Protein AF-0000000078980776 (afdb_homodimer)

Secondary structure (DSSP, 8-state):
--HHHHHHHHHHHHHHHHH-GGGHHHHHHHHHHHHT-SEEEEEEEE--TTS-EEEEEEE-TTS-HHHHHHHHHHTHHHHHHHHHHHHHHHHTSSS--PBPGGGGSSSHHHHHHSHHHHHHHTTT--EEEEEES-SS-TTS-EEEEEE-GGGTTTHHHHHHHHHTTHHHHHHHHHHHHHHHHHHHHHHHHHHHHTT-SSEEEEE-TT-BEEEE-HHHHHHHHHH--EEE-TTSBEEESSHHHHHHHHHHHH-STT-S----------B-----TT--TT--EEEEEEEEE---SSS---EEEEEEEEEETTS-PPP-HHHHHHHHT--HHHHHHHHHHHTT--HHHHHHHHT--HHHHHHHHHHHHHHHT-SSHHHHHHHHHHHHHTS----/--HHHHHHHHHHHHHHHHH-GGGHHHHHHHHHHHHT-SEEEEEEEE--TTS-EEEEEEE-TTS-HHHHHHHHHHTHHHHHHHHHHHHHHHHTSSS--PBPGGGGSSSHHHHHHSHHHHHHHTTT--EEEEEES-SS-TTS-EEEEEE-GGGTTTHHHHHHHHHTTHHHHHHHHHHHHHHHHHHHHHHHHHHHHTT-SSEEEEE-TT-BEEEE-HHHHHHHHHH--EEE-TTSBEEESSHHHHHHHHHHHH-TTS---------S--------S---TT--EEEEEEEEE---SSS---EEEEEEEEEETTS-PPP-HHHHHHHHT--HHHHHHHHHHHTT--HHHHHHHHT--HHHHHHHHHHHHHHHT-SSHHHHHHHHHHHHHTS----

Structure (mmCIF, N/CA/C/O backbone):
data_AF-0000000078980776-model_v1
#
loop_
_entity.id
_entity.type
_entity.pdbx_description
1 polymer 'Transcriptional regulator, LuxR family'
#
loop_
_atom_site.group_PDB
_atom_site.id
_atom_site.type_symbol
_atom_site.label_atom_id
_atom_site.label_alt_id
_atom_site.label_comp_id
_atom_site.label_asym_id
_atom_site.label_entity_id
_atom_site.label_seq_id
_atom_site.pdbx_PDB_ins_code
_atom_site.Cartn_x
_atom_site.Cartn_y
_atom_site.Cartn_z
_atom_site.occupancy
_atom_site.B_iso_or_equiv
_atom_site.auth_seq_id
_atom_site.auth_comp_id
_atom_site.auth_asym_id
_atom_site.auth_atom_id
_atom_site.pdbx_PDB_model_num
ATOM 1 N N . MET A 1 1 ? -1.688 -40.875 -3.5 1 39.75 1 MET A N 1
ATOM 2 C CA . MET A 1 1 ? -2.125 -39.812 -4.41 1 39.75 1 MET A CA 1
ATOM 3 C C . MET A 1 1 ? -1.326 -39.844 -5.707 1 39.75 1 MET A C 1
ATOM 5 O O . MET A 1 1 ? -0.113 -40.062 -5.691 1 39.75 1 MET A O 1
ATOM 9 N N . ALA A 1 2 ? -1.861 -40 -6.84 1 54.56 2 ALA A N 1
ATOM 10 C CA . ALA A 1 2 ? -1.172 -40.094 -8.125 1 54.56 2 ALA A CA 1
ATOM 11 C C . ALA A 1 2 ? -0.127 -39 -8.273 1 54.56 2 ALA A C 1
ATOM 13 O O . ALA A 1 2 ? -0.286 -37.906 -7.727 1 54.56 2 ALA A O 1
ATOM 14 N N . PRO A 1 3 ? 1.093 -39.438 -8.711 1 52.06 3 PRO A N 1
ATOM 15 C CA . PRO A 1 3 ? 2.227 -38.531 -8.852 1 52.06 3 PRO A CA 1
ATOM 16 C C . PRO A 1 3 ? 1.818 -37.156 -9.391 1 52.06 3 PRO A C 1
ATOM 18 O O . PRO A 1 3 ? 2.365 -36.156 -8.969 1 52.06 3 PRO A O 1
ATOM 21 N N . THR A 1 4 ? 0.896 -37.188 -10.273 1 61.06 4 THR A N 1
ATOM 22 C CA . THR A 1 4 ? 0.398 -35.938 -10.859 1 61.06 4 THR A CA 1
ATOM 23 C C . THR A 1 4 ? -0.323 -35.094 -9.805 1 61.06 4 THR A C 1
ATOM 25 O O . THR A 1 4 ? -0.218 -33.875 -9.805 1 61.06 4 THR A O 1
ATOM 28 N N . ASP A 1 5 ? -0.685 -35.906 -8.805 1 77.44 5 ASP A N 1
ATOM 29 C CA . ASP A 1 5 ? -1.445 -35.219 -7.758 1 77.44 5 ASP A CA 1
ATOM 30 C C . ASP A 1 5 ? -0.518 -34.5 -6.789 1 77.44 5 ASP A C 1
ATOM 32 O O . ASP A 1 5 ? -0.791 -33.344 -6.402 1 77.44 5 ASP A O 1
ATOM 36 N N . GLN A 1 6 ? 0.687 -35.188 -6.613 1 86.12 6 GLN A N 1
ATOM 37 C CA . GLN A 1 6 ? 1.622 -34.531 -5.688 1 86.12 6 GLN A CA 1
ATOM 38 C C . GLN A 1 6 ? 2.219 -33.281 -6.289 1 86.12 6 GLN A C 1
ATOM 40 O O . GLN A 1 6 ? 2.389 -32.281 -5.598 1 86.12 6 GLN A O 1
ATOM 45 N N . HIS A 1 7 ? 2.523 -33.406 -7.586 1 87.81 7 HIS A N 1
ATOM 46 C CA . HIS A 1 7 ? 3.055 -32.25 -8.297 1 87.81 7 HIS A CA 1
ATOM 47 C C . HIS A 1 7 ? 2.088 -31.062 -8.242 1 87.81 7 HIS A C 1
ATOM 49 O O . HIS A 1 7 ? 2.488 -29.938 -7.918 1 87.81 7 HIS A O 1
ATOM 55 N N . ASP A 1 8 ? 0.874 -31.359 -8.477 1 85.31 8 ASP A N 1
ATOM 56 C CA . ASP A 1 8 ? -0.139 -30.312 -8.492 1 85.31 8 ASP A CA 1
ATOM 57 C C . ASP A 1 8 ? -0.3 -29.688 -7.109 1 85.31 8 ASP A C 1
ATOM 59 O O . ASP A 1 8 ? -0.463 -28.469 -6.988 1 85.31 8 ASP A O 1
ATOM 63 N N . GLN A 1 9 ? -0.153 -30.516 -6.121 1 88.19 9 GLN A N 1
ATOM 64 C CA . GLN A 1 9 ? -0.285 -30.031 -4.75 1 88.19 9 GLN A CA 1
ATOM 65 C C . GLN A 1 9 ? 0.893 -29.141 -4.371 1 88.19 9 GLN A C 1
ATOM 67 O O . GLN A 1 9 ? 0.717 -28.125 -3.682 1 88.19 9 GLN A O 1
ATOM 72 N N . LEU A 1 10 ? 2.031 -29.531 -4.82 1 93.25 10 LEU A N 1
ATOM 73 C CA . LEU A 1 10 ? 3.217 -28.734 -4.547 1 93.25 10 LEU A CA 1
ATOM 74 C C . LEU A 1 10 ? 3.131 -27.375 -5.254 1 93.25 10 LEU A C 1
ATOM 76 O O . LEU A 1 10 ? 3.502 -26.359 -4.68 1 93.25 10 LEU A O 1
ATOM 80 N N . VAL A 1 11 ? 2.59 -27.438 -6.445 1 91.75 11 VAL A N 1
ATOM 81 C CA . VAL A 1 11 ? 2.447 -26.203 -7.199 1 91.75 11 VAL A CA 1
ATOM 82 C C . VAL A 1 11 ? 1.506 -25.25 -6.457 1 91.75 11 VAL A C 1
ATOM 84 O O . VAL A 1 11 ? 1.799 -24.062 -6.312 1 91.75 11 VAL A O 1
ATOM 87 N N . LEU A 1 12 ? 0.481 -25.781 -5.93 1 89.5 12 LEU A N 1
ATOM 88 C CA . LEU A 1 12 ? -0.454 -24.969 -5.156 1 89.5 12 LEU A CA 1
ATOM 89 C C . LEU A 1 12 ? 0.223 -24.391 -3.92 1 89.5 12 LEU A C 1
ATOM 91 O O . LEU A 1 12 ? 0.062 -23.219 -3.615 1 89.5 12 LEU A O 1
ATOM 95 N N . SER A 1 13 ? 1.013 -25.172 -3.252 1 92.81 13 SER A N 1
ATOM 96 C CA . SER A 1 13 ? 1.704 -24.75 -2.041 1 92.81 13 SER A CA 1
ATOM 97 C C . SER A 1 13 ? 2.754 -23.688 -2.352 1 92.81 13 SER A C 1
ATOM 99 O O . SER A 1 13 ? 2.992 -22.781 -1.543 1 92.81 13 SER A O 1
ATOM 101 N N . ILE A 1 14 ? 3.332 -23.828 -3.531 1 94.19 14 ILE A N 1
ATOM 102 C CA . ILE A 1 14 ? 4.332 -22.859 -3.967 1 94.19 14 ILE A CA 1
ATOM 103 C C . ILE A 1 14 ? 3.699 -21.469 -4.055 1 94.19 14 ILE A C 1
ATOM 105 O O . ILE A 1 14 ? 4.258 -20.5 -3.555 1 94.19 14 ILE A O 1
ATOM 109 N N . TYR A 1 15 ? 2.576 -21.438 -4.559 1 91.44 15 TYR A N 1
ATOM 110 C CA . TYR A 1 15 ? 1.95 -20.141 -4.75 1 91.44 15 TYR A CA 1
ATOM 111 C C . TYR A 1 15 ? 1.319 -19.641 -3.455 1 91.44 15 TYR A C 1
ATOM 113 O O . TYR A 1 15 ? 1.095 -18.438 -3.289 1 91.44 15 TYR A O 1
ATOM 121 N N . ASP A 1 16 ? 1.121 -20.516 -2.465 1 89 16 ASP A N 1
ATOM 122 C CA . ASP A 1 16 ? 0.777 -20.078 -1.115 1 89 16 ASP A CA 1
ATOM 123 C C . ASP A 1 16 ? 1.934 -19.312 -0.472 1 89 16 ASP A C 1
ATOM 125 O O . ASP A 1 16 ? 1.714 -18.359 0.261 1 89 16 ASP A O 1
ATOM 129 N N . ALA A 1 17 ? 3.053 -19.75 -0.798 1 90.81 17 ALA A N 1
ATOM 130 C CA . ALA A 1 17 ? 4.254 -19.172 -0.204 1 90.81 17 ALA A CA 1
ATOM 131 C C . ALA A 1 17 ? 4.527 -17.781 -0.777 1 90.81 17 ALA A C 1
ATOM 133 O O . ALA A 1 17 ? 5.273 -17 -0.188 1 90.81 17 ALA A O 1
ATOM 134 N N . ALA A 1 18 ? 3.943 -17.5 -1.959 1 87.56 18 ALA A N 1
ATOM 135 C CA . ALA A 1 18 ? 4.082 -16.172 -2.537 1 87.56 18 ALA A CA 1
ATOM 136 C C . ALA A 1 18 ? 3.471 -15.109 -1.626 1 87.56 18 ALA A C 1
ATOM 138 O O . ALA A 1 18 ? 4.004 -14.008 -1.501 1 87.56 18 ALA A O 1
ATOM 139 N N . LEU A 1 19 ? 2.373 -15.484 -0.925 1 83 19 LEU A N 1
ATOM 140 C CA . LEU A 1 19 ? 1.658 -14.547 -0.061 1 83 19 LEU A CA 1
ATOM 141 C C . LEU A 1 19 ? 2.246 -14.555 1.347 1 83 19 LEU A C 1
ATOM 143 O O . LEU A 1 19 ? 2.158 -13.555 2.062 1 83 19 LEU A O 1
ATOM 147 N N . ASP A 1 20 ? 2.803 -15.695 1.688 1 87.81 20 ASP A N 1
ATOM 148 C CA . ASP A 1 20 ? 3.336 -15.875 3.035 1 87.81 20 ASP A CA 1
ATOM 149 C C . ASP A 1 20 ? 4.734 -16.484 2.996 1 87.81 20 ASP A C 1
ATOM 151 O O . ASP A 1 20 ? 4.887 -17.703 3.074 1 87.81 20 ASP A O 1
ATOM 155 N N . PRO A 1 21 ? 5.688 -15.617 3.072 1 87.12 21 PRO A N 1
ATOM 156 C CA . PRO A 1 21 ? 7.066 -16.109 2.971 1 87.12 21 PRO A CA 1
ATOM 157 C C . PRO A 1 21 ? 7.438 -17.062 4.094 1 87.12 21 PRO A C 1
ATOM 159 O O . PRO A 1 21 ? 8.406 -17.812 3.973 1 87.12 21 PRO A O 1
ATOM 162 N N . GLY A 1 22 ? 6.711 -17.031 5.16 1 90.12 22 GLY A N 1
ATOM 163 C CA . GLY A 1 22 ? 6.969 -17.938 6.273 1 90.12 22 GLY A CA 1
ATOM 164 C C . GLY A 1 22 ? 6.73 -19.391 5.93 1 90.12 22 GLY A C 1
ATOM 165 O O . GLY A 1 22 ? 7.168 -20.281 6.656 1 90.12 22 GLY A O 1
ATOM 166 N N . LYS A 1 23 ? 6.156 -19.688 4.809 1 93.94 23 LYS A N 1
ATOM 167 C CA . LYS A 1 23 ? 5.816 -21.047 4.414 1 93.94 23 LYS A CA 1
ATOM 168 C C . LYS A 1 23 ? 6.938 -21.688 3.596 1 93.94 23 LYS A C 1
ATOM 170 O O . LYS A 1 23 ? 6.938 -22.891 3.371 1 93.94 23 LYS A O 1
ATOM 175 N N . TRP A 1 24 ? 7.934 -20.906 3.199 1 94.5 24 TRP A N 1
ATOM 176 C CA . TRP A 1 24 ? 8.961 -21.375 2.277 1 94.5 24 TRP A CA 1
ATOM 177 C C . TRP A 1 24 ? 9.781 -22.5 2.914 1 94.5 24 TRP A C 1
ATOM 179 O O . TRP A 1 24 ? 10.047 -23.516 2.281 1 94.5 24 TRP A O 1
ATOM 189 N N . PRO A 1 25 ? 10.172 -22.375 4.211 1 95.69 25 PRO A N 1
ATOM 190 C CA . PRO A 1 25 ? 11.047 -23.391 4.777 1 95.69 25 PRO A CA 1
ATOM 191 C C . PRO A 1 25 ? 10.414 -24.781 4.754 1 95.69 25 PRO A C 1
ATOM 193 O O . PRO A 1 25 ? 11.039 -25.75 4.289 1 95.69 25 PRO A O 1
ATOM 196 N N . GLU A 1 26 ? 9.211 -24.875 5.156 1 96.69 26 GLU A N 1
ATOM 197 C CA . GLU A 1 26 ? 8.516 -26.156 5.121 1 96.69 26 GLU A CA 1
ATOM 198 C C . GLU A 1 26 ? 8.281 -26.609 3.684 1 96.69 26 GLU A C 1
ATOM 200 O O . GLU A 1 26 ? 8.438 -27.797 3.375 1 96.69 26 GLU A O 1
ATOM 205 N N . LEU A 1 27 ? 7.969 -25.75 2.836 1 97 27 LEU A N 1
ATOM 206 C CA . LEU A 1 27 ? 7.699 -26.047 1.436 1 97 27 LEU A CA 1
ATOM 207 C C . LEU A 1 27 ? 8.961 -26.562 0.74 1 97 27 LEU A C 1
ATOM 209 O O . LEU A 1 27 ? 8.914 -27.531 -0.015 1 97 27 LEU A O 1
ATOM 213 N N . LEU A 1 28 ? 10.086 -25.906 1.002 1 97.12 28 LEU A N 1
ATOM 214 C CA . LEU A 1 28 ? 11.344 -26.328 0.387 1 97.12 28 LEU A CA 1
ATOM 215 C C . LEU A 1 28 ? 11.719 -27.734 0.825 1 97.12 28 LEU A C 1
ATOM 217 O O . LEU A 1 28 ? 12.289 -28.5 0.043 1 97.12 28 LEU A O 1
ATOM 221 N N . THR A 1 29 ? 11.367 -28.047 2.055 1 97.38 29 THR A N 1
ATOM 222 C CA . THR A 1 29 ? 11.578 -29.406 2.537 1 97.38 29 THR A CA 1
ATOM 223 C C . THR A 1 29 ? 10.719 -30.406 1.75 1 97.38 29 THR A C 1
ATOM 225 O O . THR A 1 29 ? 11.211 -31.438 1.31 1 97.38 29 THR A O 1
ATOM 228 N N . ARG A 1 30 ? 9.492 -30.062 1.509 1 96.94 30 ARG A N 1
ATOM 229 C CA . ARG A 1 30 ? 8.578 -30.922 0.767 1 96.94 30 ARG A CA 1
ATOM 230 C C . ARG A 1 30 ? 9.016 -31.062 -0.686 1 96.94 30 ARG A C 1
ATOM 232 O O . ARG A 1 30 ? 8.938 -32.156 -1.256 1 96.94 30 ARG A O 1
ATOM 239 N N . ILE A 1 31 ? 9.469 -30.016 -1.257 1 96.88 31 ILE A N 1
ATOM 240 C CA . ILE A 1 31 ? 9.938 -30.031 -2.641 1 96.88 31 ILE A CA 1
ATOM 241 C C . ILE A 1 31 ? 11.172 -30.906 -2.758 1 96.88 31 ILE A C 1
ATOM 243 O O . ILE A 1 31 ? 11.281 -31.719 -3.686 1 96.88 31 ILE A O 1
ATOM 247 N N . ALA A 1 32 ? 12.102 -30.797 -1.824 1 97 32 ALA A N 1
ATOM 248 C CA . ALA A 1 32 ? 13.297 -31.625 -1.818 1 97 32 ALA A CA 1
ATOM 249 C C . ALA A 1 32 ? 12.938 -33.094 -1.699 1 97 32 ALA A C 1
ATOM 251 O O . ALA A 1 32 ? 13.461 -33.938 -2.443 1 97 32 ALA A O 1
ATOM 252 N N . ARG A 1 33 ? 12 -33.375 -0.856 1 95.81 33 ARG A N 1
ATOM 253 C CA . ARG A 1 33 ? 11.57 -34.75 -0.657 1 95.81 33 ARG A CA 1
ATOM 254 C C . ARG A 1 33 ? 10.914 -35.312 -1.914 1 95.81 33 ARG A C 1
ATOM 256 O O . ARG A 1 33 ? 11.141 -36.469 -2.281 1 95.81 33 ARG A O 1
ATOM 263 N N . TYR A 1 34 ? 10.148 -34.5 -2.527 1 95.69 34 TYR A N 1
ATOM 264 C CA . TYR A 1 34 ? 9.477 -34.875 -3.77 1 95.69 34 TYR A CA 1
ATOM 265 C C . TYR A 1 34 ? 10.492 -35.281 -4.836 1 95.69 34 TYR A C 1
ATOM 267 O O . TYR A 1 34 ? 10.273 -36.25 -5.582 1 95.69 34 TYR A O 1
ATOM 275 N N . ALA A 1 35 ? 11.656 -34.625 -4.887 1 95.88 35 ALA A N 1
ATOM 276 C CA . ALA A 1 35 ? 12.68 -34.875 -5.891 1 95.88 35 ALA A CA 1
ATOM 277 C C . ALA A 1 35 ? 13.703 -35.906 -5.383 1 95.88 35 ALA A C 1
ATOM 279 O O . ALA A 1 35 ? 14.641 -36.25 -6.098 1 95.88 35 ALA A O 1
ATOM 280 N N . GLY A 1 36 ? 13.516 -36.312 -4.16 1 95.69 36 GLY A N 1
ATOM 281 C CA . GLY A 1 36 ? 14.453 -37.25 -3.578 1 95.69 36 GLY A CA 1
ATOM 282 C C . GLY A 1 36 ? 15.719 -36.594 -3.064 1 95.69 36 GLY A C 1
ATOM 283 O O . GLY A 1 36 ? 16.797 -37.219 -3.072 1 95.69 36 GLY A O 1
ATOM 284 N N . GLY A 1 37 ? 15.664 -35.344 -2.717 1 96.44 37 GLY A N 1
ATOM 285 C CA . GLY A 1 37 ? 16.812 -34.625 -2.213 1 96.44 37 GLY A CA 1
ATOM 286 C C . GLY A 1 37 ? 16.812 -34.469 -0.704 1 96.44 37 GLY A C 1
ATOM 287 O O . GLY A 1 37 ? 15.914 -34.969 -0.027 1 96.44 37 GLY A O 1
ATOM 288 N N . ILE A 1 38 ? 17.844 -33.844 -0.188 1 95.69 38 ILE A N 1
ATOM 289 C CA . ILE A 1 38 ? 18.031 -33.594 1.24 1 95.69 38 ILE A CA 1
ATOM 290 C C . ILE A 1 38 ? 17.422 -32.25 1.631 1 95.69 38 ILE A C 1
ATOM 292 O O . ILE A 1 38 ? 16.766 -32.156 2.668 1 95.69 38 ILE A O 1
ATOM 296 N N . GLY A 1 39 ? 17.609 -31.328 0.842 1 96.44 39 GLY A N 1
ATOM 297 C CA . GLY A 1 39 ? 17.141 -29.984 1.111 1 96.44 39 GLY A CA 1
ATOM 298 C C . GLY A 1 39 ? 17.312 -29.047 -0.07 1 96.44 39 GLY A C 1
ATOM 299 O O . GLY A 1 39 ? 17.953 -29.391 -1.066 1 96.44 39 GLY A O 1
ATOM 300 N N . ALA A 1 40 ? 16.688 -27.906 0.064 1 97.12 40 ALA A N 1
ATOM 301 C CA . ALA A 1 40 ? 16.781 -26.875 -0.973 1 97.12 40 ALA A CA 1
ATOM 302 C C . ALA A 1 40 ? 16.922 -25.484 -0.36 1 97.12 40 ALA A C 1
ATOM 304 O O . ALA A 1 40 ? 16.625 -25.281 0.82 1 97.12 40 ALA A O 1
ATOM 305 N N . MET A 1 41 ? 17.469 -24.594 -1.118 1 95.25 41 MET A N 1
ATOM 306 C CA . MET A 1 41 ? 17.703 -23.234 -0.659 1 95.25 41 MET A CA 1
ATOM 307 C C . MET A 1 41 ? 17.469 -22.234 -1.784 1 95.25 41 MET A C 1
ATOM 309 O O . MET A 1 41 ? 17.672 -22.547 -2.957 1 95.25 41 MET A O 1
ATOM 313 N N . ILE A 1 42 ? 16.969 -21.094 -1.451 1 93.75 42 ILE A N 1
ATOM 314 C CA . ILE A 1 42 ? 16.875 -19.938 -2.336 1 93.75 42 ILE A CA 1
ATOM 315 C C . ILE A 1 42 ? 17.844 -18.844 -1.862 1 93.75 42 ILE A C 1
ATOM 317 O O . ILE A 1 42 ? 17.812 -18.453 -0.693 1 93.75 42 ILE A O 1
ATOM 321 N N . PHE A 1 43 ? 18.688 -18.422 -2.805 1 89.31 43 PHE A N 1
ATOM 322 C CA . PHE A 1 43 ? 19.734 -17.453 -2.48 1 89.31 43 PHE A CA 1
ATOM 323 C C . PHE A 1 43 ? 19.438 -16.109 -3.135 1 89.31 43 PHE A C 1
ATOM 325 O O . PHE A 1 43 ? 18.734 -16.031 -4.137 1 89.31 43 PHE A O 1
ATOM 332 N N . GLU A 1 44 ? 19.984 -15.117 -2.512 1 85.25 44 GLU A N 1
ATOM 333 C CA . GLU A 1 44 ? 20.141 -13.789 -3.09 1 85.25 44 GLU A CA 1
ATOM 334 C C . GLU A 1 44 ? 21.578 -13.305 -2.994 1 85.25 44 GLU A C 1
ATOM 336 O O . GLU A 1 44 ? 22.297 -13.648 -2.051 1 85.25 44 GLU A O 1
ATOM 341 N N . VAL A 1 45 ? 21.984 -12.672 -4.043 1 79.88 45 VAL A N 1
ATOM 342 C CA . VAL A 1 45 ? 23.297 -12.055 -3.996 1 79.88 45 VAL A CA 1
ATOM 343 C C . VAL A 1 45 ? 23.172 -10.586 -3.625 1 79.88 45 VAL A C 1
ATOM 345 O O . VAL A 1 45 ? 22.531 -9.812 -4.336 1 79.88 45 VAL A O 1
ATOM 348 N N . GLU A 1 46 ? 23.578 -10.234 -2.473 1 73.94 46 GLU A N 1
ATOM 349 C CA . GLU A 1 46 ? 23.531 -8.844 -2.008 1 73.94 46 GLU A CA 1
ATOM 350 C C . GLU A 1 46 ? 24.875 -8.156 -2.215 1 73.94 46 GLU A C 1
ATOM 352 O O . GLU A 1 46 ? 25.922 -8.773 -2.041 1 73.94 46 GLU A O 1
ATOM 357 N N . THR A 1 47 ? 24.688 -7.066 -2.77 1 63.94 47 THR A N 1
ATOM 358 C CA . THR A 1 47 ? 25.922 -6.297 -2.924 1 63.94 47 THR A CA 1
ATOM 359 C C . THR A 1 47 ? 25.906 -5.062 -2.027 1 63.94 47 THR A C 1
ATOM 361 O O . THR A 1 47 ? 25.812 -3.934 -2.518 1 63.94 47 THR A O 1
ATOM 364 N N . PRO A 1 48 ? 25.781 -5.449 -0.659 1 54.25 48 PRO A N 1
ATOM 365 C CA . PRO A 1 48 ? 25.969 -4.281 0.21 1 54.25 48 PRO A CA 1
ATOM 366 C C . PRO A 1 48 ? 27.391 -3.748 0.199 1 54.25 48 PRO A C 1
ATOM 368 O O . PRO A 1 48 ? 28.344 -4.5 0.452 1 54.25 48 PRO A O 1
ATOM 371 N N . GLY A 1 49 ? 27.609 -2.516 -0.371 1 58.25 49 GLY A N 1
ATOM 372 C CA . GLY A 1 49 ? 28.953 -1.959 -0.437 1 58.25 49 GLY A CA 1
ATOM 373 C C . GLY A 1 49 ? 29.812 -2.602 -1.508 1 58.25 49 GLY A C 1
ATOM 374 O O . GLY A 1 49 ? 29.344 -2.887 -2.607 1 58.25 49 GLY A O 1
ATOM 375 N N . ASP A 1 50 ? 31.234 -2.988 -1.146 1 62.53 50 ASP A N 1
ATOM 376 C CA . ASP A 1 50 ? 32.281 -3.352 -2.1 1 62.53 50 ASP A CA 1
ATOM 377 C C . ASP A 1 50 ? 32.344 -4.867 -2.281 1 62.53 50 ASP A C 1
ATOM 379 O O . ASP A 1 50 ? 33 -5.352 -3.211 1 62.53 50 ASP A O 1
ATOM 383 N N . GLN A 1 51 ? 31.656 -5.723 -1.28 1 71.5 51 GLN A N 1
ATOM 384 C CA . GLN A 1 51 ? 31.844 -7.16 -1.457 1 71.5 51 GLN A CA 1
ATOM 385 C C . GLN A 1 51 ? 30.5 -7.883 -1.559 1 71.5 51 GLN A C 1
ATOM 387 O O . GLN A 1 51 ? 29.641 -7.738 -0.683 1 71.5 51 GLN A O 1
ATOM 392 N N . PRO A 1 52 ? 30.375 -8.695 -2.645 1 77.75 52 PRO A N 1
ATOM 393 C CA . PRO A 1 52 ? 29.125 -9.445 -2.797 1 77.75 52 PRO A CA 1
ATOM 394 C C . PRO A 1 52 ? 28.953 -10.523 -1.726 1 77.75 52 PRO A C 1
ATOM 396 O O . PRO A 1 52 ? 29.922 -11.141 -1.301 1 77.75 52 PRO A O 1
ATOM 399 N N . HIS A 1 53 ? 27.844 -10.523 -1.096 1 84.31 53 HIS A N 1
ATOM 400 C CA . HIS A 1 53 ? 27.5 -11.531 -0.097 1 84.31 53 HIS A CA 1
ATOM 401 C C . HIS A 1 53 ? 26.281 -12.336 -0.515 1 84.31 53 HIS A C 1
ATOM 403 O O . HIS A 1 53 ? 25.328 -11.773 -1.065 1 84.31 53 HIS A O 1
ATOM 409 N N . LEU A 1 54 ? 26.516 -13.68 -0.26 1 85.5 54 LEU A N 1
ATOM 410 C CA . LEU A 1 54 ? 25.406 -14.57 -0.56 1 85.5 54 LEU A CA 1
ATOM 411 C C . LEU A 1 54 ? 24.484 -14.719 0.649 1 85.5 54 LEU A C 1
ATOM 413 O O . LEU A 1 54 ? 24.953 -15.023 1.752 1 85.5 54 LEU A O 1
ATOM 417 N N . LEU A 1 55 ? 23.281 -14.438 0.438 1 87 55 LEU A N 1
ATOM 418 C CA . LEU A 1 55 ? 22.281 -14.578 1.49 1 87 55 LEU A CA 1
ATOM 419 C C . LEU A 1 55 ? 21.266 -15.664 1.136 1 87 55 LEU A C 1
ATOM 421 O O . LEU A 1 55 ? 20.703 -15.664 0.038 1 87 55 LEU A O 1
ATOM 425 N N . ALA A 1 56 ? 21.125 -16.609 2.068 1 90 56 ALA A N 1
ATOM 426 C CA . ALA A 1 56 ? 20.062 -17.594 1.923 1 90 56 ALA A CA 1
ATOM 427 C C . ALA A 1 56 ? 18.734 -17.031 2.443 1 90 56 ALA A C 1
ATOM 429 O O . ALA A 1 56 ? 18.469 -17.062 3.646 1 90 56 ALA A O 1
ATOM 430 N N . SER A 1 57 ? 17.906 -16.594 1.572 1 88.06 57 SER A N 1
ATOM 431 C CA . SER A 1 57 ? 16.641 -15.977 1.962 1 88.06 57 SER A CA 1
ATOM 432 C C . SER A 1 57 ? 15.68 -17.016 2.516 1 88.06 57 SER A C 1
ATOM 434 O O . SER A 1 57 ? 14.93 -16.75 3.457 1 88.06 57 SER A O 1
ATOM 436 N N . HIS A 1 58 ? 15.664 -18.172 1.856 1 92.88 58 HIS A N 1
ATOM 437 C CA . HIS A 1 58 ? 14.836 -19.297 2.305 1 92.88 58 HIS A CA 1
ATOM 438 C C . HIS A 1 58 ? 15.578 -20.609 2.166 1 92.88 58 HIS A C 1
ATOM 440 O O . HIS A 1 58 ? 16.328 -20.812 1.205 1 92.88 58 HIS A O 1
ATOM 446 N N . PHE A 1 59 ? 15.391 -21.469 3.098 1 95.12 59 PHE A N 1
ATOM 447 C CA . PHE A 1 59 ? 15.945 -22.797 2.982 1 95.12 59 PHE A CA 1
ATOM 448 C C . PHE A 1 59 ? 15.109 -23.812 3.773 1 95.12 59 PHE A C 1
ATOM 450 O O . PHE A 1 59 ? 14.289 -23.422 4.602 1 95.12 59 PHE A O 1
ATOM 457 N N . SER A 1 60 ? 15.336 -25.062 3.449 1 96.12 60 SER A N 1
ATOM 458 C CA . SER A 1 60 ? 14.578 -26.156 4.051 1 96.12 60 SER A CA 1
ATOM 459 C C . SER A 1 60 ? 14.672 -26.125 5.574 1 96.12 60 SER A C 1
ATOM 461 O O . SER A 1 60 ? 15.742 -25.859 6.129 1 96.12 60 SER A O 1
ATOM 463 N N . ASP A 1 61 ? 13.578 -26.406 6.176 1 93.94 61 ASP A N 1
ATOM 464 C CA . ASP A 1 61 ? 13.539 -26.344 7.633 1 93.94 61 ASP A CA 1
ATOM 465 C C . ASP A 1 61 ? 14.289 -27.516 8.258 1 93.94 61 ASP A C 1
ATOM 467 O O . ASP A 1 61 ? 14.445 -27.578 9.477 1 93.94 61 ASP A O 1
ATOM 471 N N . THR A 1 62 ? 14.75 -28.406 7.453 1 91.94 62 THR A N 1
ATOM 472 C CA . THR A 1 62 ? 15.602 -29.5 7.922 1 91.94 62 THR A CA 1
ATOM 473 C C . THR A 1 62 ? 17 -28.984 8.234 1 91.94 62 THR A C 1
ATOM 475 O O . THR A 1 62 ? 17.781 -29.672 8.898 1 91.94 62 THR A O 1
ATOM 478 N N . TYR A 1 63 ? 17.344 -27.875 7.68 1 93.12 63 TYR A N 1
ATOM 479 C CA . TYR A 1 63 ? 18.656 -27.281 7.914 1 93.12 63 TYR A CA 1
ATOM 480 C C . TYR A 1 63 ? 18.656 -26.406 9.156 1 93.12 63 TYR A C 1
ATOM 482 O O . TYR A 1 63 ? 17.688 -25.688 9.414 1 93.12 63 TYR A O 1
ATOM 490 N N . GLN A 1 64 ? 19.75 -26.469 9.891 1 92.38 64 GLN A N 1
ATOM 491 C CA . GLN A 1 64 ? 19.922 -25.578 11.039 1 92.38 64 GLN A CA 1
ATOM 492 C C . GLN A 1 64 ? 20.453 -24.219 10.602 1 92.38 64 GLN A C 1
ATOM 494 O O . GLN A 1 64 ? 21.406 -24.141 9.828 1 92.38 64 GLN A O 1
ATOM 499 N N . ILE A 1 65 ? 19.844 -23.281 11.117 1 91.56 65 ILE A N 1
ATOM 500 C CA . ILE A 1 65 ? 20.125 -21.906 10.695 1 91.56 65 ILE A CA 1
ATOM 501 C C . ILE A 1 65 ? 21.594 -21.594 10.945 1 91.56 65 ILE A C 1
ATOM 503 O O . ILE A 1 65 ? 22.281 -21.031 10.086 1 91.56 65 ILE A O 1
ATOM 507 N N . ASP A 1 66 ? 22.109 -21.969 12.078 1 91.56 66 ASP A N 1
ATOM 508 C CA . ASP A 1 66 ? 23.484 -21.672 12.445 1 91.56 66 ASP A CA 1
ATOM 509 C C . ASP A 1 66 ? 24.469 -22.359 11.5 1 91.56 66 ASP A C 1
ATOM 511 O O . ASP A 1 66 ? 25.516 -21.797 11.156 1 91.56 66 ASP A O 1
ATOM 515 N N . LEU A 1 67 ? 24.109 -23.516 11.102 1 91.06 67 LEU A N 1
ATOM 516 C CA . LEU A 1 67 ? 24.953 -24.266 10.195 1 91.06 67 LEU A CA 1
ATOM 517 C C . LEU A 1 67 ? 24.984 -23.625 8.812 1 91.06 67 LEU A C 1
ATOM 519 O O . LEU A 1 67 ? 26.047 -23.516 8.195 1 91.06 67 LEU A O 1
ATOM 523 N N . VAL A 1 68 ? 23.828 -23.219 8.383 1 92.5 68 VAL A N 1
ATOM 524 C CA . VAL A 1 68 ? 23.734 -22.594 7.066 1 92.5 68 VAL A CA 1
ATOM 525 C C . VAL A 1 68 ? 24.516 -21.266 7.062 1 92.5 68 VAL A C 1
ATOM 527 O O . VAL A 1 68 ? 25.344 -21.031 6.172 1 92.5 68 VAL A O 1
ATOM 530 N N . GLU A 1 69 ? 24.344 -20.5 8.047 1 90.62 69 GLU A N 1
ATOM 531 C CA . GLU A 1 69 ? 25.031 -19.219 8.148 1 90.62 69 GLU A CA 1
ATOM 532 C C . GLU A 1 69 ? 26.531 -19.406 8.297 1 90.62 69 GLU A C 1
ATOM 534 O O . GLU A 1 69 ? 27.312 -18.703 7.664 1 90.62 69 GLU A O 1
ATOM 539 N N . GLY A 1 70 ? 26.891 -20.297 9.133 1 91 70 GLY A N 1
ATOM 540 C CA . GLY A 1 70 ? 28.297 -20.609 9.312 1 91 70 GLY A CA 1
ATOM 541 C C . GLY A 1 70 ? 28.969 -21.062 8.039 1 91 70 GLY A C 1
ATOM 542 O O . GLY A 1 70 ? 30.078 -20.625 7.715 1 91 70 GLY A O 1
ATOM 543 N N . TYR A 1 71 ? 28.312 -21.953 7.285 1 93.25 71 TYR A N 1
ATOM 544 C CA . TYR A 1 71 ? 28.828 -22.469 6.02 1 93.25 71 TYR A CA 1
ATOM 545 C C . TYR A 1 71 ? 29 -21.344 5.008 1 93.25 71 TYR A C 1
ATOM 547 O O . TYR A 1 71 ? 30.047 -21.219 4.363 1 93.25 71 TYR A O 1
ATOM 555 N N . LEU A 1 72 ? 28 -20.516 4.871 1 91.12 72 LEU A N 1
ATOM 556 C CA . LEU A 1 72 ? 28.031 -19.438 3.877 1 91.12 72 LEU A CA 1
ATOM 557 C C . LEU A 1 72 ? 29.094 -18.406 4.219 1 91.12 72 LEU A C 1
ATOM 559 O O . LEU A 1 72 ? 29.719 -17.844 3.326 1 91.12 72 LEU A O 1
ATOM 563 N N . ASN A 1 73 ? 29.25 -18.203 5.508 1 90.19 73 ASN A N 1
ATOM 564 C CA . ASN A 1 73 ? 30.281 -17.266 5.926 1 90.19 73 ASN A CA 1
ATOM 565 C C . ASN A 1 73 ? 31.672 -17.828 5.645 1 90.19 73 ASN A C 1
ATOM 567 O O . ASN A 1 73 ? 32.562 -17.094 5.199 1 90.19 73 ASN A O 1
ATOM 571 N N . GLN A 1 74 ? 31.828 -19.047 5.859 1 92.81 74 GLN A N 1
ATOM 572 C CA . GLN A 1 74 ? 33.125 -19.703 5.707 1 92.81 74 GLN A CA 1
ATOM 573 C C . GLN A 1 74 ? 33.5 -19.844 4.238 1 92.81 74 GLN A C 1
ATOM 575 O O . GLN A 1 74 ? 34.656 -19.719 3.873 1 92.81 74 GLN A O 1
ATOM 580 N N . HIS A 1 75 ? 32.5 -20.141 3.393 1 94.25 75 HIS A N 1
ATOM 581 C CA . HIS A 1 75 ? 32.781 -20.453 1.999 1 94.25 75 HIS A CA 1
ATOM 582 C C . HIS A 1 75 ? 32.125 -19.453 1.058 1 94.25 75 HIS A C 1
ATOM 584 O O . HIS A 1 75 ? 31.703 -19.828 -0.039 1 94.25 75 HIS A O 1
ATOM 590 N N . ASN A 1 76 ? 32 -18.281 1.479 1 91.25 76 ASN A N 1
ATOM 591 C CA . ASN A 1 76 ? 31.281 -17.25 0.729 1 91.25 76 ASN A CA 1
ATOM 592 C C . ASN A 1 76 ? 31.844 -17.109 -0.687 1 91.25 76 ASN A C 1
ATOM 594 O O . ASN A 1 76 ? 31.094 -17.203 -1.661 1 91.25 76 ASN A O 1
ATOM 598 N N . ASP A 1 77 ? 33.125 -17 -0.79 1 90.5 77 ASP A N 1
ATOM 599 C CA . ASP A 1 77 ? 33.719 -16.75 -2.09 1 90.5 77 ASP A CA 1
ATOM 600 C C . ASP A 1 77 ? 33.531 -17.922 -3.035 1 90.5 77 ASP A C 1
ATOM 602 O O . ASP A 1 77 ? 33.188 -17.734 -4.203 1 90.5 77 ASP A O 1
ATOM 606 N N . LEU A 1 78 ? 33.688 -19.109 -2.537 1 92.56 78 LEU A N 1
ATOM 607 C CA . LEU A 1 78 ? 33.562 -20.312 -3.35 1 92.56 78 LEU A CA 1
ATOM 608 C C . LEU A 1 78 ? 32.094 -20.5 -3.781 1 92.56 78 LEU A C 1
ATOM 610 O O . LEU A 1 78 ? 31.828 -20.859 -4.93 1 92.56 78 LEU A O 1
ATOM 614 N N . GLU A 1 79 ? 31.25 -20.188 -2.854 1 91.94 79 GLU A N 1
ATOM 615 C CA . GLU A 1 79 ? 29.828 -20.359 -3.156 1 91.94 79 GLU A CA 1
ATOM 616 C C . GLU A 1 79 ? 29.344 -19.344 -4.18 1 91.94 79 GLU A C 1
ATOM 618 O O . GLU A 1 79 ? 28.531 -19.656 -5.047 1 91.94 79 GLU A O 1
ATOM 623 N N . ILE A 1 80 ? 29.844 -18.188 -4.074 1 90.25 80 ILE A N 1
ATOM 624 C CA . ILE A 1 80 ? 29.5 -17.172 -5.059 1 90.25 80 ILE A CA 1
ATOM 625 C C . ILE A 1 80 ? 30 -17.594 -6.438 1 90.25 80 ILE A C 1
ATOM 627 O O . ILE A 1 80 ? 29.281 -17.469 -7.434 1 90.25 80 ILE A O 1
ATOM 631 N N . ALA A 1 81 ? 31.188 -18.094 -6.445 1 91.5 81 ALA A N 1
ATOM 632 C CA . ALA A 1 81 ? 31.75 -18.562 -7.707 1 91.5 81 ALA A CA 1
ATOM 633 C C . ALA A 1 81 ? 30.938 -19.703 -8.281 1 91.5 81 ALA A C 1
ATOM 635 O O . ALA A 1 81 ? 30.688 -19.766 -9.484 1 91.5 81 ALA A O 1
ATOM 636 N N . ASP A 1 82 ? 30.531 -20.641 -7.465 1 93.25 82 ASP A N 1
ATOM 637 C CA . ASP A 1 82 ? 29.719 -21.781 -7.895 1 93.25 82 ASP A CA 1
ATOM 638 C C . ASP A 1 82 ? 28.375 -21.312 -8.461 1 93.25 82 ASP A C 1
ATOM 640 O O . ASP A 1 82 ? 27.938 -21.797 -9.508 1 93.25 82 ASP A O 1
ATOM 644 N N . GLN A 1 83 ? 27.797 -20.375 -7.738 1 89.88 83 GLN A N 1
ATOM 645 C CA . GLN A 1 83 ? 26.516 -19.844 -8.188 1 89.88 83 GLN A CA 1
ATOM 646 C C . GLN A 1 83 ? 26.641 -19.156 -9.539 1 89.88 83 GLN A C 1
ATOM 648 O O . GLN A 1 83 ? 25.719 -19.219 -10.367 1 89.88 83 GLN A O 1
ATOM 653 N N . ALA A 1 84 ? 27.734 -18.578 -9.719 1 89.31 84 ALA A N 1
ATOM 654 C CA . ALA A 1 84 ? 27.984 -17.922 -11 1 89.31 84 ALA A CA 1
ATOM 655 C C . ALA A 1 84 ? 28.078 -18.953 -12.125 1 89.31 84 ALA A C 1
ATOM 657 O O . ALA A 1 84 ? 27.578 -18.719 -13.234 1 89.31 84 ALA A O 1
ATOM 658 N N . VAL A 1 85 ? 28.703 -20.047 -11.852 1 92.94 85 VAL A N 1
ATOM 659 C CA . VAL A 1 85 ? 28.828 -21.109 -12.836 1 92.94 85 VAL A CA 1
ATOM 660 C C . VAL A 1 85 ? 27.438 -21.688 -13.164 1 92.94 85 VAL A C 1
ATOM 662 O O . VAL A 1 85 ? 27.094 -21.844 -14.336 1 92.94 85 VAL A O 1
ATOM 665 N N . PHE A 1 86 ? 26.656 -21.938 -12.125 1 92.06 86 PHE A N 1
ATOM 666 C CA . PHE A 1 86 ? 25.312 -22.422 -12.336 1 92.06 86 PHE A CA 1
ATOM 667 C C . PHE A 1 86 ? 24.5 -21.438 -13.18 1 92.06 86 PHE A C 1
ATOM 669 O O . PHE A 1 86 ? 23.781 -21.828 -14.094 1 92.06 86 PHE A O 1
ATOM 676 N N . ALA A 1 87 ? 24.656 -20.188 -12.883 1 89.19 87 ALA A N 1
ATOM 677 C CA . ALA A 1 87 ? 23.906 -19.156 -13.594 1 89.19 87 ALA A CA 1
ATOM 678 C C . ALA A 1 87 ? 24.281 -19.125 -15.078 1 89.19 87 ALA A C 1
ATOM 680 O O . ALA A 1 87 ? 23.406 -19 -15.938 1 89.19 87 ALA A O 1
ATOM 681 N N . ARG A 1 88 ? 25.562 -19.281 -15.359 1 89.06 88 ARG A N 1
ATOM 682 C CA . ARG A 1 88 ? 26.031 -19.281 -16.734 1 89.06 88 ARG A CA 1
ATOM 683 C C . ARG A 1 88 ? 25.422 -20.438 -17.516 1 89.06 88 ARG A C 1
ATOM 685 O O . ARG A 1 88 ? 24.969 -20.266 -18.656 1 89.06 88 ARG A O 1
ATOM 692 N N . HIS A 1 89 ? 25.375 -21.531 -16.891 1 90.75 89 HIS A N 1
ATOM 693 C CA . HIS A 1 89 ? 24.828 -22.719 -17.562 1 90.75 89 HIS A CA 1
ATOM 694 C C . HIS A 1 89 ? 23.312 -22.625 -17.672 1 90.75 89 HIS A C 1
ATOM 696 O O . HIS A 1 89 ? 22.734 -23.094 -18.656 1 90.75 89 HIS A O 1
ATOM 702 N N . SER A 1 90 ? 22.688 -22.062 -16.672 1 88.5 90 SER A N 1
ATOM 703 C CA . SER A 1 90 ? 21.234 -21.891 -16.688 1 88.5 90 SER A CA 1
ATOM 704 C C . SER A 1 90 ? 20.797 -20.938 -17.797 1 88.5 90 SER A C 1
ATOM 706 O O . SER A 1 90 ? 19.75 -21.141 -18.422 1 88.5 90 SER A O 1
ATOM 708 N N . ARG A 1 91 ? 21.547 -19.922 -18 1 85.5 91 ARG A N 1
ATOM 709 C CA . ARG A 1 91 ? 21.219 -18.891 -18.984 1 85.5 91 ARG A CA 1
ATOM 710 C C . ARG A 1 91 ? 21.312 -19.453 -20.406 1 85.5 91 ARG A C 1
ATOM 712 O O . ARG A 1 91 ? 20.656 -18.953 -21.312 1 85.5 91 ARG A O 1
ATOM 719 N N . ALA A 1 92 ? 22.031 -20.484 -20.547 1 81.62 92 ALA A N 1
ATOM 720 C CA . ALA A 1 92 ? 22.281 -21.047 -21.859 1 81.62 92 ALA A CA 1
ATOM 721 C C . ALA A 1 92 ? 21.062 -21.828 -22.344 1 81.62 92 ALA A C 1
ATOM 723 O O . ALA A 1 92 ? 20.922 -22.094 -23.547 1 81.62 92 ALA A O 1
ATOM 724 N N . THR A 1 93 ? 20.188 -22.078 -21.422 1 80.75 93 THR A N 1
ATOM 725 C CA . THR A 1 93 ? 19 -22.859 -21.781 1 80.75 93 THR A CA 1
ATOM 726 C C . THR A 1 93 ? 17.75 -22 -21.672 1 80.75 93 THR A C 1
ATOM 728 O O . THR A 1 93 ? 17.703 -21.031 -20.922 1 80.75 93 THR A O 1
ATOM 731 N N . ASP A 1 94 ? 16.75 -22.297 -22.438 1 80.25 94 ASP A N 1
ATOM 732 C CA . ASP A 1 94 ? 15.5 -21.547 -22.406 1 80.25 94 ASP A CA 1
ATOM 733 C C . ASP A 1 94 ? 14.68 -21.891 -21.172 1 80.25 94 ASP A C 1
ATOM 735 O O . ASP A 1 94 ? 14.008 -21.031 -20.609 1 80.25 94 ASP A O 1
ATOM 739 N N . ASP A 1 95 ? 14.875 -23.125 -20.75 1 85.69 95 ASP A N 1
ATOM 740 C CA . ASP A 1 95 ? 14.078 -23.578 -19.609 1 85.69 95 ASP A CA 1
ATOM 741 C C . ASP A 1 95 ? 14.852 -23.438 -18.297 1 85.69 95 ASP A C 1
ATOM 743 O O . ASP A 1 95 ? 16.078 -23.391 -18.312 1 85.69 95 ASP A O 1
ATOM 747 N N . ILE A 1 96 ? 14.117 -23.25 -17.297 1 89.56 96 ILE A N 1
ATOM 748 C CA . ILE A 1 96 ? 14.727 -23.281 -15.977 1 89.56 96 ILE A CA 1
ATOM 749 C C . ILE A 1 96 ? 14.961 -24.719 -15.547 1 89.56 96 ILE A C 1
ATOM 751 O O . ILE A 1 96 ? 14.008 -25.484 -15.367 1 89.56 96 ILE A O 1
ATOM 755 N N . GLN A 1 97 ? 16.219 -25.062 -15.484 1 91.12 97 GLN A N 1
ATOM 756 C CA . GLN A 1 97 ? 16.562 -26.422 -15.109 1 91.12 97 GLN A CA 1
ATOM 757 C C . GLN A 1 97 ? 17.625 -26.438 -14.008 1 91.12 97 GLN A C 1
ATOM 759 O O . GLN A 1 97 ? 18.406 -25.5 -13.875 1 91.12 97 GLN A O 1
ATOM 764 N N . LEU A 1 98 ? 17.531 -27.453 -13.266 1 94.75 98 LEU A N 1
ATOM 765 C CA . LEU A 1 98 ? 18.562 -27.672 -12.25 1 94.75 98 LEU A CA 1
ATOM 766 C C . LEU A 1 98 ? 19.828 -28.25 -12.875 1 94.75 98 LEU A C 1
ATOM 768 O O . LEU A 1 98 ? 19.766 -29.266 -13.578 1 94.75 98 LEU A O 1
ATOM 772 N N . ILE A 1 99 ? 20.938 -27.594 -12.664 1 95.06 99 ILE A N 1
ATOM 773 C CA . ILE A 1 99 ? 22.234 -27.953 -13.234 1 95.06 99 ILE A CA 1
ATOM 774 C C . ILE A 1 99 ? 23.016 -28.797 -12.234 1 95.06 99 ILE A C 1
ATOM 776 O O . ILE A 1 99 ? 23.141 -28.438 -11.062 1 95.06 99 ILE A O 1
ATOM 780 N N . PRO A 1 100 ? 23.516 -29.938 -12.664 1 95.75 100 PRO A N 1
ATOM 781 C CA . PRO A 1 100 ? 24.297 -30.781 -11.758 1 95.75 100 PRO A CA 1
ATOM 782 C C . 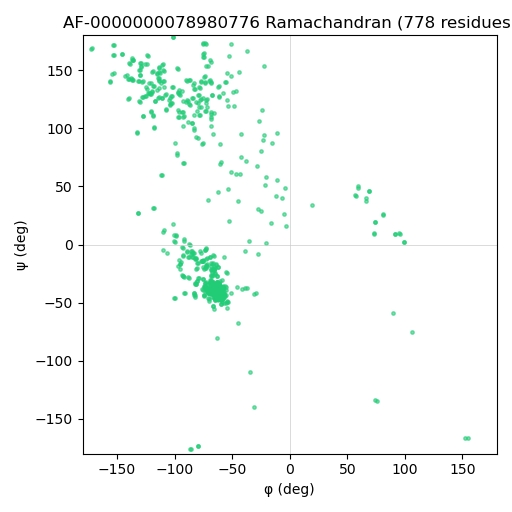PRO A 1 100 ? 25.641 -30.156 -11.375 1 95.75 100 PRO A C 1
ATOM 784 O O . PRO A 1 100 ? 26.125 -29.25 -12.07 1 95.75 100 PRO A O 1
ATOM 787 N N . ASP A 1 101 ? 26.203 -30.578 -10.242 1 94.94 101 ASP A N 1
ATOM 788 C CA . ASP A 1 101 ? 27.438 -30 -9.727 1 94.94 101 ASP A CA 1
ATOM 789 C C . ASP A 1 101 ? 28.641 -30.438 -10.562 1 94.94 101 ASP A C 1
ATOM 791 O O . ASP A 1 101 ? 29.75 -29.922 -10.375 1 94.94 101 ASP A O 1
ATOM 795 N N . SER A 1 102 ? 28.406 -31.344 -11.617 1 93.75 102 SER A N 1
ATOM 796 C CA . SER A 1 102 ? 29.484 -31.797 -12.484 1 93.75 102 SER A CA 1
ATOM 797 C C . SER A 1 102 ? 30.078 -30.641 -13.281 1 93.75 102 SER A C 1
ATOM 799 O O . SER A 1 102 ? 31.203 -30.719 -13.773 1 93.75 102 SER A O 1
ATOM 801 N N . VAL A 1 103 ? 29.359 -29.547 -13.375 1 94.44 103 VAL A N 1
ATOM 802 C CA . VAL A 1 103 ? 29.797 -28.406 -14.18 1 94.44 103 VAL A CA 1
ATOM 803 C C . VAL A 1 103 ? 30.781 -27.562 -13.375 1 94.44 103 VAL A C 1
ATOM 805 O O . VAL A 1 103 ? 31.453 -26.688 -13.93 1 94.44 103 VAL A O 1
ATOM 808 N N . LEU A 1 104 ? 30.938 -27.766 -12.07 1 94.88 104 LEU A N 1
ATOM 809 C CA . LEU A 1 104 ? 31.703 -26.906 -11.172 1 94.88 104 LEU A CA 1
ATOM 810 C C . LEU A 1 104 ? 33.188 -27.219 -11.266 1 94.88 104 LEU A C 1
ATOM 812 O O . LEU A 1 104 ? 34.031 -26.406 -10.844 1 94.88 104 LEU A O 1
ATOM 816 N N . ALA A 1 105 ? 33.531 -28.406 -11.75 1 93.94 105 ALA A N 1
ATOM 817 C CA . ALA A 1 105 ? 34.938 -28.812 -11.875 1 93.94 105 ALA A CA 1
ATOM 818 C C . ALA A 1 105 ? 35.125 -29.688 -13.109 1 93.94 105 ALA A C 1
ATOM 820 O O . ALA A 1 105 ? 34.188 -30.219 -13.672 1 93.94 105 ALA A O 1
ATOM 821 N N . ALA A 1 106 ? 36.375 -29.844 -13.516 1 93.25 106 ALA A N 1
ATOM 822 C CA . ALA A 1 106 ? 36.719 -30.609 -14.719 1 93.25 106 ALA A CA 1
ATOM 823 C C . ALA A 1 106 ? 36.562 -32.125 -14.477 1 93.25 106 ALA A C 1
ATOM 825 O O . ALA A 1 106 ? 36.281 -32.875 -15.406 1 93.25 106 ALA A O 1
ATOM 826 N N . SER A 1 107 ? 36.844 -32.531 -13.219 1 94.19 107 SER A N 1
ATOM 827 C CA . SER A 1 107 ? 36.719 -33.938 -12.852 1 94.19 107 SER A CA 1
ATOM 828 C C . SER A 1 107 ? 36.031 -34.094 -11.492 1 94.19 107 SER A C 1
ATOM 830 O O . SER A 1 107 ? 35.969 -33.125 -10.719 1 94.19 107 SER A O 1
ATOM 832 N N . GLU A 1 108 ? 35.531 -35.25 -11.336 1 93.06 108 GLU A N 1
ATOM 833 C CA . GLU A 1 108 ? 34.875 -35.531 -10.062 1 93.06 108 GLU A CA 1
ATOM 834 C C . GLU A 1 108 ? 35.875 -35.438 -8.906 1 93.06 108 GLU A C 1
ATOM 836 O O . GLU A 1 108 ? 35.531 -35 -7.812 1 93.06 108 GLU A O 1
ATOM 841 N N . ALA A 1 109 ? 37.094 -35.812 -9.172 1 93.88 109 ALA A N 1
ATOM 842 C CA . ALA A 1 109 ? 38.125 -35.781 -8.148 1 93.88 109 ALA A CA 1
ATOM 843 C C . ALA A 1 109 ? 38.406 -34.344 -7.73 1 93.88 109 ALA A C 1
ATOM 845 O O . ALA A 1 109 ? 38.594 -34.062 -6.543 1 93.88 109 ALA A O 1
ATOM 846 N N . GLU A 1 110 ? 38.469 -33.5 -8.648 1 95.06 110 GLU A N 1
ATOM 847 C CA . GLU A 1 110 ? 38.688 -32.062 -8.375 1 95.06 110 GLU A CA 1
ATOM 848 C C . GLU A 1 110 ? 37.531 -31.469 -7.582 1 95.06 110 GLU A C 1
ATOM 850 O O . GLU A 1 110 ? 37.75 -30.641 -6.695 1 95.06 110 GLU A O 1
ATOM 855 N N . LEU A 1 111 ? 36.344 -31.875 -7.953 1 94.69 111 LEU A N 1
ATOM 856 C CA . LEU A 1 111 ? 35.156 -31.391 -7.266 1 94.69 111 LEU A CA 1
ATOM 857 C C . LEU A 1 111 ? 35.188 -31.812 -5.797 1 94.69 111 LEU A C 1
ATOM 859 O O . LEU A 1 111 ? 34.906 -31 -4.914 1 94.69 111 LEU A O 1
ATOM 863 N N . LEU A 1 112 ? 35.562 -33.031 -5.562 1 94.19 112 LEU A N 1
ATOM 864 C CA . LEU A 1 112 ? 35.531 -33.594 -4.215 1 94.19 112 LEU A CA 1
ATOM 865 C C . LEU A 1 112 ? 36.625 -33.031 -3.355 1 94.19 112 LEU A C 1
ATOM 867 O O . LEU A 1 112 ? 36.562 -33.094 -2.125 1 94.19 112 LEU A O 1
ATOM 871 N N . ALA A 1 113 ? 37.656 -32.438 -4.02 1 94.44 113 ALA A N 1
ATOM 872 C CA . ALA A 1 113 ? 38.781 -31.875 -3.303 1 94.44 113 ALA A CA 1
ATOM 873 C C . ALA A 1 113 ? 38.5 -30.453 -2.838 1 94.44 113 ALA A C 1
ATOM 875 O O . ALA A 1 113 ? 39.219 -29.922 -1.99 1 94.44 113 ALA A O 1
ATOM 876 N N . ARG A 1 114 ? 37.469 -29.875 -3.285 1 95.12 114 ARG A N 1
ATOM 877 C CA . ARG A 1 114 ? 37.125 -28.5 -2.941 1 95.12 114 ARG A CA 1
ATOM 878 C C . ARG A 1 114 ? 36.719 -28.375 -1.476 1 95.12 114 ARG A C 1
ATOM 880 O O . ARG A 1 114 ? 36 -29.219 -0.958 1 95.12 114 ARG A O 1
ATOM 887 N N . PRO A 1 115 ? 37.156 -27.312 -0.801 1 95.38 115 PRO A N 1
ATOM 888 C CA . PRO A 1 115 ? 36.875 -27.156 0.63 1 95.38 115 PRO A CA 1
ATOM 889 C C . PRO A 1 115 ? 35.375 -27.109 0.942 1 95.38 115 PRO A C 1
ATOM 891 O O . PRO A 1 115 ? 34.938 -27.688 1.938 1 95.38 115 PRO A O 1
ATOM 894 N N . ASN A 1 116 ? 34.625 -26.438 0.148 1 94.75 116 ASN A N 1
ATOM 895 C CA . ASN A 1 116 ? 33.188 -26.344 0.41 1 94.75 116 ASN A CA 1
ATOM 896 C C . ASN A 1 116 ? 32.5 -27.672 0.197 1 94.75 116 ASN A C 1
ATOM 898 O O . ASN A 1 116 ? 31.578 -28.031 0.947 1 94.75 116 ASN A O 1
ATOM 902 N N . GLN A 1 117 ? 32.938 -28.438 -0.713 1 94.06 117 GLN A N 1
ATOM 903 C CA . GLN A 1 117 ? 32.375 -29.766 -0.939 1 94.06 117 GLN A CA 1
ATOM 904 C C . GLN A 1 117 ? 32.688 -30.719 0.215 1 94.06 117 GLN A C 1
ATOM 906 O O . GLN A 1 117 ? 31.828 -31.5 0.635 1 94.06 117 GLN A O 1
ATOM 911 N N . LYS A 1 118 ? 33.906 -30.641 0.689 1 94.94 118 LYS A N 1
ATOM 912 C CA . LYS A 1 118 ? 34.312 -31.453 1.828 1 94.94 118 LYS A CA 1
ATOM 913 C C . LYS A 1 118 ? 33.438 -31.156 3.049 1 94.94 118 LYS A C 1
ATOM 915 O O . LYS A 1 118 ? 33 -32.062 3.752 1 94.94 118 LYS A O 1
ATOM 920 N N . THR A 1 119 ? 33.188 -29.906 3.207 1 95 119 THR A N 1
ATOM 921 C CA . THR A 1 119 ? 32.344 -29.5 4.324 1 95 119 THR A CA 1
ATOM 922 C C . THR A 1 119 ? 30.938 -30.047 4.152 1 95 119 THR A C 1
ATOM 924 O O . THR A 1 119 ? 30.344 -30.578 5.098 1 95 119 THR A O 1
ATOM 927 N N . MET A 1 120 ? 30.344 -30 2.973 1 93.69 120 MET A N 1
ATOM 928 C CA . MET A 1 120 ? 28.984 -30.469 2.699 1 93.69 120 MET A CA 1
ATOM 929 C C . MET A 1 120 ? 28.875 -31.969 2.883 1 93.69 120 MET A C 1
ATOM 931 O O . MET A 1 120 ? 27.875 -32.469 3.377 1 93.69 120 MET A O 1
ATOM 935 N N . MET A 1 121 ? 29.953 -32.656 2.562 1 94.25 121 MET A N 1
ATOM 936 C CA . MET A 1 121 ? 29.969 -34.125 2.67 1 94.25 121 MET A CA 1
ATOM 937 C C . MET A 1 121 ? 29.922 -34.562 4.129 1 94.25 121 MET A C 1
ATOM 939 O O . MET A 1 121 ? 29.391 -35.625 4.441 1 94.25 121 MET A O 1
ATOM 943 N N . GLN A 1 122 ? 30.422 -33.688 5 1 93.25 122 GLN A N 1
ATOM 944 C CA . GLN A 1 122 ? 30.344 -33.969 6.43 1 93.25 122 GLN A CA 1
ATOM 945 C C . GLN A 1 122 ? 28.891 -34 6.906 1 93.25 122 GLN A C 1
ATOM 947 O O . GLN A 1 122 ? 28.594 -34.625 7.918 1 93.25 122 GLN A O 1
ATOM 952 N N . TYR A 1 123 ? 28.062 -33.375 6.109 1 91.44 123 TYR A N 1
ATOM 953 C CA . TYR A 1 123 ? 26.672 -33.312 6.496 1 91.44 123 TYR A CA 1
ATOM 954 C C . TYR A 1 123 ? 25.797 -34.188 5.594 1 91.44 123 TYR A C 1
ATOM 956 O O . TYR A 1 123 ? 24.578 -33.969 5.512 1 91.44 123 TYR A O 1
ATOM 964 N N . GLY A 1 124 ? 26.406 -35 4.832 1 92.81 124 GLY A N 1
ATOM 965 C CA . GLY A 1 124 ? 25.703 -35.969 4.043 1 92.81 124 GLY A CA 1
ATOM 966 C C . GLY A 1 124 ? 25.328 -35.5 2.656 1 92.81 124 GLY A C 1
ATOM 967 O O . GLY A 1 124 ? 24.594 -36.156 1.929 1 92.81 124 GLY A O 1
ATOM 968 N N . ILE A 1 125 ? 25.812 -34.375 2.262 1 95.38 125 ILE A N 1
ATOM 969 C CA . ILE A 1 125 ? 25.5 -33.812 0.953 1 95.38 125 ILE A CA 1
ATOM 970 C C . ILE A 1 125 ? 26.609 -34.156 -0.035 1 95.38 125 ILE A C 1
ATOM 972 O O . ILE A 1 125 ? 27.766 -33.75 0.137 1 95.38 125 ILE A O 1
ATOM 976 N N . ARG A 1 126 ? 26.234 -34.906 -0.996 1 96.25 126 ARG A N 1
ATOM 977 C CA . ARG A 1 126 ? 27.203 -35.281 -2.018 1 96.25 126 ARG A CA 1
ATOM 978 C C . ARG A 1 126 ? 27.031 -34.438 -3.273 1 96.25 126 ARG A C 1
ATOM 980 O O . ARG A 1 126 ? 28.016 -34.031 -3.887 1 96.25 126 ARG A O 1
ATOM 987 N N . TYR A 1 127 ? 25.812 -34.312 -3.668 1 96 127 TYR A N 1
ATOM 988 C CA . TYR A 1 127 ? 25.516 -33.562 -4.875 1 96 127 TYR A CA 1
ATOM 989 C C . TYR A 1 127 ? 24.859 -32.219 -4.535 1 96 127 TYR A C 1
ATOM 991 O O . TYR A 1 127 ? 23.938 -32.156 -3.715 1 96 127 TYR A O 1
ATOM 999 N N . ARG A 1 128 ? 25.359 -31.172 -5.059 1 93.81 128 ARG A N 1
ATOM 1000 C CA . ARG A 1 128 ? 24.75 -29.859 -4.953 1 93.81 128 ARG A CA 1
ATOM 1001 C C . ARG A 1 128 ? 24.422 -29.297 -6.332 1 93.81 128 ARG A C 1
ATOM 1003 O O . ARG A 1 128 ? 25.312 -29.047 -7.141 1 93.81 128 ARG A O 1
ATOM 1010 N N . CYS A 1 129 ? 23.203 -29.141 -6.602 1 96.06 129 CYS A N 1
ATOM 1011 C CA . CYS A 1 129 ? 22.734 -28.656 -7.902 1 96.06 129 CYS A CA 1
ATOM 1012 C C . CYS A 1 129 ? 22.172 -27.25 -7.801 1 96.06 129 CYS A C 1
ATOM 1014 O O . CYS A 1 129 ? 21.734 -26.828 -6.73 1 96.06 129 CYS A O 1
ATOM 1016 N N . GLY A 1 130 ? 22.297 -26.5 -8.828 1 95.31 130 GLY A N 1
ATOM 1017 C CA . GLY A 1 130 ? 21.891 -25.109 -8.797 1 95.31 130 GLY A CA 1
ATOM 1018 C C . GLY A 1 130 ? 21.125 -24.688 -10.031 1 95.31 130 GLY A C 1
ATOM 1019 O O . GLY A 1 130 ? 21.141 -25.375 -11.047 1 95.31 130 GLY A O 1
ATOM 1020 N N . ALA A 1 131 ? 20.375 -23.609 -9.883 1 94.06 131 ALA A N 1
ATOM 1021 C CA . ALA A 1 131 ? 19.609 -23.047 -10.992 1 94.06 131 ALA A CA 1
ATOM 1022 C C . ALA A 1 131 ? 19.406 -21.547 -10.812 1 94.06 131 ALA A C 1
ATOM 1024 O O . ALA A 1 131 ? 19.359 -21.047 -9.68 1 94.06 131 ALA A O 1
ATOM 1025 N N . LEU A 1 132 ? 19.359 -20.891 -11.914 1 91.75 132 LEU A N 1
ATOM 1026 C CA . LEU A 1 132 ? 18.938 -19.484 -11.953 1 91.75 132 LEU A CA 1
ATOM 1027 C C . LEU A 1 132 ? 17.453 -19.375 -12.25 1 91.75 132 LEU A C 1
ATOM 1029 O O . LEU A 1 132 ? 17 -19.766 -13.336 1 91.75 132 LEU A O 1
ATOM 1033 N N . LEU A 1 133 ? 16.719 -18.875 -11.25 1 90.12 133 LEU A N 1
ATOM 1034 C CA . LEU A 1 133 ? 15.258 -18.828 -11.391 1 90.12 133 LEU A CA 1
ATOM 1035 C C . LEU A 1 133 ? 14.828 -17.609 -12.211 1 90.12 133 LEU A C 1
ATOM 1037 O O . LEU A 1 133 ? 13.789 -17.641 -12.875 1 90.12 133 LEU A O 1
ATOM 1041 N N . ASN A 1 134 ? 15.5 -16.562 -12.094 1 84.75 134 ASN A N 1
ATOM 1042 C CA . ASN A 1 134 ? 15.219 -15.344 -12.828 1 84.75 134 ASN A CA 1
ATOM 1043 C C . ASN A 1 134 ? 16.391 -14.938 -13.719 1 84.75 134 ASN A C 1
ATOM 1045 O O . ASN A 1 134 ? 17.438 -14.516 -13.227 1 84.75 134 ASN A O 1
ATOM 1049 N N . LYS A 1 135 ? 16.203 -15.031 -14.922 1 80.25 135 LYS A N 1
ATOM 1050 C CA . LYS A 1 135 ? 17.297 -14.812 -15.859 1 80.25 135 LYS A CA 1
ATOM 1051 C C . LYS A 1 135 ? 17.516 -13.32 -16.094 1 80.25 135 LYS A C 1
ATOM 1053 O O . LYS A 1 135 ? 18.562 -12.922 -16.609 1 80.25 135 LYS A O 1
ATOM 1058 N N . ASP A 1 136 ? 16.578 -12.492 -15.648 1 76.12 136 ASP A N 1
ATOM 1059 C CA . ASP A 1 136 ? 16.688 -11.047 -15.852 1 76.12 136 ASP A CA 1
ATOM 1060 C C . ASP A 1 136 ? 17.375 -10.375 -14.656 1 76.12 136 ASP A C 1
ATOM 1062 O O . ASP A 1 136 ? 17.906 -9.273 -14.781 1 76.12 136 ASP A O 1
ATOM 1066 N N . GLN A 1 137 ? 17.234 -11 -13.531 1 72.44 137 GLN A N 1
ATOM 1067 C CA . GLN A 1 137 ? 17.859 -10.469 -12.328 1 72.44 137 GLN A CA 1
ATOM 1068 C C . GLN A 1 137 ? 18.891 -11.438 -11.758 1 72.44 137 GLN A C 1
ATOM 1070 O O . GLN A 1 137 ? 18.547 -12.305 -10.945 1 72.44 137 GLN A O 1
ATOM 1075 N N . LEU A 1 138 ? 20.016 -11.141 -12.047 1 66.19 138 LEU A N 1
ATOM 1076 C CA . LEU A 1 138 ? 21.078 -12.117 -11.82 1 66.19 138 LEU A CA 1
ATOM 1077 C C . LEU A 1 138 ? 21.438 -12.195 -10.336 1 66.19 138 LEU A C 1
ATOM 1079 O O . LEU A 1 138 ? 22.047 -13.164 -9.891 1 66.19 138 LEU A O 1
ATOM 1083 N N . PHE A 1 139 ? 20.984 -11.219 -9.617 1 68.69 139 PHE A N 1
ATOM 1084 C CA . PHE A 1 139 ? 21.391 -11.156 -8.219 1 68.69 139 PHE A CA 1
ATOM 1085 C C . PHE A 1 139 ? 20.312 -11.719 -7.309 1 68.69 139 PHE A C 1
ATOM 1087 O O . PHE A 1 139 ? 20.516 -11.852 -6.102 1 68.69 139 PHE A O 1
ATOM 1094 N N . HIS A 1 140 ? 19.281 -12.164 -8.062 1 74.44 140 HIS A N 1
ATOM 1095 C CA . HIS A 1 140 ? 18.188 -12.672 -7.246 1 74.44 140 HIS A CA 1
ATOM 1096 C C . HIS A 1 140 ? 17.75 -14.055 -7.703 1 74.44 140 HIS A C 1
ATOM 1098 O O . HIS A 1 140 ? 18.109 -14.5 -8.797 1 74.44 140 HIS A O 1
ATOM 1104 N N . ASP A 1 141 ? 17.156 -14.773 -6.812 1 84.94 141 ASP A N 1
ATOM 1105 C CA . ASP A 1 141 ? 16.391 -15.992 -7.09 1 84.94 141 ASP A CA 1
ATOM 1106 C C . ASP A 1 141 ? 17.312 -17.125 -7.555 1 84.94 141 ASP A C 1
ATOM 1108 O O . ASP A 1 141 ? 17.062 -17.75 -8.586 1 84.94 141 ASP A O 1
ATOM 1112 N N . ARG A 1 142 ? 18.375 -17.266 -6.828 1 91.38 142 ARG A N 1
ATOM 1113 C CA . ARG A 1 142 ? 19.188 -18.469 -7.031 1 91.38 142 ARG A CA 1
ATOM 1114 C C . ARG A 1 142 ? 18.625 -19.641 -6.242 1 91.38 142 ARG A C 1
ATOM 1116 O O . ARG A 1 142 ? 18.172 -19.469 -5.109 1 91.38 142 ARG A O 1
ATOM 1123 N N . PHE A 1 143 ? 18.656 -20.75 -6.926 1 94.81 143 PHE A N 1
ATOM 1124 C CA . PHE A 1 143 ? 18.094 -21.938 -6.305 1 94.81 143 PHE A CA 1
ATOM 1125 C C . PHE A 1 143 ? 19.141 -23.047 -6.211 1 94.81 143 PHE A C 1
ATOM 1127 O O . PHE A 1 143 ? 19.953 -23.219 -7.117 1 94.81 143 PHE A O 1
ATOM 1134 N N . SER A 1 144 ? 19.125 -23.719 -5.086 1 95.5 144 SER A N 1
ATOM 1135 C CA . SER A 1 144 ? 20 -24.875 -4.918 1 95.5 144 SER A CA 1
ATOM 1136 C C . SER A 1 144 ? 19.266 -26.031 -4.258 1 95.5 144 SER A C 1
ATOM 1138 O O . SER A 1 144 ? 18.375 -25.828 -3.426 1 95.5 144 SER A O 1
ATOM 1140 N N . MET A 1 145 ? 19.594 -27.172 -4.738 1 96.88 145 MET A N 1
ATOM 1141 C CA . MET A 1 145 ? 19.078 -28.391 -4.117 1 96.88 145 MET A CA 1
ATOM 1142 C C . MET A 1 145 ? 20.203 -29.375 -3.867 1 96.88 145 MET A C 1
ATOM 1144 O O . MET A 1 145 ? 21.109 -29.531 -4.695 1 96.88 145 MET A O 1
ATOM 1148 N N . GLN A 1 146 ? 20.125 -30.047 -2.715 1 96.75 146 GLN A N 1
ATOM 1149 C CA . GLN A 1 146 ? 21.188 -30.953 -2.287 1 96.75 146 GLN A CA 1
ATOM 1150 C C . GLN A 1 146 ? 20.703 -32.406 -2.258 1 96.75 146 GLN A C 1
ATOM 1152 O O . GLN A 1 146 ? 19.562 -32.656 -1.88 1 96.75 146 GLN A O 1
ATOM 1157 N N . PHE A 1 147 ? 21.594 -33.281 -2.68 1 97.12 147 PHE A N 1
ATOM 1158 C CA . PHE A 1 147 ? 21.297 -34.719 -2.715 1 97.12 147 PHE A CA 1
ATOM 1159 C C . PHE A 1 147 ? 22.391 -35.5 -2.021 1 97.12 147 PHE A C 1
ATOM 1161 O O . PHE A 1 147 ? 23.531 -35.062 -1.942 1 97.12 147 PHE A O 1
ATOM 1168 N N . GLY A 1 148 ? 21.969 -36.656 -1.523 1 96.06 148 GLY A N 1
ATOM 1169 C CA . GLY A 1 148 ? 22.938 -37.594 -0.926 1 96.06 148 GLY A CA 1
ATOM 1170 C C . GLY A 1 148 ? 23.594 -38.5 -1.938 1 96.06 148 GLY A C 1
ATOM 1171 O O . GLY A 1 148 ? 23.344 -38.375 -3.141 1 96.06 148 GLY A O 1
ATOM 1172 N N . SER A 1 149 ? 24.438 -39.438 -1.441 1 94.38 149 SER A N 1
ATOM 1173 C CA . SER A 1 149 ? 25.156 -40.375 -2.291 1 94.38 149 SER A CA 1
ATOM 1174 C C . SER A 1 149 ? 24.188 -41.375 -2.936 1 94.38 149 SER A C 1
ATOM 1176 O O . SER A 1 149 ? 24.5 -41.969 -3.969 1 94.38 149 SER A O 1
ATOM 1178 N N . ASP A 1 150 ? 23.031 -41.406 -2.375 1 93.62 150 ASP A N 1
ATOM 1179 C CA . ASP A 1 150 ? 22.031 -42.344 -2.873 1 93.62 150 ASP A CA 1
ATOM 1180 C C . ASP A 1 150 ? 21.469 -41.906 -4.219 1 93.62 150 ASP A C 1
ATOM 1182 O O . ASP A 1 150 ? 20.828 -42.688 -4.93 1 93.62 150 ASP A O 1
ATOM 1186 N N . ALA A 1 151 ? 21.766 -40.656 -4.605 1 94.25 151 ALA A N 1
ATOM 1187 C CA . ALA A 1 151 ? 21.219 -40.125 -5.84 1 94.25 151 ALA A CA 1
ATOM 1188 C C . ALA A 1 151 ? 22.094 -40.469 -7.035 1 94.25 151 ALA A C 1
ATOM 1190 O O . ALA A 1 151 ? 21.75 -40.156 -8.18 1 94.25 151 ALA A O 1
ATOM 1191 N N . SER A 1 152 ? 23.188 -41.156 -6.883 1 91.5 152 SER A N 1
ATOM 1192 C CA . SER A 1 152 ? 24.203 -41.375 -7.902 1 91.5 152 SER A CA 1
ATOM 1193 C C . SER A 1 152 ? 23.625 -42.062 -9.133 1 91.5 152 SER A C 1
ATOM 1195 O O . SER A 1 152 ? 23.953 -41.688 -10.266 1 91.5 152 SER A O 1
ATOM 1197 N N . ASP A 1 153 ? 22.594 -42.906 -9.023 1 92.56 153 ASP A N 1
ATOM 1198 C CA . ASP A 1 153 ? 22.109 -43.719 -10.133 1 92.56 153 ASP A CA 1
ATOM 1199 C C . ASP A 1 153 ? 20.984 -43.031 -10.883 1 92.56 153 ASP A C 1
ATOM 1201 O O . ASP A 1 153 ? 20.734 -43.312 -12.055 1 92.56 153 ASP A O 1
ATOM 1205 N N . ASP A 1 154 ? 20.281 -42.188 -10.219 1 95.5 154 ASP A N 1
ATOM 1206 C CA . ASP A 1 154 ? 19.094 -41.625 -10.875 1 95.5 154 ASP A CA 1
ATOM 1207 C C . ASP A 1 154 ? 19.047 -40.094 -10.719 1 95.5 154 ASP A C 1
ATOM 1209 O O . ASP A 1 154 ? 17.969 -39.5 -10.672 1 95.5 154 ASP A O 1
ATOM 1213 N N . LEU A 1 155 ? 20.234 -39.5 -10.578 1 94.94 155 LEU A N 1
ATOM 1214 C CA . LEU A 1 155 ? 20.328 -38.062 -10.367 1 94.94 155 LEU A CA 1
ATOM 1215 C C . LEU A 1 155 ? 19.641 -37.281 -11.5 1 94.94 155 LEU A C 1
ATOM 1217 O O . LEU A 1 155 ? 18.844 -36.375 -11.258 1 94.94 155 LEU A O 1
ATOM 1221 N N . PRO A 1 156 ? 19.828 -37.688 -12.773 1 94.5 156 PRO A N 1
ATOM 1222 C CA . PRO A 1 156 ? 19.188 -36.938 -13.859 1 94.5 156 PRO A CA 1
ATOM 1223 C C . PRO A 1 156 ? 17.672 -36.969 -13.773 1 94.5 156 PRO A C 1
ATOM 1225 O O . PRO A 1 156 ? 17.016 -35.969 -14.078 1 94.5 156 PRO A O 1
ATOM 1228 N N . GLN A 1 157 ? 17.109 -38.094 -13.367 1 95.12 157 GLN A N 1
ATOM 1229 C CA . GLN A 1 157 ? 15.656 -38.188 -13.227 1 95.12 157 GLN A CA 1
ATOM 1230 C C . GLN A 1 157 ? 15.148 -37.312 -12.086 1 95.12 157 GLN A C 1
ATOM 1232 O O . GLN A 1 157 ? 14.102 -36.688 -12.211 1 95.12 157 GLN A O 1
ATOM 1237 N N . ARG A 1 158 ? 15.906 -37.281 -11.023 1 95.81 158 ARG A N 1
ATOM 1238 C CA . ARG A 1 158 ? 15.547 -36.469 -9.875 1 95.81 158 ARG A CA 1
ATOM 1239 C C . ARG A 1 158 ? 15.609 -34.969 -10.227 1 95.81 158 ARG A C 1
ATOM 1241 O O . ARG A 1 158 ? 14.742 -34.188 -9.836 1 95.81 158 ARG A O 1
ATOM 1248 N N . LEU A 1 159 ? 16.625 -34.656 -10.992 1 95.62 159 LEU A N 1
ATOM 1249 C CA . LEU A 1 159 ? 16.781 -33.281 -11.414 1 95.62 159 LEU A CA 1
ATOM 1250 C C . LEU A 1 159 ? 15.625 -32.844 -12.32 1 95.62 159 LEU A C 1
ATOM 1252 O O . LEU A 1 159 ? 15.117 -31.734 -12.211 1 95.62 159 LEU A O 1
ATOM 1256 N N . ALA A 1 160 ? 15.219 -33.719 -13.188 1 93.38 160 ALA A N 1
ATOM 1257 C CA . ALA A 1 160 ? 14.117 -33.438 -14.102 1 93.38 160 ALA A CA 1
ATOM 1258 C C . ALA A 1 160 ? 12.812 -33.219 -13.336 1 93.38 160 ALA A C 1
ATOM 1260 O O . ALA A 1 160 ? 12.047 -32.312 -13.664 1 93.38 160 ALA A O 1
ATOM 1261 N N . ARG A 1 161 ? 12.648 -34.031 -12.328 1 92.81 161 ARG A N 1
ATOM 1262 C CA . ARG A 1 161 ? 11.461 -33.906 -11.484 1 92.81 161 ARG A CA 1
ATOM 1263 C C . ARG A 1 161 ? 11.445 -32.562 -10.758 1 92.81 161 ARG A C 1
ATOM 1265 O O . ARG A 1 161 ? 10.422 -31.875 -10.734 1 92.81 161 ARG A O 1
ATOM 1272 N N . ALA A 1 162 ? 12.555 -32.188 -10.203 1 94.31 162 ALA A N 1
ATOM 1273 C CA . ALA A 1 162 ? 12.672 -30.922 -9.508 1 94.31 162 ALA A CA 1
ATOM 1274 C C . ALA A 1 162 ? 12.516 -29.75 -10.469 1 94.31 162 ALA A C 1
ATOM 1276 O O . ALA A 1 162 ? 11.883 -28.75 -10.133 1 94.31 162 ALA A O 1
ATOM 1277 N N . SER A 1 163 ? 13.055 -29.891 -11.656 1 93.12 163 SER A N 1
ATOM 1278 C CA . SER A 1 163 ? 13.078 -28.812 -12.641 1 93.12 163 SER A CA 1
ATOM 1279 C C . SER A 1 163 ? 11.672 -28.438 -13.094 1 93.12 163 SER A C 1
ATOM 1281 O O . SER A 1 163 ? 11.414 -27.297 -13.477 1 93.12 163 SER A O 1
ATOM 1283 N N . ARG A 1 164 ? 10.734 -29.312 -13 1 90.31 164 ARG A N 1
ATOM 1284 C CA . ARG A 1 164 ? 9.352 -29.062 -13.391 1 90.31 164 ARG A CA 1
ATOM 1285 C C . ARG A 1 164 ? 8.695 -28.062 -12.453 1 90.31 164 ARG A C 1
ATOM 1287 O O . ARG A 1 164 ? 7.727 -27.391 -12.828 1 90.31 164 ARG A O 1
ATOM 1294 N N . LEU A 1 165 ? 9.266 -27.938 -11.25 1 93.56 165 LEU A N 1
ATOM 1295 C CA . LEU A 1 165 ? 8.68 -27.062 -10.242 1 93.56 165 LEU A CA 1
ATOM 1296 C C . LEU A 1 165 ? 9.352 -25.688 -10.273 1 93.56 165 LEU A C 1
ATOM 1298 O O . LEU A 1 165 ? 8.805 -24.719 -9.742 1 93.56 165 LEU A O 1
ATOM 1302 N N . LEU A 1 166 ? 10.516 -25.594 -10.898 1 93.88 166 LEU A N 1
ATOM 1303 C CA . LEU A 1 166 ? 11.344 -24.406 -10.789 1 93.88 166 LEU A CA 1
ATOM 1304 C C . LEU A 1 166 ? 10.664 -23.203 -11.43 1 93.88 166 LEU A C 1
ATOM 1306 O O . LEU A 1 166 ? 10.695 -22.109 -10.875 1 93.88 166 LEU A O 1
ATOM 1310 N N . PRO A 1 167 ? 9.977 -23.422 -12.57 1 90.88 167 PRO A N 1
ATOM 1311 C CA . PRO A 1 167 ? 9.289 -22.25 -13.133 1 90.88 167 PRO A CA 1
ATOM 1312 C C . PRO A 1 167 ? 8.211 -21.703 -12.211 1 90.88 167 PRO A C 1
ATOM 1314 O O . PRO A 1 167 ? 7.984 -20.484 -12.172 1 90.88 167 PRO A O 1
ATOM 1317 N N . HIS A 1 168 ? 7.598 -22.594 -11.484 1 91.5 168 HIS A N 1
ATOM 1318 C CA . HIS A 1 168 ? 6.566 -22.172 -10.547 1 91.5 168 HIS A CA 1
ATOM 1319 C C . HIS A 1 168 ? 7.172 -21.453 -9.336 1 91.5 168 HIS A C 1
ATOM 1321 O O . HIS A 1 168 ? 6.605 -20.484 -8.836 1 91.5 168 HIS A O 1
ATOM 1327 N N . ILE A 1 169 ? 8.32 -21.922 -8.891 1 93.56 169 ILE A N 1
ATOM 1328 C CA . ILE A 1 169 ? 9.031 -21.25 -7.801 1 93.56 169 ILE A CA 1
ATOM 1329 C C . ILE A 1 169 ? 9.445 -19.859 -8.234 1 93.56 169 ILE A C 1
ATOM 1331 O O . ILE A 1 169 ? 9.242 -18.875 -7.504 1 93.56 169 ILE A O 1
ATOM 1335 N N . ALA A 1 170 ? 9.945 -19.812 -9.438 1 91.19 170 ALA A N 1
ATOM 1336 C CA . ALA A 1 170 ? 10.352 -18.531 -10 1 91.19 170 ALA A CA 1
ATOM 1337 C C . ALA A 1 170 ? 9.18 -17.562 -10.055 1 91.19 170 ALA A C 1
ATOM 1339 O O . ALA A 1 170 ? 9.297 -16.406 -9.641 1 91.19 170 ALA A O 1
ATOM 1340 N N . LYS A 1 171 ? 8.102 -18.047 -10.516 1 89.38 171 LYS A N 1
ATOM 1341 C CA . LYS A 1 171 ? 6.91 -17.219 -10.656 1 89.38 171 LYS A CA 1
ATOM 1342 C C . LYS A 1 171 ? 6.379 -16.781 -9.289 1 89.38 171 LYS A C 1
ATOM 1344 O O . LYS A 1 171 ? 5.992 -15.633 -9.109 1 89.38 171 LYS A O 1
ATOM 1349 N N . ALA A 1 172 ? 6.352 -17.703 -8.359 1 90.56 172 ALA A N 1
ATOM 1350 C CA . ALA A 1 172 ? 5.879 -17.391 -7.012 1 90.56 172 ALA A CA 1
ATOM 1351 C C . ALA A 1 172 ? 6.73 -16.297 -6.375 1 90.56 172 ALA A C 1
ATOM 1353 O O . ALA A 1 172 ? 6.203 -15.383 -5.73 1 90.56 172 ALA A O 1
ATOM 1354 N N . LEU A 1 173 ? 8.023 -16.391 -6.555 1 89.25 173 LEU A N 1
ATOM 1355 C CA . LEU A 1 173 ? 8.922 -15.367 -6.031 1 89.25 173 LEU A CA 1
ATOM 1356 C C . LEU A 1 173 ? 8.688 -14.023 -6.723 1 89.25 173 LEU A C 1
ATOM 1358 O O . LEU A 1 173 ? 8.703 -12.977 -6.074 1 89.25 173 LEU A O 1
ATOM 1362 N N . SER A 1 174 ? 8.43 -14.078 -7.988 1 86.31 174 SER A N 1
ATOM 1363 C CA . SER A 1 174 ? 8.18 -12.867 -8.766 1 86.31 174 SER A CA 1
ATOM 1364 C C . SER A 1 174 ? 6.879 -12.195 -8.344 1 86.31 174 SER A C 1
ATOM 1366 O O . SER A 1 174 ? 6.77 -10.969 -8.375 1 86.31 174 SER A O 1
ATOM 1368 N N . ILE A 1 175 ? 5.918 -12.977 -7.953 1 85.88 175 ILE A N 1
ATOM 1369 C CA . ILE A 1 175 ? 4.629 -12.461 -7.508 1 85.88 175 ILE A CA 1
ATOM 1370 C C . ILE A 1 175 ? 4.762 -11.898 -6.094 1 85.88 175 ILE A C 1
ATOM 1372 O O . ILE A 1 175 ? 4.176 -10.859 -5.777 1 85.88 175 ILE A O 1
ATOM 1376 N N . GLY A 1 176 ? 5.492 -12.523 -5.316 1 84.88 176 GLY A N 1
ATOM 1377 C CA . GLY A 1 176 ? 5.629 -12.133 -3.924 1 84.88 176 GLY A CA 1
ATOM 1378 C C . GLY A 1 176 ? 6.367 -10.82 -3.746 1 84.88 176 GLY A C 1
ATOM 1379 O O . GLY A 1 176 ? 6.035 -10.023 -2.863 1 84.88 176 GLY A O 1
ATOM 1380 N N . ARG A 1 177 ? 7.254 -10.508 -4.598 1 82.25 177 ARG A N 1
ATOM 1381 C CA . ARG A 1 177 ? 8.125 -9.344 -4.449 1 82.25 177 ARG A CA 1
ATOM 1382 C C . ARG A 1 177 ? 7.324 -8.047 -4.551 1 82.25 177 ARG A C 1
ATOM 1384 O O . ARG A 1 177 ? 7.418 -7.184 -3.674 1 82.25 177 ARG A O 1
ATOM 1391 N N . PRO A 1 178 ? 6.543 -7.902 -5.625 1 79.38 178 PRO A N 1
ATOM 1392 C CA . PRO A 1 178 ? 5.77 -6.66 -5.707 1 79.38 178 PRO A CA 1
ATOM 1393 C C . PRO A 1 178 ? 4.793 -6.492 -4.547 1 79.38 178 PRO A C 1
ATOM 1395 O O . PRO A 1 178 ? 4.555 -5.371 -4.094 1 79.38 178 PRO A O 1
ATOM 1398 N N . ILE A 1 179 ? 4.277 -7.57 -4.09 1 81.06 179 ILE A N 1
ATOM 1399 C CA . ILE A 1 179 ? 3.346 -7.52 -2.969 1 81.06 179 ILE A CA 1
ATOM 1400 C C . ILE A 1 179 ? 4.066 -7.023 -1.719 1 81.06 179 ILE A C 1
ATOM 1402 O O . ILE A 1 179 ? 3.576 -6.125 -1.028 1 81.06 179 ILE A O 1
ATOM 1406 N N . GLN A 1 180 ? 5.164 -7.598 -1.498 1 82.56 180 GLN A N 1
ATOM 1407 C CA . GLN A 1 180 ? 5.949 -7.199 -0.334 1 82.56 180 GLN A CA 1
ATOM 1408 C C . GLN A 1 180 ? 6.406 -5.746 -0.452 1 82.56 180 GLN A C 1
ATOM 1410 O O . GLN A 1 180 ? 6.414 -5.012 0.537 1 82.56 180 GLN A O 1
ATOM 1415 N N . ALA A 1 181 ? 6.758 -5.398 -1.636 1 83.44 181 ALA A N 1
ATOM 1416 C CA . ALA A 1 181 ? 7.215 -4.031 -1.869 1 83.44 181 ALA A CA 1
ATOM 1417 C C . ALA A 1 181 ? 6.105 -3.025 -1.581 1 83.44 181 ALA A C 1
ATOM 1419 O O . ALA A 1 181 ? 6.328 -2.025 -0.895 1 83.44 181 ALA A O 1
ATOM 1420 N N . VAL A 1 182 ? 4.934 -3.268 -2.066 1 85.5 182 VAL A N 1
ATOM 1421 C CA . VAL A 1 182 ? 3.816 -2.352 -1.864 1 85.5 182 VAL A CA 1
ATOM 1422 C C . VAL A 1 182 ? 3.438 -2.314 -0.386 1 85.5 182 VAL A C 1
ATOM 1424 O O . VAL A 1 182 ? 3.115 -1.253 0.153 1 85.5 182 VAL A O 1
ATOM 1427 N N . GLN A 1 183 ? 3.484 -3.447 0.205 1 85.62 183 GLN A N 1
ATOM 1428 C CA . GLN A 1 183 ? 3.18 -3.516 1.63 1 85.62 183 GLN A CA 1
ATOM 1429 C C . GLN A 1 183 ? 4.176 -2.699 2.445 1 85.62 183 GLN A C 1
ATOM 1431 O O . GLN A 1 183 ? 3.787 -1.96 3.352 1 85.62 183 GLN A O 1
ATOM 1436 N N . LYS A 1 184 ? 5.414 -2.877 2.111 1 85.06 184 LYS A N 1
ATOM 1437 C CA . LYS A 1 184 ? 6.453 -2.129 2.812 1 85.06 184 LYS A CA 1
ATOM 1438 C C . LYS A 1 184 ? 6.289 -0.627 2.602 1 85.06 184 LYS A C 1
ATOM 1440 O O . LYS A 1 184 ? 6.387 0.153 3.551 1 85.06 184 LYS A O 1
ATOM 1445 N N . ARG A 1 185 ? 6.055 -0.231 1.369 1 87.81 185 ARG A N 1
ATOM 1446 C CA . ARG A 1 185 ? 5.848 1.18 1.055 1 87.81 185 ARG A CA 1
ATOM 1447 C C . ARG A 1 185 ? 4.648 1.74 1.814 1 87.81 185 ARG A C 1
ATOM 1449 O O . ARG A 1 185 ? 4.723 2.832 2.381 1 87.81 185 ARG A O 1
ATOM 1456 N N . HIS A 1 186 ? 3.588 0.974 1.748 1 90.25 186 HIS A N 1
ATOM 1457 C CA . HIS A 1 186 ? 2.379 1.392 2.449 1 90.25 186 HIS A CA 1
ATOM 1458 C C . HIS A 1 186 ? 2.645 1.578 3.939 1 90.25 186 HIS A C 1
ATOM 1460 O O . HIS A 1 186 ? 2.234 2.582 4.527 1 90.25 186 HIS A O 1
ATOM 1466 N N . GLN A 1 187 ? 3.348 0.646 4.508 1 89.12 187 GLN A N 1
ATOM 1467 C CA . GLN A 1 187 ? 3.639 0.717 5.938 1 89.12 187 GLN A CA 1
ATOM 1468 C C . GLN A 1 187 ? 4.531 1.911 6.258 1 89.12 187 GLN A C 1
ATOM 1470 O O . GLN A 1 187 ? 4.348 2.578 7.277 1 89.12 187 GLN A O 1
ATOM 1475 N N . THR A 1 188 ? 5.496 2.158 5.473 1 89.75 188 THR A N 1
ATOM 1476 C CA . THR A 1 188 ? 6.387 3.295 5.672 1 89.75 188 THR A CA 1
ATOM 1477 C C . THR A 1 188 ? 5.609 4.605 5.637 1 89.75 188 THR A C 1
ATOM 1479 O O . THR A 1 188 ? 5.855 5.504 6.445 1 89.75 188 THR A O 1
ATOM 1482 N N . VAL A 1 189 ? 4.699 4.727 4.73 1 92.88 189 VAL A N 1
ATOM 1483 C CA . VAL A 1 189 ? 3.861 5.918 4.629 1 92.88 189 VAL A CA 1
ATOM 1484 C C . VAL A 1 189 ? 3.02 6.066 5.895 1 92.88 189 VAL A C 1
ATOM 1486 O O . VAL A 1 189 ? 2.879 7.168 6.43 1 92.88 189 VAL A O 1
ATOM 1489 N N . LEU A 1 190 ? 2.49 4.98 6.379 1 92.12 190 LEU A N 1
ATOM 1490 C CA . LEU A 1 190 ? 1.7 5.031 7.605 1 92.12 190 LEU A CA 1
ATOM 1491 C C . LEU A 1 190 ? 2.557 5.477 8.789 1 92.12 190 LEU A C 1
ATOM 1493 O O . LEU A 1 190 ? 2.109 6.27 9.617 1 92.12 190 LEU A O 1
ATOM 1497 N N . ASN A 1 191 ? 3.779 4.957 8.836 1 87.88 191 ASN A N 1
ATOM 1498 C CA . ASN A 1 191 ? 4.703 5.387 9.875 1 87.88 191 ASN A CA 1
ATOM 1499 C C . ASN A 1 191 ? 4.984 6.887 9.797 1 87.88 191 ASN A C 1
ATOM 1501 O O . ASN A 1 191 ? 5.145 7.547 10.828 1 87.88 191 ASN A O 1
ATOM 1505 N N . ALA A 1 192 ? 5.035 7.355 8.586 1 88.94 192 ALA A N 1
ATOM 1506 C CA . ALA A 1 192 ? 5.254 8.781 8.383 1 88.94 192 ALA A CA 1
ATOM 1507 C C . ALA A 1 192 ? 4.062 9.594 8.891 1 88.94 192 ALA A C 1
ATOM 1509 O O . ALA A 1 192 ? 4.238 10.664 9.484 1 88.94 192 ALA A O 1
ATOM 1510 N N . LEU A 1 193 ? 2.869 9.094 8.664 1 90.12 193 LEU A N 1
ATOM 1511 C CA . LEU A 1 193 ? 1.657 9.781 9.109 1 90.12 193 LEU A CA 1
ATOM 1512 C C . LEU A 1 193 ? 1.619 9.891 10.625 1 90.12 193 LEU A C 1
ATOM 1514 O O . LEU A 1 193 ? 1.042 10.836 11.172 1 90.12 193 LEU A O 1
ATOM 1518 N N . ASP A 1 194 ? 2.266 8.977 11.25 1 87.44 194 ASP A N 1
ATOM 1519 C CA . ASP A 1 194 ? 2.275 8.953 12.711 1 87.44 194 ASP A CA 1
ATOM 1520 C C . ASP A 1 194 ? 3.078 10.125 13.266 1 87.44 194 ASP A C 1
ATOM 1522 O O . ASP A 1 194 ? 2.963 10.461 14.453 1 87.44 194 ASP A O 1
ATOM 1526 N N . LYS A 1 195 ? 3.789 10.797 12.414 1 81.19 195 LYS A N 1
ATOM 1527 C CA . LYS A 1 195 ? 4.598 11.93 12.859 1 81.19 195 LYS A CA 1
ATOM 1528 C C . LYS A 1 195 ? 3.785 13.219 12.844 1 81.19 195 LYS A C 1
ATOM 1530 O O . LYS A 1 195 ? 4.207 14.227 13.414 1 81.19 195 LYS A O 1
ATOM 1535 N N . LEU A 1 196 ? 2.639 13.195 12.273 1 82 196 LEU A N 1
ATOM 1536 C CA . LEU A 1 196 ? 1.803 14.391 12.219 1 82 196 LEU A CA 1
ATOM 1537 C C . LEU A 1 196 ? 1.179 14.688 13.578 1 82 196 LEU A C 1
ATOM 1539 O O . LEU A 1 196 ? 0.787 13.766 14.297 1 82 196 LEU A O 1
ATOM 1543 N N . ASP A 1 197 ? 1.06 15.977 13.828 1 77.31 197 ASP A N 1
ATOM 1544 C CA . ASP A 1 197 ? 0.471 16.406 15.094 1 77.31 197 ASP A CA 1
ATOM 1545 C C . ASP A 1 197 ? -1.035 16.609 14.953 1 77.31 197 ASP A C 1
ATOM 1547 O O . ASP A 1 197 ? -1.687 17.109 15.883 1 77.31 197 ASP A O 1
ATOM 1551 N N . VAL A 1 198 ? -1.531 16.328 13.844 1 80.75 198 VAL A N 1
ATOM 1552 C CA . VAL A 1 198 ? -2.967 16.391 13.586 1 80.75 198 VAL A CA 1
ATOM 1553 C C . VAL A 1 198 ? -3.508 14.977 13.336 1 80.75 198 VAL A C 1
ATOM 1555 O O . VAL A 1 198 ? -2.777 14.094 12.883 1 80.75 198 VAL A O 1
ATOM 1558 N N . GLY A 1 199 ? -4.703 14.805 13.844 1 86.62 199 GLY A N 1
ATOM 1559 C CA . GLY A 1 199 ? -5.344 13.539 13.516 1 86.62 199 GLY A CA 1
ATOM 1560 C C . GLY A 1 199 ? -5.566 13.359 12.023 1 86.62 199 GLY A C 1
ATOM 1561 O O . GLY A 1 199 ? -6.078 14.258 11.352 1 86.62 199 GLY A O 1
ATOM 1562 N N . PHE A 1 200 ? -5.117 12.281 11.523 1 89.44 200 PHE A N 1
ATOM 1563 C CA . PHE A 1 200 ? -5.219 11.922 10.109 1 89.44 200 PHE A CA 1
ATOM 1564 C C . PHE A 1 200 ? -5.844 10.539 9.945 1 89.44 200 PHE A C 1
ATOM 1566 O O . PHE A 1 200 ? -5.242 9.531 10.32 1 89.44 200 PHE A O 1
ATOM 1573 N N . CYS A 1 201 ? -7.066 10.523 9.414 1 91.69 201 CYS A N 1
ATOM 1574 C CA . CYS A 1 201 ? -7.789 9.266 9.25 1 91.69 201 CYS A CA 1
ATOM 1575 C C . CYS A 1 201 ? -8.344 9.141 7.832 1 91.69 201 CYS A C 1
ATOM 1577 O O . CYS A 1 201 ? -9.055 10.023 7.359 1 91.69 201 CYS A O 1
ATOM 1579 N N . VAL A 1 202 ? -7.977 8.094 7.199 1 92.69 202 VAL A N 1
ATOM 1580 C CA . VAL A 1 202 ? -8.453 7.828 5.848 1 92.69 202 VAL A CA 1
ATOM 1581 C C . VAL A 1 202 ? -9.539 6.758 5.883 1 92.69 202 VAL A C 1
ATOM 1583 O O . VAL A 1 202 ? -9.359 5.695 6.484 1 92.69 202 VAL A O 1
ATOM 1586 N N . LEU A 1 203 ? -10.625 7.094 5.281 1 87.69 203 LEU A N 1
ATOM 1587 C CA . LEU A 1 203 ? -11.773 6.203 5.246 1 87.69 203 LEU A CA 1
ATOM 1588 C C . LEU A 1 203 ? -12.078 5.762 3.82 1 87.69 203 LEU A C 1
ATOM 1590 O O . LEU A 1 203 ? -11.805 6.496 2.867 1 87.69 203 LEU A O 1
ATOM 1594 N N . ASP A 1 204 ? -12.578 4.527 3.693 1 83.81 204 ASP A N 1
ATOM 1595 C CA . ASP A 1 204 ? -13.062 4.113 2.379 1 83.81 204 ASP A CA 1
ATOM 1596 C C . ASP A 1 204 ? -14.461 4.668 2.109 1 83.81 204 ASP A C 1
ATOM 1598 O O . ASP A 1 204 ? -14.961 5.496 2.869 1 83.81 204 ASP A O 1
ATOM 1602 N N . GLU A 1 205 ? -15.086 4.219 0.928 1 75.81 205 GLU A N 1
ATOM 1603 C CA . GLU A 1 205 ? -16.375 4.738 0.497 1 75.81 205 GLU A CA 1
ATOM 1604 C C . GLU A 1 205 ? -17.484 4.352 1.479 1 75.81 205 GLU A C 1
ATOM 1606 O O . GLU A 1 205 ? -18.516 5.016 1.549 1 75.81 205 GLU A O 1
ATOM 1611 N N . ARG A 1 206 ? -17.281 3.279 2.279 1 75.19 206 ARG A N 1
ATOM 1612 C CA . ARG A 1 206 ? -18.25 2.811 3.256 1 75.19 206 ARG A CA 1
ATOM 1613 C C . ARG A 1 206 ? -17.906 3.295 4.66 1 75.19 206 ARG A C 1
ATOM 1615 O O . ARG A 1 206 ? -18.453 2.809 5.648 1 75.19 206 ARG A O 1
ATOM 1622 N N . MET A 1 207 ? -16.906 4.18 4.879 1 80.56 207 MET A N 1
ATOM 1623 C CA . MET A 1 207 ? -16.469 4.816 6.117 1 80.56 207 MET A CA 1
ATOM 1624 C C . MET A 1 207 ? -15.719 3.828 7.004 1 80.56 207 MET A C 1
ATOM 1626 O O . MET A 1 207 ? -15.656 4 8.219 1 80.56 207 MET A O 1
ATOM 1630 N N . ASN A 1 208 ? -15.273 2.789 6.352 1 86.31 208 ASN A N 1
ATOM 1631 C CA . ASN A 1 208 ? -14.32 1.942 7.062 1 86.31 208 ASN A CA 1
ATOM 1632 C C . ASN A 1 208 ? -12.945 2.604 7.164 1 86.31 208 ASN A C 1
ATOM 1634 O O . ASN A 1 208 ? -12.477 3.223 6.207 1 86.31 208 ASN A O 1
ATOM 1638 N N . VAL A 1 209 ? -12.336 2.469 8.328 1 90.5 209 VAL A N 1
ATOM 1639 C CA . VAL A 1 209 ? -11.031 3.082 8.531 1 90.5 209 VAL A CA 1
ATOM 1640 C C . VAL A 1 209 ? -9.969 2.305 7.766 1 90.5 209 VAL A C 1
ATOM 1642 O O . VAL A 1 209 ? -9.773 1.11 7.996 1 90.5 209 VAL A O 1
ATOM 1645 N N . ILE A 1 210 ? -9.367 2.926 6.797 1 90.94 210 ILE A N 1
ATOM 1646 C CA . ILE A 1 210 ? -8.242 2.391 6.031 1 90.94 210 ILE A CA 1
ATOM 1647 C C . ILE A 1 210 ? -6.941 2.625 6.793 1 90.94 210 ILE A C 1
ATOM 1649 O O . ILE A 1 210 ? -6.078 1.744 6.852 1 90.94 210 ILE A O 1
ATOM 1653 N N . ALA A 1 211 ? -6.805 3.811 7.34 1 92.75 211 ALA A N 1
ATOM 1654 C CA . ALA A 1 211 ? -5.613 4.207 8.086 1 92.75 211 ALA A CA 1
ATOM 1655 C C . ALA A 1 211 ? -5.93 5.336 9.062 1 92.75 211 ALA A C 1
ATOM 1657 O O . ALA A 1 211 ? -6.758 6.203 8.773 1 92.75 211 ALA A O 1
ATOM 1658 N N . GLY A 1 212 ? -5.383 5.293 10.18 1 93.62 212 GLY A N 1
ATOM 1659 C CA . GLY A 1 212 ? -5.426 6.336 11.195 1 93.62 212 GLY A CA 1
ATOM 1660 C C . GLY A 1 212 ? -4.105 6.516 11.922 1 93.62 212 GLY A C 1
ATOM 1661 O O . GLY A 1 212 ? -3.549 5.551 12.453 1 93.62 212 GLY A O 1
ATOM 1662 N N . ASN A 1 213 ? -3.652 7.77 11.883 1 90.94 213 ASN A N 1
ATOM 1663 C CA . ASN A 1 213 ? -2.352 7.98 12.508 1 90.9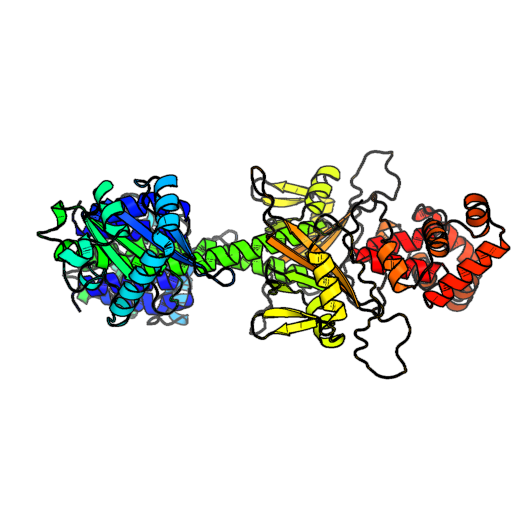4 213 ASN A CA 1
ATOM 1664 C C . ASN A 1 213 ? -2.453 7.965 14.031 1 90.94 213 ASN A C 1
ATOM 1666 O O . ASN A 1 213 ? -3.539 7.781 14.586 1 90.94 213 ASN A O 1
ATOM 1670 N N . GLU A 1 214 ? -1.255 8.016 14.672 1 89.06 214 GLU A N 1
ATOM 1671 C CA . GLU A 1 214 ? -1.169 7.922 16.125 1 89.06 214 GLU A CA 1
ATOM 1672 C C . GLU A 1 214 ? -1.998 9.016 16.797 1 89.06 214 GLU A C 1
ATOM 1674 O O . GLU A 1 214 ? -2.725 8.742 17.766 1 89.06 214 GLU A O 1
ATOM 1679 N N . GLU A 1 215 ? -1.94 10.25 16.312 1 86.38 215 GLU A N 1
ATOM 1680 C CA . GLU A 1 215 ? -2.67 11.367 16.891 1 86.38 215 GLU A CA 1
ATOM 1681 C C . GLU A 1 215 ? -4.18 11.156 16.797 1 86.38 215 GLU A C 1
ATOM 1683 O O . GLU A 1 215 ? -4.918 11.469 17.719 1 86.38 215 GLU A O 1
ATOM 1688 N N . PHE A 1 216 ? -4.645 10.633 15.711 1 89.75 216 PHE A N 1
ATOM 1689 C CA . PHE A 1 216 ? -6.066 10.344 15.562 1 89.75 216 PHE A CA 1
ATOM 1690 C C . PHE A 1 216 ? -6.516 9.312 16.594 1 89.75 216 PHE A C 1
ATOM 1692 O O . PHE A 1 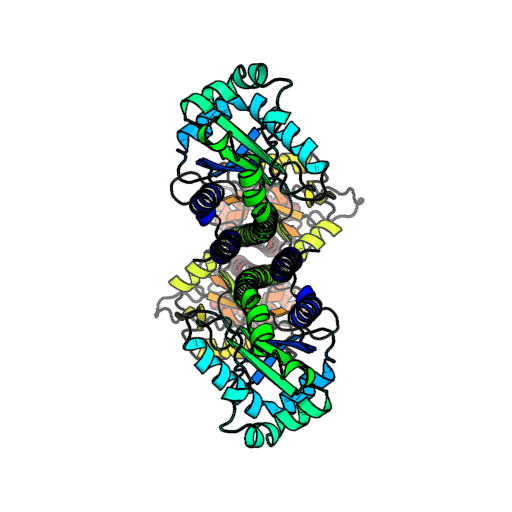216 ? -7.582 9.453 17.203 1 89.75 216 PHE A O 1
ATOM 1699 N N . ARG A 1 217 ? -5.73 8.312 16.719 1 88.88 217 ARG A N 1
ATOM 1700 C CA . ARG A 1 217 ? -6.055 7.27 17.688 1 88.88 217 ARG A CA 1
ATOM 1701 C C . ARG A 1 217 ? -6.129 7.84 19.094 1 88.88 217 ARG A C 1
ATOM 1703 O O . ARG A 1 217 ? -7.055 7.531 19.844 1 88.88 217 ARG A O 1
ATOM 1710 N N . ARG A 1 218 ? -5.207 8.664 19.453 1 86.12 218 ARG A N 1
ATOM 1711 C CA . ARG A 1 218 ? -5.207 9.312 20.766 1 86.12 218 ARG A CA 1
ATOM 1712 C C . ARG A 1 218 ? -6.469 10.148 20.953 1 86.12 218 ARG A C 1
ATOM 1714 O O . ARG A 1 218 ? -7.148 10.023 21.969 1 86.12 218 ARG A O 1
ATOM 1721 N N . GLN A 1 219 ? -6.711 10.992 19.938 1 82.12 219 GLN A N 1
ATOM 1722 C CA . GLN A 1 219 ? -7.875 11.867 20.016 1 82.12 219 GLN A CA 1
ATOM 1723 C C . GLN A 1 219 ? -9.164 11.062 20.125 1 82.12 219 GLN A C 1
ATOM 1725 O O . GLN A 1 219 ? -10.078 11.445 20.859 1 82.12 219 GLN A O 1
ATOM 1730 N N . SER A 1 220 ? -9.227 9.953 19.344 1 82 220 SER A N 1
ATOM 1731 C CA . SER A 1 220 ? -10.406 9.094 19.359 1 82 220 SER A CA 1
ATOM 1732 C C . SER A 1 220 ? -10.617 8.484 20.75 1 82 220 SER A C 1
ATOM 1734 O O . SER A 1 220 ? -11.758 8.367 21.203 1 82 220 SER A O 1
ATOM 1736 N N . GLU A 1 221 ? -9.57 8.102 21.375 1 82 221 GLU A N 1
ATOM 1737 C CA . GLU A 1 221 ? -9.648 7.484 22.688 1 82 221 GLU A CA 1
ATOM 1738 C C . GLU A 1 221 ? -9.992 8.508 23.766 1 82 221 GLU A C 1
ATOM 1740 O O . GLU A 1 221 ? -10.805 8.234 24.656 1 82 221 GLU A O 1
ATOM 1745 N N . GLU A 1 222 ? -9.445 9.727 23.672 1 77.44 222 GLU A N 1
ATOM 1746 C CA . GLU A 1 222 ? -9.594 10.742 24.719 1 77.44 222 GLU A CA 1
ATOM 1747 C C . GLU A 1 222 ? -10.914 11.5 24.578 1 77.44 222 GLU A C 1
ATOM 1749 O O . GLU A 1 222 ? -11.547 11.844 25.562 1 77.44 222 GLU A O 1
ATOM 1754 N N . SER A 1 223 ? -11.258 11.828 23.359 1 72.19 223 SER A N 1
ATOM 1755 C CA . SER A 1 223 ? -12.43 12.672 23.141 1 72.19 223 SER A CA 1
ATOM 1756 C C . SER A 1 223 ? -13.719 11.859 23.203 1 72.19 223 SER A C 1
ATOM 1758 O O . SER A 1 223 ? -14.781 12.398 23.516 1 72.19 223 SER A O 1
ATOM 1760 N N . GLY A 1 224 ? -13.656 10.578 22.797 1 70.25 224 GLY A N 1
ATOM 1761 C CA . GLY A 1 224 ? -14.836 9.734 22.75 1 70.25 224 GLY A CA 1
ATOM 1762 C C . GLY A 1 224 ? -15.773 10.078 21.609 1 70.25 224 GLY A C 1
ATOM 1763 O O . GLY A 1 224 ? -16.922 9.625 21.594 1 70.25 224 GLY A O 1
ATOM 1764 N N . VAL A 1 225 ? -15.352 10.914 20.75 1 73.12 225 VAL A N 1
ATOM 1765 C CA . VAL A 1 225 ? -16.188 11.359 19.656 1 73.12 225 VAL A CA 1
ATOM 1766 C C . VAL A 1 225 ? -16.328 10.25 18.625 1 73.12 225 VAL A C 1
ATOM 1768 O O . VAL A 1 225 ? -17.406 10.047 18.047 1 73.12 225 VAL A O 1
ATOM 1771 N N . PHE A 1 226 ? -15.328 9.539 18.453 1 74.88 226 PHE A N 1
ATOM 1772 C CA . PHE A 1 226 ? -15.297 8.516 17.422 1 74.88 226 PHE A CA 1
ATOM 1773 C C . PHE A 1 226 ? -15.516 7.133 18.016 1 74.88 226 PHE A C 1
ATOM 1775 O O . PHE A 1 226 ? -15.094 6.863 19.141 1 74.88 226 PHE A O 1
ATOM 1782 N N . ARG A 1 227 ? -16.328 6.398 17.375 1 75.44 227 ARG A N 1
ATOM 1783 C CA . ARG A 1 227 ? -16.469 4.98 17.703 1 75.44 227 ARG A CA 1
ATOM 1784 C C . ARG A 1 227 ? -16.188 4.109 16.469 1 75.44 227 ARG A C 1
ATOM 1786 O O . ARG A 1 227 ? -16.594 4.449 15.359 1 75.44 227 ARG A O 1
ATOM 1793 N N . ARG A 1 228 ? -15.352 3.152 16.734 1 75.88 228 ARG A N 1
ATOM 1794 C CA . ARG A 1 228 ? -15.094 2.174 15.688 1 75.88 228 ARG A CA 1
ATOM 1795 C C . ARG A 1 228 ? -15.812 0.861 15.969 1 75.88 228 ARG A C 1
ATOM 1797 O O . ARG A 1 228 ? -15.656 0.283 17.047 1 75.88 228 ARG A O 1
ATOM 1804 N N . ASP A 1 229 ? -16.656 0.514 15 1 73.75 229 ASP A N 1
ATOM 1805 C CA . ASP A 1 229 ? -17.375 -0.745 15.18 1 73.75 229 ASP A CA 1
ATOM 1806 C C . ASP A 1 229 ? -16.469 -1.939 14.914 1 73.75 229 ASP A C 1
ATOM 1808 O O . ASP A 1 229 ? -15.344 -1.774 14.43 1 73.75 229 ASP A O 1
ATOM 1812 N N . PRO A 1 230 ? -16.828 -3.061 15.367 1 71.06 230 PRO A N 1
ATOM 1813 C CA . PRO A 1 230 ? -16 -4.258 15.188 1 71.06 230 PRO A CA 1
ATOM 1814 C C . PRO A 1 230 ? -15.664 -4.527 13.719 1 71.06 230 PRO A C 1
ATOM 1816 O O . PRO A 1 230 ? -14.656 -5.18 13.43 1 71.06 230 PRO A O 1
ATOM 1819 N N . GLN A 1 231 ? -16.5 -4.012 12.828 1 69.5 231 GLN A N 1
ATOM 1820 C CA . GLN A 1 231 ? -16.266 -4.23 11.406 1 69.5 231 GLN A CA 1
ATOM 1821 C C . GLN A 1 231 ? -15.305 -3.188 10.844 1 69.5 231 GLN A C 1
ATOM 1823 O O . GLN A 1 231 ? -14.898 -3.273 9.68 1 69.5 231 GLN A O 1
ATOM 1828 N N . GLY A 1 232 ? -14.914 -2.205 11.633 1 77.12 232 GLY A N 1
ATOM 1829 C CA . GLY A 1 232 ? -13.93 -1.219 11.219 1 77.12 232 GLY A CA 1
ATOM 1830 C C . GLY A 1 232 ? -14.547 0.085 10.758 1 77.12 232 GLY A C 1
ATOM 1831 O O . GLY A 1 232 ? -13.836 0.997 10.328 1 77.12 232 GLY A O 1
ATOM 1832 N N . LYS A 1 233 ? -15.914 0.13 10.844 1 78.06 233 LYS A N 1
ATOM 1833 C CA . LYS A 1 233 ? -16.609 1.332 10.398 1 78.06 233 LYS A CA 1
ATOM 1834 C C . LYS A 1 233 ? -16.547 2.43 11.453 1 78.06 233 LYS A C 1
ATOM 1836 O O . LYS A 1 233 ? -16.75 2.17 12.648 1 78.06 233 LYS A O 1
ATOM 1841 N N . LEU A 1 234 ? -16.125 3.578 11.023 1 80 234 LEU A N 1
ATOM 1842 C CA . LEU A 1 234 ? -16.062 4.73 11.914 1 80 234 LEU A CA 1
ATOM 1843 C C . LEU A 1 234 ? -17.438 5.367 12.086 1 80 234 LEU A C 1
ATOM 1845 O O . LEU A 1 234 ? -18.156 5.57 11.102 1 80 234 LEU A O 1
ATOM 1849 N N . SER A 1 235 ? -17.844 5.414 13.25 1 75.44 235 SER A N 1
ATOM 1850 C CA . SER A 1 235 ? -19.094 6.113 13.562 1 75.44 235 SER A CA 1
ATOM 1851 C C . SER A 1 235 ? -18.875 7.188 14.617 1 75.44 235 SER A C 1
ATOM 1853 O O . SER A 1 235 ? -17.812 7.242 15.25 1 75.44 235 SER A O 1
ATOM 1855 N N . PHE A 1 236 ? -19.766 8.18 14.594 1 70 236 PHE A N 1
ATOM 1856 C CA . PHE A 1 236 ? -19.719 9.266 15.57 1 70 236 PHE A CA 1
ATOM 1857 C C . PHE A 1 236 ? -20.688 8.992 16.719 1 70 236 PHE A C 1
ATOM 1859 O O . PHE A 1 236 ? -21.734 8.367 16.516 1 70 236 PHE A O 1
ATOM 1866 N N . ARG A 1 237 ? -20.219 9.117 17.906 1 65 237 ARG A N 1
ATOM 1867 C CA . ARG A 1 237 ? -21 8.805 19.094 1 65 237 ARG A CA 1
ATOM 1868 C C . ARG A 1 237 ? -22.328 9.562 19.078 1 65 237 ARG A C 1
ATOM 1870 O O . ARG A 1 237 ? -23.375 9 19.406 1 65 237 ARG A O 1
ATOM 1877 N N . SER A 1 238 ? -22.25 10.867 18.828 1 59.72 238 SER A N 1
ATOM 1878 C CA . SER A 1 238 ? -23.516 11.609 18.859 1 59.72 238 SER A CA 1
ATOM 1879 C C . SER A 1 238 ? -24.172 11.633 17.5 1 59.72 238 SER A C 1
ATOM 1881 O O . SER A 1 238 ? -23.516 11.82 16.469 1 59.72 238 SER A O 1
ATOM 1883 N N . ASP A 1 239 ? -25.5 11.109 17.406 1 54.91 239 ASP A N 1
ATOM 1884 C CA . ASP A 1 239 ? -26.312 11.125 16.203 1 54.91 239 ASP A CA 1
ATOM 1885 C C . ASP A 1 239 ? -26.172 12.453 15.461 1 54.91 239 ASP A C 1
ATOM 1887 O O . ASP A 1 239 ? -26.172 12.492 14.227 1 54.91 239 ASP A O 1
ATOM 1891 N N . ASP A 1 240 ? -26.094 13.438 16.25 1 54.91 240 ASP A N 1
ATOM 1892 C CA . ASP A 1 240 ? -25.969 14.766 15.656 1 54.91 240 ASP A CA 1
ATOM 1893 C C . ASP A 1 240 ? -24.641 14.914 14.922 1 54.91 240 ASP A C 1
ATOM 1895 O O . ASP A 1 240 ? -24.594 15.492 13.836 1 54.91 240 ASP A O 1
ATOM 1899 N N . ASP A 1 241 ? -23.734 14.258 15.5 1 55.91 241 ASP A N 1
ATOM 1900 C CA . ASP A 1 241 ? -22.406 14.328 14.891 1 55.91 241 ASP A CA 1
ATOM 1901 C C . ASP A 1 241 ? -22.359 13.516 13.602 1 55.91 241 ASP A C 1
ATOM 1903 O O . ASP A 1 241 ? -21.734 13.93 12.617 1 55.91 241 ASP A O 1
ATOM 1907 N N . LEU A 1 242 ? -23.125 12.453 13.602 1 54.28 242 LEU A N 1
ATOM 1908 C CA . LEU A 1 242 ? -23.219 11.586 12.43 1 54.28 242 LEU A CA 1
ATOM 1909 C C . LEU A 1 242 ? -23.969 12.289 11.305 1 54.28 242 LEU A C 1
ATOM 1911 O O . LEU A 1 242 ? -23.594 12.172 10.133 1 54.28 242 LEU A O 1
ATOM 1915 N N . SER A 1 243 ? -25.094 12.844 11.641 1 53.31 243 SER A N 1
ATOM 1916 C CA . SER A 1 243 ? -25.859 13.57 10.648 1 53.31 243 SER A CA 1
ATOM 1917 C C . SER A 1 243 ? -25.031 14.664 9.984 1 53.31 243 SER A C 1
ATOM 1919 O O . SER A 1 243 ? -25.109 14.867 8.773 1 53.31 243 SER A O 1
ATOM 1921 N N . ARG A 1 244 ? -24.297 15.242 10.805 1 54.34 244 ARG A N 1
ATOM 1922 C CA . ARG A 1 244 ? -23.438 16.312 10.289 1 54.34 244 ARG A CA 1
ATOM 1923 C C . ARG A 1 244 ? -22.344 15.75 9.391 1 54.34 244 ARG A C 1
ATOM 1925 O O . ARG A 1 244 ? -22.031 16.328 8.352 1 54.34 244 ARG A O 1
ATOM 1932 N N . ALA A 1 245 ? -21.891 14.617 9.867 1 56.62 245 ALA A N 1
ATOM 1933 C CA . ALA A 1 245 ? -20.891 13.945 9.055 1 56.62 245 ALA A CA 1
ATOM 1934 C C . ALA A 1 245 ? -21.469 13.492 7.719 1 56.62 245 ALA A C 1
ATOM 1936 O O . ALA A 1 245 ? -20.828 13.625 6.676 1 56.62 245 ALA A O 1
ATOM 1937 N N . ARG A 1 246 ? -22.688 12.953 7.742 1 54.88 246 ARG A N 1
ATOM 1938 C CA . ARG A 1 246 ? -23.375 12.484 6.551 1 54.88 246 ARG A CA 1
ATOM 1939 C C . ARG A 1 246 ? -23.656 13.625 5.586 1 54.88 246 ARG A C 1
ATOM 1941 O O . ARG A 1 246 ? -23.562 13.461 4.367 1 54.88 246 ARG A O 1
ATOM 1948 N N . THR A 1 247 ? -24.141 14.68 6.145 1 52.88 247 THR A N 1
ATOM 1949 C CA . THR A 1 247 ? -24.359 15.852 5.309 1 52.88 247 THR A CA 1
ATOM 1950 C C . THR A 1 247 ? -23.078 16.266 4.594 1 52.88 247 THR A C 1
ATOM 1952 O O . THR A 1 247 ? -23.109 16.656 3.43 1 52.88 247 THR A O 1
ATOM 1955 N N . LEU A 1 248 ? -22.062 16.062 5.406 1 51.5 248 LEU A N 1
ATOM 1956 C CA . LEU A 1 248 ? -20.75 16.359 4.844 1 51.5 248 LEU A CA 1
ATOM 1957 C C . LEU A 1 248 ? -20.406 15.383 3.725 1 51.5 248 LEU A C 1
ATOM 1959 O O . LEU A 1 248 ? -19.75 15.75 2.75 1 51.5 248 LEU A O 1
ATOM 1963 N N . LEU A 1 249 ? -20.875 14.125 3.82 1 52.72 249 LEU A N 1
ATOM 1964 C CA . LEU A 1 249 ? -20.594 13.031 2.896 1 52.72 249 LEU A CA 1
ATOM 1965 C C . LEU A 1 249 ? -21.516 13.109 1.678 1 52.72 249 LEU A C 1
ATOM 1967 O O . LEU A 1 249 ? -21.141 12.672 0.586 1 52.72 249 LEU A O 1
ATOM 1971 N N . GLY A 1 250 ? -22.859 13.328 1.586 1 45.72 250 GLY A N 1
ATOM 1972 C CA . GLY A 1 250 ? -23.906 13.188 0.578 1 45.72 250 GLY A CA 1
ATOM 1973 C C . GLY A 1 250 ? -23.688 14.086 -0.627 1 45.72 250 GLY A C 1
ATOM 1974 O O . GLY A 1 250 ? -23.969 13.688 -1.761 1 45.72 250 GLY A O 1
ATOM 1975 N N . ASP A 1 251 ? -23.969 15.461 -0.814 1 40.34 251 ASP A N 1
ATOM 1976 C CA . ASP A 1 251 ? -23.984 16.203 -2.068 1 40.34 251 ASP A CA 1
ATOM 1977 C C . ASP A 1 251 ? -22.562 16.578 -2.508 1 40.34 251 ASP A C 1
ATOM 1979 O O . ASP A 1 251 ? -21.984 17.531 -1.993 1 40.34 251 ASP A O 1
ATOM 1983 N N . PRO A 1 252 ? -21.984 15.688 -3.312 1 39.09 252 PRO A N 1
ATOM 1984 C CA . PRO A 1 252 ? -20.641 15.93 -3.844 1 39.09 252 PRO A CA 1
ATOM 1985 C C . PRO A 1 252 ? -20.531 17.266 -4.574 1 39.09 252 PRO A C 1
ATOM 1987 O O . PRO A 1 252 ? -19.422 17.766 -4.777 1 39.09 252 PRO A O 1
ATOM 1990 N N . GLN A 1 253 ? -21.438 17.516 -5.605 1 35.56 253 GLN A N 1
ATOM 1991 C CA . GLN A 1 253 ? -21.484 18.75 -6.367 1 35.56 253 GLN A CA 1
ATOM 1992 C C . GLN A 1 253 ? -21.375 19.969 -5.449 1 35.56 253 GLN A C 1
ATOM 1994 O O . GLN A 1 253 ? -21.078 21.078 -5.902 1 35.56 253 GLN A O 1
ATOM 1999 N N . GLN A 1 254 ? -22.375 20.016 -4.785 1 34.19 254 GLN A N 1
ATOM 2000 C CA . GLN A 1 254 ? -22.188 21.094 -3.826 1 34.19 254 GLN A CA 1
ATOM 2001 C C . GLN A 1 254 ? -20.875 20.906 -3.053 1 34.19 254 GLN A C 1
ATOM 2003 O O . GLN A 1 254 ? -20.859 21.031 -1.825 1 34.19 254 GLN A O 1
ATOM 2008 N N . HIS A 1 255 ? -20.188 20.172 -3.695 1 33.28 255 HIS A N 1
ATOM 2009 C CA . HIS A 1 255 ? -18.875 19.641 -3.295 1 33.28 255 HIS A CA 1
ATOM 2010 C C . HIS A 1 255 ? -17.906 20.781 -2.994 1 33.28 255 HIS A C 1
ATOM 2012 O O . HIS A 1 255 ? -16.703 20.547 -2.902 1 33.28 255 HIS A O 1
ATOM 2018 N N . GLY A 1 256 ? -18.391 21.953 -3.387 1 28.44 256 GLY A N 1
ATOM 2019 C CA . GLY A 1 256 ? -17.25 22.766 -2.988 1 28.44 256 GLY A CA 1
ATOM 2020 C C . GLY A 1 256 ? -16.406 22.109 -1.905 1 28.44 256 GLY A C 1
ATOM 2021 O O . GLY A 1 256 ? -16.781 21.078 -1.354 1 28.44 256 GLY A O 1
ATOM 2022 N N . ARG A 1 257 ? -15.188 22.531 -1.952 1 28.45 257 ARG A N 1
ATOM 2023 C CA . ARG A 1 257 ? -14.57 22.328 -0.646 1 28.45 257 ARG A CA 1
ATOM 2024 C C . ARG A 1 257 ? -15.609 21.953 0.401 1 28.45 257 ARG A C 1
ATOM 2026 O O . ARG A 1 257 ? -16.656 22.594 0.497 1 28.45 257 ARG A O 1
ATOM 2033 N N . PHE A 1 258 ? -16.344 21 0.238 1 27.06 258 PHE A N 1
ATOM 2034 C CA . PHE A 1 258 ? -16.906 21.328 1.539 1 27.06 258 PHE A CA 1
ATOM 2035 C C . PHE A 1 258 ? -15.93 22.156 2.365 1 27.06 258 PHE A C 1
ATOM 2037 O O . PHE A 1 258 ? -14.844 21.672 2.707 1 27.06 258 PHE A O 1
ATOM 2044 N N . GLY A 1 259 ? -15.438 23.172 1.831 1 25.67 259 GLY A N 1
ATOM 2045 C CA . GLY A 1 259 ? -15.289 23.938 3.061 1 25.67 259 GLY A CA 1
ATOM 2046 C C . GLY A 1 259 ? -16.406 23.688 4.059 1 25.67 259 GLY A C 1
ATOM 2047 O O . GLY A 1 259 ? -17.438 24.344 4.02 1 25.67 259 GLY A O 1
ATOM 2048 N N . ALA A 1 260 ? -17.328 22.75 3.664 1 26.28 260 ALA A N 1
ATOM 2049 C CA . ALA A 1 260 ? -18.062 22.969 4.902 1 26.28 260 ALA A CA 1
ATOM 2050 C C . ALA A 1 260 ? -17.141 23.453 6.016 1 26.28 260 ALA A C 1
ATOM 2052 O O . ALA A 1 260 ? -15.969 23.062 6.07 1 26.28 260 ALA A O 1
ATOM 2053 N N . ARG A 1 261 ? -17.328 24.719 6.254 1 26.7 261 ARG A N 1
ATOM 2054 C CA . ARG A 1 261 ? -16.844 25.297 7.504 1 26.7 261 ARG A CA 1
ATOM 2055 C C . ARG A 1 261 ? -16.5 24.219 8.516 1 26.7 261 ARG A C 1
ATOM 2057 O O . ARG A 1 261 ? -17.297 23.281 8.727 1 26.7 261 ARG A O 1
ATOM 2064 N N . PRO A 1 262 ? -15.297 23.766 8.422 1 26.53 262 PRO A N 1
ATOM 2065 C CA . PRO A 1 262 ? -15.148 23.141 9.75 1 26.53 262 PRO A CA 1
ATOM 2066 C C . PRO A 1 262 ? -16.344 23.438 10.664 1 26.53 262 PRO A C 1
ATOM 2068 O O . PRO A 1 262 ? -16.609 24.594 10.977 1 26.53 262 PRO A O 1
ATOM 2071 N N . ARG A 1 263 ? -17.516 23.422 10.172 1 27.16 263 ARG A N 1
ATOM 2072 C CA . ARG A 1 263 ? -18.359 23.703 11.328 1 27.16 263 ARG A CA 1
ATOM 2073 C C . ARG A 1 263 ? -17.891 22.922 12.555 1 27.16 263 ARG A C 1
ATOM 2075 O O . ARG A 1 263 ? -17.578 21.734 12.461 1 27.16 263 ARG A O 1
ATOM 2082 N N . LYS A 1 264 ? -17.172 23.609 13.211 1 27.28 264 LYS A N 1
ATOM 2083 C CA . LYS A 1 264 ? -17.078 23.312 14.641 1 27.28 264 LYS A CA 1
ATOM 2084 C C . LYS A 1 264 ? -18.219 22.422 15.094 1 27.28 264 LYS A C 1
ATOM 2086 O O . LYS A 1 264 ? -19.281 22.891 15.484 1 27.28 264 LYS A O 1
ATOM 2091 N N . GLU A 1 265 ? -19 21.656 14.219 1 30.19 265 GLU A N 1
ATOM 2092 C CA . GLU A 1 265 ? -19.734 21.172 15.375 1 30.19 265 GLU A CA 1
ATOM 2093 C C . GLU A 1 265 ? -18.797 20.578 16.422 1 30.19 265 GLU A C 1
ATOM 2095 O O . GLU A 1 265 ? -18.125 19.578 16.156 1 30.19 265 GLU A O 1
ATOM 2100 N N . ALA A 1 266 ? -17.719 21.484 16.641 1 30.09 266 ALA A N 1
ATOM 2101 C CA . ALA A 1 266 ? -17.188 21.234 17.984 1 30.09 266 ALA A CA 1
ATOM 2102 C C . ALA A 1 266 ? -18.016 20.188 18.719 1 30.09 266 ALA A C 1
ATOM 2104 O O . ALA A 1 266 ? -19.172 20.453 19.062 1 30.09 266 ALA A O 1
ATOM 2105 N N . LEU A 1 267 ? -18.156 19.156 17.828 1 34.12 267 LEU A N 1
ATOM 2106 C CA . LEU A 1 267 ? -18.797 18.234 18.766 1 34.12 267 LEU A CA 1
ATOM 2107 C C . LEU A 1 267 ? -18.344 18.516 20.203 1 34.12 267 LEU A C 1
ATOM 2109 O O . LEU A 1 267 ? -17.156 18.453 20.5 1 34.12 267 LEU A O 1
ATOM 2113 N N . GLU A 1 268 ? -18.75 19.625 20.641 1 34.12 268 GLU A N 1
ATOM 2114 C CA . GLU A 1 268 ? -18.609 19.703 22.094 1 34.12 268 GLU A CA 1
ATOM 2115 C C . GLU A 1 268 ? -18.516 18.328 22.719 1 34.12 268 GLU A C 1
ATOM 2117 O O . GLU A 1 268 ? -19.484 17.547 22.672 1 34.12 268 GLU A O 1
ATOM 2122 N N . ALA A 1 269 ? -17.484 17.609 22.234 1 34.66 269 ALA A N 1
ATOM 2123 C CA . ALA A 1 269 ? -17.484 16.547 23.234 1 34.66 269 ALA A CA 1
ATOM 2124 C C . ALA A 1 269 ? -18.141 17.016 24.531 1 34.66 269 ALA A C 1
ATOM 2126 O O . ALA A 1 269 ? -17.781 18.062 25.062 1 34.66 269 ALA A O 1
ATOM 2127 N N . ASP A 1 270 ? -19.328 16.812 24.562 1 33.5 270 ASP A N 1
ATOM 2128 C CA . ASP A 1 270 ? -19.938 17 25.891 1 33.5 270 ASP A CA 1
ATOM 2129 C C . ASP A 1 270 ? -18.922 16.75 27 1 33.5 270 ASP A C 1
ATOM 2131 O O . ASP A 1 270 ? -18.828 15.641 27.531 1 33.5 270 ASP A O 1
ATOM 2135 N N . HIS A 1 271 ? -17.625 17 26.828 1 34.22 271 HIS A N 1
ATOM 2136 C CA . HIS A 1 271 ? -17.109 16.812 28.188 1 34.22 271 HIS A CA 1
ATOM 2137 C C . HIS A 1 271 ? -18.016 17.484 29.219 1 34.22 271 HIS A C 1
ATOM 2139 O O . HIS A 1 271 ? -18.734 18.438 28.906 1 34.22 271 HIS A O 1
ATOM 2145 N N . GLN A 1 272 ? -18.078 16.953 30.312 1 34.5 272 GLN A N 1
ATOM 2146 C CA . GLN A 1 272 ? -18.719 17.469 31.516 1 34.5 272 GLN A CA 1
ATOM 2147 C C . GLN A 1 272 ? -18.531 18.984 31.641 1 34.5 272 GLN A C 1
ATOM 2149 O O . GLN A 1 272 ? -17.625 19.547 31.047 1 34.5 272 GLN A O 1
ATOM 2154 N N . SER A 1 273 ? -19.234 19.703 32.5 1 36.03 273 SER A N 1
ATOM 2155 C CA . SER A 1 273 ? -19.438 21.047 33.031 1 36.03 273 SER A CA 1
ATOM 2156 C C . SER A 1 273 ? -18.156 21.875 32.969 1 36.03 273 SER A C 1
ATOM 2158 O O . SER A 1 273 ? -18.203 23.109 32.969 1 36.03 273 SER A O 1
ATOM 2160 N N . ASP A 1 274 ? -16.953 21.344 33.281 1 36.72 274 ASP A N 1
ATOM 2161 C CA . ASP A 1 274 ? -15.828 22.188 33.656 1 36.72 274 ASP A CA 1
ATOM 2162 C C . ASP A 1 274 ? -14.898 22.406 32.469 1 36.72 274 ASP A C 1
ATOM 2164 O O . ASP A 1 274 ? -13.727 22.734 32.625 1 36.72 274 ASP A O 1
ATOM 2168 N N . ALA A 1 275 ? -15.203 22.031 31.297 1 44.03 275 ALA A N 1
ATOM 2169 C CA . ALA A 1 275 ? -14.266 22.156 30.188 1 44.03 275 ALA A CA 1
ATOM 2170 C C . ALA A 1 275 ? -14.25 23.578 29.641 1 44.03 275 ALA A C 1
ATOM 2172 O O . ALA A 1 275 ? -15.305 24.188 29.422 1 44.03 275 ALA A O 1
ATOM 2173 N N . ARG A 1 276 ? -13.109 24.328 29.75 1 45.97 276 ARG A N 1
ATOM 2174 C CA . ARG A 1 276 ? -12.883 25.672 29.219 1 45.97 276 ARG A CA 1
ATOM 2175 C C . ARG A 1 276 ? -13.172 25.719 27.719 1 45.97 276 ARG A C 1
ATOM 2177 O O . ARG A 1 276 ? -13.016 24.719 27.016 1 45.97 276 ARG A O 1
ATOM 2184 N N . ILE A 1 277 ? -13.977 26.484 27.062 1 46.75 277 ILE A N 1
ATOM 2185 C CA . ILE A 1 277 ? -14.5 26.828 25.734 1 46.75 277 ILE A CA 1
ATOM 2186 C C . ILE A 1 277 ? -13.453 26.5 24.672 1 46.75 277 ILE A C 1
ATOM 2188 O O . ILE A 1 277 ? -13.797 26.125 23.547 1 46.75 277 ILE A O 1
ATOM 2192 N N . GLY A 1 278 ? -12.219 26.141 25.172 1 52.53 278 GLY A N 1
ATOM 2193 C CA . GLY A 1 278 ? -11.141 26.031 24.203 1 52.53 278 GLY A CA 1
ATOM 2194 C C . GLY A 1 278 ? -10.742 24.594 23.906 1 52.53 278 GLY A C 1
ATOM 2195 O O . GLY A 1 278 ? -10.031 24.328 22.938 1 52.53 278 GLY A O 1
ATOM 2196 N N . ASP A 1 279 ? -11.312 23.719 24.672 1 60.5 279 ASP A N 1
ATOM 2197 C CA . ASP A 1 279 ? -10.891 22.328 24.516 1 60.5 279 ASP A CA 1
ATOM 2198 C C . ASP A 1 279 ? -11.867 21.562 23.625 1 60.5 279 ASP A C 1
ATOM 2200 O O . ASP A 1 279 ? -12.938 21.141 24.078 1 60.5 279 ASP A O 1
ATOM 2204 N N . ALA A 1 280 ? -11.773 21.781 22.344 1 64.44 280 ALA A N 1
ATOM 2205 C CA . ALA A 1 280 ? -12.609 21.078 21.375 1 64.44 280 ALA A CA 1
ATOM 2206 C C . ALA A 1 280 ? -11.758 20.281 20.391 1 64.44 280 ALA A C 1
ATOM 2208 O O . ALA A 1 280 ? -10.562 20.531 20.25 1 64.44 280 ALA A O 1
ATOM 2209 N N . LEU A 1 281 ? -12.414 19.156 19.969 1 73.62 281 LEU A N 1
ATOM 2210 C CA . LEU A 1 281 ? -11.836 18.438 18.828 1 73.62 281 LEU A CA 1
ATOM 2211 C C . LEU A 1 281 ? -12.43 18.938 17.516 1 73.62 281 LEU A C 1
ATOM 2213 O O . LEU A 1 281 ? -13.633 18.812 17.281 1 73.62 281 LEU A O 1
ATOM 2217 N N . CYS A 1 282 ? -11.562 19.625 16.766 1 72.06 282 CYS A N 1
ATOM 2218 C CA . CYS A 1 282 ? -12 20.094 15.445 1 72.06 282 CYS A CA 1
ATOM 2219 C C . CYS A 1 282 ? -11.812 19 14.398 1 72.06 282 CYS A C 1
ATOM 2221 O O . CYS A 1 282 ? -10.75 18.391 14.305 1 72.06 282 CYS A O 1
ATOM 2223 N N . ILE A 1 283 ? -12.938 18.672 13.664 1 76.38 283 ILE A N 1
ATOM 2224 C CA . ILE A 1 283 ? -12.891 17.594 12.695 1 76.38 283 ILE A CA 1
ATOM 2225 C C . ILE A 1 283 ? -13.219 18.125 11.305 1 76.38 283 ILE A C 1
ATOM 2227 O O . ILE A 1 283 ? -14.133 18.938 11.141 1 76.38 283 ILE A O 1
ATOM 2231 N N . ASP A 1 284 ? -12.414 17.781 10.328 1 74.38 284 ASP A N 1
ATOM 2232 C CA . ASP A 1 284 ? -12.656 18.078 8.914 1 74.38 284 ASP A CA 1
ATOM 2233 C C . ASP A 1 284 ? -12.711 16.797 8.094 1 74.38 284 ASP A C 1
ATOM 2235 O O . ASP A 1 284 ? -11.891 15.891 8.273 1 74.38 284 ASP A O 1
ATOM 2239 N N . ILE A 1 285 ? -13.789 16.656 7.266 1 77.75 285 ILE A N 1
ATOM 2240 C CA . ILE A 1 285 ? -13.93 15.492 6.398 1 77.75 285 ILE A CA 1
ATOM 2241 C C . ILE A 1 285 ? -13.922 15.93 4.934 1 77.75 285 ILE A C 1
ATOM 2243 O O . ILE A 1 285 ? -14.68 16.812 4.543 1 77.75 285 ILE A O 1
ATOM 2247 N N . SER A 1 286 ? -13.031 15.398 4.133 1 76.75 286 SER A N 1
ATOM 2248 C CA . SER A 1 286 ? -12.898 15.734 2.719 1 76.75 286 SER A CA 1
ATOM 2249 C C . SER A 1 286 ? -13.008 14.484 1.847 1 76.75 286 SER A C 1
ATOM 2251 O O . SER A 1 286 ? -12.406 13.453 2.146 1 76.75 286 SER A O 1
ATOM 2253 N N . PRO A 1 287 ? -13.797 14.578 0.771 1 79.94 287 PRO A N 1
ATOM 2254 C CA . PRO A 1 287 ? -13.867 13.445 -0.152 1 79.94 287 PRO A CA 1
ATOM 2255 C C . PRO A 1 287 ? -12.57 13.234 -0.929 1 79.94 287 PRO A C 1
ATOM 2257 O O . PRO A 1 287 ? -11.859 14.203 -1.23 1 79.94 287 PRO A O 1
ATOM 2260 N N . LEU A 1 288 ? -12.25 12.062 -1.102 1 82.31 288 LEU A N 1
ATOM 2261 C CA . LEU A 1 288 ? -11.094 11.688 -1.913 1 82.31 288 LEU A CA 1
ATOM 2262 C C . LEU A 1 288 ? -11.539 11.141 -3.268 1 82.31 288 LEU A C 1
ATOM 2264 O O . LEU A 1 288 ? -12.445 10.305 -3.34 1 82.31 288 LEU A O 1
ATOM 2268 N N . HIS A 1 289 ? -11.016 11.758 -4.328 1 74.75 289 HIS A N 1
ATOM 2269 C CA . HIS A 1 289 ? -11.414 11.297 -5.656 1 74.75 289 HIS A CA 1
ATOM 2270 C C . HIS A 1 289 ? -10.242 10.664 -6.395 1 74.75 289 HIS A C 1
ATOM 2272 O O . HIS A 1 289 ? -9.086 11.047 -6.18 1 74.75 289 HIS A O 1
ATOM 2278 N N . LYS A 1 290 ? -10.523 9.531 -7.004 1 62.56 290 LYS A N 1
ATOM 2279 C CA . LYS A 1 290 ? -9.531 8.891 -7.867 1 62.56 290 LYS A CA 1
ATOM 2280 C C . LYS A 1 290 ? -9.352 9.672 -9.164 1 62.56 290 LYS A C 1
ATOM 2282 O O . LYS A 1 290 ? -10.328 10.18 -9.727 1 62.56 290 LYS A O 1
ATOM 2287 N N . ALA A 1 291 ? -8.094 10.211 -9.453 1 49.22 291 ALA A N 1
ATOM 2288 C CA . ALA A 1 291 ? -7.875 10.773 -10.781 1 49.22 291 ALA A CA 1
ATOM 2289 C C . ALA A 1 291 ? -8.289 9.797 -11.875 1 49.22 291 ALA A C 1
ATOM 2291 O O . ALA A 1 291 ? -7.73 8.703 -11.977 1 49.22 291 ALA A O 1
ATOM 2292 N N . ARG A 1 292 ? -9.547 9.383 -11.992 1 46.78 292 ARG A N 1
ATOM 2293 C CA . ARG A 1 292 ? -9.859 8.469 -13.094 1 46.78 292 ARG A CA 1
ATOM 2294 C C . ARG A 1 292 ? -9.414 9.055 -14.43 1 46.78 292 ARG A C 1
ATOM 2296 O O . ARG A 1 292 ? -9.32 10.273 -14.578 1 46.78 292 ARG A O 1
ATOM 2303 N N . GLU A 1 293 ? -9 8.156 -15.367 1 44.72 293 GLU A N 1
ATOM 2304 C CA . GLU A 1 293 ? -8.891 8.484 -16.781 1 44.72 293 GLU A CA 1
ATOM 2305 C C . GLU A 1 293 ? -9.977 9.469 -17.203 1 44.72 293 GLU A C 1
ATOM 2307 O O . GLU A 1 293 ? -10.672 10.039 -16.359 1 44.72 293 GLU A O 1
ATOM 2312 N N . ILE A 1 294 ? -10.969 8.836 -18.062 1 36.91 294 ILE A N 1
ATOM 2313 C CA . ILE A 1 294 ? -11.977 9.523 -18.875 1 36.91 294 ILE A CA 1
ATOM 2314 C C . ILE A 1 294 ? -13.164 9.906 -17.984 1 36.91 294 ILE A C 1
ATOM 2316 O O . ILE A 1 294 ? -14.008 9.062 -17.688 1 36.91 294 ILE A O 1
ATOM 2320 N N . GLY A 1 295 ? -13.297 10.977 -17.406 1 44.47 295 GLY A N 1
ATOM 2321 C CA . GLY A 1 295 ? -14.383 11.844 -16.969 1 44.47 295 GLY A CA 1
ATOM 2322 C C . GLY A 1 295 ? -14.867 11.523 -15.57 1 44.47 295 GLY A C 1
ATOM 2323 O O . GLY A 1 295 ? -15.305 12.414 -14.844 1 44.47 295 GLY A O 1
ATOM 2324 N N . GLU A 1 296 ? -15.352 10.297 -15.211 1 48.47 296 GLU A N 1
ATOM 2325 C CA . GLU A 1 296 ? -16.156 10.141 -14 1 48.47 296 GLU A CA 1
ATOM 2326 C C . GLU A 1 296 ? -15.266 9.867 -12.781 1 48.47 296 GLU A C 1
ATOM 2328 O O . GLU A 1 296 ? -14.438 8.961 -12.805 1 48.47 296 GLU A O 1
ATOM 2333 N N . GLN A 1 297 ? -15.062 10.805 -11.914 1 53.91 297 GLN A N 1
ATOM 2334 C CA . GLN A 1 297 ? -14.32 10.719 -10.664 1 53.91 297 GLN A CA 1
ATOM 2335 C C . GLN A 1 297 ? -15.031 9.797 -9.672 1 53.91 297 GLN A C 1
ATOM 2337 O O . GLN A 1 297 ? -16.203 10.008 -9.352 1 53.91 297 GLN A O 1
ATOM 2342 N N . ALA A 1 298 ? -14.633 8.547 -9.648 1 62.56 298 ALA A N 1
ATOM 2343 C CA . ALA A 1 298 ? -15.227 7.652 -8.656 1 62.56 298 ALA A CA 1
ATOM 2344 C C . ALA A 1 298 ? -14.664 7.922 -7.266 1 62.56 298 ALA A C 1
ATOM 2346 O O . ALA A 1 298 ? -13.484 8.25 -7.117 1 62.56 298 ALA A O 1
ATOM 2347 N N . LEU A 1 299 ? -15.625 8.172 -6.301 1 61.88 299 LEU A N 1
ATOM 2348 C CA . LEU A 1 299 ? -15.273 8.359 -4.898 1 61.88 299 LEU A CA 1
ATOM 2349 C C . LEU A 1 299 ? -14.445 7.188 -4.383 1 61.88 299 LEU A C 1
ATOM 2351 O O . LEU A 1 299 ? -14.859 6.035 -4.496 1 61.88 299 LEU A O 1
ATOM 2355 N N . ASP A 1 300 ? -13.227 7.527 -3.959 1 76.25 300 ASP A N 1
ATOM 2356 C CA . ASP A 1 300 ? -12.289 6.523 -3.451 1 76.25 300 ASP A CA 1
ATOM 2357 C C . ASP A 1 300 ? -12.367 6.43 -1.929 1 76.25 300 ASP A C 1
ATOM 2359 O O . ASP A 1 300 ? -11.961 5.418 -1.345 1 76.25 300 ASP A O 1
ATOM 2363 N N . GLY A 1 301 ? -12.867 7.48 -1.316 1 83.06 301 GLY A N 1
ATOM 2364 C CA . GLY A 1 301 ? -12.922 7.5 0.137 1 83.06 301 GLY A CA 1
ATOM 2365 C C . GLY A 1 301 ? -12.93 8.898 0.717 1 83.06 301 GLY A C 1
ATOM 2366 O O . GLY A 1 301 ? -13.352 9.852 0.05 1 83.06 301 GLY A O 1
ATOM 2367 N N . PHE A 1 302 ? -12.695 8.961 2.043 1 83.44 302 PHE A N 1
ATOM 2368 C CA . PHE A 1 302 ? -12.711 10.242 2.738 1 83.44 302 PHE A CA 1
ATOM 2369 C C . PHE A 1 302 ? -11.461 10.422 3.584 1 83.44 302 PHE A C 1
ATOM 2371 O O . PHE A 1 302 ? -10.891 9.445 4.074 1 83.44 302 PHE A O 1
ATOM 2378 N N . LEU A 1 303 ? -11.086 11.641 3.629 1 87.19 303 LEU A N 1
ATOM 2379 C CA . LEU A 1 303 ? -10.07 12.023 4.598 1 87.19 303 LEU A CA 1
ATOM 2380 C C . LEU A 1 303 ? -10.695 12.75 5.785 1 87.19 303 LEU A C 1
ATOM 2382 O O . LEU A 1 303 ? -11.445 13.719 5.609 1 87.19 303 LEU A O 1
ATOM 2386 N N . LEU A 1 304 ? -10.492 12.227 6.949 1 84.44 304 LEU A N 1
ATOM 2387 C CA . LEU A 1 304 ? -10.898 12.875 8.188 1 84.44 304 LEU A CA 1
ATOM 2388 C C . LEU A 1 304 ? -9.688 13.414 8.945 1 84.44 304 LEU A C 1
ATOM 2390 O O . LEU A 1 304 ? -8.781 12.656 9.305 1 84.44 304 LEU A O 1
ATOM 2394 N N . MET A 1 305 ? -9.625 14.68 9.094 1 83.69 305 MET A N 1
ATOM 2395 C CA . MET A 1 305 ? -8.586 15.32 9.891 1 83.69 305 MET A CA 1
ATOM 2396 C C . MET A 1 305 ? -9.164 15.898 11.18 1 83.69 305 MET A C 1
ATOM 2398 O O . MET A 1 305 ? -10.281 16.406 11.18 1 83.69 305 MET A O 1
ATOM 2402 N N . SER A 1 306 ? -8.406 15.758 12.211 1 79.88 306 SER A N 1
ATOM 2403 C CA . SER A 1 306 ? -8.867 16.266 13.5 1 79.88 306 SER A CA 1
ATOM 2404 C C . SER A 1 306 ? -7.746 16.969 14.25 1 79.88 306 SER A C 1
ATOM 2406 O O . SER A 1 306 ? -6.586 16.562 14.172 1 79.88 306 SER A O 1
ATOM 2408 N N . THR A 1 307 ? -8.102 17.984 14.906 1 76.38 307 THR A N 1
ATOM 2409 C CA . THR A 1 307 ? -7.172 18.766 15.711 1 76.38 307 THR A CA 1
ATOM 2410 C C . THR A 1 307 ? -7.715 18.953 17.125 1 76.38 307 THR A C 1
ATOM 2412 O O . THR A 1 307 ? -8.852 19.391 17.312 1 76.38 307 THR A O 1
ATOM 2415 N N . ASP A 1 308 ? -6.863 18.578 18.062 1 74.19 308 ASP A N 1
ATOM 2416 C CA . ASP A 1 308 ? -7.168 18.812 19.469 1 74.19 308 ASP A CA 1
ATOM 2417 C C . ASP A 1 308 ? -6.762 20.219 19.906 1 74.19 308 ASP A C 1
ATOM 2419 O O . ASP A 1 308 ? -5.578 20.5 20.109 1 74.19 308 ASP A O 1
ATOM 2423 N N . THR A 1 309 ? -7.699 21.125 20.078 1 68.06 309 THR A N 1
ATOM 2424 C CA . THR A 1 309 ? -7.43 22.531 20.328 1 68.06 309 THR A CA 1
ATOM 2425 C C . THR A 1 309 ? -6.965 22.75 21.781 1 68.06 309 THR A C 1
ATOM 2427 O O . THR A 1 309 ? -6.5 23.828 22.125 1 68.06 309 THR A O 1
ATOM 2430 N N . SER A 1 310 ? -7.164 21.719 22.578 1 64.75 310 SER A N 1
ATOM 2431 C CA . SER A 1 310 ? -6.742 21.844 23.969 1 64.75 310 SER A CA 1
ATOM 2432 C C . SER A 1 310 ? -5.223 21.797 24.094 1 64.75 310 SER A C 1
ATOM 2434 O O . SER A 1 310 ? -4.664 22.203 25.109 1 64.75 310 SER A O 1
ATOM 2436 N N . ARG A 1 311 ? -4.641 21.328 23.094 1 63.72 311 ARG A N 1
ATOM 2437 C CA . ARG A 1 311 ? -3.188 21.203 23.156 1 63.72 311 ARG A CA 1
ATOM 2438 C C . ARG A 1 311 ? -2.498 22.484 22.734 1 63.72 311 ARG A C 1
ATOM 2440 O O . ARG A 1 311 ? -2.979 23.188 21.844 1 63.72 311 ARG A O 1
ATOM 2447 N N . THR A 1 312 ? -1.751 22.984 23.641 1 58.09 312 THR A N 1
ATOM 2448 C CA . THR A 1 312 ? -0.982 24.188 23.344 1 58.09 312 THR A CA 1
ATOM 2449 C C . THR A 1 312 ? 0.122 23.891 22.328 1 58.09 312 THR A C 1
ATOM 2451 O O . THR A 1 312 ? 0.883 22.938 22.5 1 58.09 312 THR A O 1
ATOM 2454 N N . TYR A 1 313 ? -0.13 24.453 21.156 1 59.62 313 TYR A N 1
ATOM 2455 C CA . TYR A 1 313 ? 0.921 24.25 20.172 1 59.62 313 TYR A CA 1
ATOM 2456 C C . TYR A 1 313 ? 2.094 25.188 20.406 1 59.62 313 TYR A C 1
ATOM 2458 O O . TYR A 1 313 ? 1.9 26.375 20.656 1 59.62 313 TYR A O 1
ATOM 2466 N N . ARG A 1 314 ? 3.246 24.531 20.672 1 64.25 314 ARG A N 1
ATOM 2467 C CA . ARG A 1 314 ? 4.484 25.281 20.875 1 64.25 314 ARG A CA 1
ATOM 2468 C C . ARG A 1 314 ? 5.082 25.719 19.547 1 64.25 314 ARG A C 1
ATOM 2470 O O . ARG A 1 314 ? 4.914 25.031 18.531 1 64.25 314 ARG A O 1
ATOM 2477 N N . LEU A 1 315 ? 5.488 26.969 19.562 1 75.56 315 LEU A N 1
ATOM 2478 C CA . LEU A 1 315 ? 6.25 27.422 18.391 1 75.56 315 LEU A CA 1
ATOM 2479 C C . LEU A 1 315 ? 7.539 26.609 18.25 1 75.56 315 LEU A C 1
ATOM 2481 O O . LEU A 1 315 ? 8.18 26.281 19.234 1 75.56 315 LEU A O 1
ATOM 2485 N N . GLU A 1 316 ? 7.832 26.219 17.094 1 74.25 316 GLU A N 1
ATOM 2486 C CA . GLU A 1 316 ? 9.125 25.594 16.812 1 74.25 316 GLU A CA 1
ATOM 2487 C C . GLU A 1 316 ? 10.234 26.625 16.75 1 74.25 316 GLU A C 1
ATOM 2489 O O . GLU A 1 316 ? 10.695 26.984 15.664 1 74.25 316 GLU A O 1
ATOM 2494 N N . MET A 1 317 ? 10.789 26.922 17.891 1 77.44 317 MET A N 1
ATOM 2495 C CA . MET A 1 317 ? 11.648 28.094 18.031 1 77.44 317 MET A CA 1
ATOM 2496 C C . MET A 1 317 ? 12.938 27.906 17.234 1 77.44 317 MET A C 1
ATOM 2498 O O . MET A 1 317 ? 13.414 28.844 16.594 1 77.44 317 MET A O 1
ATOM 2502 N N . PRO A 1 318 ? 13.516 26.75 17.219 1 70.31 318 PRO A N 1
ATOM 2503 C CA . PRO A 1 318 ? 14.727 26.609 16.422 1 70.31 318 PRO A CA 1
ATOM 2504 C C . PRO A 1 318 ? 14.508 26.953 14.953 1 70.31 318 PRO A C 1
ATOM 2506 O O . PRO A 1 318 ? 15.352 27.609 14.336 1 70.31 318 PRO A O 1
ATOM 2509 N N . THR A 1 319 ? 13.43 26.578 14.492 1 70.5 319 THR A N 1
ATOM 2510 C CA . THR A 1 319 ? 13.102 26.859 13.094 1 70.5 319 THR A CA 1
ATOM 2511 C C . THR A 1 319 ? 12.844 28.359 12.891 1 70.5 319 THR A C 1
ATOM 2513 O O . THR A 1 319 ? 13.32 28.953 11.922 1 70.5 319 THR A O 1
ATOM 2516 N N . ILE A 1 320 ? 12.078 28.906 13.758 1 77.62 320 ILE A N 1
ATOM 2517 C CA . ILE A 1 320 ? 11.742 30.312 13.688 1 77.62 320 ILE A CA 1
ATOM 2518 C C . ILE A 1 320 ? 13.008 31.156 13.797 1 77.62 320 ILE A C 1
ATOM 2520 O O . ILE A 1 320 ? 13.195 32.125 13.047 1 77.62 320 ILE A O 1
ATOM 2524 N N . ALA A 1 321 ? 13.844 30.734 14.75 1 80.5 321 ALA A N 1
ATOM 2525 C CA . ALA A 1 321 ? 15.094 31.469 14.969 1 80.5 321 ALA A CA 1
ATOM 2526 C C . ALA A 1 321 ? 15.969 31.438 13.719 1 80.5 321 ALA A C 1
ATOM 2528 O O . ALA A 1 321 ? 16.578 32.469 13.359 1 80.5 321 ALA A O 1
ATOM 2529 N N . ALA A 1 322 ? 16.016 30.359 13.117 1 71.44 322 ALA A N 1
ATOM 2530 C CA . ALA A 1 322 ? 16.828 30.203 11.906 1 71.44 322 ALA A CA 1
ATOM 2531 C C . ALA A 1 322 ? 16.219 31 10.75 1 71.44 322 ALA A C 1
ATOM 2533 O O . ALA A 1 322 ? 16.953 31.641 9.984 1 71.44 322 ALA A O 1
ATOM 2534 N N . LEU A 1 323 ? 15.039 31.047 10.602 1 72.75 323 LEU A N 1
ATOM 2535 C CA . LEU A 1 323 ? 14.359 31.688 9.484 1 72.75 323 LEU A CA 1
ATOM 2536 C C . LEU A 1 323 ? 14.406 33.219 9.617 1 72.75 323 LEU A C 1
ATOM 2538 O O . LEU A 1 323 ? 14.594 33.906 8.625 1 72.75 323 LEU A O 1
ATOM 2542 N N . PHE A 1 324 ? 14.164 33.656 10.844 1 78.25 324 PHE A N 1
ATOM 2543 C CA . PHE A 1 324 ? 14.094 35.094 11.078 1 78.25 324 PHE A CA 1
ATOM 2544 C C . PHE A 1 324 ? 15.469 35.656 11.422 1 78.25 324 PHE A C 1
ATOM 2546 O O . PHE A 1 324 ? 15.648 36.875 11.516 1 78.25 324 PHE A O 1
ATOM 2553 N N . ASP A 1 325 ? 16.453 34.75 11.562 1 82.12 325 ASP A N 1
ATOM 2554 C CA . ASP A 1 325 ? 17.797 35.156 11.977 1 82.12 325 ASP A CA 1
ATOM 2555 C C . ASP A 1 325 ? 17.766 35.844 13.328 1 82.12 325 ASP A C 1
ATOM 2557 O O . ASP A 1 325 ? 18.266 36.969 13.461 1 82.12 325 ASP A O 1
ATOM 2561 N N . LEU A 1 326 ? 17.094 35.188 14.203 1 89.12 326 LEU A N 1
ATOM 2562 C CA . LEU A 1 326 ? 16.969 35.781 15.531 1 89.12 326 LEU A CA 1
ATOM 2563 C C . LEU A 1 326 ? 18.109 35.344 16.438 1 89.12 326 LEU A C 1
ATOM 2565 O O . LEU A 1 326 ? 18.578 34.188 16.375 1 89.12 326 LEU A O 1
ATOM 2569 N N . SER A 1 327 ? 18.594 36.281 17.266 1 92.12 327 SER A N 1
ATOM 2570 C CA . SER A 1 327 ? 19.547 35.938 18.312 1 92.12 327 SER A CA 1
ATOM 2571 C C . SER A 1 327 ? 18.859 35.188 19.469 1 92.12 327 SER A C 1
ATOM 2573 O O . SER A 1 327 ? 17.625 35.094 19.5 1 92.12 327 SER A O 1
ATOM 2575 N N . GLU A 1 328 ? 19.672 34.719 20.406 1 91.75 328 GLU A N 1
ATOM 2576 C CA . GLU A 1 328 ? 19.125 34 21.547 1 91.75 328 GLU A CA 1
ATOM 2577 C C . GLU A 1 328 ? 18.219 34.906 22.391 1 91.75 328 GLU A C 1
ATOM 2579 O O . GLU A 1 328 ? 17.172 34.469 22.859 1 91.75 328 GLU A O 1
ATOM 2584 N N . ALA A 1 329 ? 18.688 36.125 22.562 1 93.5 329 ALA A N 1
ATOM 2585 C CA . ALA A 1 329 ? 17.922 37.062 23.359 1 93.5 329 ALA A CA 1
ATOM 2586 C C . ALA A 1 329 ? 16.594 37.406 22.672 1 93.5 329 ALA A C 1
ATOM 2588 O O . ALA A 1 329 ? 15.562 37.531 23.344 1 93.5 329 ALA A O 1
ATOM 2589 N N . GLU A 1 330 ? 16.672 37.562 21.359 1 94.44 330 GLU A N 1
ATOM 2590 C CA . GLU A 1 330 ? 15.469 37.875 20.609 1 94.44 330 GLU A CA 1
ATOM 2591 C C . GLU A 1 330 ? 14.484 36.719 20.625 1 94.44 330 GLU A C 1
ATOM 2593 O O . GLU A 1 330 ? 13.273 36.906 20.656 1 94.44 330 GLU A O 1
ATOM 2598 N N . CYS A 1 331 ? 15 35.5 20.594 1 92.81 331 CYS A N 1
ATOM 2599 C CA . CYS A 1 331 ? 14.156 34.312 20.641 1 92.81 331 CYS A CA 1
ATOM 2600 C C . CYS A 1 331 ? 13.367 34.25 21.938 1 92.81 331 CYS A C 1
ATOM 2602 O O . CYS A 1 331 ? 12.18 33.938 21.938 1 92.81 331 CYS A O 1
ATOM 2604 N N . ALA A 1 332 ? 14.047 34.562 23 1 93.81 332 ALA A N 1
ATOM 2605 C CA . ALA A 1 332 ? 13.383 34.562 24.297 1 93.81 332 ALA A CA 1
ATOM 2606 C C . ALA A 1 332 ? 12.25 35.594 24.328 1 93.81 332 ALA A C 1
ATOM 2608 O O . ALA A 1 332 ? 11.18 35.312 24.891 1 93.81 332 ALA A O 1
ATOM 2609 N N . VAL A 1 333 ? 12.523 36.719 23.781 1 95.44 333 VAL A N 1
ATOM 2610 C CA . VAL A 1 333 ? 11.516 37.75 23.703 1 95.44 333 VAL A CA 1
ATOM 2611 C C . VAL A 1 333 ? 10.352 37.312 22.828 1 95.44 333 VAL A C 1
ATOM 2613 O O . VAL A 1 333 ? 9.188 37.5 23.172 1 95.44 333 VAL A O 1
ATOM 2616 N N . PHE A 1 334 ? 10.688 36.688 21.719 1 93.69 334 PHE A N 1
ATOM 2617 C CA . PHE A 1 334 ? 9.688 36.25 20.766 1 93.69 334 PHE A CA 1
ATOM 2618 C C . PHE A 1 334 ? 8.75 35.219 21.375 1 93.69 334 PHE A C 1
ATOM 2620 O O . PHE A 1 334 ? 7.543 35.25 21.141 1 93.69 334 PHE A O 1
ATOM 2627 N N . GLU A 1 335 ? 9.273 34.312 22.109 1 90.94 335 GLU A N 1
ATOM 2628 C CA . GLU A 1 335 ? 8.477 33.281 22.781 1 90.94 335 GLU A CA 1
ATOM 2629 C C . GLU A 1 335 ? 7.461 33.906 23.734 1 90.94 335 GLU A C 1
ATOM 2631 O O . GLU A 1 335 ? 6.309 33.469 23.781 1 90.94 335 GLU A O 1
ATOM 2636 N N . LEU A 1 336 ? 7.902 34.875 24.531 1 92.62 336 LEU A N 1
ATOM 2637 C CA . LEU A 1 336 ? 7.016 35.562 25.453 1 92.62 336 LEU A CA 1
ATOM 2638 C C . LEU A 1 336 ? 5.977 36.375 24.703 1 92.62 336 LEU A C 1
ATOM 2640 O O . LEU A 1 336 ? 4.836 36.531 25.156 1 92.62 336 LEU A O 1
ATOM 2644 N N . MET A 1 337 ? 6.402 37 23.531 1 92.62 337 MET A N 1
ATOM 2645 C CA . MET A 1 337 ? 5.457 37.688 22.656 1 92.62 337 MET A CA 1
ATOM 2646 C C . MET A 1 337 ? 4.332 36.75 22.234 1 92.62 337 MET A C 1
ATOM 2648 O O . MET A 1 337 ? 3.164 37.125 22.219 1 92.62 337 MET A O 1
ATOM 2652 N N . ALA A 1 338 ? 4.715 35.531 21.891 1 88.94 338 ALA A N 1
ATOM 2653 C CA . ALA A 1 338 ? 3.766 34.531 21.391 1 88.94 338 ALA A CA 1
ATOM 2654 C C . ALA A 1 338 ? 2.781 34.125 22.484 1 88.94 338 ALA A C 1
ATOM 2656 O O . ALA A 1 338 ? 1.668 33.688 22.188 1 88.94 338 ALA A O 1
ATOM 2657 N N . GLU A 1 339 ? 3.203 34.25 23.719 1 87.25 339 GLU A N 1
ATOM 2658 C CA . GLU A 1 339 ? 2.326 33.969 24.844 1 87.25 339 GLU A CA 1
ATOM 2659 C C . GLU A 1 339 ? 1.331 35.094 25.094 1 87.25 339 GLU A C 1
ATOM 2661 O O . GLU A 1 339 ? 0.42 34.969 25.906 1 87.25 339 GLU A O 1
ATOM 2666 N N . GLY A 1 340 ? 1.477 36.188 24.406 1 90 340 GLY A N 1
ATOM 2667 C CA . GLY A 1 340 ? 0.556 37.312 24.516 1 90 340 GLY A CA 1
ATOM 2668 C C . GLY A 1 340 ? 1.025 38.375 25.484 1 90 340 GLY A C 1
ATOM 2669 O O . GLY A 1 340 ? 0.32 39.344 25.719 1 90 340 GLY A O 1
ATOM 2670 N N . LYS A 1 341 ? 2.244 38.344 26 1 93.38 341 LYS A N 1
ATOM 2671 C CA . LYS A 1 341 ? 2.742 39.312 26.984 1 93.38 341 LYS A CA 1
ATOM 2672 C C . LYS A 1 341 ? 3.098 40.625 26.312 1 93.38 341 LYS A C 1
ATOM 2674 O O . LYS A 1 341 ? 3.613 40.656 25.188 1 93.38 341 LYS A O 1
ATOM 2679 N N . THR A 1 342 ? 2.775 41.719 27 1 93.62 342 THR A N 1
ATOM 2680 C CA . THR A 1 342 ? 3.137 43.031 26.516 1 93.62 342 THR A CA 1
ATOM 2681 C C . THR A 1 342 ? 4.629 43.312 26.719 1 93.62 342 THR A C 1
ATOM 2683 O O . THR A 1 342 ? 5.301 42.562 27.453 1 93.62 342 THR A O 1
ATOM 2686 N N . ASN A 1 343 ? 5.109 44.375 25.984 1 95.5 343 ASN A N 1
ATOM 2687 C CA . ASN A 1 343 ? 6.52 44.719 26.141 1 95.5 343 ASN A CA 1
ATOM 2688 C C . ASN A 1 343 ? 6.859 45 27.594 1 95.5 343 ASN A C 1
ATOM 2690 O O . ASN A 1 343 ? 7.949 44.656 28.062 1 95.5 343 ASN A O 1
ATOM 2694 N N . LYS A 1 344 ? 5.949 45.594 28.297 1 96 344 LYS A N 1
ATOM 2695 C CA . LYS A 1 344 ? 6.156 45.906 29.703 1 96 344 LYS A CA 1
ATOM 2696 C C . LYS A 1 344 ? 6.281 44.625 30.531 1 96 344 LYS A C 1
ATOM 2698 O O . LYS A 1 344 ? 7.168 44.5 31.375 1 96 344 LYS A O 1
ATOM 2703 N N . GLN A 1 345 ? 5.422 43.719 30.312 1 96.06 345 GLN A N 1
ATOM 2704 C CA . GLN A 1 345 ? 5.441 42.438 31.016 1 96.06 345 GLN A CA 1
ATOM 2705 C C . GLN A 1 345 ? 6.719 41.656 30.703 1 96.06 345 GLN A C 1
ATOM 2707 O O . GLN A 1 345 ? 7.297 41.031 31.594 1 96.06 345 GLN A O 1
ATOM 2712 N N . ILE A 1 346 ? 7.109 41.656 29.438 1 96.62 346 ILE A N 1
ATOM 2713 C CA . ILE A 1 346 ? 8.32 40.938 29 1 96.62 346 ILE A CA 1
ATOM 2714 C C . ILE A 1 346 ? 9.539 41.562 29.703 1 96.62 346 ILE A C 1
ATOM 2716 O O . ILE A 1 346 ? 10.43 40.812 30.141 1 96.62 346 ILE A O 1
ATOM 2720 N N . ALA A 1 347 ? 9.602 42.906 29.797 1 97.19 347 ALA A N 1
ATOM 2721 C CA . ALA A 1 347 ? 10.688 43.594 30.469 1 97.19 347 ALA A CA 1
ATOM 2722 C C . ALA A 1 347 ? 10.797 43.156 31.922 1 97.19 347 ALA A C 1
ATOM 2724 O O . ALA A 1 347 ? 11.898 42.875 32.406 1 97.19 347 ALA A O 1
ATOM 2725 N N . GLU A 1 348 ? 9.664 43.094 32.594 1 96.88 348 GLU A N 1
ATOM 2726 C CA . GLU A 1 348 ? 9.625 42.656 34 1 96.88 348 GLU A CA 1
ATOM 2727 C C . GLU A 1 348 ? 10.102 41.219 34.156 1 96.88 348 GLU A C 1
ATOM 2729 O O . GLU A 1 348 ? 10.891 40.938 35.062 1 96.88 348 GLU A O 1
ATOM 2734 N N . GLU A 1 349 ? 9.672 40.375 33.281 1 95.62 349 GLU A N 1
ATOM 2735 C CA . GLU A 1 349 ? 9.984 38.938 33.375 1 95.62 349 GLU A CA 1
ATOM 2736 C C . GLU A 1 349 ? 11.453 38.688 33.062 1 95.62 349 GLU A C 1
ATOM 2738 O O . GLU A 1 349 ? 12.062 37.781 33.625 1 95.62 349 GLU A O 1
ATOM 2743 N N . ARG A 1 350 ? 11.984 39.344 32.062 1 95.25 350 ARG A N 1
ATOM 2744 C CA . ARG A 1 350 ? 13.359 39.125 31.625 1 95.25 350 ARG A CA 1
ATOM 2745 C C . ARG A 1 350 ? 14.344 39.938 32.438 1 95.25 350 ARG A C 1
ATOM 2747 O O . ARG A 1 350 ? 15.555 39.75 32.344 1 95.25 350 ARG A O 1
ATOM 2754 N N . GLY A 1 351 ? 13.859 40.844 33.312 1 95.94 351 GLY A N 1
ATOM 2755 C CA . GLY A 1 351 ? 14.727 41.719 34.094 1 95.94 351 GLY A CA 1
ATOM 2756 C C . GLY A 1 351 ? 15.5 42.719 33.25 1 95.94 351 GLY A C 1
ATOM 2757 O O . GLY A 1 351 ? 16.703 42.906 33.438 1 95.94 351 GLY A O 1
ATOM 2758 N N . ARG A 1 352 ? 14.836 43.25 32.188 1 96.25 352 ARG A N 1
ATOM 2759 C CA . ARG A 1 352 ? 15.406 44.25 31.312 1 96.25 352 ARG A CA 1
ATOM 2760 C C . ARG A 1 352 ? 14.539 45.5 31.266 1 96.25 352 ARG A C 1
ATOM 2762 O O . ARG A 1 352 ? 13.406 45.5 31.75 1 96.25 352 ARG A O 1
ATOM 2769 N N . SER A 1 353 ? 15.102 46.625 30.797 1 96.38 353 SER A N 1
ATOM 2770 C CA . SER A 1 353 ? 14.344 47.875 30.688 1 96.38 353 SER A CA 1
ATOM 2771 C C . SER A 1 353 ? 13.32 47.781 29.562 1 96.38 353 SER A C 1
ATOM 2773 O O . SER A 1 353 ? 13.5 47.031 28.609 1 96.38 353 SER A O 1
ATOM 2775 N N . LEU A 1 354 ? 12.32 48.531 29.734 1 96.94 354 LEU A N 1
ATOM 2776 C CA . LEU A 1 354 ? 11.297 48.594 28.703 1 96.94 354 LEU A CA 1
ATOM 2777 C C . LEU A 1 354 ? 11.898 49.062 27.375 1 96.94 354 LEU A C 1
ATOM 2779 O O . LEU A 1 354 ? 11.492 48.594 26.312 1 96.94 354 LEU A O 1
ATOM 2783 N N . ASP A 1 355 ? 12.828 49.969 27.469 1 96.31 355 ASP A N 1
ATOM 2784 C CA . ASP A 1 355 ? 13.477 50.469 26.266 1 96.31 355 ASP A CA 1
ATOM 2785 C C . ASP A 1 355 ? 14.25 49.375 25.547 1 96.31 355 ASP A C 1
ATOM 2787 O O . ASP A 1 355 ? 14.266 49.312 24.312 1 96.31 355 ASP A O 1
ATOM 2791 N N . THR A 1 356 ? 14.891 48.531 26.281 1 96.5 356 THR A N 1
ATOM 2792 C CA . THR A 1 356 ? 15.625 47.438 25.703 1 96.5 356 THR A CA 1
ATOM 2793 C C . THR A 1 356 ? 14.68 46.469 24.984 1 96.5 356 THR A C 1
ATOM 2795 O O . THR A 1 356 ? 14.953 46.031 23.875 1 96.5 356 THR A O 1
ATOM 2798 N N . ILE A 1 357 ? 13.625 46.125 25.609 1 97.06 357 ILE A N 1
ATOM 2799 C CA . ILE A 1 357 ? 12.664 45.188 25.031 1 97.06 357 ILE A CA 1
ATOM 2800 C C . ILE A 1 357 ? 12.039 45.812 23.766 1 97.06 357 ILE A C 1
ATOM 2802 O O . ILE A 1 357 ? 11.844 45.125 22.766 1 97.06 357 ILE A O 1
ATOM 2806 N N . ASN A 1 358 ? 11.688 47.094 23.859 1 96.56 358 ASN A N 1
ATOM 2807 C CA . ASN A 1 358 ? 11.141 47.781 22.688 1 96.56 358 ASN A CA 1
ATOM 2808 C C . ASN A 1 358 ? 12.102 47.688 21.5 1 96.56 358 ASN A C 1
ATOM 2810 O O . ASN A 1 358 ? 11.672 47.5 20.359 1 96.56 358 ASN A O 1
ATOM 2814 N N . SER A 1 359 ? 13.312 47.906 21.781 1 96.56 359 SER A N 1
ATOM 2815 C CA . SER A 1 359 ? 14.336 47.844 20.734 1 96.56 359 SER A CA 1
ATOM 2816 C C . SER A 1 359 ? 14.438 46.438 20.172 1 96.56 359 SER A C 1
ATOM 2818 O O . SER A 1 359 ? 14.617 46.25 18.953 1 96.56 359 SER A O 1
ATOM 2820 N N . GLN A 1 360 ? 14.398 45.469 21 1 96.31 360 GLN A N 1
ATOM 2821 C CA . GLN A 1 360 ? 14.469 44.094 20.562 1 96.31 360 GLN A CA 1
ATOM 2822 C C . GLN A 1 360 ? 13.25 43.719 19.719 1 96.31 360 GLN A C 1
ATOM 2824 O O . GLN A 1 360 ? 13.375 43 18.719 1 96.31 360 GLN A O 1
ATOM 2829 N N . VAL A 1 361 ? 12.125 44.094 20.125 1 96.25 361 VAL A N 1
ATOM 2830 C CA . VAL A 1 361 ? 10.906 43.812 19.375 1 96.25 361 VAL A CA 1
ATOM 2831 C C . VAL A 1 361 ? 11 44.438 18 1 96.25 361 VAL A C 1
ATOM 2833 O O . VAL A 1 361 ? 10.609 43.844 17 1 96.25 361 VAL A O 1
ATOM 2836 N N . LYS A 1 362 ? 11.469 45.688 17.953 1 95.5 362 LYS A N 1
ATOM 2837 C CA . LYS A 1 362 ? 11.672 46.344 16.656 1 95.5 362 LYS A CA 1
ATOM 2838 C C . LYS A 1 362 ? 12.625 45.562 15.781 1 95.5 362 LYS A C 1
ATOM 2840 O O . LYS A 1 362 ? 12.414 45.438 14.57 1 95.5 362 LYS A O 1
ATOM 2845 N N . SER A 1 363 ? 13.633 45.094 16.406 1 95.62 363 SER A N 1
ATOM 2846 C CA . SER A 1 363 ? 14.602 44.281 15.68 1 95.62 363 SER A CA 1
ATOM 2847 C C . SER A 1 363 ? 13.945 43 15.133 1 95.62 363 SER A C 1
ATOM 2849 O O . SER A 1 363 ? 14.172 42.625 13.984 1 95.62 363 SER A O 1
ATOM 2851 N N . ILE A 1 364 ? 13.18 42.312 15.945 1 93.94 364 ILE A N 1
ATOM 2852 C CA . ILE A 1 364 ? 12.484 41.094 15.57 1 93.94 364 ILE A CA 1
ATOM 2853 C C . ILE A 1 364 ? 11.57 41.344 14.375 1 93.94 364 ILE A C 1
ATOM 2855 O O . ILE A 1 364 ? 11.547 40.562 13.414 1 93.94 364 ILE A O 1
ATOM 2859 N N . LEU A 1 365 ? 10.82 42.469 14.43 1 92.06 365 LEU A N 1
ATOM 2860 C CA . LEU A 1 365 ? 9.875 42.812 13.375 1 92.06 365 LEU A CA 1
ATOM 2861 C C . LEU A 1 365 ? 10.609 43.125 12.07 1 92.06 365 LEU A C 1
ATOM 2863 O O . LEU A 1 365 ? 10.141 42.781 10.984 1 92.06 365 LEU A O 1
ATOM 2867 N N . SER A 1 366 ? 11.664 43.781 12.211 1 91.56 366 SER A N 1
ATOM 2868 C CA . SER A 1 366 ? 12.484 44.094 11.047 1 91.56 366 SER A CA 1
ATOM 2869 C C . SER A 1 366 ? 13.055 42.812 10.414 1 91.56 366 SER A C 1
ATOM 2871 O O . SER A 1 366 ? 12.969 42.625 9.195 1 91.56 366 SER A O 1
ATOM 2873 N N . LYS A 1 367 ? 13.5 41.969 11.266 1 87.56 367 LYS A N 1
ATOM 2874 C CA . LYS A 1 367 ? 14.117 40.719 10.789 1 87.56 367 LYS A CA 1
ATOM 2875 C C . LYS A 1 367 ? 13.078 39.781 10.18 1 87.56 367 LYS A C 1
ATOM 2877 O O . LYS A 1 367 ? 13.375 39.031 9.242 1 87.56 367 LYS A O 1
ATOM 2882 N N . SER A 1 368 ? 11.953 39.75 10.742 1 84.25 368 SER A N 1
ATOM 2883 C CA . SER A 1 368 ? 10.891 38.906 10.242 1 84.25 368 SER A CA 1
ATOM 2884 C C . SER A 1 368 ? 10.125 39.562 9.102 1 84.25 368 SER A C 1
ATOM 2886 O O . SER A 1 368 ? 9.281 38.938 8.461 1 84.25 368 SER A O 1
ATOM 2888 N N . ASN A 1 369 ? 10.367 40.781 8.805 1 83.38 369 ASN A N 1
ATOM 2889 C CA . ASN A 1 369 ? 9.68 41.594 7.793 1 83.38 369 ASN A CA 1
ATOM 2890 C C . ASN A 1 369 ? 8.18 41.656 8.055 1 83.38 369 ASN A C 1
ATOM 2892 O O . ASN A 1 369 ? 7.379 41.375 7.16 1 83.38 369 ASN A O 1
ATOM 2896 N N . CYS A 1 370 ? 7.891 41.812 9.258 1 87.06 370 CYS A N 1
ATOM 2897 C CA . CYS A 1 370 ? 6.5 42 9.672 1 87.06 370 CYS A CA 1
ATOM 2898 C C . CYS A 1 370 ? 6.262 43.406 10.211 1 87.06 370 CYS A C 1
ATOM 2900 O O . CYS A 1 370 ? 7.156 44 10.805 1 87.06 370 CYS A O 1
ATOM 2902 N N . ASP A 1 371 ? 5.043 43.875 9.977 1 86.19 371 ASP A N 1
ATOM 2903 C CA . ASP A 1 371 ? 4.723 45.219 10.367 1 86.19 371 ASP A CA 1
ATOM 2904 C C . ASP A 1 371 ? 4.422 45.312 11.859 1 86.19 371 ASP A C 1
ATOM 2906 O O . ASP A 1 371 ? 4.57 46.375 12.461 1 86.19 371 ASP A O 1
ATOM 2910 N N . ASN A 1 372 ? 3.943 44.281 12.43 1 89.31 372 ASN A N 1
ATOM 2911 C CA . ASN A 1 372 ? 3.566 44.281 13.844 1 89.31 372 ASN A CA 1
ATOM 2912 C C . ASN A 1 372 ? 3.652 42.906 14.453 1 89.31 372 ASN A C 1
ATOM 2914 O O . ASN A 1 372 ? 3.932 41.938 13.758 1 89.31 372 ASN A O 1
ATOM 2918 N N . ARG A 1 373 ? 3.48 42.875 15.805 1 90.38 373 ARG A N 1
ATOM 2919 C CA . ARG A 1 373 ? 3.656 41.656 16.578 1 90.38 373 ARG A CA 1
ATOM 2920 C C . ARG A 1 373 ? 2.654 40.594 16.141 1 90.38 373 ARG A C 1
ATOM 2922 O O . ARG A 1 373 ? 2.982 39.406 16.094 1 90.38 373 ARG A O 1
ATOM 2929 N N . THR A 1 374 ? 1.429 40.969 15.797 1 87.12 374 THR A N 1
ATOM 2930 C CA . THR A 1 374 ? 0.392 40.031 15.391 1 87.12 374 THR A CA 1
ATOM 2931 C C . THR A 1 374 ? 0.799 39.312 14.117 1 87.12 374 THR A C 1
ATOM 2933 O O . THR A 1 374 ? 0.658 38.094 14.023 1 87.12 374 THR A O 1
ATOM 2936 N N . GLN A 1 375 ? 1.297 40 13.156 1 84.94 375 GLN A N 1
ATOM 2937 C CA . GLN A 1 375 ? 1.753 39.406 11.898 1 84.94 375 GLN A CA 1
ATOM 2938 C C . GLN A 1 375 ? 2.912 38.469 12.133 1 84.94 375 GLN A C 1
ATOM 2940 O O . GLN A 1 375 ? 2.961 37.375 11.523 1 84.94 375 GLN A O 1
ATOM 2945 N N . ALA A 1 376 ? 3.82 38.812 12.93 1 86.69 376 ALA A N 1
ATOM 2946 C CA . ALA A 1 376 ? 4.992 38 13.203 1 86.69 376 ALA A CA 1
ATOM 2947 C C . ALA A 1 376 ? 4.59 36.688 13.852 1 86.69 376 ALA A C 1
ATOM 2949 O O . ALA A 1 376 ? 5.09 35.625 13.469 1 86.69 376 ALA A O 1
ATOM 2950 N N . ILE A 1 377 ? 3.711 36.719 14.805 1 85.75 377 ILE A N 1
ATOM 2951 C CA . ILE A 1 377 ? 3.281 35.531 15.523 1 85.75 377 ILE A CA 1
ATOM 2952 C C . ILE A 1 377 ? 2.465 34.656 14.602 1 85.75 377 ILE A C 1
ATOM 2954 O O . ILE A 1 377 ? 2.584 33.406 14.648 1 85.75 377 ILE A O 1
ATOM 2958 N N . ARG A 1 378 ? 1.631 35.219 13.844 1 82.19 378 ARG A N 1
ATOM 2959 C CA . ARG A 1 378 ? 0.858 34.469 12.883 1 82.19 378 ARG A CA 1
ATOM 2960 C C . ARG A 1 378 ? 1.775 33.688 11.922 1 82.19 378 ARG A C 1
ATOM 2962 O O . ARG A 1 378 ? 1.569 32.5 11.664 1 82.19 378 ARG A O 1
ATOM 2969 N N . MET A 1 379 ? 2.678 34.406 11.406 1 79 379 MET A N 1
ATOM 2970 C CA . MET A 1 379 ? 3.633 33.781 10.484 1 79 379 MET A CA 1
ATOM 2971 C C . MET A 1 379 ? 4.391 32.656 11.164 1 79 379 MET A C 1
ATOM 2973 O O . MET A 1 379 ? 4.555 31.578 10.578 1 79 379 MET A O 1
ATOM 2977 N N . ALA A 1 380 ? 4.871 32.938 12.367 1 80.69 380 ALA A N 1
ATOM 2978 C CA . ALA A 1 380 ? 5.613 31.922 13.117 1 80.69 380 ALA A CA 1
ATOM 2979 C C . ALA A 1 380 ? 4.742 30.703 13.406 1 80.69 380 ALA A C 1
ATOM 2981 O O . ALA A 1 380 ? 5.219 29.578 13.359 1 80.69 380 ALA A O 1
ATOM 2982 N N . THR A 1 381 ? 3.537 30.922 13.703 1 78.75 381 THR A N 1
ATOM 2983 C CA . THR A 1 381 ? 2.605 29.844 14 1 78.75 381 THR A CA 1
ATOM 2984 C C . THR A 1 381 ? 2.346 29 12.75 1 78.75 381 THR A C 1
ATOM 2986 O O . THR A 1 381 ? 2.297 27.781 12.828 1 78.75 381 THR A O 1
ATOM 2989 N N . ASN A 1 382 ? 2.18 29.688 11.68 1 74.94 382 ASN A N 1
ATOM 2990 C CA . ASN A 1 382 ? 1.976 29 10.414 1 74.94 382 ASN A CA 1
ATOM 2991 C C . ASN A 1 382 ? 3.162 28.094 10.078 1 74.94 382 ASN A C 1
ATOM 2993 O O . ASN A 1 382 ? 2.982 26.953 9.641 1 74.94 382 ASN A O 1
ATOM 2997 N N . ILE A 1 383 ? 4.246 28.641 10.258 1 71.31 383 ILE A N 1
ATOM 2998 C CA . ILE A 1 383 ? 5.473 27.906 9.953 1 71.31 383 ILE A CA 1
ATOM 2999 C C . ILE A 1 383 ? 5.594 26.703 10.891 1 71.31 383 ILE A C 1
ATOM 3001 O O . ILE A 1 383 ? 5.941 25.594 10.453 1 71.31 383 ILE A O 1
ATOM 3005 N N . SER A 1 384 ? 5.309 26.938 12.109 1 71.44 384 SER A N 1
ATOM 3006 C CA . SER A 1 384 ? 5.48 25.906 13.125 1 71.44 384 SER A CA 1
ATOM 3007 C C . SER A 1 384 ? 4.453 24.781 12.945 1 71.44 384 SER A C 1
ATOM 3009 O O . SER A 1 384 ? 4.719 23.625 13.289 1 71.44 384 SER A O 1
ATOM 3011 N N . SER A 1 385 ? 3.299 25.125 12.484 1 66.5 385 SER A N 1
ATOM 3012 C CA . SER A 1 385 ? 2.223 24.141 12.352 1 66.5 385 SER A CA 1
ATOM 3013 C C . SER A 1 385 ? 2.527 23.125 11.25 1 66.5 385 SER A C 1
ATOM 3015 O O . SER A 1 385 ? 2.002 22.016 11.266 1 66.5 385 SER A O 1
ATOM 3017 N N . GLY A 1 386 ? 3.18 23.531 10.273 1 61.47 386 GLY A N 1
ATOM 3018 C CA . GLY A 1 386 ? 3.549 22.609 9.211 1 61.47 386 GLY A CA 1
ATOM 3019 C C . GLY A 1 386 ? 4.543 21.547 9.656 1 61.47 386 GLY A C 1
ATOM 3020 O O . GLY A 1 386 ? 4.766 20.562 8.953 1 61.47 386 GLY A O 1
ATOM 3021 N N . PHE A 1 387 ? 5.074 21.922 10.781 1 55 387 PHE A N 1
ATOM 3022 C CA . PHE A 1 387 ? 6.148 21.031 11.211 1 55 387 PHE A CA 1
ATOM 3023 C C . PHE A 1 387 ? 5.746 20.266 12.461 1 55 387 PHE A C 1
ATOM 3025 O O . PHE A 1 387 ? 4.863 20.688 13.203 1 55 387 PHE A O 1
ATOM 3032 N N . LEU A 1 388 ? 6.109 18.859 12.547 1 50.56 388 LEU A N 1
ATOM 3033 C CA . LEU A 1 388 ? 5.82 17.891 13.602 1 50.56 388 LEU A CA 1
ATOM 3034 C C . LEU A 1 388 ? 6.426 18.344 14.93 1 50.56 388 LEU A C 1
ATOM 3036 O O . LEU A 1 388 ? 7.648 18.422 15.062 1 50.56 388 LEU A O 1
ATOM 3040 N N . VAL A 1 389 ? 6.008 19.469 15.758 1 41.81 389 VAL A N 1
ATOM 3041 C CA . VAL A 1 389 ? 6.691 19.781 17 1 41.81 389 VAL A CA 1
ATOM 3042 C C . VAL A 1 389 ? 5.992 19.094 18.172 1 41.81 389 VAL A C 1
ATOM 3044 O O . VAL A 1 389 ? 4.832 19.375 18.469 1 41.81 389 VAL A O 1
ATOM 3047 N N . ARG A 1 390 ? 6.062 17.75 18.297 1 40.41 390 ARG A N 1
ATOM 3048 C CA . ARG A 1 390 ? 5.473 17.188 19.5 1 40.41 390 ARG A CA 1
ATOM 3049 C C . ARG A 1 390 ? 6.336 17.484 20.734 1 40.41 390 ARG A C 1
ATOM 3051 O O . ARG A 1 390 ? 7.562 17.578 20.625 1 40.41 390 ARG A O 1
ATOM 3058 N N . ASP A 1 391 ? 5.684 18.125 21.781 1 39.66 391 ASP A N 1
ATOM 3059 C CA . ASP A 1 391 ? 6.332 18.078 23.094 1 39.66 391 ASP A CA 1
ATOM 3060 C C . ASP A 1 391 ? 6.707 16.641 23.469 1 39.66 391 ASP A C 1
ATOM 3062 O O . ASP A 1 391 ? 5.988 15.695 23.141 1 39.66 391 ASP A O 1
ATOM 3066 N N . MET B 1 1 ? 3.764 -29.672 -28.141 1 40.53 1 MET B N 1
ATOM 3067 C CA . MET B 1 1 ? 4.16 -29.625 -26.734 1 40.53 1 MET B CA 1
ATOM 3068 C C . MET B 1 1 ? 3.393 -30.656 -25.922 1 40.53 1 MET B C 1
ATOM 3070 O O . MET B 1 1 ? 2.188 -30.828 -26.109 1 40.53 1 MET B O 1
ATOM 3074 N N . ALA B 1 2 ? 3.953 -31.562 -25.25 1 54.66 2 ALA B N 1
ATOM 3075 C CA . ALA B 1 2 ? 3.301 -32.625 -24.484 1 54.66 2 ALA B CA 1
ATOM 3076 C C . ALA B 1 2 ? 2.207 -32.062 -23.578 1 54.66 2 ALA B C 1
ATOM 3078 O O . ALA B 1 2 ? 2.299 -30.922 -23.125 1 54.66 2 ALA B O 1
ATOM 3079 N N . PRO B 1 3 ? 1.016 -32.75 -23.672 1 52.03 3 PRO B N 1
ATOM 3080 C CA . PRO B 1 3 ? -0.153 -32.312 -22.922 1 52.03 3 PRO B CA 1
ATOM 3081 C C . PRO B 1 3 ? 0.21 -31.781 -21.531 1 52.03 3 PRO B C 1
ATOM 3083 O O . PRO B 1 3 ? -0.387 -30.812 -21.047 1 52.03 3 PRO B O 1
ATOM 3086 N N . THR B 1 4 ? 1.162 -32.406 -20.938 1 61.31 4 THR B N 1
ATOM 3087 C CA . THR B 1 4 ? 1.623 -32 -19.609 1 61.31 4 THR B CA 1
ATOM 3088 C C . THR B 1 4 ? 2.279 -30.625 -19.656 1 61.31 4 THR B C 1
ATOM 3090 O O . THR B 1 4 ? 2.104 -29.812 -18.75 1 61.31 4 THR B O 1
ATOM 3093 N N . ASP B 1 5 ? 2.65 -30.391 -20.906 1 77.31 5 ASP B N 1
ATOM 3094 C CA . ASP B 1 5 ? 3.357 -29.125 -21.078 1 77.31 5 ASP B CA 1
ATOM 3095 C C . ASP B 1 5 ? 2.377 -27.953 -21.188 1 77.31 5 ASP B C 1
ATOM 3097 O O . ASP B 1 5 ? 2.592 -26.906 -20.594 1 77.31 5 ASP B O 1
ATOM 3101 N N . GLN B 1 6 ? 1.205 -28.328 -21.844 1 86.06 6 GLN B N 1
ATOM 3102 C CA . GLN B 1 6 ? 0.223 -27.25 -22 1 86.06 6 GLN B CA 1
ATOM 3103 C C . GLN B 1 6 ? -0.416 -26.891 -20.672 1 86.06 6 GLN B C 1
ATOM 3105 O O . GLN B 1 6 ? -0.642 -25.719 -20.375 1 86.06 6 GLN B O 1
ATOM 3110 N N . HIS B 1 7 ? -0.689 -27.953 -19.906 1 87.88 7 HIS B N 1
ATOM 3111 C CA . HIS B 1 7 ? -1.255 -27.75 -18.578 1 87.88 7 HIS B CA 1
ATOM 3112 C C . HIS B 1 7 ? -0.339 -26.891 -17.719 1 87.88 7 HIS B C 1
ATOM 3114 O O . HIS B 1 7 ? -0.791 -25.922 -17.094 1 87.88 7 HIS B O 1
ATOM 3120 N N . ASP B 1 8 ? 0.89 -27.219 -17.75 1 85.19 8 ASP B N 1
ATOM 3121 C CA . ASP B 1 8 ? 1.859 -26.484 -16.938 1 85.19 8 ASP B CA 1
ATOM 3122 C C . ASP B 1 8 ? 1.966 -25.031 -17.391 1 85.19 8 ASP B C 1
ATOM 3124 O O . ASP B 1 8 ? 2.078 -24.141 -16.547 1 85.19 8 ASP B O 1
ATOM 3128 N N . GLN B 1 9 ? 1.837 -24.844 -18.656 1 88.06 9 GLN B N 1
ATOM 3129 C CA . GLN B 1 9 ? 1.921 -23.484 -19.203 1 88.06 9 GLN B CA 1
ATOM 3130 C C . GLN B 1 9 ? 0.7 -22.672 -18.797 1 88.06 9 GLN B C 1
ATOM 3132 O O . GLN B 1 9 ? 0.819 -21.469 -18.5 1 88.06 9 GLN B O 1
ATOM 3137 N N . LEU B 1 10 ? -0.413 -23.312 -18.828 1 93.25 10 LEU B N 1
ATOM 3138 C CA . LEU B 1 10 ? -1.638 -22.625 -18.438 1 93.25 10 LEU B CA 1
ATOM 3139 C C . LEU B 1 10 ? -1.598 -22.266 -16.953 1 93.25 10 LEU B C 1
ATOM 3141 O O . LEU B 1 10 ? -2.021 -21.172 -16.562 1 93.25 10 LEU B O 1
ATOM 3145 N N . VAL B 1 11 ? -1.043 -23.172 -16.203 1 91.62 11 VAL B N 1
ATOM 3146 C CA . VAL B 1 11 ? -0.94 -22.906 -14.766 1 91.62 11 VAL B CA 1
ATOM 3147 C C . VAL B 1 11 ? -0.059 -21.688 -14.523 1 91.62 11 VAL B C 1
ATOM 3149 O O . VAL B 1 11 ? -0.411 -20.812 -13.734 1 91.62 11 VAL B O 1
ATOM 3152 N N . LEU B 1 12 ? 0.981 -21.594 -15.25 1 89.44 12 LEU B N 1
ATOM 3153 C CA . LEU B 1 12 ? 1.862 -20.438 -15.125 1 89.44 12 LEU B CA 1
ATOM 3154 C C . LEU B 1 12 ? 1.137 -19.172 -15.531 1 89.44 12 LEU B C 1
ATOM 3156 O O . LEU B 1 12 ? 1.236 -18.141 -14.844 1 89.44 12 LEU B O 1
ATOM 3160 N N . SER B 1 13 ? 0.379 -19.219 -16.578 1 92.81 13 SER B N 1
ATOM 3161 C CA . SER B 1 13 ? -0.354 -18.047 -17.078 1 92.81 13 SER B CA 1
ATOM 3162 C C . SER B 1 13 ? -1.443 -17.625 -16.094 1 92.81 13 SER B C 1
ATOM 3164 O O . SER B 1 13 ? -1.737 -16.438 -15.961 1 92.81 13 SER B O 1
ATOM 3166 N N . ILE B 1 14 ? -1.996 -18.625 -15.43 1 94.19 14 ILE B N 1
ATOM 3167 C CA . ILE B 1 14 ? -3.029 -18.344 -14.438 1 94.19 14 ILE B CA 1
ATOM 3168 C C . ILE B 1 14 ? -2.459 -17.469 -13.328 1 94.19 14 ILE B C 1
ATOM 3170 O O . ILE B 1 14 ? -3.074 -16.469 -12.938 1 94.19 14 ILE B O 1
ATOM 3174 N N . TYR B 1 15 ? -1.331 -17.797 -12.945 1 91.44 15 TYR B N 1
ATOM 3175 C CA . TYR B 1 15 ? -0.76 -17.047 -11.836 1 91.44 15 TYR B CA 1
ATOM 3176 C C . TYR B 1 15 ? -0.177 -15.719 -12.305 1 91.44 15 TYR B C 1
ATOM 3178 O O . TYR B 1 15 ? -0.009 -14.789 -11.516 1 91.44 15 TYR B O 1
ATOM 3186 N N . ASP B 1 16 ? 0.04 -15.547 -13.617 1 88.88 16 ASP B N 1
ATOM 3187 C CA . ASP B 1 16 ? 0.337 -14.234 -14.188 1 88.88 16 ASP B CA 1
ATOM 3188 C C . ASP B 1 16 ? -0.864 -13.297 -14.062 1 88.88 16 ASP B C 1
ATOM 3190 O O . ASP B 1 16 ? -0.701 -12.094 -13.828 1 88.88 16 ASP B O 1
ATOM 3194 N N . ALA B 1 17 ? -1.954 -13.875 -14.18 1 91 17 ALA B N 1
ATOM 3195 C CA . ALA B 1 17 ? -3.188 -13.094 -14.156 1 91 17 ALA B CA 1
ATOM 3196 C C . ALA B 1 17 ? -3.508 -12.617 -12.742 1 91 17 ALA B C 1
ATOM 3198 O O . ALA B 1 17 ? -4.301 -11.688 -12.562 1 91 17 ALA B O 1
ATOM 3199 N N . ALA B 1 18 ? -2.91 -13.289 -11.742 1 87.62 18 ALA B N 1
ATOM 3200 C CA . ALA B 1 18 ? -3.092 -12.844 -10.367 1 87.62 18 ALA B CA 1
ATOM 3201 C C . ALA B 1 18 ? -2.537 -11.43 -10.172 1 87.62 18 ALA B C 1
ATOM 3203 O O . ALA B 1 18 ? -3.117 -10.625 -9.438 1 87.62 18 ALA B O 1
ATOM 3204 N N . LEU B 1 19 ? -1.436 -11.117 -10.898 1 83.06 19 LEU B N 1
ATOM 3205 C CA . LEU B 1 19 ? -0.772 -9.828 -10.766 1 83.06 19 LEU B CA 1
ATOM 3206 C C . LEU B 1 19 ? -1.391 -8.805 -11.711 1 83.06 19 LEU B C 1
ATOM 3208 O O . LEU B 1 19 ? -1.361 -7.602 -11.438 1 83.06 19 LEU B O 1
ATOM 3212 N N . ASP B 1 20 ? -1.901 -9.328 -12.805 1 88 20 ASP B N 1
ATOM 3213 C CA . ASP B 1 20 ? -2.453 -8.461 -13.852 1 88 20 ASP B CA 1
ATOM 3214 C C . ASP B 1 20 ? -3.824 -8.961 -14.305 1 88 20 ASP B C 1
ATOM 3216 O O . ASP B 1 20 ? -3.928 -9.719 -15.273 1 88 20 ASP B O 1
ATOM 3220 N N . PRO B 1 21 ? -4.816 -8.359 -13.719 1 87.38 21 PRO B N 1
ATOM 3221 C CA . PRO B 1 21 ? -6.172 -8.812 -14.039 1 87.38 21 PRO B CA 1
ATOM 3222 C C . PRO B 1 21 ? -6.527 -8.625 -15.516 1 87.38 21 PRO B C 1
ATOM 3224 O O . PRO B 1 21 ? -7.465 -9.258 -16.016 1 87.38 21 PRO B O 1
ATOM 3227 N N . GLY B 1 22 ? -5.812 -7.781 -16.188 1 90.44 22 GLY B N 1
ATOM 3228 C CA . GLY B 1 22 ? -6.059 -7.562 -17.594 1 90.44 22 GLY B CA 1
ATOM 3229 C C . GLY B 1 22 ? -5.75 -8.773 -18.453 1 90.44 22 GLY B C 1
ATOM 3230 O O . GLY B 1 22 ? -6.16 -8.844 -19.609 1 90.44 22 GLY B O 1
ATOM 3231 N N . LYS B 1 23 ? -5.148 -9.781 -17.922 1 94 23 LYS B N 1
ATOM 3232 C CA . LYS B 1 23 ? -4.738 -10.961 -18.672 1 94 23 LYS B CA 1
ATOM 3233 C C . LYS B 1 23 ? -5.82 -12.039 -18.625 1 94 23 LYS B C 1
ATOM 3235 O O . LYS B 1 23 ? -5.766 -13.008 -19.375 1 94 23 LYS B O 1
ATOM 3240 N N . TRP B 1 24 ? -6.84 -11.859 -17.797 1 94.69 24 TRP B N 1
ATOM 3241 C CA . TRP B 1 24 ? -7.832 -12.906 -17.578 1 94.69 24 TRP B CA 1
ATOM 3242 C C . TRP B 1 24 ? -8.617 -13.203 -18.844 1 94.69 24 TRP B C 1
ATOM 3244 O O . TRP B 1 24 ? -8.82 -14.367 -19.203 1 94.69 24 TRP B O 1
ATOM 3254 N N . PRO B 1 25 ? -9.031 -12.164 -19.625 1 95.81 25 PRO B N 1
ATOM 3255 C CA . PRO B 1 25 ? -9.875 -12.461 -20.781 1 95.81 25 PRO B CA 1
ATOM 3256 C C . PRO B 1 25 ? -9.18 -13.375 -21.797 1 95.81 25 PRO B C 1
ATOM 3258 O O . PRO B 1 25 ? -9.758 -14.383 -22.203 1 95.81 25 PRO B O 1
ATOM 3261 N N . GLU B 1 26 ? -7.992 -13.078 -22.094 1 96.75 26 GLU B N 1
ATOM 3262 C CA . GLU B 1 26 ? -7.234 -13.922 -23.016 1 96.75 26 GLU B CA 1
ATOM 3263 C C . GLU B 1 26 ? -6.961 -15.297 -22.406 1 96.75 26 GLU B C 1
ATOM 3265 O O . GLU B 1 26 ? -7.051 -16.312 -23.094 1 96.75 26 GLU B O 1
ATOM 3270 N N . LEU B 1 27 ? -6.664 -15.344 -21.188 1 97 27 LEU B N 1
ATOM 3271 C CA . LEU B 1 27 ? -6.359 -16.578 -20.484 1 97 27 LEU B CA 1
ATOM 3272 C C . LEU B 1 27 ? -7.578 -17.484 -20.422 1 97 27 LEU B C 1
ATOM 3274 O O . LEU B 1 27 ? -7.473 -18.703 -20.641 1 97 27 LEU B O 1
ATOM 3278 N N . LEU B 1 28 ? -8.742 -16.906 -20.141 1 97.25 28 LEU B N 1
ATOM 3279 C CA . LEU B 1 28 ? -9.969 -17.703 -20.062 1 97.25 28 LEU B CA 1
ATOM 3280 C C . LEU B 1 28 ? -10.289 -18.328 -21.422 1 97.25 28 LEU B C 1
ATOM 3282 O O . LEU B 1 28 ? -10.812 -19.438 -21.484 1 97.25 28 LEU B O 1
ATOM 3286 N N . THR B 1 29 ? -9.938 -17.609 -22.469 1 97.44 29 THR B N 1
ATOM 3287 C CA . THR B 1 29 ? -10.102 -18.156 -23.797 1 97.44 29 THR B CA 1
ATOM 3288 C C . THR B 1 29 ? -9.188 -19.359 -24 1 97.44 29 THR B C 1
ATOM 3290 O O . THR B 1 29 ? -9.625 -20.406 -24.5 1 97.44 29 THR B O 1
ATOM 3293 N N . ARG B 1 30 ? -7.973 -19.25 -23.562 1 96.88 30 ARG B N 1
ATOM 3294 C CA . ARG B 1 30 ? -7.004 -20.328 -23.688 1 96.88 30 ARG B CA 1
ATOM 3295 C C . ARG B 1 30 ? -7.406 -21.531 -22.844 1 96.88 30 ARG B C 1
ATOM 3297 O O . ARG B 1 30 ? -7.266 -22.688 -23.281 1 96.88 30 ARG B O 1
ATOM 3304 N N . ILE B 1 31 ? -7.895 -21.297 -21.688 1 96.88 31 ILE B N 1
ATOM 3305 C CA . ILE B 1 31 ? -8.328 -22.359 -20.797 1 96.88 31 ILE B CA 1
ATOM 3306 C C . ILE B 1 31 ? -9.523 -23.094 -21.406 1 96.88 31 ILE B C 1
ATOM 3308 O O . ILE B 1 31 ? -9.578 -24.328 -21.391 1 96.88 31 ILE B O 1
ATOM 3312 N N . ALA B 1 32 ? -10.477 -22.359 -21.953 1 97 32 ALA B N 1
ATOM 3313 C CA . ALA B 1 32 ? -11.633 -22.969 -22.609 1 97 32 ALA B CA 1
ATOM 3314 C C . ALA B 1 32 ? -11.211 -23.828 -23.781 1 97 32 ALA B C 1
ATOM 3316 O O . ALA B 1 32 ? -11.68 -24.969 -23.922 1 97 32 ALA B O 1
ATOM 3317 N N . ARG B 1 33 ? -10.281 -23.328 -24.516 1 95.81 33 ARG B N 1
ATOM 3318 C CA . ARG B 1 33 ? -9.797 -24.078 -25.672 1 95.81 33 ARG B CA 1
ATOM 3319 C C . ARG B 1 33 ? -9.094 -25.359 -25.25 1 95.81 33 ARG B C 1
ATOM 3321 O O . ARG B 1 33 ? -9.258 -26.406 -25.875 1 95.81 33 ARG B O 1
ATOM 3328 N N . TYR B 1 34 ? -8.352 -25.266 -24.234 1 95.75 34 TYR B N 1
ATOM 3329 C CA . TYR B 1 34 ? -7.641 -26.406 -23.672 1 95.75 34 TYR B CA 1
ATOM 3330 C C . TYR B 1 34 ? -8.617 -27.516 -23.281 1 95.75 34 TYR B C 1
ATOM 3332 O O . TYR B 1 34 ? -8.344 -28.688 -23.5 1 95.75 34 TYR B O 1
ATOM 3340 N N . ALA B 1 35 ? -9.797 -27.156 -22.781 1 95.94 35 ALA B N 1
ATOM 3341 C CA . ALA B 1 35 ? -10.789 -28.141 -22.328 1 95.94 35 ALA B CA 1
ATOM 3342 C C . ALA B 1 35 ? -11.766 -28.469 -23.453 1 95.94 35 ALA B C 1
ATOM 3344 O O . ALA B 1 35 ? -12.672 -29.297 -23.266 1 95.94 35 ALA B O 1
ATOM 3345 N N . GLY B 1 36 ? -11.594 -27.812 -24.562 1 95.75 36 GLY B N 1
ATOM 3346 C CA . GLY B 1 36 ? -12.5 -28.047 -25.672 1 95.75 36 GLY B CA 1
ATOM 3347 C C . GLY B 1 36 ? -13.805 -27.297 -25.547 1 95.75 36 GLY B C 1
ATOM 3348 O O . GLY B 1 36 ? -14.852 -27.766 -26.016 1 95.75 36 GLY B O 1
ATOM 3349 N N . GLY B 1 37 ? -13.812 -26.203 -24.844 1 96.44 37 GLY B N 1
ATOM 3350 C CA . GLY B 1 37 ? -15.008 -25.391 -24.656 1 96.44 37 GLY B CA 1
ATOM 3351 C C . GLY B 1 37 ? -15.039 -24.156 -25.547 1 96.44 37 GLY B C 1
ATOM 3352 O O . GLY B 1 37 ? -14.133 -23.938 -26.344 1 96.44 37 GLY B O 1
ATOM 3353 N N . ILE B 1 38 ? -16.109 -23.391 -25.438 1 95.75 38 ILE B N 1
ATOM 3354 C CA . ILE B 1 38 ? -16.344 -22.188 -26.219 1 95.75 38 ILE B CA 1
ATOM 3355 C C . ILE B 1 38 ? -15.797 -20.969 -25.453 1 95.75 38 ILE B C 1
ATOM 3357 O O . ILE B 1 38 ? -15.172 -20.094 -26.047 1 95.75 38 ILE B O 1
ATOM 3361 N N . GLY B 1 39 ? -16.016 -20.953 -24.234 1 96.5 39 GLY B N 1
ATOM 3362 C CA . GLY B 1 39 ? -15.609 -19.844 -23.391 1 96.5 39 GLY B CA 1
ATOM 3363 C C . GLY B 1 39 ? -15.797 -20.109 -21.922 1 96.5 39 GLY B C 1
ATOM 3364 O O . GLY B 1 39 ? -16.391 -21.125 -21.531 1 96.5 39 GLY B O 1
ATOM 3365 N N . ALA B 1 40 ? -15.227 -19.219 -21.141 1 97.12 40 ALA B N 1
ATOM 3366 C CA . ALA B 1 40 ? -15.336 -19.312 -19.688 1 97.12 40 ALA B CA 1
ATOM 3367 C C . ALA B 1 40 ? -15.562 -17.938 -19.047 1 97.12 40 ALA B C 1
ATOM 3369 O O . ALA B 1 40 ? -15.297 -16.922 -19.672 1 97.12 40 ALA B O 1
ATOM 3370 N N . MET B 1 41 ? -16.141 -17.953 -17.906 1 95.38 41 MET B N 1
ATOM 3371 C CA . MET B 1 41 ? -16.438 -16.719 -17.188 1 95.38 41 MET B CA 1
ATOM 3372 C C . MET B 1 41 ? -16.219 -16.891 -15.688 1 95.38 41 MET B C 1
ATOM 3374 O O . MET B 1 41 ? -16.391 -17.984 -15.148 1 95.38 41 MET B O 1
ATOM 3378 N N . ILE B 1 42 ? -15.773 -15.859 -15.047 1 94.06 42 ILE B N 1
ATOM 3379 C CA . ILE B 1 42 ? -15.719 -15.75 -13.594 1 94.06 42 ILE B CA 1
ATOM 3380 C C . ILE B 1 42 ? -16.734 -14.719 -13.117 1 94.06 42 ILE B C 1
ATOM 3382 O O . ILE B 1 42 ? -16.766 -13.586 -13.594 1 94.06 42 ILE B O 1
ATOM 3386 N N . PHE B 1 43 ? -17.578 -15.188 -12.188 1 89.62 43 PHE B N 1
ATOM 3387 C CA . PHE B 1 43 ? -18.688 -14.352 -11.703 1 89.62 43 PHE B CA 1
ATOM 3388 C C . PHE B 1 43 ? -18.453 -13.938 -10.258 1 89.62 43 PHE B C 1
ATOM 3390 O O . PHE B 1 43 ? -17.719 -14.602 -9.523 1 89.62 43 PHE B O 1
ATOM 3397 N N . GLU B 1 44 ? -19.062 -12.844 -9.945 1 85.88 44 GLU B N 1
ATOM 3398 C CA . GLU B 1 44 ? -19.25 -12.398 -8.57 1 85.88 44 GLU B CA 1
ATOM 3399 C C . GLU B 1 44 ? -20.719 -12.07 -8.305 1 85.88 44 GLU B C 1
ATOM 3401 O O . GLU B 1 44 ? -21.438 -11.625 -9.203 1 85.88 44 GLU B O 1
ATOM 3406 N N . VAL B 1 45 ? -21.125 -12.461 -7.137 1 80.56 45 VAL B N 1
ATOM 3407 C CA . VAL B 1 45 ? -22.469 -12.078 -6.742 1 80.56 45 VAL B CA 1
ATOM 3408 C C . VAL B 1 45 ? -22.422 -10.828 -5.871 1 80.56 45 VAL B C 1
ATOM 3410 O O . VAL B 1 45 ? -21.797 -10.828 -4.805 1 80.56 45 VAL B O 1
ATOM 3413 N N . GLU B 1 46 ? -22.859 -9.75 -6.379 1 74.44 46 GLU B N 1
ATOM 3414 C CA . GLU B 1 46 ? -22.875 -8.484 -5.648 1 74.44 46 GLU B CA 1
ATOM 3415 C C . GLU B 1 46 ? -24.25 -8.242 -5.023 1 74.44 46 GLU B C 1
ATOM 3417 O O . GLU B 1 46 ? -25.281 -8.562 -5.621 1 74.44 46 GLU B O 1
ATOM 3422 N N . THR B 1 47 ? -24.109 -7.906 -3.852 1 65 47 THR B N 1
ATOM 3423 C CA . THR B 1 47 ? -25.359 -7.559 -3.201 1 65 47 THR B CA 1
ATOM 3424 C C . THR B 1 47 ? -25.422 -6.066 -2.877 1 65 47 THR B C 1
ATOM 3426 O O . THR B 1 47 ? -25.375 -5.68 -1.709 1 65 47 THR B O 1
ATOM 3429 N N . PRO B 1 48 ? -25.312 -5.289 -4.078 1 54.59 48 PRO B N 1
ATOM 3430 C CA . PRO B 1 48 ? -25.547 -3.875 -3.791 1 54.59 48 PRO B CA 1
ATOM 3431 C C . PRO B 1 48 ? -27 -3.584 -3.393 1 54.59 48 PRO B C 1
ATOM 3433 O O . PRO B 1 48 ? -27.922 -3.943 -4.121 1 54.59 48 PRO B O 1
ATOM 3436 N N . GLY B 1 49 ? -27.234 -3.156 -2.125 1 58.69 49 GLY B N 1
ATOM 3437 C CA . GLY B 1 49 ? -28.594 -2.893 -1.682 1 58.69 49 GLY B CA 1
ATOM 3438 C C . GLY B 1 49 ? -29.406 -4.156 -1.443 1 58.69 49 GLY B C 1
ATOM 3439 O O . GLY B 1 49 ? -28.875 -5.137 -0.903 1 58.69 49 GLY B O 1
ATOM 3440 N N . ASP B 1 50 ? -30.797 -4.215 -1.995 1 62.69 50 ASP B N 1
ATOM 3441 C CA . ASP B 1 50 ? -31.797 -5.219 -1.646 1 62.69 50 ASP B CA 1
ATOM 3442 C C . ASP B 1 50 ? -31.812 -6.355 -2.664 1 62.69 50 ASP B C 1
ATOM 3444 O O . ASP B 1 50 ? -32.406 -7.402 -2.424 1 62.69 50 ASP B O 1
ATOM 3448 N N . GLN B 1 51 ? -31.094 -6.152 -3.947 1 72.06 51 GLN B N 1
ATOM 3449 C CA . GLN B 1 51 ? -31.234 -7.234 -4.914 1 72.06 51 GLN B CA 1
ATOM 3450 C C . GLN B 1 51 ? -29.859 -7.742 -5.367 1 72.06 51 GLN B C 1
ATOM 3452 O O . GLN B 1 51 ? -29.031 -6.961 -5.832 1 72.06 51 GLN B O 1
ATOM 3457 N N . PRO B 1 52 ? -29.688 -9.094 -5.254 1 78 52 PRO B N 1
ATOM 3458 C CA . PRO B 1 52 ? -28.406 -9.672 -5.699 1 78 52 PRO B CA 1
ATOM 3459 C C . PRO B 1 52 ? -28.219 -9.57 -7.211 1 78 52 PRO B C 1
ATOM 3461 O O . PRO B 1 52 ? -29.172 -9.695 -7.973 1 78 52 PRO B O 1
ATOM 3464 N N . HIS B 1 53 ? -27.109 -9.062 -7.617 1 84.62 53 HIS B N 1
ATOM 3465 C CA . HIS B 1 53 ? -26.75 -8.977 -9.031 1 84.62 53 HIS B CA 1
ATOM 3466 C C . HIS B 1 53 ? -25.484 -9.766 -9.328 1 84.62 53 HIS B C 1
ATOM 3468 O O . HIS B 1 53 ? -24.547 -9.766 -8.539 1 84.62 53 HIS B O 1
ATOM 3474 N N . LEU B 1 54 ? -25.672 -10.484 -10.5 1 85.88 54 LEU B N 1
ATOM 3475 C CA . LEU B 1 54 ? -24.516 -11.25 -10.953 1 85.88 54 LEU B CA 1
ATOM 3476 C C . LEU B 1 54 ? -23.625 -10.406 -11.844 1 85.88 54 LEU B C 1
ATOM 3478 O O . LEU B 1 54 ? -24.094 -9.812 -12.812 1 85.88 54 LEU B O 1
ATOM 3482 N N . LEU B 1 55 ? -22.406 -10.312 -11.461 1 87.31 55 LEU B N 1
ATOM 3483 C CA . LEU B 1 55 ? -21.422 -9.578 -12.25 1 87.31 55 LEU B CA 1
ATOM 3484 C C . LEU B 1 55 ? -20.359 -10.523 -12.805 1 87.31 55 LEU B C 1
ATOM 3486 O O . LEU B 1 55 ? -19.781 -11.32 -12.062 1 87.31 55 LEU B O 1
ATOM 3490 N N . ALA B 1 56 ? -20.188 -10.43 -14.125 1 90.44 56 ALA B N 1
ATOM 3491 C CA . ALA B 1 56 ? -19.078 -11.133 -14.742 1 90.44 56 ALA B CA 1
ATOM 3492 C C . ALA B 1 56 ? -17.781 -10.328 -14.641 1 90.44 56 ALA B C 1
ATOM 3494 O O . ALA B 1 56 ? -17.531 -9.438 -15.453 1 90.44 56 ALA B O 1
ATOM 3495 N N . SER B 1 57 ? -16.969 -10.648 -13.703 1 88.44 57 SER B N 1
ATOM 3496 C CA . SER B 1 57 ? -15.742 -9.906 -13.484 1 88.44 57 SER B CA 1
ATOM 3497 C C . SER B 1 57 ? -14.742 -10.133 -14.609 1 88.44 57 SER B C 1
ATOM 3499 O O . SER B 1 57 ? -14.023 -9.211 -15.008 1 88.44 57 SER B O 1
ATOM 3501 N N . HIS B 1 58 ? -14.672 -11.398 -15.039 1 93.12 58 HIS B N 1
ATOM 3502 C CA . HIS B 1 58 ? -13.805 -11.758 -16.156 1 93.12 58 HIS B CA 1
ATOM 3503 C C . HIS B 1 58 ? -14.477 -12.773 -17.062 1 93.12 58 HIS B C 1
ATOM 3505 O O . HIS B 1 58 ? -15.203 -13.656 -16.594 1 93.12 58 HIS B O 1
ATOM 3511 N N . PHE B 1 59 ? -14.258 -12.625 -18.312 1 95.31 59 PHE B N 1
ATOM 3512 C CA . PHE B 1 59 ? -14.75 -13.625 -19.25 1 95.31 59 PHE B CA 1
ATOM 3513 C C . PHE B 1 59 ? -13.891 -13.664 -20.516 1 95.31 59 PHE B C 1
ATOM 3515 O O . PHE B 1 59 ? -13.102 -12.75 -20.75 1 95.31 59 PHE B O 1
ATOM 3522 N N . SER B 1 60 ? -14.047 -14.75 -21.25 1 96.19 60 SER B N 1
ATOM 3523 C CA . SER B 1 60 ? -13.258 -14.992 -22.453 1 96.19 60 SER B CA 1
ATOM 3524 C C . SER B 1 60 ? -13.383 -13.828 -23.438 1 96.19 60 SER B C 1
ATOM 3526 O O . SER B 1 60 ? -14.469 -13.281 -23.625 1 96.19 60 SER B O 1
ATOM 3528 N N . ASP B 1 61 ? -12.289 -13.523 -24.016 1 93.88 61 ASP B N 1
ATOM 3529 C CA . ASP B 1 61 ? -12.281 -12.383 -24.922 1 93.88 61 ASP B CA 1
ATOM 3530 C C . ASP B 1 61 ? -12.992 -12.719 -26.234 1 93.88 61 ASP B C 1
ATOM 3532 O O . ASP B 1 61 ? -13.164 -11.852 -27.094 1 93.88 61 ASP B O 1
ATOM 3536 N N . THR B 1 62 ? -13.391 -13.922 -26.391 1 91.88 62 THR B N 1
ATOM 3537 C CA . THR B 1 62 ? -14.195 -14.32 -27.547 1 91.88 62 THR B CA 1
ATOM 3538 C C . THR B 1 62 ? -15.633 -13.836 -27.391 1 91.88 62 THR B C 1
ATOM 3540 O O . THR B 1 62 ? -16.391 -13.828 -28.359 1 91.88 62 THR B O 1
ATOM 3543 N N . TYR B 1 63 ? -16.016 -13.531 -26.188 1 93.31 63 TYR B N 1
ATOM 3544 C CA . TYR B 1 63 ? -17.359 -13.031 -25.938 1 93.31 63 TYR B CA 1
ATOM 3545 C C . TYR B 1 63 ? -17.438 -11.516 -26.094 1 93.31 63 TYR B C 1
ATOM 3547 O O . TYR B 1 63 ? -16.5 -10.805 -25.719 1 93.31 63 TYR B O 1
ATOM 3555 N N . GLN B 1 64 ? -18.531 -11.055 -26.656 1 92.38 64 GLN B N 1
ATOM 3556 C CA . GLN B 1 64 ? -18.766 -9.617 -26.766 1 92.38 64 GLN B CA 1
ATOM 3557 C C . GLN B 1 64 ? -19.344 -9.07 -25.453 1 92.38 64 GLN B C 1
ATOM 3559 O O . GLN B 1 64 ? -20.281 -9.641 -24.906 1 92.38 64 GLN B O 1
ATOM 3564 N N . ILE B 1 65 ? -18.797 -8.039 -25.094 1 91.69 65 ILE B N 1
ATOM 3565 C CA . ILE B 1 65 ? -19.141 -7.461 -23.797 1 91.69 65 ILE B CA 1
ATOM 3566 C C . ILE B 1 65 ? -20.625 -7.125 -23.75 1 91.69 65 ILE B C 1
ATOM 3568 O O . ILE B 1 65 ? -21.312 -7.441 -22.781 1 91.69 65 ILE B O 1
ATOM 3572 N N . ASP B 1 66 ? -21.125 -6.547 -24.797 1 91.62 66 ASP B N 1
ATOM 3573 C CA . ASP B 1 66 ? -22.531 -6.137 -24.844 1 91.62 66 ASP B CA 1
ATOM 3574 C C . ASP B 1 66 ? -23.453 -7.344 -24.75 1 91.62 66 ASP B C 1
ATOM 3576 O O . ASP B 1 66 ? -24.516 -7.273 -24.125 1 91.62 66 ASP B O 1
ATOM 3580 N N . LEU B 1 67 ? -23.031 -8.391 -25.328 1 91.06 67 LEU B N 1
ATOM 3581 C CA . LEU B 1 67 ? -23.844 -9.609 -25.312 1 91.06 67 LEU B CA 1
ATOM 3582 C C . LEU B 1 67 ? -23.875 -10.219 -23.922 1 91.06 67 LEU B C 1
ATOM 3584 O O . LEU B 1 67 ? -24.922 -10.656 -23.453 1 91.06 67 LEU B O 1
ATOM 3588 N N . VAL B 1 68 ? -22.734 -10.219 -23.297 1 92.62 68 VAL B N 1
ATOM 3589 C CA . VAL B 1 68 ? -22.641 -10.781 -21.953 1 92.62 68 VAL B CA 1
ATOM 3590 C C . VAL B 1 68 ? -23.484 -9.953 -20.984 1 92.62 68 VAL B C 1
ATOM 3592 O O . VAL B 1 68 ? -24.297 -10.492 -20.234 1 92.62 68 VAL B O 1
ATOM 3595 N N . GLU B 1 69 ? -23.344 -8.703 -21.062 1 90.88 69 GLU B N 1
ATOM 3596 C CA . GLU B 1 69 ? -24.094 -7.805 -20.188 1 90.88 69 GLU B CA 1
ATOM 3597 C C . GLU B 1 69 ? -25.594 -7.883 -20.453 1 90.88 69 GLU B C 1
ATOM 3599 O O . GLU B 1 69 ? -26.391 -7.918 -19.531 1 90.88 69 GLU B O 1
ATOM 3604 N N . GLY B 1 70 ? -25.922 -7.852 -21.688 1 91.19 70 GLY B N 1
ATOM 3605 C CA . GLY B 1 70 ? -27.312 -7.988 -22.062 1 91.19 70 GLY B CA 1
ATOM 3606 C C . GLY B 1 70 ? -27.953 -9.273 -21.578 1 91.19 70 GLY B C 1
ATOM 3607 O O . GLY B 1 70 ? -29.062 -9.266 -21.047 1 91.19 70 GLY B O 1
ATOM 3608 N N . TYR B 1 71 ? -27.234 -10.406 -21.719 1 93.38 71 TYR B N 1
ATOM 3609 C CA . TYR B 1 71 ? -27.703 -11.711 -21.266 1 93.38 71 TYR B CA 1
ATOM 3610 C C . TYR B 1 71 ? -27.906 -11.727 -19.75 1 93.38 71 TYR B C 1
ATOM 3612 O O . TYR B 1 71 ? -28.938 -12.18 -19.266 1 93.38 71 TYR B O 1
ATOM 3620 N N . LEU B 1 72 ? -26.938 -11.227 -19.031 1 91.38 72 LEU B N 1
ATOM 3621 C CA . LEU B 1 72 ? -27 -11.266 -17.578 1 91.38 72 LEU B CA 1
ATOM 3622 C C . LEU B 1 72 ? -28.109 -10.367 -17.062 1 91.38 72 LEU B C 1
ATOM 3624 O O . LEU B 1 72 ? -28.75 -10.688 -16.047 1 91.38 72 LEU B O 1
ATOM 3628 N N . ASN B 1 73 ? -28.297 -9.281 -17.766 1 90.38 73 ASN B N 1
ATOM 3629 C CA . ASN B 1 73 ? -29.391 -8.398 -17.359 1 90.38 73 ASN B CA 1
ATOM 3630 C C . ASN B 1 73 ? -30.75 -9.039 -17.625 1 90.38 73 ASN B C 1
ATOM 3632 O O . ASN B 1 73 ? -31.656 -8.922 -16.797 1 90.38 73 ASN B O 1
ATOM 3636 N N . GLN B 1 74 ? -30.844 -9.695 -18.672 1 93 74 GLN B N 1
ATOM 3637 C CA . GLN B 1 74 ? -32.125 -10.297 -19.078 1 93 74 GLN B CA 1
ATOM 3638 C C . GLN B 1 74 ? -32.469 -11.508 -18.219 1 93 74 GLN B C 1
ATOM 3640 O O . GLN B 1 74 ? -33.625 -11.742 -17.906 1 93 74 GLN B O 1
ATOM 3645 N N . HIS B 1 75 ? -31.422 -12.281 -17.859 1 94.38 75 HIS B N 1
ATOM 3646 C CA . HIS B 1 75 ? -31.672 -13.547 -17.188 1 94.38 75 HIS B CA 1
ATOM 3647 C C . HIS B 1 75 ? -31.031 -13.555 -15.797 1 94.38 75 HIS B C 1
ATOM 3649 O O . HIS B 1 75 ? -30.562 -14.594 -15.328 1 94.38 75 HIS B O 1
ATOM 3655 N N . ASN B 1 76 ? -30.953 -12.445 -15.195 1 91.5 76 ASN B N 1
ATOM 3656 C CA . ASN B 1 76 ? -30.266 -12.297 -13.922 1 91.5 76 ASN B CA 1
ATOM 3657 C C . ASN B 1 76 ? -30.797 -13.281 -12.883 1 91.5 76 ASN B C 1
ATOM 3659 O O . ASN B 1 76 ? -30.031 -14.047 -12.297 1 91.5 76 ASN B O 1
ATOM 3663 N N . ASP B 1 77 ? -32.094 -13.344 -12.758 1 90.75 77 ASP B N 1
ATOM 3664 C CA . ASP B 1 77 ? -32.688 -14.172 -11.711 1 90.75 77 ASP B CA 1
ATOM 3665 C C . ASP B 1 77 ? -32.406 -15.656 -11.961 1 90.75 77 ASP B C 1
ATOM 3667 O O . ASP B 1 77 ? -32.031 -16.391 -11.047 1 90.75 77 ASP B O 1
ATOM 3671 N N . LEU B 1 78 ? -32.531 -16.078 -13.18 1 92.75 78 LEU B N 1
ATOM 3672 C CA . LEU B 1 78 ? -32.312 -17.469 -13.539 1 92.75 78 LEU B CA 1
ATOM 3673 C C . LEU B 1 78 ? -30.859 -17.859 -13.359 1 92.75 78 LEU B C 1
ATOM 3675 O O . LEU B 1 78 ? -30.562 -18.953 -12.867 1 92.75 78 LEU B O 1
ATOM 3679 N N . GLU B 1 79 ? -30.031 -16.938 -13.734 1 92.06 79 GLU B N 1
ATOM 3680 C CA . GLU B 1 79 ? -28.609 -17.219 -13.633 1 92.06 79 GLU B CA 1
ATOM 3681 C C . GLU B 1 79 ? -28.156 -17.281 -12.18 1 92.06 79 GLU B C 1
ATOM 3683 O O . GLU B 1 79 ? -27.297 -18.109 -11.828 1 92.06 79 GLU B O 1
ATOM 3688 N N . ILE B 1 80 ? -28.703 -16.453 -11.406 1 90.5 80 ILE B N 1
ATOM 3689 C CA . ILE B 1 80 ? -28.375 -16.5 -9.984 1 90.5 80 ILE B CA 1
ATOM 3690 C C . ILE B 1 80 ? -28.828 -17.828 -9.391 1 90.5 80 ILE B C 1
ATOM 3692 O O . ILE B 1 80 ? -28.094 -18.453 -8.625 1 90.5 80 ILE B O 1
ATOM 3696 N N . ALA B 1 81 ? -29.984 -18.219 -9.781 1 91.75 81 ALA B N 1
ATOM 3697 C CA . ALA B 1 81 ? -30.516 -19.484 -9.312 1 91.75 81 ALA B CA 1
ATOM 3698 C C . ALA B 1 81 ? -29.625 -20.656 -9.773 1 91.75 81 ALA B C 1
ATOM 3700 O O . ALA B 1 81 ? -29.344 -21.578 -9.008 1 91.75 81 ALA B O 1
ATOM 3701 N N . ASP B 1 82 ? -29.203 -20.641 -11.008 1 93.44 82 ASP B N 1
ATOM 3702 C CA . ASP B 1 82 ? -28.344 -21.672 -11.555 1 93.44 82 ASP B CA 1
ATOM 3703 C C . ASP B 1 82 ? -27.016 -21.734 -10.805 1 93.44 82 ASP B C 1
ATOM 3705 O O . ASP B 1 82 ? -26.531 -22.812 -10.461 1 93.44 82 ASP B O 1
ATOM 3709 N N . GLN B 1 83 ? -26.484 -20.547 -10.562 1 90.12 83 GLN B N 1
ATOM 3710 C CA . GLN B 1 83 ? -25.203 -20.484 -9.844 1 90.12 83 GLN B CA 1
ATOM 3711 C C . GLN B 1 83 ? -25.344 -21.047 -8.438 1 90.12 83 GLN B C 1
ATOM 3713 O O . GLN B 1 83 ? -24.406 -21.672 -7.918 1 90.12 83 GLN B O 1
ATOM 3718 N N . ALA B 1 84 ? -26.469 -20.859 -7.91 1 89.44 84 ALA B N 1
ATOM 3719 C CA . ALA B 1 84 ? -26.719 -21.391 -6.574 1 89.44 84 ALA B CA 1
ATOM 3720 C C . ALA B 1 84 ? -26.75 -22.922 -6.594 1 89.44 84 ALA B C 1
ATOM 3722 O O . ALA B 1 84 ? -26.234 -23.562 -5.672 1 89.44 84 ALA B O 1
ATOM 3723 N N . VAL B 1 85 ? -27.312 -23.453 -7.605 1 93 85 VAL B N 1
ATOM 3724 C CA . VAL B 1 85 ? -27.375 -24.906 -7.75 1 93 85 VAL B CA 1
ATOM 3725 C C . VAL B 1 85 ? -25.969 -25.469 -7.93 1 93 85 VAL B C 1
ATOM 3727 O O . VAL B 1 85 ? -25.578 -26.438 -7.266 1 93 85 VAL B O 1
ATOM 3730 N N . PHE B 1 86 ? -25.203 -24.812 -8.797 1 92.19 86 PHE B N 1
ATOM 3731 C CA . PHE B 1 86 ? -23.812 -25.234 -8.992 1 92.19 86 PHE B CA 1
ATOM 3732 C C . PHE B 1 86 ? -23.047 -25.172 -7.68 1 92.19 86 PHE B C 1
ATOM 3734 O O . PHE B 1 86 ? -22.281 -26.094 -7.363 1 92.19 86 PHE B O 1
ATOM 3741 N N . ALA B 1 87 ? -23.25 -24.141 -6.953 1 89.19 87 ALA B N 1
ATOM 3742 C CA . ALA B 1 87 ? -22.547 -23.953 -5.688 1 89.19 87 ALA B CA 1
ATOM 3743 C C . ALA B 1 87 ? -22.875 -25.062 -4.699 1 89.19 87 ALA B C 1
ATOM 3745 O O . ALA B 1 87 ? -22 -25.578 -4.004 1 89.19 87 ALA B O 1
ATOM 3746 N N . ARG B 1 88 ? -24.141 -25.438 -4.652 1 89.12 88 ARG B N 1
ATOM 3747 C CA . ARG B 1 88 ? -24.578 -26.484 -3.746 1 89.12 88 ARG B CA 1
ATOM 3748 C C . ARG B 1 88 ? -23.906 -27.812 -4.078 1 89.12 88 ARG B C 1
ATOM 3750 O O . ARG B 1 88 ? -23.438 -28.516 -3.184 1 89.12 88 ARG B O 1
ATOM 3757 N N . HIS B 1 89 ? -23.812 -28.062 -5.305 1 90.69 89 HIS B N 1
ATOM 3758 C CA . HIS B 1 89 ? -23.203 -29.312 -5.734 1 90.69 89 HIS B CA 1
ATOM 3759 C C . HIS B 1 89 ? -21.688 -29.281 -5.559 1 90.69 89 HIS B C 1
ATOM 3761 O O . HIS B 1 89 ? -21.062 -30.297 -5.258 1 90.69 89 HIS B O 1
ATOM 3767 N N . SER B 1 90 ? -21.109 -28.125 -5.797 1 88.44 90 SER B N 1
ATOM 3768 C CA . SER B 1 90 ? -19.672 -27.969 -5.633 1 88.44 90 SER B CA 1
ATOM 3769 C C . SER B 1 90 ? -19.25 -28.125 -4.176 1 88.44 90 SER B C 1
ATOM 3771 O O . SER B 1 90 ? -18.188 -28.672 -3.887 1 88.44 90 SER B O 1
ATOM 3773 N N . ARG B 1 91 ? -20.047 -27.641 -3.297 1 85 91 ARG B N 1
ATOM 3774 C CA . ARG B 1 91 ? -19.75 -27.672 -1.868 1 85 91 ARG B CA 1
ATOM 3775 C C . ARG B 1 91 ? -19.766 -29.109 -1.343 1 85 91 ARG B C 1
ATOM 3777 O O . ARG B 1 91 ? -19.109 -29.422 -0.349 1 85 91 ARG B O 1
ATOM 3784 N N . ALA B 1 92 ? -20.453 -29.922 -2.021 1 81.44 92 ALA B N 1
ATOM 3785 C CA . ALA B 1 92 ? -20.625 -31.312 -1.574 1 81.44 92 ALA B CA 1
ATOM 3786 C C . ALA B 1 92 ? -19.359 -32.125 -1.812 1 81.44 92 ALA B C 1
ATOM 3788 O O . ALA B 1 92 ? -19.188 -33.188 -1.204 1 81.44 92 ALA B O 1
ATOM 3789 N N . THR B 1 93 ? -18.5 -31.562 -2.602 1 80.38 93 THR B N 1
ATOM 3790 C CA . THR B 1 93 ? -17.281 -32.312 -2.93 1 80.38 93 THR B CA 1
ATOM 3791 C C . THR B 1 93 ? -16.062 -31.609 -2.33 1 80.38 93 THR B C 1
ATOM 3793 O O . THR B 1 93 ? -16.078 -30.406 -2.09 1 80.38 93 THR B O 1
ATOM 3796 N N . ASP B 1 94 ? -15.055 -32.344 -2.047 1 80.06 94 ASP B N 1
ATOM 3797 C CA . ASP B 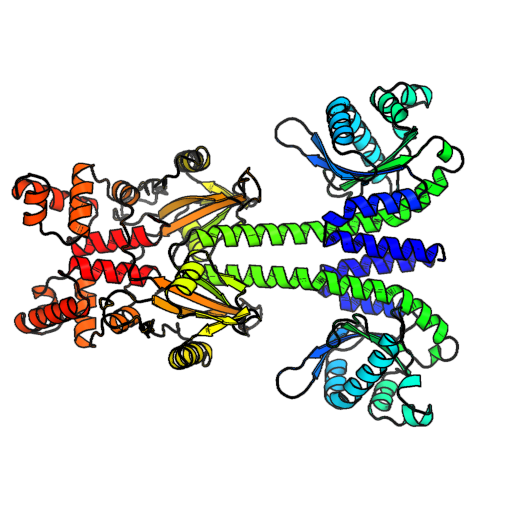1 94 ? -13.836 -31.797 -1.476 1 80.06 94 ASP B CA 1
ATOM 3798 C C . ASP B 1 94 ? -13.016 -31.062 -2.533 1 80.06 94 ASP B C 1
ATOM 3800 O O . ASP B 1 94 ? -12.398 -30.031 -2.242 1 80.06 94 ASP B O 1
ATOM 3804 N N . ASP B 1 95 ? -13.172 -31.547 -3.75 1 85.81 95 ASP B N 1
ATOM 3805 C CA . ASP B 1 95 ? -12.383 -30.953 -4.824 1 85.81 95 ASP B CA 1
ATOM 3806 C C . ASP B 1 95 ? -13.195 -29.922 -5.59 1 85.81 95 ASP B C 1
ATOM 3808 O O . ASP B 1 95 ? -14.422 -29.953 -5.586 1 85.81 95 ASP B O 1
ATOM 3812 N N . ILE B 1 96 ? -12.492 -29.016 -6.102 1 89.75 96 ILE B N 1
ATOM 3813 C CA . ILE B 1 96 ? -13.141 -28.062 -7.008 1 89.75 96 ILE B CA 1
ATOM 3814 C C . ILE B 1 96 ? -13.32 -28.703 -8.383 1 89.75 96 ILE B C 1
ATOM 3816 O O . ILE B 1 96 ? -12.336 -29.031 -9.055 1 89.75 96 ILE B O 1
ATOM 3820 N N . GLN B 1 97 ? -14.562 -28.938 -8.688 1 91.25 97 GLN B N 1
ATOM 3821 C CA . GLN B 1 97 ? -14.852 -29.578 -9.961 1 91.25 97 GLN B CA 1
ATOM 3822 C C . GLN B 1 97 ? -15.922 -28.828 -10.734 1 91.25 97 GLN B C 1
ATOM 3824 O O . GLN B 1 97 ? -16.75 -28.125 -10.133 1 91.25 97 GLN B O 1
ATOM 3829 N N . LEU B 1 98 ? -15.812 -28.922 -11.969 1 94.88 98 LEU B N 1
ATOM 3830 C CA . LEU B 1 98 ? -16.844 -28.359 -12.836 1 94.88 98 LEU B CA 1
ATOM 3831 C C . LEU B 1 98 ? -18.062 -29.266 -12.875 1 94.88 98 LEU B C 1
ATOM 3833 O O . LEU B 1 98 ? -17.953 -30.453 -13.172 1 94.88 98 LEU B O 1
ATOM 3837 N N . ILE B 1 99 ? -19.219 -28.719 -12.555 1 95.12 99 ILE B N 1
ATOM 3838 C CA . ILE B 1 99 ? -20.484 -29.453 -12.477 1 95.12 99 ILE B CA 1
ATOM 3839 C C . ILE B 1 99 ? -21.25 -29.297 -13.781 1 95.12 99 ILE B C 1
ATOM 3841 O O . ILE B 1 99 ? -21.406 -28.172 -14.289 1 95.12 99 ILE B O 1
ATOM 3845 N N . PRO B 1 100 ? -21.703 -30.391 -14.352 1 95.88 100 PRO B N 1
ATOM 3846 C CA . PRO B 1 100 ? -22.453 -30.297 -15.602 1 95.88 100 PRO B CA 1
ATOM 3847 C C . PRO B 1 100 ? -23.828 -29.656 -15.414 1 95.88 100 PRO B C 1
ATOM 3849 O O . PRO B 1 100 ? -24.344 -29.609 -14.289 1 95.88 100 PRO B O 1
ATOM 3852 N N . ASP B 1 101 ? -24.406 -29.125 -16.5 1 94.94 101 ASP B N 1
ATOM 3853 C CA . ASP B 1 101 ? -25.672 -28.406 -16.438 1 94.94 101 ASP B CA 1
ATOM 3854 C C . ASP B 1 101 ? -26.828 -29.375 -16.219 1 94.94 101 ASP B C 1
ATOM 3856 O O . ASP B 1 101 ? -27.969 -28.93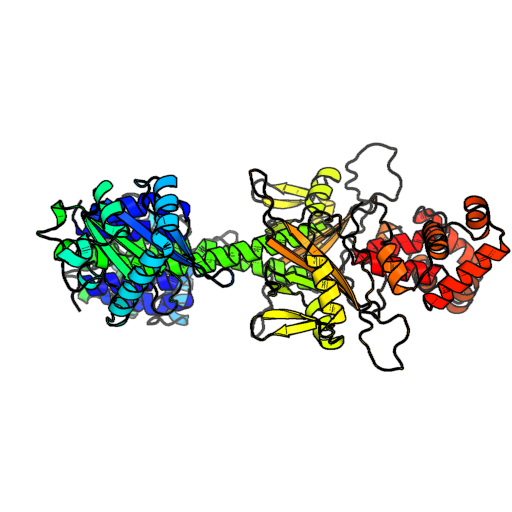8 -15.992 1 94.94 101 ASP B O 1
ATOM 3860 N N . SER B 1 102 ? -26.531 -30.75 -16.203 1 93.75 102 SER B N 1
ATOM 3861 C CA . SER B 1 102 ? -27.578 -31.75 -15.984 1 93.75 102 SER B CA 1
ATOM 3862 C C . SER B 1 102 ? -28.188 -31.609 -14.602 1 93.75 102 SER B C 1
ATOM 3864 O O . SER B 1 102 ? -29.312 -32.062 -14.359 1 93.75 102 SER B O 1
ATOM 3866 N N . VAL B 1 103 ? -27.531 -30.922 -13.711 1 94.5 103 VAL B N 1
ATOM 3867 C CA . VAL B 1 103 ? -28 -30.781 -12.344 1 94.5 103 VAL B CA 1
ATOM 3868 C C . VAL B 1 103 ? -29.031 -29.672 -12.258 1 94.5 103 VAL B C 1
ATOM 3870 O O . VAL B 1 103 ? -29.734 -29.531 -11.242 1 94.5 103 VAL B O 1
ATOM 3873 N N . LEU B 1 104 ? -29.203 -28.828 -13.273 1 94.94 104 LEU B N 1
ATOM 3874 C CA . LEU B 1 104 ? -30.031 -27.625 -13.234 1 94.94 104 LEU B CA 1
ATOM 3875 C C . LEU B 1 104 ? -31.5 -27.969 -13.43 1 94.94 104 LEU B C 1
ATOM 3877 O O . LEU B 1 104 ? -32.375 -27.156 -13.125 1 94.94 104 LEU B O 1
ATOM 3881 N N . ALA B 1 105 ? -31.766 -29.141 -14.008 1 94 105 ALA B N 1
ATOM 3882 C CA . ALA B 1 105 ? -33.156 -29.562 -14.258 1 94 105 ALA B CA 1
ATOM 3883 C C . ALA B 1 105 ? -33.281 -31.062 -14.094 1 94 105 ALA B C 1
ATOM 3885 O O . ALA B 1 105 ? -32.312 -31.797 -14.102 1 94 105 ALA B O 1
ATOM 3886 N N . ALA B 1 106 ? -34.531 -31.531 -13.961 1 93.25 106 ALA B N 1
ATOM 3887 C CA . ALA B 1 106 ? -34.812 -32.938 -13.742 1 93.25 106 ALA B CA 1
ATOM 3888 C C . ALA B 1 106 ? -34.594 -33.75 -15.016 1 93.25 106 ALA B C 1
ATOM 3890 O O . ALA B 1 106 ? -34.281 -34.938 -14.969 1 93.25 106 ALA B O 1
ATOM 3891 N N . SER B 1 107 ? -34.875 -33.094 -16.172 1 94.19 107 SER B N 1
ATOM 3892 C CA . SER B 1 107 ? -34.688 -33.75 -17.469 1 94.19 107 SER B CA 1
ATOM 3893 C C . SER B 1 107 ? -34.031 -32.812 -18.469 1 94.19 107 SER B C 1
ATOM 3895 O O . SER B 1 107 ? -34.031 -31.609 -18.281 1 94.19 107 SER B O 1
ATOM 3897 N N . GLU B 1 108 ? -33.469 -33.438 -19.422 1 93.06 108 GLU B N 1
ATOM 3898 C CA . GLU B 1 108 ? -32.844 -32.656 -20.484 1 93.06 108 GLU B CA 1
ATOM 3899 C C . GLU B 1 108 ? -33.875 -31.781 -21.188 1 93.06 108 GLU B C 1
ATOM 3901 O O . GLU B 1 108 ? -33.562 -30.641 -21.578 1 93.06 108 GLU B O 1
ATOM 3906 N N . ALA B 1 109 ? -35.062 -32.281 -21.328 1 93.88 109 ALA B N 1
ATOM 3907 C CA . ALA B 1 109 ? -36.125 -31.531 -21.984 1 93.88 109 ALA B CA 1
ATOM 3908 C C . ALA B 1 109 ? -36.5 -30.281 -21.203 1 93.88 109 ALA B C 1
ATOM 3910 O O . ALA B 1 109 ? -36.719 -29.203 -21.781 1 93.88 109 ALA B O 1
ATOM 3911 N N . GLU B 1 110 ? -36.562 -30.406 -19.953 1 95.12 110 GLU B N 1
ATOM 3912 C CA . GLU B 1 110 ? -36.844 -29.281 -19.078 1 95.12 110 GLU B CA 1
ATOM 3913 C C . GLU B 1 110 ? -35.719 -28.234 -19.141 1 95.12 110 GLU B C 1
ATOM 3915 O O . GLU B 1 110 ? -35.969 -27.031 -19.109 1 95.12 110 GLU B O 1
ATOM 3920 N N . LEU B 1 111 ? -34.531 -28.719 -19.188 1 94.69 111 LEU B N 1
ATOM 3921 C CA . LEU B 1 111 ? -33.375 -27.844 -19.25 1 94.69 111 LEU B CA 1
ATOM 3922 C 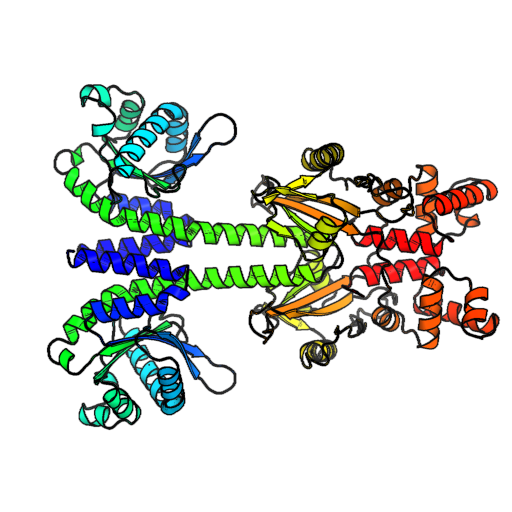C . LEU B 1 111 ? -33.406 -27.016 -20.531 1 94.69 111 LEU B C 1
ATOM 3924 O O . LEU B 1 111 ? -33.188 -25.797 -20.516 1 94.69 111 LEU B O 1
ATOM 3928 N N . LEU B 1 112 ? -33.719 -27.672 -21.625 1 94.25 112 LEU B N 1
ATOM 3929 C CA . LEU B 1 112 ? -33.688 -27.031 -22.938 1 94.25 112 LEU B CA 1
ATOM 3930 C C . LEU B 1 112 ? -34.844 -26.047 -23.094 1 94.25 112 LEU B C 1
ATOM 3932 O O . LEU B 1 112 ? -34.812 -25.172 -23.953 1 94.25 112 LEU B O 1
ATOM 3936 N N . ALA B 1 113 ? -35.875 -26.219 -22.219 1 94.5 113 ALA B N 1
ATOM 3937 C CA . ALA B 1 113 ? -37.062 -25.359 -22.297 1 94.5 113 ALA B CA 1
ATOM 3938 C C . ALA B 1 113 ? -36.844 -24.062 -21.547 1 94.5 113 ALA B C 1
ATOM 3940 O O . ALA B 1 113 ? -37.594 -23.094 -21.719 1 94.5 113 ALA B O 1
ATOM 3941 N N . ARG B 1 114 ? -35.812 -23.953 -20.797 1 95.19 114 ARG B N 1
ATOM 3942 C CA . ARG B 1 114 ? -35.531 -22.766 -19.984 1 95.19 114 ARG B CA 1
ATOM 3943 C C . ARG B 1 114 ? -35.188 -21.578 -20.859 1 95.19 114 ARG B C 1
ATOM 3945 O O . ARG B 1 114 ? -34.406 -21.719 -21.828 1 95.19 114 ARG B O 1
ATOM 3952 N N . PRO B 1 115 ? -35.656 -20.391 -20.531 1 95.38 115 PRO B N 1
ATOM 3953 C CA . PRO B 1 115 ? -35.406 -19.203 -21.359 1 95.38 115 PRO B CA 1
ATOM 3954 C C . PRO B 1 115 ? -33.938 -18.875 -21.5 1 95.38 115 PRO B C 1
ATOM 3956 O O . PRO B 1 115 ? -33.469 -18.484 -22.578 1 95.38 115 PRO B O 1
ATOM 3959 N N . ASN B 1 116 ? -33.188 -18.984 -20.453 1 94.75 116 ASN B N 1
ATOM 3960 C CA . ASN B 1 116 ? -31.766 -18.656 -20.516 1 94.75 116 ASN B CA 1
ATOM 3961 C C . ASN B 1 116 ? -31 -19.672 -21.359 1 94.75 116 ASN B C 1
ATOM 3963 O O . ASN B 1 116 ? -30.094 -19.297 -22.109 1 94.75 116 ASN B O 1
ATOM 3967 N N . GLN B 1 117 ? -31.406 -20.891 -21.344 1 94.19 117 GLN B N 1
ATOM 3968 C CA . GLN B 1 117 ? -30.766 -21.906 -22.172 1 94.19 117 GLN B CA 1
ATOM 3969 C C . GLN B 1 117 ? -31.078 -21.672 -23.641 1 94.19 117 GLN B C 1
ATOM 3971 O O . GLN B 1 117 ? -30.203 -21.844 -24.5 1 94.19 117 GLN B O 1
ATOM 3976 N N . LYS B 1 118 ? -32.312 -21.328 -23.938 1 94.94 118 LYS B N 1
ATOM 3977 C CA . LYS B 1 118 ? -32.688 -21.031 -25.312 1 94.94 118 LYS B CA 1
ATOM 3978 C C . LYS B 1 118 ? -31.859 -19.891 -25.891 1 94.94 118 LYS B C 1
ATOM 3980 O O . LYS B 1 118 ? -31.406 -19.953 -27.031 1 94.94 118 LYS B O 1
ATOM 3985 N N . THR B 1 119 ? -31.688 -18.938 -25.047 1 95.06 119 THR B N 1
ATOM 3986 C CA . THR B 1 119 ? -30.875 -17.797 -25.469 1 95.06 119 THR B CA 1
ATOM 3987 C C . THR B 1 119 ? -29.438 -18.219 -25.734 1 95.06 119 THR B C 1
ATOM 3989 O O . THR B 1 119 ? -28.844 -17.828 -26.75 1 95.06 119 THR B O 1
ATOM 3992 N N . MET B 1 120 ? -28.828 -19.047 -24.906 1 93.62 120 MET B N 1
ATOM 3993 C CA . MET B 1 120 ? -27.438 -19.484 -25.047 1 93.62 120 MET B CA 1
ATOM 3994 C C . MET B 1 120 ? -27.281 -20.359 -26.297 1 93.62 120 MET B C 1
ATOM 3996 O O . MET B 1 120 ? -26.25 -20.281 -26.984 1 93.62 120 MET B O 1
ATOM 4000 N N . MET B 1 121 ? -28.312 -21.094 -26.625 1 94.25 121 MET B N 1
ATOM 4001 C CA . MET B 1 121 ? -28.266 -21.984 -27.781 1 94.25 121 MET B CA 1
ATOM 4002 C C . MET B 1 121 ? -28.219 -21.188 -29.078 1 94.25 121 MET B C 1
ATOM 4004 O O . MET B 1 121 ? -27.656 -21.641 -30.078 1 94.25 121 MET B O 1
ATOM 4008 N N . GLN B 1 122 ? -28.766 -19.969 -29.016 1 93.19 122 GLN B N 1
ATOM 4009 C CA . GLN B 1 122 ? -28.703 -19.094 -30.172 1 93.19 122 GLN B CA 1
ATOM 4010 C C . GLN B 1 122 ? -27.266 -18.688 -30.484 1 93.19 122 GLN B C 1
ATOM 4012 O O . GLN B 1 122 ? -26.953 -18.344 -31.625 1 93.19 122 GLN B O 1
ATOM 4017 N N . TYR B 1 123 ? -26.453 -18.844 -29.484 1 91.31 123 TYR B N 1
ATOM 4018 C CA . TYR B 1 123 ? -25.062 -18.453 -29.656 1 91.31 123 TYR B CA 1
ATOM 4019 C C . TYR B 1 123 ? -24.141 -19.656 -29.703 1 91.31 123 TYR B C 1
ATOM 4021 O O . TYR B 1 123 ? -22.938 -19.547 -29.469 1 91.31 123 TYR B O 1
ATOM 4029 N N . GLY B 1 124 ? -24.703 -20.797 -29.812 1 92.75 124 GLY B N 1
ATOM 4030 C CA . GLY B 1 124 ? -23.922 -22.016 -30.016 1 92.75 124 GLY B CA 1
ATOM 4031 C C . GLY B 1 124 ? -23.547 -22.703 -28.719 1 92.75 124 GLY B C 1
ATOM 4032 O O . GLY B 1 124 ? -22.781 -23.656 -28.719 1 92.75 124 GLY B O 1
ATOM 4033 N N . ILE B 1 125 ? -24.078 -22.281 -27.625 1 95.31 125 ILE B N 1
ATOM 4034 C CA . ILE B 1 125 ? -23.781 -22.859 -26.328 1 95.31 125 ILE B CA 1
ATOM 4035 C C . ILE B 1 125 ? -24.844 -23.891 -25.953 1 95.31 125 ILE B C 1
ATOM 4037 O O . ILE B 1 125 ? -26.016 -23.531 -25.781 1 95.31 125 ILE B O 1
ATOM 4041 N N . ARG B 1 126 ? -24.406 -25.094 -25.891 1 96.25 126 ARG B N 1
ATOM 4042 C CA . ARG B 1 126 ? -25.344 -26.156 -25.516 1 96.25 126 ARG B CA 1
ATOM 4043 C C . ARG B 1 126 ? -25.188 -26.516 -24.031 1 96.25 126 ARG B C 1
ATOM 4045 O O . ARG B 1 126 ? -26.172 -26.75 -23.344 1 96.25 126 ARG B O 1
ATOM 4052 N N . TYR B 1 127 ? -23.984 -26.672 -23.641 1 96 127 TYR B N 1
ATOM 4053 C CA . TYR B 1 127 ? -23.688 -27.062 -22.266 1 96 127 TYR B CA 1
ATOM 4054 C C . TYR B 1 127 ? -23.094 -25.891 -21.484 1 96 127 TYR B C 1
ATOM 4056 O O . TYR B 1 127 ? -22.203 -25.203 -21.969 1 96 127 TYR B O 1
ATOM 4064 N N . ARG B 1 128 ? -23.641 -25.609 -20.359 1 93.88 128 ARG B N 1
ATOM 4065 C CA . ARG B 1 128 ? -23.094 -24.641 -19.438 1 93.88 128 ARG B CA 1
ATOM 4066 C C . ARG B 1 128 ? -22.766 -25.281 -18.094 1 93.88 128 ARG B C 1
ATOM 4068 O O . ARG B 1 128 ? -23.656 -25.75 -17.391 1 93.88 128 ARG B O 1
ATOM 4075 N N . CYS B 1 129 ? -21.531 -25.312 -17.766 1 96.12 129 CYS B N 1
ATOM 4076 C CA . CYS B 1 129 ? -21.062 -25.953 -16.531 1 96.12 129 CYS B CA 1
ATOM 4077 C C . CYS B 1 129 ? -20.578 -24.906 -15.539 1 96.12 129 CYS B C 1
ATOM 4079 O O . CYS B 1 129 ? -20.188 -23.812 -15.922 1 96.12 129 CYS B O 1
ATOM 4081 N N . GLY B 1 130 ? -20.703 -25.203 -14.305 1 95.44 130 GLY B N 1
ATOM 4082 C CA . GLY B 1 130 ? -20.359 -24.234 -13.273 1 95.44 130 GLY B CA 1
ATOM 4083 C C . GLY B 1 130 ? -19.578 -24.844 -12.117 1 95.44 130 GLY B C 1
ATOM 4084 O O . GLY B 1 130 ? -19.547 -26.062 -11.961 1 95.44 130 GLY B O 1
ATOM 4085 N N . ALA B 1 131 ? -18.906 -23.969 -11.391 1 94.06 131 ALA B N 1
ATOM 4086 C CA . ALA B 1 131 ? -18.141 -24.391 -10.211 1 94.06 131 ALA B CA 1
ATOM 4087 C C . ALA B 1 131 ? -18 -23.25 -9.211 1 94.06 131 ALA B C 1
ATOM 4089 O O . ALA B 1 131 ? -17.984 -22.078 -9.594 1 94.06 131 ALA B O 1
ATOM 4090 N N . LEU B 1 132 ? -17.984 -23.641 -7.988 1 91.88 132 LEU B N 1
ATOM 4091 C CA . LEU B 1 132 ? -17.625 -22.734 -6.906 1 91.88 132 LEU B CA 1
ATOM 4092 C C . LEU B 1 132 ? -16.125 -22.828 -6.594 1 91.88 132 LEU B C 1
ATOM 4094 O O . LEU B 1 132 ? -15.648 -23.875 -6.156 1 91.88 132 LEU B O 1
ATOM 4098 N N . LEU B 1 133 ? -15.43 -21.703 -6.863 1 90.5 133 LEU B N 1
ATOM 4099 C CA . LEU B 1 133 ? -13.984 -21.734 -6.711 1 90.5 133 LEU B CA 1
ATOM 4100 C C . LEU B 1 133 ? -13.586 -21.516 -5.258 1 90.5 133 LEU B C 1
ATOM 4102 O O . LEU B 1 133 ? -12.539 -22 -4.816 1 90.5 133 LEU B O 1
ATOM 4106 N N . ASN B 1 134 ? -14.305 -20.75 -4.57 1 85.19 134 ASN B N 1
ATOM 4107 C CA . ASN B 1 134 ? -14.055 -20.469 -3.16 1 85.19 134 ASN B CA 1
ATOM 4108 C C . ASN B 1 134 ? -15.227 -20.922 -2.285 1 85.19 134 ASN B C 1
ATOM 4110 O O . ASN B 1 134 ? -16.297 -20.297 -2.299 1 85.19 134 ASN B O 1
ATOM 4114 N N . LYS B 1 135 ? -15.008 -21.859 -1.572 1 80.31 135 LYS B N 1
ATOM 4115 C CA . LYS B 1 135 ? -16.094 -22.469 -0.801 1 80.31 135 LYS B CA 1
ATOM 4116 C C . LYS B 1 135 ? -16.359 -21.672 0.473 1 80.31 135 LYS B C 1
ATOM 4118 O O . LYS B 1 135 ? -17.406 -21.844 1.1 1 80.31 135 LYS B O 1
ATOM 4123 N N . ASP B 1 136 ? -15.469 -20.75 0.808 1 76.12 136 ASP B N 1
ATOM 4124 C CA . ASP B 1 136 ? -15.625 -19.953 2.018 1 76.12 136 ASP B CA 1
ATOM 4125 C C . ASP B 1 136 ? -16.375 -18.641 1.723 1 76.12 136 ASP B C 1
ATOM 4127 O O . ASP B 1 136 ? -16.938 -18.031 2.627 1 76.12 136 ASP B O 1
ATOM 4131 N N . GLN B 1 137 ? -16.234 -18.203 0.518 1 72 137 GLN B N 1
ATOM 4132 C CA . GLN B 1 137 ? -16.922 -16.969 0.114 1 72 137 GLN B CA 1
ATOM 4133 C C . GLN B 1 137 ? -17.922 -17.234 -1.004 1 72 137 GLN B C 1
ATOM 4135 O O . GLN B 1 137 ? -17.562 -17.203 -2.186 1 72 137 GLN B O 1
ATOM 4140 N N . LEU B 1 138 ? -19.047 -17.297 -0.619 1 66.5 138 LEU B N 1
ATOM 4141 C CA . LEU B 1 138 ? -20.078 -17.828 -1.515 1 66.5 138 LEU B CA 1
ATOM 4142 C C . LEU B 1 138 ? -20.453 -16.781 -2.568 1 66.5 138 LEU B C 1
ATOM 4144 O O . LEU B 1 138 ? -21.047 -17.125 -3.59 1 66.5 138 LEU B O 1
ATOM 4148 N N . PHE B 1 139 ? -20.047 -15.578 -2.314 1 68.44 139 PHE B N 1
ATOM 4149 C CA . PHE B 1 139 ? -20.484 -14.516 -3.209 1 68.44 139 PHE B CA 1
ATOM 4150 C C . PHE B 1 139 ? -19.391 -14.156 -4.207 1 68.44 139 PHE B C 1
ATOM 4152 O O . PHE B 1 139 ? -19.625 -13.352 -5.113 1 68.44 139 PHE B O 1
ATOM 4159 N N . HIS B 1 140 ? -18.344 -14.969 -4.027 1 75 140 HIS B N 1
ATOM 4160 C CA . HIS B 1 140 ? -17.234 -14.648 -4.926 1 75 140 HIS B CA 1
ATOM 4161 C C . HIS B 1 140 ? -16.719 -15.891 -5.648 1 75 140 HIS B C 1
ATOM 4163 O O . HIS B 1 140 ? -17.047 -17.016 -5.262 1 75 140 HIS B O 1
ATOM 4169 N N . ASP B 1 141 ? -16.125 -15.68 -6.754 1 85.31 141 ASP B N 1
ATOM 4170 C CA . ASP B 1 141 ? -15.305 -16.672 -7.461 1 85.31 141 ASP B CA 1
ATOM 4171 C C . ASP B 1 141 ? -16.156 -17.797 -8.016 1 85.31 141 ASP B C 1
ATOM 4173 O O . ASP B 1 141 ? -15.867 -18.969 -7.793 1 85.31 141 ASP B O 1
ATOM 4177 N N . ARG B 1 142 ? -17.234 -17.406 -8.641 1 91.69 142 ARG B N 1
ATOM 4178 C CA . ARG B 1 142 ? -18 -18.391 -9.414 1 91.69 142 ARG B CA 1
ATOM 4179 C C . ARG B 1 142 ? -17.406 -18.547 -10.812 1 91.69 142 ARG B C 1
ATOM 4181 O O . ARG B 1 142 ? -16.984 -17.578 -11.438 1 91.69 142 ARG B O 1
ATOM 4188 N N . PHE B 1 143 ? -17.359 -19.797 -11.172 1 94.94 143 PHE B N 1
ATOM 4189 C CA . PHE B 1 143 ? -16.75 -20.094 -12.469 1 94.94 143 PHE B CA 1
ATOM 4190 C C . PHE B 1 143 ? -17.75 -20.797 -13.375 1 94.94 143 PHE B C 1
ATOM 4192 O O . PHE B 1 143 ? -18.547 -21.625 -12.914 1 94.94 143 PHE B O 1
ATOM 4199 N N . SER B 1 144 ? -17.734 -20.406 -14.633 1 95.62 144 SER B N 1
ATOM 4200 C CA . SER B 1 144 ? -18.562 -21.078 -15.633 1 95.62 144 SER B CA 1
ATOM 4201 C C . SER B 1 144 ? -17.781 -21.328 -16.922 1 95.62 144 SER B C 1
ATOM 4203 O O . SER B 1 144 ? -16.938 -20.531 -17.297 1 95.62 144 SER B O 1
ATOM 4205 N N . MET B 1 145 ? -18.062 -22.453 -17.453 1 97 145 MET B N 1
ATOM 4206 C CA . MET B 1 145 ? -17.516 -22.766 -18.766 1 97 145 MET B CA 1
ATOM 4207 C C . MET B 1 145 ? -18.594 -23.297 -19.703 1 97 145 MET B C 1
ATOM 4209 O O . MET B 1 145 ? -19.469 -24.047 -19.281 1 97 145 MET B O 1
ATOM 4213 N N . GLN B 1 146 ? -18.516 -22.875 -20.953 1 96.81 146 GLN B N 1
ATOM 4214 C CA . GLN B 1 146 ? -19.547 -23.203 -21.938 1 96.81 146 GLN B CA 1
ATOM 4215 C C . GLN B 1 146 ? -18.984 -24.109 -23.031 1 96.81 146 GLN B C 1
ATOM 4217 O O . GLN B 1 146 ? -17.844 -23.953 -23.453 1 96.81 146 GLN B O 1
ATOM 4222 N N . PHE B 1 147 ? -19.828 -25.062 -23.438 1 97.12 147 PHE B N 1
ATOM 4223 C CA . PHE B 1 147 ? -19.469 -26.016 -24.469 1 97.12 147 PHE B CA 1
ATOM 4224 C C . PHE B 1 147 ? -20.531 -26.078 -25.547 1 97.12 147 PHE B C 1
ATOM 4226 O O . PHE B 1 147 ? -21.703 -25.781 -25.297 1 97.12 147 PHE B O 1
ATOM 4233 N N . GLY B 1 148 ? -20.062 -26.453 -26.75 1 96.06 148 GLY B N 1
ATOM 4234 C CA . GLY B 1 148 ? -21 -26.641 -27.844 1 96.06 148 GLY B CA 1
ATOM 4235 C C . GLY B 1 148 ? -21.594 -28.047 -27.875 1 96.06 148 GLY B C 1
ATOM 4236 O O . GLY B 1 148 ? -21.328 -28.844 -26.984 1 96.06 148 GLY B O 1
ATOM 4237 N N . SER B 1 149 ? -22.422 -28.312 -28.922 1 94.31 149 SER B N 1
ATOM 4238 C CA . SER B 1 149 ? -23.078 -29.609 -29.078 1 94.31 149 SER B CA 1
ATOM 4239 C C . SER B 1 149 ? -22.062 -30.719 -29.375 1 94.31 149 SER B C 1
ATOM 4241 O O . SER B 1 149 ? -22.328 -31.891 -29.141 1 94.31 149 SER B O 1
ATOM 4243 N N . ASP B 1 150 ? -20.922 -30.266 -29.766 1 93.62 150 ASP B N 1
ATOM 4244 C CA . ASP B 1 150 ? -19.859 -31.219 -30.109 1 93.62 150 ASP B CA 1
ATOM 4245 C C . ASP B 1 150 ? -19.297 -31.891 -28.859 1 93.62 150 ASP B C 1
ATOM 4247 O O . ASP B 1 150 ? -18.609 -32.906 -28.969 1 93.62 150 ASP B O 1
ATOM 4251 N N . ALA B 1 151 ? -19.641 -31.391 -27.688 1 94.25 151 ALA B N 1
ATOM 4252 C CA . ALA B 1 151 ? -19.094 -31.922 -26.453 1 94.25 151 ALA B CA 1
ATOM 4253 C C . ALA B 1 151 ? -19.938 -33.094 -25.938 1 94.25 151 ALA B C 1
ATOM 4255 O O . ALA B 1 151 ? -19.578 -33.719 -24.938 1 94.25 151 ALA B O 1
ATOM 4256 N N . SER B 1 152 ? -20.969 -33.5 -26.578 1 91.38 152 SER B N 1
ATOM 4257 C CA . SER B 1 152 ? -21.953 -34.438 -26.094 1 91.38 152 SER B CA 1
ATOM 4258 C C . SER B 1 152 ? -21.312 -35.781 -25.781 1 91.38 152 SER B C 1
ATOM 4260 O O . SER B 1 152 ? -21.641 -36.406 -24.766 1 91.38 152 SER B O 1
ATOM 4262 N N . ASP B 1 153 ? -20.266 -36.219 -26.453 1 92.56 153 ASP B N 1
ATOM 4263 C CA . ASP B 1 153 ? -19.719 -37.562 -26.328 1 92.56 153 ASP B CA 1
ATOM 4264 C C . ASP B 1 153 ? -18.609 -37.625 -25.281 1 92.56 153 ASP B C 1
ATOM 4266 O O . ASP B 1 153 ? -18.328 -38.688 -24.719 1 92.56 153 ASP B O 1
ATOM 4270 N N . ASP B 1 154 ? -17.969 -36.531 -25.078 1 95.5 154 ASP B N 1
ATOM 4271 C CA . ASP B 1 154 ? -16.797 -36.594 -24.203 1 95.5 154 ASP B CA 1
ATOM 4272 C C . ASP B 1 154 ? -16.828 -35.469 -23.156 1 95.5 154 ASP B C 1
ATOM 4274 O O . ASP B 1 154 ? -15.773 -35 -22.719 1 95.5 154 ASP B O 1
ATOM 4278 N N . LEU B 1 155 ? -18.047 -35.031 -22.828 1 94.94 155 LEU B N 1
ATOM 4279 C CA . LEU B 1 155 ? -18.203 -33.906 -21.891 1 94.94 155 LEU B CA 1
ATOM 4280 C C . LEU B 1 155 ? -17.531 -34.25 -20.562 1 94.94 155 LEU B C 1
ATOM 4282 O O . LEU B 1 155 ? -16.781 -33.406 -20.031 1 94.94 155 LEU B O 1
ATOM 4286 N N . PRO B 1 156 ? -17.672 -35.469 -20.016 1 94.5 156 PRO B N 1
ATOM 4287 C CA . PRO B 1 156 ? -17.047 -35.75 -18.719 1 94.5 156 PRO B CA 1
ATOM 4288 C C . PRO B 1 156 ? -15.523 -35.625 -18.766 1 94.5 156 PRO B C 1
ATOM 4290 O O . PRO B 1 156 ? -14.906 -35.156 -17.797 1 94.5 156 PRO B O 1
ATOM 4293 N N . GLN B 1 157 ? -14.93 -36.031 -19.859 1 95.12 157 GLN B N 1
ATOM 4294 C CA . GLN B 1 157 ? -13.484 -35.938 -20 1 95.12 157 GLN B CA 1
ATOM 4295 C C . GLN B 1 157 ? -13.039 -34.5 -20.094 1 95.12 157 GLN B C 1
ATOM 4297 O O . GLN B 1 157 ? -12.016 -34.094 -19.516 1 95.12 157 GLN B O 1
ATOM 4302 N N . ARG B 1 158 ? -13.812 -33.688 -20.781 1 95.88 158 ARG B N 1
ATOM 4303 C CA . ARG B 1 158 ? -13.516 -32.281 -20.922 1 95.88 158 ARG B CA 1
ATOM 4304 C C . ARG B 1 158 ? -13.641 -31.562 -19.578 1 95.88 158 ARG B C 1
ATOM 4306 O O . ARG B 1 158 ? -12.812 -30.703 -19.25 1 95.88 158 ARG B O 1
ATOM 4313 N N . LEU B 1 159 ? -14.648 -31.969 -18.844 1 95.62 159 LEU B N 1
ATOM 4314 C CA . LEU B 1 159 ? -14.859 -31.375 -17.531 1 95.62 159 LEU B CA 1
ATOM 4315 C C . LEU B 1 159 ? -13.703 -31.719 -16.594 1 95.62 159 LEU B C 1
ATOM 4317 O O . LEU B 1 159 ? -13.258 -30.875 -15.82 1 95.62 159 LEU B O 1
ATOM 4321 N N . ALA B 1 160 ? -13.25 -32.938 -16.672 1 93.38 160 ALA B N 1
ATOM 4322 C CA . ALA B 1 160 ?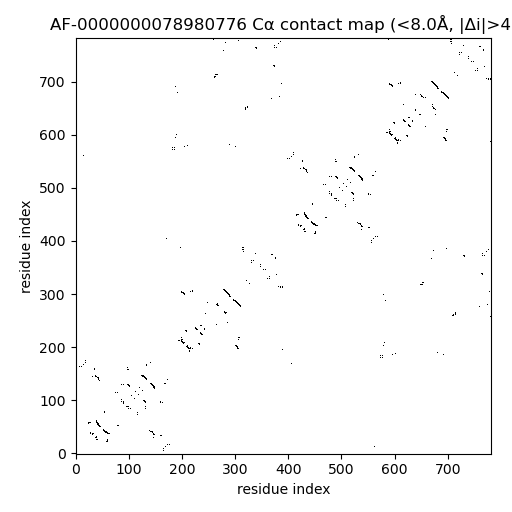 -12.141 -33.375 -15.828 1 93.38 160 ALA B CA 1
ATOM 4323 C C . ALA B 1 160 ? -10.867 -32.594 -16.141 1 93.38 160 ALA B C 1
ATOM 4325 O O . ALA B 1 160 ? -10.133 -32.219 -15.234 1 93.38 160 ALA B O 1
ATOM 4326 N N . ARG B 1 161 ? -10.688 -32.375 -17.422 1 92.81 161 ARG B N 1
ATOM 4327 C CA . ARG B 1 161 ? -9.523 -31.609 -17.859 1 92.81 161 ARG B CA 1
ATOM 4328 C C . ARG B 1 161 ? -9.578 -30.172 -17.344 1 92.81 161 ARG B C 1
ATOM 4330 O O . ARG B 1 161 ? -8.594 -29.656 -16.828 1 92.81 161 ARG B O 1
ATOM 4337 N N . ALA B 1 162 ? -10.711 -29.562 -17.453 1 94.38 162 ALA B N 1
ATOM 4338 C CA . ALA B 1 162 ? -10.898 -28.203 -16.953 1 94.38 162 ALA B CA 1
ATOM 4339 C C . ALA B 1 162 ? -10.773 -28.141 -15.438 1 94.38 162 ALA B C 1
ATOM 4341 O O . ALA B 1 162 ? -10.188 -27.203 -14.898 1 94.38 162 ALA B O 1
ATOM 4342 N N . SER B 1 163 ? -11.273 -29.141 -14.766 1 93.25 163 SER B N 1
ATOM 4343 C CA . SER B 1 163 ? -11.328 -29.172 -13.312 1 93.25 163 SER B CA 1
ATOM 4344 C C . SER B 1 163 ? -9.922 -29.203 -12.711 1 93.25 163 SER B C 1
ATOM 4346 O O . SER B 1 163 ? -9.711 -28.719 -11.594 1 93.25 163 SER B O 1
ATOM 4348 N N . ARG B 1 164 ? -8.969 -29.672 -13.414 1 90.44 164 ARG B N 1
ATOM 4349 C CA . ARG B 1 164 ? -7.594 -29.734 -12.938 1 90.44 164 ARG B CA 1
ATOM 4350 C C . ARG B 1 164 ? -7 -28.344 -12.797 1 90.44 164 ARG B C 1
ATOM 4352 O O . ARG B 1 164 ? -6.051 -28.141 -12.039 1 90.44 164 ARG B O 1
ATOM 4359 N N . LEU B 1 165 ? -7.598 -27.375 -13.508 1 93.69 165 LEU B N 1
ATOM 4360 C CA . LEU B 1 165 ? -7.07 -26.016 -13.508 1 93.69 165 LEU B CA 1
ATOM 4361 C C . LEU B 1 165 ? -7.793 -25.156 -12.477 1 93.69 165 LEU B C 1
ATOM 4363 O O . LEU B 1 165 ? -7.297 -24.094 -12.094 1 93.69 165 LEU B O 1
ATOM 4367 N N . LEU B 1 166 ? -8.945 -25.625 -12.016 1 93.94 166 LEU B N 1
ATOM 4368 C CA . LEU B 1 166 ? -9.836 -24.781 -11.219 1 93.94 166 LEU B CA 1
ATOM 4369 C C . LEU B 1 166 ? -9.195 -24.438 -9.875 1 93.94 166 LEU B C 1
ATOM 4371 O O . LEU B 1 166 ? -9.281 -23.297 -9.422 1 93.94 166 LEU B O 1
ATOM 4375 N N . PRO B 1 167 ? -8.477 -25.406 -9.266 1 91.06 167 PRO B N 1
ATOM 4376 C CA . PRO B 1 167 ? -7.832 -25.031 -8 1 91.06 167 PRO B CA 1
ATOM 4377 C C . PRO B 1 167 ? -6.789 -23.938 -8.18 1 91.06 167 PRO B C 1
ATOM 4379 O O . PRO B 1 167 ? -6.617 -23.094 -7.293 1 91.06 167 PRO B O 1
ATOM 4382 N N . HIS B 1 168 ? -6.156 -23.953 -9.32 1 91.62 168 HIS B N 1
ATOM 4383 C CA . HIS B 1 168 ? -5.16 -22.922 -9.609 1 91.62 168 HIS B CA 1
ATOM 4384 C C . HIS B 1 168 ? -5.82 -21.578 -9.883 1 91.62 168 HIS B C 1
ATOM 4386 O O . HIS B 1 168 ? -5.309 -20.531 -9.477 1 91.62 168 HIS B O 1
ATOM 4392 N N . ILE B 1 169 ? -6.957 -21.594 -10.547 1 93.69 169 ILE B N 1
ATOM 4393 C CA . ILE B 1 169 ? -7.715 -20.359 -10.789 1 93.69 169 ILE B CA 1
ATOM 4394 C C . ILE B 1 169 ? -8.18 -19.781 -9.461 1 93.69 169 ILE B C 1
ATOM 4396 O O . ILE B 1 169 ? -8.031 -18.578 -9.219 1 93.69 169 ILE B O 1
ATOM 4400 N N . ALA B 1 170 ? -8.664 -20.672 -8.648 1 91.31 170 ALA B N 1
ATOM 4401 C CA . ALA B 1 170 ? -9.117 -20.266 -7.324 1 91.31 170 ALA B CA 1
ATOM 4402 C C . ALA B 1 170 ? -7.98 -19.609 -6.535 1 91.31 170 ALA B C 1
ATOM 4404 O O . ALA B 1 170 ? -8.156 -18.547 -5.949 1 91.31 170 ALA B O 1
ATOM 4405 N N . LYS B 1 171 ? -6.887 -20.234 -6.57 1 89.5 171 LYS B N 1
ATOM 4406 C CA . LYS B 1 171 ? -5.727 -19.734 -5.832 1 89.5 171 LYS B CA 1
ATOM 4407 C C . LYS B 1 171 ? -5.238 -18.406 -6.398 1 89.5 171 LYS B C 1
ATOM 4409 O O . LYS B 1 171 ? -4.902 -17.5 -5.648 1 89.5 171 LYS B O 1
ATOM 4414 N N . ALA B 1 172 ? -5.188 -18.312 -7.699 1 90.81 172 ALA B N 1
ATOM 4415 C CA . ALA B 1 172 ? -4.758 -17.078 -8.352 1 90.81 172 ALA B CA 1
ATOM 4416 C C . ALA B 1 172 ? -5.664 -15.906 -7.973 1 90.81 172 ALA B C 1
ATOM 4418 O O . ALA B 1 172 ? -5.191 -14.805 -7.707 1 90.81 172 ALA B O 1
ATOM 4419 N N . LEU B 1 173 ? -6.945 -16.156 -7.949 1 89.62 173 LEU B N 1
ATOM 4420 C CA . LEU B 1 173 ? -7.902 -15.133 -7.551 1 89.62 173 LEU B CA 1
ATOM 4421 C C . LEU B 1 173 ? -7.711 -14.75 -6.086 1 89.62 173 LEU B C 1
ATOM 4423 O O . LEU B 1 173 ? -7.781 -13.57 -5.738 1 89.62 173 LEU B O 1
ATOM 4427 N N . SER B 1 174 ? -7.422 -15.727 -5.285 1 86.56 174 SER B N 1
ATOM 4428 C CA . SER B 1 174 ? -7.207 -15.5 -3.859 1 86.56 174 SER B CA 1
ATOM 4429 C C . SER B 1 174 ? -5.945 -14.68 -3.613 1 86.56 174 SER B C 1
ATOM 4431 O O . SER B 1 174 ? -5.887 -13.883 -2.676 1 86.56 174 SER B O 1
ATOM 4433 N N . ILE B 1 175 ? -4.961 -14.867 -4.422 1 86 175 ILE B N 1
ATOM 4434 C CA . ILE B 1 175 ? -3.705 -14.133 -4.312 1 86 175 ILE B CA 1
ATOM 4435 C C . ILE B 1 175 ? -3.887 -12.711 -4.832 1 86 175 ILE B C 1
ATOM 4437 O O . ILE B 1 175 ? -3.354 -11.758 -4.258 1 86 175 ILE B O 1
ATOM 4441 N N . GLY B 1 176 ? -4.598 -12.586 -5.836 1 85.31 176 GLY B N 1
ATOM 4442 C CA . GLY B 1 176 ? -4.773 -11.289 -6.469 1 85.31 176 GLY B CA 1
ATOM 4443 C C . GLY B 1 176 ? -5.562 -10.312 -5.621 1 85.31 176 GLY B C 1
ATOM 4444 O O . GLY B 1 176 ? -5.266 -9.109 -5.602 1 85.31 176 GLY B O 1
ATOM 4445 N N . ARG B 1 177 ? -6.453 -10.773 -4.836 1 82.81 177 ARG B N 1
ATOM 4446 C CA . ARG B 1 177 ? -7.363 -9.914 -4.082 1 82.81 177 ARG B CA 1
ATOM 4447 C C . ARG B 1 177 ? -6.613 -9.102 -3.033 1 82.81 177 ARG B C 1
ATOM 4449 O O . ARG B 1 177 ? -6.746 -7.879 -2.975 1 82.81 177 ARG B O 1
ATOM 4456 N N . PRO B 1 178 ? -5.828 -9.781 -2.193 1 79.75 178 PRO B N 1
ATOM 4457 C CA . PRO B 1 178 ? -5.098 -8.992 -1.196 1 79.75 178 PRO B CA 1
ATOM 4458 C C . PRO B 1 178 ? -4.137 -7.984 -1.826 1 79.75 178 PRO B C 1
ATOM 4460 O O . PRO B 1 178 ? -3.938 -6.895 -1.284 1 79.75 178 PRO B O 1
ATOM 4463 N N . ILE B 1 179 ? -3.596 -8.352 -2.928 1 81.44 179 ILE B N 1
ATOM 4464 C CA . ILE B 1 179 ? -2.678 -7.449 -3.623 1 81.44 179 ILE B CA 1
ATOM 4465 C C . ILE B 1 179 ? -3.428 -6.203 -4.086 1 81.44 179 ILE B C 1
ATOM 4467 O O . ILE B 1 179 ? -2.977 -5.078 -3.857 1 81.44 179 ILE B O 1
ATOM 4471 N N . GLN B 1 180 ? -4.52 -6.449 -4.676 1 83.06 180 GLN B N 1
ATOM 4472 C CA . GLN B 1 180 ? -5.332 -5.336 -5.156 1 83.06 180 GLN B CA 1
ATOM 4473 C C . GLN B 1 180 ? -5.836 -4.48 -3.998 1 83.06 180 GLN B C 1
ATOM 4475 O O . GLN B 1 180 ? -5.883 -3.252 -4.098 1 83.06 180 GLN B O 1
ATOM 4480 N N . ALA B 1 181 ? -6.18 -5.145 -2.953 1 83.62 181 ALA B N 1
ATOM 4481 C CA . ALA B 1 181 ? -6.68 -4.434 -1.779 1 83.62 181 ALA B CA 1
ATOM 4482 C C . ALA B 1 181 ? -5.609 -3.516 -1.197 1 83.62 181 ALA B C 1
ATOM 4484 O O . ALA B 1 181 ? -5.875 -2.348 -0.904 1 83.62 181 ALA B O 1
ATOM 4485 N N . VAL B 1 182 ? -4.422 -3.994 -1.032 1 85.44 182 VAL B N 1
ATOM 4486 C CA . VAL B 1 182 ? -3.34 -3.199 -0.46 1 85.44 182 VAL B CA 1
ATOM 4487 C C . VAL B 1 182 ? -2.99 -2.051 -1.401 1 85.44 182 VAL B C 1
ATOM 4489 O O . VAL B 1 182 ? -2.713 -0.935 -0.953 1 85.44 182 VAL B O 1
ATOM 4492 N N . GLN B 1 183 ? -3.008 -2.355 -2.645 1 85.81 183 GLN B N 1
ATOM 4493 C CA . GLN B 1 183 ? -2.723 -1.317 -3.629 1 85.81 183 GLN B CA 1
ATOM 4494 C C . GLN B 1 183 ? -3.764 -0.203 -3.57 1 85.81 183 GLN B C 1
ATOM 4496 O O . GLN B 1 183 ? -3.418 0.98 -3.607 1 85.81 183 GLN B O 1
ATOM 4501 N N . LYS B 1 184 ? -4.992 -0.623 -3.5 1 85.56 184 LYS B N 1
ATOM 4502 C CA . LYS B 1 184 ? -6.074 0.355 -3.42 1 85.56 184 LYS B CA 1
ATOM 4503 C C . LYS B 1 184 ? -5.965 1.192 -2.148 1 85.56 184 LYS B C 1
ATOM 4505 O O . LYS B 1 184 ? -6.113 2.416 -2.189 1 85.56 184 LYS B O 1
ATOM 4510 N N . ARG B 1 185 ? -5.715 0.541 -1.04 1 88.12 185 ARG B N 1
ATOM 4511 C CA . ARG B 1 185 ? -5.555 1.241 0.23 1 88.12 185 ARG B CA 1
ATOM 4512 C C . ARG B 1 185 ? -4.395 2.23 0.167 1 88.12 185 ARG B C 1
ATOM 4514 O O . ARG B 1 185 ? -4.523 3.375 0.608 1 88.12 185 ARG B O 1
ATOM 4521 N N . HIS B 1 186 ? -3.305 1.716 -0.338 1 90.5 186 HIS B N 1
ATOM 4522 C CA . HIS B 1 186 ? -2.127 2.566 -0.467 1 90.5 186 HIS B CA 1
ATOM 4523 C C . HIS B 1 186 ? -2.426 3.795 -1.318 1 90.5 186 HIS B C 1
ATOM 4525 O O . HIS B 1 186 ? -2.07 4.918 -0.944 1 90.5 186 HIS B O 1
ATOM 4531 N N . GLN B 1 187 ? -3.098 3.578 -2.398 1 89.44 187 GLN B N 1
ATOM 4532 C CA . GLN B 1 187 ? -3.418 4.684 -3.295 1 89.44 187 GLN B CA 1
ATOM 4533 C C . GLN B 1 187 ? -4.367 5.676 -2.629 1 89.44 187 GLN B C 1
ATOM 4535 O O . GLN B 1 187 ? -4.227 6.887 -2.803 1 89.44 187 GLN B O 1
ATOM 4540 N N . THR B 1 188 ? -5.316 5.211 -1.933 1 90.5 188 THR B N 1
ATOM 4541 C CA . THR B 1 188 ? -6.258 6.078 -1.233 1 90.5 188 THR B CA 1
ATOM 4542 C C . THR B 1 188 ? -5.535 6.953 -0.215 1 90.5 188 THR B C 1
ATOM 4544 O O . THR B 1 188 ? -5.836 8.141 -0.087 1 90.5 188 THR B O 1
ATOM 4547 N N . VAL B 1 189 ? -4.613 6.395 0.491 1 93.12 189 VAL B N 1
ATOM 4548 C CA . VAL B 1 189 ? -3.824 7.145 1.461 1 93.12 189 VAL B CA 1
ATOM 4549 C C . VAL B 1 189 ? -3.016 8.227 0.746 1 93.12 189 VAL B C 1
ATOM 4551 O O . VAL B 1 189 ? -2.928 9.359 1.218 1 93.12 189 VAL B O 1
ATOM 4554 N N . LEU B 1 190 ? -2.447 7.875 -0.382 1 92.62 190 LEU B N 1
ATOM 4555 C CA . LEU B 1 190 ? -1.684 8.859 -1.144 1 92.62 190 LEU B CA 1
ATOM 4556 C C . LEU B 1 190 ? -2.58 10 -1.607 1 92.62 190 LEU B C 1
ATOM 4558 O O . LEU B 1 190 ? -2.182 11.172 -1.559 1 92.62 190 LEU B O 1
ATOM 4562 N N . ASN B 1 191 ? -3.785 9.648 -2.051 1 88.81 191 ASN B N 1
ATOM 4563 C CA . ASN B 1 191 ? -4.746 10.672 -2.438 1 88.81 191 ASN B CA 1
ATOM 4564 C C . ASN B 1 191 ? -5.086 11.594 -1.271 1 88.81 191 ASN B C 1
ATOM 4566 O O . ASN B 1 191 ? -5.293 12.789 -1.461 1 88.81 191 ASN B O 1
ATOM 4570 N N . ALA B 1 192 ? -5.133 11 -0.111 1 89.88 192 ALA B N 1
ATOM 4571 C CA . ALA B 1 192 ? -5.402 11.789 1.088 1 89.88 192 ALA B CA 1
ATOM 4572 C C . ALA B 1 192 ? -4.258 12.75 1.381 1 89.88 192 ALA B C 1
ATOM 4574 O O . ALA B 1 192 ? -4.488 13.898 1.773 1 89.88 192 ALA B O 1
ATOM 4575 N N . LEU B 1 193 ? -3.047 12.297 1.186 1 90.62 193 LEU B N 1
ATOM 4576 C CA . LEU B 1 193 ? -1.872 13.133 1.424 1 90.62 193 LEU B CA 1
ATOM 4577 C C . LEU B 1 193 ? -1.863 14.336 0.494 1 90.62 193 LEU B C 1
ATOM 4579 O O . LEU B 1 193 ? -1.338 15.398 0.848 1 90.62 193 LEU B O 1
ATOM 4583 N N . ASP B 1 194 ? -2.479 14.156 -0.621 1 88.19 194 ASP B N 1
ATOM 4584 C CA . ASP B 1 194 ? -2.516 15.234 -1.607 1 88.19 194 ASP B CA 1
ATOM 4585 C C . ASP B 1 194 ? -3.377 16.391 -1.121 1 88.19 194 ASP B C 1
ATOM 4587 O O . ASP B 1 194 ? -3.301 17.5 -1.662 1 88.19 194 ASP B O 1
ATOM 4591 N N . LYS B 1 195 ? -4.098 16.172 -0.07 1 82.56 195 LYS B N 1
ATOM 4592 C CA . LYS B 1 195 ? -4.961 17.219 0.466 1 82.56 195 LYS B CA 1
ATOM 4593 C C . LYS B 1 195 ? -4.207 18.109 1.449 1 82.56 195 LYS B C 1
ATOM 4595 O O . LYS B 1 195 ? -4.68 19.188 1.813 1 82.56 195 LYS B O 1
ATOM 4600 N N . LEU B 1 196 ? -3.041 17.719 1.834 1 82.31 196 LEU B N 1
ATOM 4601 C CA . LEU B 1 196 ? -2.258 18.5 2.783 1 82.31 196 LEU B CA 1
ATOM 4602 C C . LEU B 1 196 ? -1.675 19.75 2.111 1 82.31 196 LEU B C 1
ATOM 4604 O O . LEU B 1 196 ? -1.255 19.688 0.954 1 82.31 196 LEU B O 1
ATOM 4608 N N . ASP B 1 197 ? -1.629 20.797 2.904 1 77.69 197 ASP B N 1
ATOM 4609 C CA . ASP B 1 197 ? -1.086 22.047 2.398 1 77.69 197 ASP B CA 1
ATOM 4610 C C . ASP B 1 197 ? 0.411 22.156 2.682 1 77.69 197 ASP B C 1
ATOM 4612 O O . ASP B 1 197 ? 1.017 23.203 2.463 1 77.69 197 ASP B O 1
ATOM 4616 N N . VAL B 1 198 ? 0.951 21.156 3.193 1 80.88 198 VAL B N 1
ATOM 4617 C CA . VAL B 1 198 ? 2.387 21.062 3.439 1 80.88 198 VAL B CA 1
ATOM 4618 C C . VAL B 1 198 ? 2.996 19.969 2.57 1 80.88 198 VAL B C 1
ATOM 4620 O O . VAL B 1 198 ? 2.312 19.016 2.201 1 80.88 198 VAL B O 1
ATOM 4623 N N . GLY B 1 199 ? 4.195 20.281 2.133 1 87 199 GLY B N 1
ATOM 4624 C CA . GLY B 1 199 ? 4.895 19.219 1.427 1 87 199 GLY B CA 1
ATOM 4625 C C . GLY B 1 199 ? 5.152 18 2.289 1 87 199 GLY B C 1
ATOM 4626 O O . GLY B 1 199 ? 5.629 18.109 3.42 1 87 199 GLY B O 1
ATOM 4627 N N . PHE B 1 200 ? 4.762 16.891 1.804 1 89.31 200 PHE B N 1
ATOM 4628 C CA . PHE B 1 200 ? 4.902 15.602 2.477 1 89.31 200 PHE B CA 1
ATOM 4629 C C . PHE B 1 200 ? 5.586 14.586 1.567 1 89.31 200 PHE B C 1
ATOM 4631 O O . PHE B 1 200 ? 5.016 14.172 0.557 1 89.31 200 PHE B O 1
ATOM 4638 N N . CYS B 1 201 ? 6.812 14.234 1.931 1 91.81 201 CYS B N 1
ATOM 4639 C CA . CYS B 1 201 ? 7.59 13.312 1.118 1 91.81 201 CYS B CA 1
ATOM 4640 C C . CYS B 1 201 ? 8.172 12.195 1.974 1 91.81 201 CYS B C 1
ATOM 4642 O O . CYS B 1 201 ? 8.867 12.453 2.959 1 91.81 201 CYS B O 1
ATOM 4644 N N . VAL B 1 202 ? 7.852 11.008 1.624 1 92.25 202 VAL B N 1
ATOM 4645 C CA . VAL B 1 202 ? 8.367 9.844 2.334 1 92.25 202 VAL B CA 1
ATOM 4646 C C . VAL B 1 202 ? 9.5 9.203 1.529 1 92.25 202 VAL B C 1
ATOM 4648 O O . VAL B 1 202 ? 9.344 8.938 0.335 1 92.25 202 VAL B O 1
ATOM 4651 N N . LEU B 1 203 ? 10.578 9.023 2.195 1 87.31 203 LEU B N 1
ATOM 4652 C CA . LEU B 1 203 ? 11.766 8.453 1.575 1 87.31 203 LEU B CA 1
ATOM 4653 C C . LEU B 1 203 ? 12.117 7.109 2.199 1 87.31 203 LEU B C 1
ATOM 4655 O O . LEU B 1 203 ? 11.836 6.875 3.377 1 87.31 203 LEU B O 1
ATOM 4659 N N . ASP B 1 204 ? 12.664 6.227 1.365 1 83.5 204 ASP B N 1
ATOM 4660 C CA . ASP B 1 204 ? 13.188 4.992 1.938 1 83.5 204 ASP B CA 1
ATOM 4661 C C . ASP B 1 204 ? 14.562 5.219 2.564 1 83.5 204 ASP B C 1
ATOM 4663 O O . ASP B 1 204 ? 15.008 6.359 2.691 1 83.5 204 ASP B O 1
ATOM 4667 N N . GLU B 1 205 ? 15.227 4.062 3.02 1 75.25 205 GLU B N 1
ATOM 4668 C CA . GLU B 1 205 ? 16.5 4.141 3.723 1 75.25 205 GLU B CA 1
ATOM 4669 C C . GLU B 1 205 ? 17.609 4.664 2.807 1 75.25 205 GLU B C 1
ATOM 4671 O O . GLU B 1 205 ? 18.609 5.195 3.281 1 75.25 205 GLU B O 1
ATOM 4676 N N . ARG B 1 206 ? 17.438 4.551 1.464 1 75.62 206 ARG B N 1
ATOM 4677 C CA . ARG B 1 206 ? 18.422 5.016 0.485 1 75.62 206 ARG B CA 1
ATOM 4678 C C . ARG B 1 206 ? 18.016 6.367 -0.092 1 75.62 206 ARG B C 1
ATOM 4680 O O . ARG B 1 206 ? 18.562 6.805 -1.104 1 75.62 206 ARG B O 1
ATOM 4687 N N . MET B 1 207 ? 16.969 7.078 0.402 1 80.38 207 MET B N 1
ATOM 4688 C CA . MET B 1 207 ? 16.484 8.406 0.047 1 80.38 207 MET B CA 1
ATOM 4689 C C . MET B 1 207 ? 15.758 8.383 -1.294 1 80.38 207 MET B C 1
ATOM 4691 O O . MET B 1 207 ? 15.672 9.398 -1.977 1 80.38 207 MET B O 1
ATOM 4695 N N . ASN B 1 208 ? 15.375 7.18 -1.646 1 86.44 208 ASN B N 1
ATOM 4696 C CA . ASN B 1 208 ? 14.445 7.109 -2.768 1 86.44 208 ASN B CA 1
ATOM 4697 C C . ASN B 1 208 ? 13.047 7.562 -2.365 1 86.44 208 ASN B C 1
ATOM 4699 O O . ASN B 1 208 ? 12.57 7.234 -1.274 1 86.44 208 ASN B O 1
ATOM 4703 N N . VAL B 1 209 ? 12.422 8.297 -3.256 1 90.5 209 VAL B N 1
ATOM 4704 C CA . VAL B 1 209 ? 11.086 8.805 -2.959 1 90.5 209 VAL B CA 1
ATOM 4705 C C . VAL B 1 209 ? 10.07 7.668 -3.043 1 90.5 209 VAL B C 1
ATOM 4707 O O . VAL B 1 209 ? 9.922 7.043 -4.094 1 90.5 209 VAL B O 1
ATOM 4710 N N . ILE B 1 210 ? 9.469 7.344 -1.943 1 91 210 ILE B N 1
ATOM 4711 C CA . ILE B 1 210 ? 8.383 6.371 -1.854 1 91 210 ILE B CA 1
ATOM 4712 C C . ILE B 1 210 ? 7.059 7.039 -2.211 1 91 210 ILE B C 1
ATOM 4714 O O . ILE B 1 210 ? 6.238 6.465 -2.93 1 91 210 ILE B O 1
ATOM 4718 N N . ALA B 1 211 ? 6.863 8.219 -1.689 1 92.88 211 ALA B N 1
ATOM 4719 C CA . ALA B 1 211 ? 5.641 8.984 -1.916 1 92.88 211 ALA B CA 1
ATOM 4720 C C . ALA B 1 211 ? 5.887 10.477 -1.714 1 92.88 211 ALA B C 1
ATOM 4722 O O . ALA B 1 211 ? 6.676 10.875 -0.851 1 92.88 211 ALA B O 1
ATOM 4723 N N . GLY B 1 212 ? 5.336 11.258 -2.514 1 93.88 212 GLY B N 1
ATOM 4724 C CA . GLY B 1 212 ? 5.312 12.711 -2.402 1 93.88 212 GLY B CA 1
ATOM 4725 C C . GLY B 1 212 ? 3.973 13.312 -2.779 1 93.88 212 GLY B C 1
ATOM 4726 O O . GLY B 1 212 ? 3.451 13.055 -3.865 1 93.88 212 GLY B O 1
ATOM 4727 N N . ASN B 1 213 ? 3.463 14.102 -1.83 1 91.44 213 ASN B N 1
ATOM 4728 C CA . ASN B 1 213 ? 2.143 14.656 -2.115 1 91.44 213 ASN B CA 1
ATOM 4729 C C . ASN B 1 213 ? 2.217 15.781 -3.139 1 91.44 213 ASN B C 1
ATOM 4731 O O . ASN B 1 213 ? 3.301 16.125 -3.619 1 91.44 213 ASN B O 1
ATOM 4735 N N . GLU B 1 214 ? 1.007 16.234 -3.561 1 89.56 214 GLU B N 1
ATOM 4736 C CA . GLU B 1 214 ? 0.898 17.25 -4.602 1 89.56 214 GLU B CA 1
ATOM 4737 C C . GLU B 1 214 ? 1.664 18.516 -4.219 1 89.56 214 GLU B C 1
ATOM 4739 O O . GLU B 1 214 ? 2.383 19.094 -5.043 1 89.56 214 GLU B O 1
ATOM 4744 N N . GLU B 1 215 ? 1.568 18.969 -2.973 1 86.69 215 GLU B N 1
ATOM 4745 C CA . GLU B 1 215 ? 2.236 20.172 -2.508 1 86.69 215 GLU B CA 1
ATOM 4746 C C . GLU B 1 215 ? 3.754 20.031 -2.566 1 86.69 215 GLU B C 1
ATOM 4748 O O . GLU B 1 215 ? 4.461 20.969 -2.941 1 86.69 215 GLU B O 1
ATOM 4753 N N . PHE B 1 216 ? 4.266 18.891 -2.229 1 89.88 216 PHE B N 1
ATOM 4754 C CA . PHE B 1 216 ? 5.703 18.656 -2.32 1 89.88 216 PHE B CA 1
ATOM 4755 C C . PHE B 1 216 ? 6.176 18.75 -3.766 1 89.88 216 PHE B C 1
ATOM 4757 O O . PHE B 1 216 ? 7.227 19.344 -4.039 1 89.88 216 PHE B O 1
ATOM 4764 N N . ARG B 1 217 ? 5.43 18.156 -4.609 1 89.06 217 ARG B N 1
ATOM 4765 C CA . ARG B 1 217 ? 5.781 18.203 -6.023 1 89.06 217 ARG B CA 1
ATOM 4766 C C . ARG B 1 217 ? 5.805 19.625 -6.539 1 89.06 217 ARG B C 1
ATOM 4768 O O . ARG B 1 217 ? 6.73 20.031 -7.25 1 89.06 217 ARG B O 1
ATOM 4775 N N . ARG B 1 218 ? 4.844 20.391 -6.176 1 86.62 218 ARG B N 1
ATOM 4776 C CA . ARG B 1 218 ? 4.793 21.797 -6.559 1 86.62 218 ARG B CA 1
ATOM 4777 C C . ARG B 1 218 ? 6.012 22.562 -6.039 1 86.62 218 ARG B C 1
ATOM 4779 O O . ARG B 1 218 ? 6.684 23.266 -6.797 1 86.62 218 ARG B O 1
ATOM 4786 N N . GLN B 1 219 ? 6.23 22.375 -4.73 1 82.56 219 GLN B N 1
ATOM 4787 C CA . GLN B 1 219 ? 7.352 23.062 -4.098 1 82.56 219 GLN B CA 1
ATOM 4788 C C . GLN B 1 219 ? 8.68 22.656 -4.746 1 82.56 219 GLN B C 1
ATOM 4790 O O . GLN B 1 219 ? 9.562 23.5 -4.93 1 82.56 219 GLN B O 1
ATOM 4795 N N . SER B 1 220 ? 8.805 21.344 -5.062 1 82.5 220 SER B N 1
ATOM 4796 C CA . SER B 1 220 ? 10.023 20.844 -5.684 1 82.5 220 SER B CA 1
ATOM 4797 C C . SER B 1 220 ? 10.242 21.469 -7.059 1 82.5 220 SER B C 1
ATOM 4799 O O . SER B 1 220 ? 11.375 21.781 -7.426 1 82.5 220 SER B O 1
ATOM 4801 N N . GLU B 1 221 ? 9.195 21.641 -7.773 1 82.25 221 GLU B N 1
ATOM 4802 C CA . GLU B 1 221 ? 9.273 22.203 -9.117 1 82.25 221 GLU B CA 1
ATOM 4803 C C . GLU B 1 221 ? 9.555 23.703 -9.055 1 82.25 221 GLU B C 1
ATOM 4805 O O . GLU B 1 221 ? 10.359 24.219 -9.836 1 82.25 221 GLU B O 1
ATOM 4810 N N . GLU B 1 222 ? 8.945 24.422 -8.109 1 77.88 222 GLU B N 1
ATOM 4811 C CA . GLU B 1 222 ? 9.023 25.875 -8.047 1 77.88 222 GLU B CA 1
ATOM 4812 C C . GLU B 1 222 ? 10.305 26.328 -7.355 1 77.88 222 GLU B C 1
ATOM 4814 O O . GLU B 1 222 ? 10.906 27.328 -7.738 1 77.88 222 GLU B O 1
ATOM 4819 N N . SER B 1 223 ? 10.648 25.641 -6.297 1 72.25 223 SER B N 1
ATOM 4820 C CA . SER B 1 223 ? 11.781 26.094 -5.488 1 72.25 223 SER B CA 1
ATOM 4821 C C . SER B 1 223 ? 13.109 25.672 -6.105 1 72.25 223 SER B C 1
ATOM 4823 O O . SER B 1 223 ? 14.133 26.312 -5.887 1 72.25 223 SER B O 1
ATOM 4825 N N . GLY B 1 224 ? 13.117 24.516 -6.801 1 70.5 224 GLY B N 1
ATOM 4826 C CA . GLY B 1 224 ? 14.344 23.984 -7.383 1 70.5 224 GLY B CA 1
ATOM 4827 C C . GLY B 1 224 ? 15.297 23.406 -6.348 1 70.5 224 GLY B C 1
ATOM 4828 O O . GLY B 1 224 ? 16.484 23.203 -6.633 1 70.5 224 GLY B O 1
ATOM 4829 N N . VAL B 1 225 ? 14.852 23.266 -5.172 1 72.94 225 VAL B N 1
ATOM 4830 C CA . VAL B 1 225 ? 15.695 22.766 -4.086 1 72.94 225 VAL B CA 1
ATOM 4831 C C . VAL B 1 225 ? 15.914 21.266 -4.242 1 72.94 225 VAL B C 1
ATOM 4833 O O . VAL B 1 225 ? 17.016 20.766 -4.008 1 72.94 225 VAL B O 1
ATOM 4836 N N . PHE B 1 226 ? 14.961 20.656 -4.672 1 75.31 226 PHE B N 1
ATOM 4837 C CA . PHE B 1 226 ? 15.008 19.203 -4.742 1 75.31 226 PHE B CA 1
ATOM 4838 C C . PHE B 1 226 ? 15.289 18.734 -6.168 1 75.31 226 PHE B C 1
ATOM 4840 O O . PHE B 1 226 ? 14.891 19.391 -7.129 1 75.31 226 PHE B O 1
ATOM 4847 N N . ARG B 1 227 ? 16.156 17.797 -6.262 1 76.31 227 ARG B N 1
ATOM 4848 C CA . ARG B 1 227 ? 16.359 17.109 -7.523 1 76.31 227 ARG B CA 1
ATOM 4849 C C . ARG B 1 227 ? 16.125 15.609 -7.367 1 76.31 227 ARG B C 1
ATOM 4851 O O . ARG B 1 227 ? 16.5 15.016 -6.355 1 76.31 227 ARG B O 1
ATOM 4858 N N . ARG B 1 228 ? 15.312 15.156 -8.297 1 76.19 228 ARG B N 1
ATOM 4859 C CA . ARG B 1 228 ? 15.102 13.719 -8.336 1 76.19 228 ARG B CA 1
ATOM 4860 C C . ARG B 1 228 ? 15.867 13.078 -9.484 1 76.19 228 ARG B C 1
ATOM 4862 O O . ARG B 1 228 ? 15.727 13.492 -10.633 1 76.19 228 ARG B O 1
ATOM 4869 N N . ASP B 1 229 ? 16.75 12.156 -9.07 1 74.44 229 ASP B N 1
ATOM 4870 C CA . ASP B 1 229 ? 17.5 11.477 -10.117 1 74.44 229 ASP B CA 1
ATOM 4871 C C . ASP B 1 229 ? 16.641 10.461 -10.859 1 74.44 229 ASP B C 1
ATOM 4873 O O . ASP B 1 229 ? 15.516 10.172 -10.43 1 74.44 229 ASP B O 1
ATOM 4877 N N . PRO B 1 230 ? 17.031 10.062 -11.992 1 71.69 230 PRO B N 1
ATOM 4878 C CA . PRO B 1 230 ? 16.266 9.109 -12.781 1 71.69 230 PRO B CA 1
ATOM 4879 C C . PRO B 1 230 ? 15.945 7.824 -12.016 1 71.69 230 PRO B C 1
ATOM 4881 O O . PRO B 1 230 ? 14.969 7.137 -12.328 1 71.69 230 PRO B O 1
ATOM 4884 N N . GLN B 1 231 ? 16.781 7.535 -11.023 1 69.69 231 GLN B N 1
ATOM 4885 C CA . GLN B 1 231 ? 16.578 6.32 -10.242 1 69.69 231 GLN B CA 1
ATOM 4886 C C . GLN B 1 231 ? 15.578 6.555 -9.109 1 69.69 231 GLN B C 1
ATOM 4888 O O . GLN B 1 231 ? 15.188 5.617 -8.406 1 69.69 231 GLN B O 1
ATOM 4893 N N . GLY B 1 232 ? 15.125 7.785 -8.891 1 77.44 232 GLY B N 1
ATOM 4894 C CA . GLY B 1 232 ? 14.109 8.102 -7.902 1 77.44 232 GLY B CA 1
ATOM 4895 C C . GLY B 1 232 ? 14.688 8.633 -6.602 1 77.44 232 GLY B C 1
ATOM 4896 O O . GLY B 1 232 ? 13.945 8.891 -5.648 1 77.44 232 GLY B O 1
ATOM 4897 N N . LYS B 1 233 ? 16.047 8.773 -6.59 1 78.56 233 LYS B N 1
ATOM 4898 C CA . LYS B 1 233 ? 16.703 9.258 -5.383 1 78.56 233 LYS B CA 1
ATOM 4899 C C . LYS B 1 233 ? 16.578 10.781 -5.266 1 78.56 233 LYS B C 1
ATOM 4901 O O . LYS B 1 233 ? 16.781 11.5 -6.242 1 78.56 233 LYS B O 1
ATOM 4906 N N . LEU B 1 234 ? 16.125 11.195 -4.125 1 80.31 234 LEU B N 1
ATOM 4907 C CA . LEU B 1 234 ? 15.992 12.625 -3.859 1 80.31 234 LEU B CA 1
ATOM 4908 C C . LEU B 1 234 ? 17.328 13.227 -3.453 1 80.31 234 LEU B C 1
ATOM 4910 O O . LEU B 1 234 ? 18.062 12.641 -2.645 1 80.31 234 LEU B O 1
ATOM 4914 N N . SER B 1 235 ? 17.703 14.148 -4.172 1 76.19 235 SER B N 1
ATOM 4915 C CA . SER B 1 235 ? 18.906 14.891 -3.814 1 76.19 235 SER B CA 1
ATOM 4916 C C . SER B 1 235 ? 18.641 16.391 -3.73 1 76.19 235 SER B C 1
ATOM 4918 O O . SER B 1 235 ? 17.562 16.844 -4.113 1 76.19 235 SER B O 1
ATOM 4920 N N . PHE B 1 236 ? 19.484 17.047 -2.943 1 70.56 236 PHE B N 1
ATOM 4921 C CA . PHE B 1 236 ? 19.406 18.5 -2.803 1 70.56 236 PHE B CA 1
ATOM 4922 C C . PHE B 1 236 ? 20.344 19.188 -3.775 1 70.56 236 PHE B C 1
ATOM 4924 O O . PHE B 1 236 ? 21.422 18.672 -4.086 1 70.56 236 PHE B O 1
ATOM 4931 N N . ARG B 1 237 ? 19.812 20.141 -4.438 1 66 237 ARG B N 1
ATOM 4932 C CA . ARG B 1 237 ? 20.594 20.828 -5.461 1 66 237 ARG B CA 1
ATOM 4933 C C . ARG B 1 237 ? 21.875 21.406 -4.879 1 66 237 ARG B C 1
ATOM 4935 O O . ARG B 1 237 ? 22.938 21.328 -5.504 1 66 237 ARG B O 1
ATOM 4942 N N . SER B 1 238 ? 21.719 22.016 -3.676 1 61.59 238 SER B N 1
ATOM 4943 C CA . SER B 1 238 ? 22.922 22.594 -3.086 1 61.59 238 SER B CA 1
ATOM 4944 C C . SER B 1 238 ? 23.609 21.594 -2.156 1 61.59 238 SER B C 1
ATOM 4946 O O . SER B 1 238 ? 22.953 20.922 -1.36 1 61.59 238 SER B O 1
ATOM 4948 N N . ASP B 1 239 ? 24.922 21.297 -2.428 1 57.12 239 ASP B N 1
ATOM 4949 C CA . ASP B 1 239 ? 25.734 20.422 -1.591 1 57.12 239 ASP B CA 1
ATOM 4950 C C . ASP B 1 239 ? 25.562 20.766 -0.111 1 57.12 239 ASP B C 1
ATOM 4952 O O . ASP B 1 239 ? 25.578 19.875 0.74 1 57.12 239 ASP B O 1
ATOM 4956 N N . ASP B 1 240 ? 25.438 22 0.109 1 56.62 240 ASP B N 1
ATOM 4957 C CA . ASP B 1 240 ? 25.266 22.422 1.493 1 56.62 240 ASP B CA 1
ATOM 4958 C C . ASP B 1 240 ? 23.969 21.906 2.076 1 56.62 240 ASP B C 1
ATOM 4960 O O . ASP B 1 240 ? 23.922 21.469 3.227 1 56.62 240 ASP B O 1
ATOM 4964 N N . ASP B 1 241 ? 23.047 21.891 1.198 1 58.47 241 ASP B N 1
ATOM 4965 C CA . ASP B 1 241 ? 21.75 21.406 1.648 1 58.47 241 ASP B CA 1
ATOM 4966 C C . ASP B 1 241 ? 21.781 19.906 1.885 1 58.47 241 ASP B C 1
ATOM 4968 O O . ASP B 1 241 ? 21.172 19.406 2.838 1 58.47 241 ASP B O 1
ATOM 4972 N N . LEU B 1 242 ? 22.547 19.297 1.074 1 56.88 242 LEU B N 1
ATOM 4973 C CA . LEU B 1 242 ? 22.719 17.859 1.199 1 56.88 242 LEU B CA 1
ATOM 4974 C C . LEU B 1 242 ? 23.453 17.5 2.482 1 56.88 242 LEU B C 1
ATOM 4976 O O . LEU B 1 242 ? 23.109 16.547 3.162 1 56.88 242 LEU B O 1
ATOM 4980 N N . SER B 1 243 ? 24.484 18.234 2.717 1 56.09 243 SER B N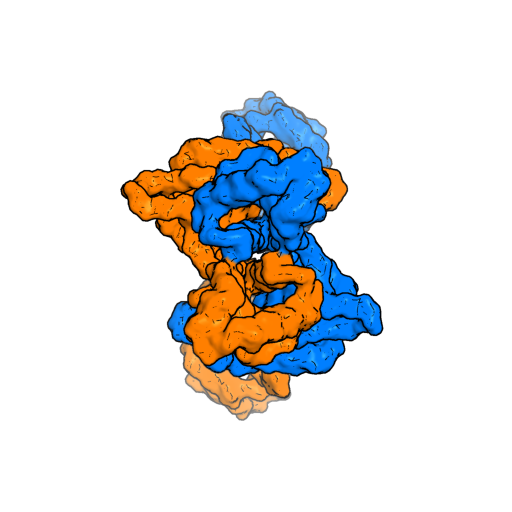 1
ATOM 4981 C CA . SER B 1 243 ? 25.266 18 3.936 1 56.09 243 SER B CA 1
ATOM 4982 C C . SER B 1 243 ? 24.391 18.188 5.176 1 56.09 243 SER B C 1
ATOM 4984 O O . SER B 1 243 ? 24.484 17.406 6.129 1 56.09 243 SER B O 1
ATOM 4986 N N . ARG B 1 244 ? 23.609 19.172 5.137 1 58.62 244 ARG B N 1
ATOM 4987 C CA . ARG B 1 244 ? 22.719 19.422 6.266 1 58.62 244 ARG B CA 1
ATOM 4988 C C . ARG B 1 244 ? 21.688 18.312 6.418 1 58.62 244 ARG B C 1
ATOM 4990 O O . ARG B 1 244 ? 21.375 17.891 7.531 1 58.62 244 ARG B O 1
ATOM 4997 N N . ALA B 1 245 ? 21.234 17.969 5.238 1 59.44 245 ALA B N 1
ATOM 4998 C CA . ALA B 1 245 ? 20.266 16.875 5.254 1 59.44 245 ALA B CA 1
ATOM 4999 C C . ALA B 1 245 ? 20.906 15.594 5.809 1 59.44 245 ALA B C 1
ATOM 5001 O O . ALA B 1 245 ? 20.281 14.875 6.59 1 59.44 245 ALA B O 1
ATOM 5002 N N . ARG B 1 246 ? 22.109 15.352 5.402 1 57.47 246 ARG B N 1
ATOM 5003 C CA . ARG B 1 246 ? 22.844 14.172 5.852 1 57.47 246 ARG B CA 1
ATOM 5004 C C . ARG B 1 246 ? 23.078 14.219 7.355 1 57.47 246 ARG B C 1
ATOM 5006 O O . ARG B 1 246 ? 23.031 13.188 8.031 1 57.47 246 ARG B O 1
ATOM 5013 N N . THR B 1 247 ? 23.453 15.383 7.801 1 56.03 247 THR B N 1
ATOM 5014 C CA . THR B 1 247 ? 23.641 15.539 9.242 1 56.03 247 THR B CA 1
ATOM 5015 C C . THR B 1 247 ? 22.375 15.195 10 1 56.03 247 THR B C 1
ATOM 5017 O O . THR B 1 247 ? 22.422 14.562 11.055 1 56.03 247 THR B O 1
ATOM 5020 N N . LEU B 1 248 ? 21.312 15.641 9.398 1 55.16 248 LEU B N 1
ATOM 5021 C CA . LEU B 1 248 ? 20.016 15.336 10.016 1 55.16 248 LEU B CA 1
ATOM 5022 C C . LEU B 1 248 ? 19.734 13.844 9.969 1 55.16 248 LEU B C 1
ATOM 5024 O O . LEU B 1 248 ? 19.125 13.297 10.891 1 55.16 248 LEU B O 1
ATOM 5028 N N . LEU B 1 249 ? 20.203 13.234 8.867 1 55.91 249 LEU B N 1
ATOM 5029 C CA . LEU B 1 249 ? 20 11.805 8.656 1 55.91 249 LEU B CA 1
ATOM 5030 C C . LEU B 1 249 ? 20.922 10.984 9.547 1 55.91 249 LEU B C 1
ATOM 5032 O O . LEU B 1 249 ? 20.562 9.875 9.961 1 55.91 249 LEU B O 1
ATOM 5036 N N . GLY B 1 250 ? 22.219 11.219 9.766 1 51.16 250 GLY B N 1
ATOM 5037 C CA . GLY B 1 250 ? 23.25 10.461 10.438 1 51.16 250 GLY B CA 1
ATOM 5038 C C . GLY B 1 250 ? 23.016 10.312 11.93 1 51.16 250 GLY B C 1
ATOM 5039 O O . GLY B 1 250 ? 23.391 9.305 12.531 1 51.16 250 GLY B O 1
ATOM 5040 N N . ASP B 1 251 ? 22.828 11.289 12.836 1 44.56 251 ASP B N 1
ATOM 5041 C CA . ASP B 1 251 ? 22.641 11.094 14.266 1 44.56 251 ASP B CA 1
ATOM 5042 C C . ASP B 1 251 ? 21.156 11.172 14.641 1 44.56 251 ASP B C 1
ATOM 5044 O O . ASP B 1 251 ? 20.625 12.258 14.836 1 44.56 251 ASP B O 1
ATOM 5048 N N . PRO B 1 252 ? 20.594 9.977 14.516 1 41.56 252 PRO B N 1
ATOM 5049 C CA . PRO B 1 252 ? 19.156 9.906 14.812 1 41.56 252 PRO B CA 1
ATOM 5050 C C . PRO B 1 252 ? 18.797 10.531 16.156 1 41.56 252 PRO B C 1
ATOM 5052 O O . PRO B 1 252 ? 17.641 10.852 16.406 1 41.56 252 PRO B O 1
ATOM 5055 N N . GLN B 1 253 ? 19.688 10.234 17.172 1 39.94 253 GLN B N 1
ATOM 5056 C CA . GLN B 1 253 ? 19.438 10.805 18.5 1 39.94 253 GLN B CA 1
ATOM 5057 C C . GLN B 1 253 ? 19.312 12.32 18.422 1 39.94 253 GLN B C 1
ATOM 5059 O O . GLN B 1 253 ? 18.844 12.953 19.375 1 39.94 253 GLN B O 1
ATOM 5064 N N . GLN B 1 254 ? 20.234 12.781 17.812 1 38.25 254 GLN B N 1
ATOM 5065 C CA . GLN B 1 254 ? 20.062 14.227 17.703 1 38.25 254 GLN B CA 1
ATOM 5066 C C . GLN B 1 254 ? 18.797 14.578 16.922 1 38.25 254 GLN B C 1
ATOM 5068 O O . GLN B 1 254 ? 18.828 14.633 15.695 1 38.25 254 GLN B O 1
ATOM 5073 N N . HIS B 1 255 ? 17.969 13.922 17.297 1 34.16 255 HIS B N 1
ATOM 5074 C CA . HIS B 1 255 ? 16.562 14.188 17 1 34.16 255 HIS B CA 1
ATOM 5075 C C . HIS B 1 255 ? 16.234 15.672 17.141 1 34.16 255 HIS B C 1
ATOM 5077 O O . HIS B 1 255 ? 16.438 16.25 18.203 1 34.16 255 HIS B O 1
ATOM 5083 N N . GLY B 1 256 ? 16.812 16.359 16.453 1 33.06 256 GLY B N 1
ATOM 5084 C CA . GLY B 1 256 ? 16.406 17.75 16.297 1 33.06 256 GLY B CA 1
ATOM 5085 C C . GLY B 1 256 ? 16.078 18.109 14.859 1 33.06 256 GLY B C 1
ATOM 5086 O O . GLY B 1 256 ? 16.422 17.391 13.93 1 33.06 256 GLY B O 1
ATOM 5087 N N . ARG B 1 257 ? 14.93 18.703 14.93 1 36.5 257 ARG B N 1
ATOM 5088 C CA . ARG B 1 257 ? 14.414 19.406 13.758 1 36.5 257 ARG B CA 1
ATOM 5089 C C . ARG B 1 257 ? 15.531 20.125 13.008 1 36.5 257 ARG B C 1
ATOM 5091 O O . ARG B 1 257 ? 16.422 20.719 13.617 1 36.5 257 ARG B O 1
ATOM 5098 N N . PHE B 1 258 ? 16.312 19.406 12.391 1 32.09 258 PHE B N 1
ATOM 5099 C CA . PHE B 1 258 ? 17.125 20.344 11.617 1 32.09 258 PHE B CA 1
ATOM 5100 C C . PHE B 1 258 ? 16.25 21.438 11.023 1 32.09 258 PHE B C 1
ATOM 5102 O O . PHE B 1 258 ? 15.195 21.156 10.445 1 32.09 258 PHE B O 1
ATOM 5109 N N . GLY B 1 259 ? 16 22.172 12 1 28.7 259 GLY B N 1
ATOM 5110 C CA . GLY B 1 259 ? 15.625 23.344 11.227 1 28.7 259 GLY B CA 1
ATOM 5111 C C . GLY B 1 259 ? 16.578 23.641 10.086 1 28.7 259 GLY B C 1
ATOM 5112 O O . GLY B 1 259 ? 17.781 23.797 10.312 1 28.7 259 GLY B O 1
ATOM 5113 N N . ALA B 1 260 ? 17.031 22.656 9.492 1 28.73 260 ALA B N 1
ATOM 5114 C CA . ALA B 1 260 ? 17.797 23.453 8.523 1 28.73 260 ALA B CA 1
ATOM 5115 C C . ALA B 1 260 ? 17.219 24.859 8.391 1 28.73 260 ALA B C 1
ATOM 5117 O O . ALA B 1 260 ? 16.016 25.047 8.5 1 28.73 260 ALA B O 1
ATOM 5118 N N . ARG B 1 261 ? 17.812 25.734 9.18 1 26.97 261 ARG B N 1
ATOM 5119 C CA . ARG B 1 261 ? 17.328 27.031 8.695 1 26.97 261 ARG B CA 1
ATOM 5120 C C . ARG B 1 261 ? 16.609 26.875 7.367 1 26.97 261 ARG B C 1
ATOM 5122 O O . ARG B 1 261 ? 17.078 26.172 6.469 1 26.97 261 ARG B O 1
ATOM 5129 N N . PRO B 1 262 ? 15.344 26.781 7.438 1 26.06 262 PRO B N 1
ATOM 5130 C CA . PRO B 1 262 ? 15.273 27.453 6.137 1 26.06 262 PRO B CA 1
ATOM 5131 C C . PRO B 1 262 ? 16.484 28.312 5.848 1 26.06 262 PRO B C 1
ATOM 5133 O O . PRO B 1 262 ? 16.812 29.203 6.641 1 26.06 262 PRO B O 1
ATOM 5136 N N . ARG B 1 263 ? 17.656 28 6.359 1 25.16 263 ARG B N 1
ATOM 5137 C CA . ARG B 1 263 ? 18.328 29.125 5.711 1 25.16 263 ARG B CA 1
ATOM 5138 C C . ARG B 1 263 ? 17.562 29.578 4.477 1 25.16 263 ARG B C 1
ATOM 5140 O O . ARG B 1 263 ? 16.891 28.781 3.82 1 25.16 263 ARG B O 1
ATOM 5147 N N . LYS B 1 264 ? 17.172 30.625 4.621 1 25.45 264 LYS B N 1
ATOM 5148 C CA . LYS B 1 264 ? 17.281 31.328 3.344 1 25.45 264 LYS B CA 1
ATOM 5149 C C . LYS B 1 264 ? 18.297 30.641 2.436 1 25.45 264 LYS B C 1
ATOM 5151 O O . LYS B 1 264 ? 18.734 31.219 1.438 1 25.45 264 LYS B O 1
ATOM 5156 N N . GLU B 1 265 ? 18.938 29.469 2.926 1 27.34 265 GLU B N 1
ATOM 5157 C CA . GLU B 1 265 ? 19.578 29.109 1.668 1 27.34 265 GLU B CA 1
ATOM 5158 C C . GLU B 1 265 ? 18.562 28.609 0.643 1 27.34 265 GLU B C 1
ATOM 5160 O O . GLU B 1 265 ? 17.953 27.562 0.829 1 27.34 265 GLU B O 1
ATOM 5165 N N . ALA B 1 266 ? 17.516 29.109 0.574 1 26.8 266 ALA B N 1
ATOM 5166 C CA . ALA B 1 266 ? 17.188 29.719 -0.708 1 26.8 266 ALA B CA 1
ATOM 5167 C C . ALA B 1 266 ? 18.062 29.172 -1.824 1 26.8 266 ALA B C 1
ATOM 5169 O O . ALA B 1 266 ? 19.266 29.422 -1.857 1 26.8 266 ALA B O 1
ATOM 5170 N N . LEU B 1 267 ? 18.281 27.719 -1.398 1 28.73 267 LEU B N 1
ATOM 5171 C CA . LEU B 1 267 ? 18.844 27.562 -2.734 1 28.73 267 LEU B CA 1
ATOM 5172 C C . LEU B 1 267 ? 18.531 28.766 -3.609 1 28.73 267 LEU B C 1
ATOM 5174 O O . LEU B 1 267 ? 17.375 28.984 -3.971 1 28.73 267 LEU B O 1
ATOM 5178 N N . GLU B 1 268 ? 18.672 29.75 -2.988 1 26.75 268 GLU B N 1
ATOM 5179 C CA . GLU B 1 268 ? 18.875 30.891 -3.877 1 26.75 268 GLU B CA 1
ATOM 5180 C C . GLU B 1 268 ? 18.969 30.453 -5.332 1 26.75 268 GLU B C 1
ATOM 5182 O O . GLU B 1 268 ? 20.031 30.016 -5.789 1 26.75 268 GLU B O 1
ATOM 5187 N N . ALA B 1 269 ? 18.188 29.188 -5.312 1 29 269 ALA B N 1
ATOM 5188 C CA . ALA B 1 269 ? 18.203 29.438 -6.754 1 29 269 ALA B CA 1
ATOM 5189 C C . ALA B 1 269 ? 18.391 30.922 -7.055 1 29 269 ALA B C 1
ATOM 5191 O O . ALA B 1 269 ? 17.703 31.766 -6.48 1 29 269 ALA B O 1
ATOM 5192 N N . ASP B 1 270 ? 19.516 31.203 -6.973 1 28.25 270 ASP B N 1
ATOM 5193 C CA . ASP B 1 270 ? 19.922 32.469 -7.586 1 28.25 270 ASP B CA 1
ATOM 5194 C C . ASP B 1 270 ? 18.75 33.125 -8.297 1 28.25 270 ASP B C 1
ATOM 5196 O O . ASP B 1 270 ? 18.641 33.062 -9.523 1 28.25 270 ASP B O 1
ATOM 5200 N N . HIS B 1 271 ? 17.438 32.719 -8.055 1 29.61 271 HIS B N 1
ATOM 5201 C CA . HIS B 1 271 ? 16.859 33.75 -8.93 1 29.61 271 HIS B CA 1
ATOM 5202 C C . HIS B 1 271 ? 17.375 35.125 -8.57 1 29.61 271 HIS B C 1
ATOM 5204 O O . HIS B 1 271 ? 17.812 35.375 -7.438 1 29.61 271 HIS B O 1
ATOM 5210 N N . GLN B 1 272 ? 17.297 36.031 -9.281 1 30.2 272 GLN B N 1
ATOM 5211 C CA . GLN B 1 272 ? 17.703 37.438 -9.375 1 30.2 272 GLN B CA 1
ATOM 5212 C C . GLN B 1 272 ? 17.312 38.219 -8.133 1 30.2 272 GLN B C 1
ATOM 5214 O O . GLN B 1 272 ? 16.406 37.812 -7.391 1 30.2 272 GLN B O 1
ATOM 5219 N N . SER B 1 273 ? 17.609 39.469 -7.77 1 33.03 273 SER B N 1
ATOM 5220 C CA . SER B 1 273 ? 17.672 40.719 -6.977 1 33.03 273 SER B CA 1
ATOM 5221 C C . SER B 1 273 ? 16.406 40.906 -6.148 1 33.03 273 SER B C 1
ATOM 5223 O O . SER B 1 273 ? 16.422 41.625 -5.148 1 33.03 273 SER B O 1
ATOM 5225 N N . ASP B 1 274 ? 15.102 40.688 -6.535 1 34.19 274 ASP B N 1
ATOM 5226 C CA . ASP B 1 274 ? 13.922 41.344 -5.961 1 34.19 274 ASP B CA 1
ATOM 5227 C C . ASP B 1 274 ? 13.203 40.406 -4.98 1 34.19 274 ASP B C 1
ATOM 5229 O O . ASP B 1 274 ? 12 40.562 -4.766 1 34.19 274 ASP B O 1
ATOM 5233 N N . ALA B 1 275 ? 13.688 39.375 -4.441 1 41.06 275 ALA B N 1
ATOM 5234 C CA . ALA B 1 275 ? 12.953 38.406 -3.619 1 41.06 275 ALA B CA 1
ATOM 5235 C C . ALA B 1 275 ? 12.852 38.906 -2.176 1 41.06 275 ALA B C 1
ATOM 5237 O O . ALA B 1 275 ? 13.859 39.25 -1.562 1 41.06 275 ALA B O 1
ATOM 5238 N N . ARG B 1 276 ? 11.641 39.312 -1.574 1 44.47 276 ARG B N 1
ATOM 5239 C CA . ARG B 1 276 ? 11.344 39.719 -0.208 1 44.47 276 ARG B CA 1
ATOM 5240 C C . ARG B 1 276 ? 11.719 38.625 0.792 1 44.47 276 ARG B C 1
ATOM 5242 O O . ARG B 1 276 ? 11.703 37.438 0.463 1 44.47 276 ARG B O 1
ATOM 5249 N N . ILE B 1 277 ? 12.445 38.656 1.949 1 45.56 277 ILE B N 1
ATOM 5250 C CA . ILE B 1 277 ? 13.047 37.969 3.072 1 45.56 277 ILE B CA 1
ATOM 5251 C C . ILE B 1 277 ? 12.094 36.844 3.549 1 45.56 277 ILE B C 1
ATOM 5253 O O . ILE B 1 277 ? 12.539 35.812 4.02 1 45.56 277 ILE B O 1
ATOM 5257 N N . GLY B 1 278 ? 10.883 36.781 2.959 1 52 278 GLY B N 1
ATOM 5258 C CA . GLY B 1 278 ? 9.883 35.875 3.551 1 52 278 GLY B CA 1
ATOM 5259 C C . GLY B 1 278 ? 9.578 34.656 2.697 1 52 278 GLY B C 1
ATOM 5260 O O . GLY B 1 278 ? 8.938 33.719 3.16 1 52 278 GLY B O 1
ATOM 5261 N N . ASP B 1 279 ? 10.117 34.594 1.585 1 59.94 279 ASP B N 1
ATOM 5262 C CA . ASP B 1 279 ? 9.766 33.5 0.68 1 59.94 279 ASP B CA 1
ATOM 5263 C C . ASP B 1 279 ? 10.797 32.375 0.747 1 59.94 279 ASP B C 1
ATOM 5265 O O . ASP B 1 279 ? 11.891 32.5 0.18 1 59.94 279 ASP B O 1
ATOM 5269 N N . ALA B 1 280 ? 10.727 31.531 1.796 1 64.12 280 ALA B N 1
ATOM 5270 C CA . ALA B 1 280 ? 11.609 30.375 1.96 1 64.12 280 ALA B CA 1
ATOM 5271 C C . ALA B 1 280 ? 10.812 29.078 1.982 1 64.12 280 ALA B C 1
ATOM 5273 O O . ALA B 1 280 ? 9.602 29.094 2.211 1 64.12 280 ALA B O 1
ATOM 5274 N N . LEU B 1 281 ? 11.531 28.016 1.46 1 74.38 281 LEU B N 1
ATOM 5275 C CA . LEU B 1 281 ? 11.016 26.672 1.673 1 74.38 281 LEU B CA 1
ATOM 5276 C C . LEU B 1 281 ? 11.617 26.047 2.934 1 74.38 281 LEU B C 1
ATOM 5278 O O . LEU B 1 281 ? 12.828 25.844 3.012 1 74.38 281 LEU B O 1
ATOM 5282 N N . CYS B 1 282 ? 10.766 25.906 3.949 1 72.62 282 CYS B N 1
ATOM 5283 C CA . CYS B 1 282 ? 11.211 25.25 5.18 1 72.62 282 CYS B CA 1
ATOM 5284 C C . CYS B 1 282 ? 11.094 23.734 5.062 1 72.62 282 CYS B C 1
ATOM 5286 O O . CYS B 1 282 ? 10.055 23.219 4.656 1 72.62 282 CYS B O 1
ATOM 5288 N N . ILE B 1 283 ? 12.258 23.031 5.332 1 76.75 283 ILE B N 1
ATOM 5289 C CA . ILE B 1 283 ? 12.281 21.578 5.172 1 76.75 283 ILE B CA 1
ATOM 5290 C C . ILE B 1 283 ? 12.609 20.922 6.504 1 76.75 283 ILE B C 1
ATOM 5292 O O . ILE B 1 283 ? 13.492 21.375 7.234 1 76.75 283 ILE B O 1
ATOM 5296 N N . ASP B 1 284 ? 11.836 19.953 6.871 1 74.44 284 ASP B N 1
ATOM 5297 C CA . ASP B 1 284 ? 12.086 19.109 8.031 1 74.44 284 ASP B CA 1
ATOM 5298 C C . ASP B 1 284 ? 12.219 17.641 7.629 1 74.44 284 ASP B C 1
ATOM 5300 O O . ASP B 1 284 ? 11.438 17.141 6.82 1 74.44 284 ASP B O 1
ATOM 5304 N N . ILE B 1 285 ? 13.32 16.984 8.109 1 77.38 285 ILE B N 1
ATOM 5305 C CA . ILE B 1 285 ? 13.539 15.57 7.824 1 77.38 285 ILE B CA 1
ATOM 5306 C C . ILE B 1 285 ? 13.531 14.773 9.125 1 77.38 285 ILE B C 1
ATOM 5308 O O . ILE B 1 285 ? 14.25 15.109 10.07 1 77.38 285 ILE B O 1
ATOM 5312 N N . SER B 1 286 ? 12.688 13.797 9.219 1 76 286 SER B N 1
ATOM 5313 C CA . SER B 1 286 ? 12.578 12.961 10.406 1 76 286 SER B CA 1
ATOM 5314 C C . SER B 1 286 ? 12.75 11.484 10.062 1 76 286 SER B C 1
ATOM 5316 O O . SER B 1 286 ? 12.188 11 9.078 1 76 286 SER B O 1
ATOM 5318 N N . PRO B 1 287 ? 13.539 10.781 10.875 1 78.31 287 PRO B N 1
ATOM 5319 C CA . PRO B 1 287 ? 13.672 9.344 10.641 1 78.31 287 PRO B CA 1
ATOM 5320 C C . PRO B 1 287 ? 12.398 8.57 10.977 1 78.31 287 PRO B C 1
ATOM 5322 O O . PRO B 1 287 ? 11.648 8.961 11.867 1 78.31 287 PRO B O 1
ATOM 5325 N N . LEU B 1 288 ? 12.117 7.641 10.195 1 81.38 288 LEU B N 1
ATOM 5326 C CA . LEU B 1 288 ? 11 6.73 10.43 1 81.38 288 LEU B CA 1
ATOM 5327 C C . LEU B 1 288 ? 11.492 5.375 10.922 1 81.38 288 LEU B C 1
ATOM 5329 O O . LEU B 1 288 ? 12.43 4.809 10.352 1 81.38 288 LEU B O 1
ATOM 5333 N N . HIS B 1 289 ? 10.938 4.965 12.055 1 73 289 HIS B N 1
ATOM 5334 C CA . HIS B 1 289 ? 11.383 3.689 12.602 1 73 289 HIS B CA 1
ATOM 5335 C C . HIS B 1 289 ? 10.25 2.668 12.617 1 73 289 HIS B C 1
ATOM 5337 O O . HIS B 1 289 ? 9.078 3.031 12.758 1 73 289 HIS B O 1
ATOM 5343 N N . LYS B 1 290 ? 10.539 1.459 12.141 1 62.25 290 LYS B N 1
ATOM 5344 C CA . LYS B 1 290 ? 9.594 0.353 12.211 1 62.25 290 LYS B CA 1
ATOM 5345 C C . LYS B 1 290 ? 9.328 -0.052 13.664 1 62.25 290 LYS B C 1
ATOM 5347 O O . LYS B 1 290 ? 10.25 -0.055 14.484 1 62.25 290 LYS B O 1
ATOM 5352 N N . ALA B 1 291 ? 8.062 0.14 14.234 1 48.47 291 ALA B N 1
ATOM 5353 C CA . ALA B 1 291 ? 7.785 -0.437 15.547 1 48.47 291 ALA B CA 1
ATOM 5354 C C . ALA B 1 291 ? 8.25 -1.888 15.617 1 48.47 291 ALA B C 1
ATOM 5356 O O . ALA B 1 291 ? 7.723 -2.752 14.922 1 48.47 291 ALA B O 1
ATOM 5357 N N . ARG B 1 292 ? 9.531 -2.211 15.438 1 43.78 292 ARG B N 1
ATOM 5358 C CA . ARG B 1 292 ? 9.906 -3.617 15.531 1 43.78 292 ARG B CA 1
ATOM 5359 C C . ARG B 1 292 ? 9.375 -4.242 16.812 1 43.78 292 ARG B C 1
ATOM 5361 O O . ARG B 1 292 ? 9.133 -3.541 17.797 1 43.78 292 ARG B O 1
ATOM 5368 N N . GLU B 1 293 ? 8.992 -5.531 16.75 1 41.75 293 GLU B N 1
ATOM 5369 C CA . GLU B 1 293 ? 8.984 -6.398 17.922 1 41.75 293 GLU B CA 1
ATOM 5370 C C . GLU B 1 293 ? 10.086 -6.004 18.906 1 41.75 293 GLU B C 1
ATOM 5372 O O . GLU B 1 293 ? 10.867 -5.09 18.641 1 41.75 293 GLU B O 1
ATOM 5377 N N . ILE B 1 294 ? 10.773 -7.031 19.531 1 35.09 294 ILE B N 1
ATOM 5378 C CA . ILE B 1 294 ? 11.805 -7.066 20.562 1 35.09 294 ILE B CA 1
ATOM 5379 C C . ILE B 1 294 ? 13.102 -6.488 20.016 1 35.09 294 ILE B C 1
ATOM 5381 O O . ILE B 1 294 ? 13.742 -7.094 19.141 1 35.09 294 ILE B O 1
ATOM 5385 N N . GLY B 1 295 ? 13.484 -5.262 20.312 1 41.47 295 GLY B N 1
ATOM 5386 C CA . GLY B 1 295 ? 14.758 -4.582 20.484 1 41.47 295 GLY B CA 1
ATOM 5387 C C . GLY B 1 295 ? 15.102 -3.66 19.344 1 41.47 295 GLY B C 1
ATOM 5388 O O . GLY B 1 295 ? 15.508 -2.514 19.547 1 41.47 295 GLY B O 1
ATOM 5389 N N . GLU B 1 296 ? 15.562 -4.098 18.062 1 45.69 296 GLU B N 1
ATOM 5390 C CA . GLU B 1 296 ? 16.328 -3.24 17.172 1 45.69 296 GLU B CA 1
ATOM 5391 C C . GLU B 1 296 ? 15.414 -2.496 16.203 1 45.69 296 GLU B C 1
ATOM 5393 O O . GLU B 1 296 ? 14.594 -3.113 15.516 1 45.69 296 GLU B O 1
ATOM 5398 N N . GLN B 1 297 ? 15.102 -1.257 16.391 1 52.59 297 GLN B N 1
ATOM 5399 C CA . GLN B 1 297 ? 14.367 -0.329 15.539 1 52.59 297 GLN B CA 1
ATOM 5400 C C . GLN B 1 297 ? 15.078 -0.142 14.203 1 52.59 297 GLN B C 1
ATOM 5402 O O . GLN B 1 297 ? 16.203 0.354 14.156 1 52.59 297 GLN B O 1
ATOM 5407 N N . ALA B 1 298 ? 14.797 -1.004 13.242 1 61.59 298 ALA B N 1
ATOM 5408 C CA . ALA B 1 298 ? 15.43 -0.835 11.938 1 61.59 298 ALA B CA 1
ATOM 5409 C C . ALA B 1 298 ? 14.836 0.354 11.188 1 61.59 298 ALA B C 1
ATOM 5411 O O . ALA B 1 298 ? 13.633 0.616 11.281 1 61.59 298 ALA B O 1
ATOM 5412 N N . LEU B 1 299 ? 15.734 1.323 10.828 1 62.75 299 LEU B N 1
ATOM 5413 C CA . LEU B 1 299 ? 15.359 2.469 10.008 1 62.75 299 LEU B CA 1
ATOM 5414 C C . LEU B 1 299 ? 14.57 2.025 8.781 1 62.75 299 LEU B C 1
ATOM 5416 O O . LEU B 1 299 ? 15.008 1.144 8.039 1 62.75 299 LEU B O 1
ATOM 5420 N N . ASP B 1 300 ? 13.328 2.543 8.727 1 75.94 300 ASP B N 1
ATOM 5421 C CA . ASP B 1 300 ? 12.414 2.207 7.637 1 75.94 300 ASP B CA 1
ATOM 5422 C C . ASP B 1 300 ? 12.438 3.281 6.555 1 75.94 300 ASP B C 1
ATOM 5424 O O . ASP B 1 300 ? 12.008 3.039 5.422 1 75.94 300 ASP B O 1
ATOM 5428 N N . GLY B 1 301 ? 12.938 4.457 6.91 1 82 301 GLY B N 1
ATOM 5429 C CA . GLY B 1 301 ? 12.953 5.555 5.957 1 82 301 GLY B CA 1
ATOM 5430 C C . GLY B 1 301 ? 12.906 6.922 6.617 1 82 301 GLY B C 1
ATOM 5431 O O . GLY B 1 301 ? 13.305 7.07 7.773 1 82 301 GLY B O 1
ATOM 5432 N N . PHE B 1 302 ? 12.633 7.945 5.789 1 82.44 302 PHE B N 1
ATOM 5433 C CA . PHE B 1 302 ? 12.586 9.32 6.289 1 82.44 302 PHE B CA 1
ATOM 5434 C C . PHE B 1 302 ? 11.305 10.016 5.836 1 82.44 302 PHE B C 1
ATOM 5436 O O . PHE B 1 302 ? 10.781 9.719 4.758 1 82.44 302 PHE B O 1
ATOM 5443 N N . LEU B 1 303 ? 10.875 10.828 6.711 1 86.5 303 LEU B N 1
ATOM 5444 C CA . LEU B 1 303 ? 9.828 11.773 6.34 1 86.5 303 LEU B CA 1
ATOM 5445 C C . LEU B 1 303 ? 10.406 13.164 6.098 1 86.5 303 LEU B C 1
ATOM 5447 O O . LEU B 1 303 ? 11.117 13.695 6.945 1 86.5 303 LEU B O 1
ATOM 5451 N N . LEU B 1 304 ? 10.203 13.672 4.926 1 84.44 304 LEU B N 1
ATOM 5452 C CA . LEU B 1 304 ? 10.562 15.047 4.594 1 84.44 304 LEU B CA 1
ATOM 5453 C C . LEU B 1 304 ? 9.312 15.914 4.469 1 84.44 304 LEU B C 1
ATOM 5455 O O . LEU B 1 304 ? 8.438 15.633 3.645 1 84.44 304 LEU B O 1
ATOM 5459 N N . MET B 1 305 ? 9.195 16.859 5.312 1 83.19 305 MET B N 1
ATOM 5460 C CA . MET B 1 305 ? 8.117 17.828 5.234 1 83.19 305 MET B CA 1
ATOM 5461 C C . MET B 1 305 ? 8.648 19.203 4.82 1 83.19 305 MET B C 1
ATOM 5463 O O . MET B 1 305 ? 9.742 19.594 5.223 1 83.19 305 MET B O 1
ATOM 5467 N N . SER B 1 306 ? 7.867 19.844 3.998 1 80.25 306 SER B N 1
ATOM 5468 C CA . SER B 1 306 ? 8.289 21.156 3.527 1 80.25 306 SER B CA 1
ATOM 5469 C C . SER B 1 306 ? 7.117 22.141 3.531 1 80.25 306 SER B C 1
ATOM 5471 O O . SER B 1 306 ? 5.977 21.75 3.262 1 80.25 306 SER B O 1
ATOM 5473 N N . THR B 1 307 ? 7.414 23.312 3.869 1 76.88 307 THR B N 1
ATOM 5474 C CA . THR B 1 307 ? 6.434 24.391 3.896 1 76.88 307 THR B CA 1
ATOM 5475 C C . THR B 1 307 ? 6.934 25.594 3.105 1 76.88 307 THR B C 1
ATOM 5477 O O . THR B 1 307 ? 8.047 26.078 3.33 1 76.88 307 THR B O 1
ATOM 5480 N N . ASP B 1 308 ? 6.074 26.016 2.178 1 74.69 308 ASP B N 1
ATOM 5481 C CA . ASP B 1 308 ? 6.34 27.234 1.419 1 74.69 308 ASP B CA 1
ATOM 5482 C C . ASP B 1 308 ? 5.867 28.469 2.184 1 74.69 308 ASP B C 1
ATOM 5484 O O . ASP B 1 308 ? 4.668 28.75 2.229 1 74.69 308 ASP B O 1
ATOM 5488 N N . THR B 1 309 ? 6.758 29.234 2.76 1 68.25 309 THR B N 1
ATOM 5489 C CA . THR B 1 309 ? 6.422 30.359 3.637 1 68.25 309 THR B CA 1
ATOM 5490 C C . THR B 1 309 ? 5.922 31.547 2.826 1 68.25 309 THR B C 1
ATOM 5492 O O . THR B 1 309 ? 5.398 32.5 3.389 1 68.25 309 THR B O 1
ATOM 5495 N N . SER B 1 310 ? 6.156 31.469 1.533 1 64.94 310 SER B N 1
ATOM 5496 C CA . SER B 1 310 ? 5.703 32.562 0.691 1 64.94 310 SER B CA 1
ATOM 5497 C C . SER B 1 310 ? 4.184 32.562 0.542 1 64.94 310 SER B C 1
ATOM 5499 O O . SER B 1 310 ? 3.588 33.562 0.16 1 64.94 310 SER B O 1
ATOM 5501 N N . ARG B 1 311 ? 3.648 31.484 0.863 1 64.25 311 ARG B N 1
ATOM 5502 C CA . ARG B 1 311 ? 2.201 31.391 0.696 1 64.25 311 ARG B CA 1
ATOM 5503 C C . ARG B 1 311 ? 1.472 31.906 1.929 1 64.25 311 ARG B C 1
ATOM 5505 O O . ARG B 1 311 ? 1.94 31.734 3.055 1 64.25 311 ARG B O 1
ATOM 5512 N N . THR B 1 312 ? 0.694 32.875 1.679 1 57.97 312 THR B N 1
ATOM 5513 C CA . THR B 1 312 ? -0.121 33.438 2.754 1 57.97 312 THR B CA 1
ATOM 5514 C C . THR B 1 312 ? -1.187 32.438 3.193 1 57.97 312 THR B C 1
ATOM 5516 O O . THR B 1 312 ? -1.912 31.875 2.361 1 57.97 312 THR B O 1
ATOM 5519 N N . TYR B 1 313 ? -0.922 31.922 4.398 1 59.34 313 TYR B N 1
ATOM 5520 C CA . TYR B 1 313 ? -1.938 31 4.887 1 59.34 313 TYR B CA 1
ATOM 5521 C C . TYR B 1 313 ? -3.158 31.75 5.402 1 59.34 313 TYR B C 1
ATOM 5523 O O . TYR B 1 313 ? -3.025 32.75 6.133 1 59.34 313 TYR B O 1
ATOM 5531 N N . ARG B 1 314 ? -4.281 31.453 4.719 1 64.25 314 ARG B N 1
ATOM 5532 C CA . ARG B 1 314 ? -5.555 32.031 5.113 1 64.25 314 ARG B CA 1
ATOM 5533 C C . ARG B 1 314 ? -6.145 31.328 6.316 1 64.25 314 ARG B C 1
ATOM 5535 O O . ARG B 1 314 ? -5.922 30.125 6.5 1 64.25 314 ARG B O 1
ATOM 5542 N N . LEU B 1 315 ? -6.605 32.156 7.227 1 75.62 315 LEU B N 1
ATOM 5543 C CA . LEU B 1 315 ? -7.363 31.547 8.32 1 75.62 315 LEU B CA 1
ATOM 5544 C C . LEU B 1 315 ? -8.617 30.859 7.801 1 75.62 315 LEU B C 1
ATOM 5546 O O . LEU B 1 315 ? -9.266 31.344 6.879 1 75.62 315 LEU B O 1
ATOM 5550 N N . GLU B 1 316 ? -8.859 29.719 8.273 1 74.81 316 GLU B N 1
ATOM 5551 C CA . GLU B 1 316 ? -10.117 29.047 7.973 1 74.81 316 GLU B CA 1
ATOM 5552 C C . GLU B 1 316 ? -11.273 29.656 8.766 1 74.81 316 GLU B C 1
ATOM 5554 O O . GLU B 1 316 ? -11.742 29.062 9.742 1 74.81 316 GLU B O 1
ATOM 5559 N N . MET B 1 317 ? -11.852 30.688 8.195 1 77.62 317 MET B N 1
ATOM 5560 C CA . MET B 1 317 ? -12.766 31.531 8.961 1 77.62 317 MET B CA 1
ATOM 5561 C C . MET B 1 317 ? -14.039 30.766 9.32 1 77.62 317 MET B C 1
ATOM 5563 O O . MET B 1 317 ? -14.539 30.891 10.438 1 77.62 317 MET B O 1
ATOM 5567 N N . PRO B 1 318 ? -14.562 29.969 8.453 1 70.56 318 PRO B N 1
ATOM 5568 C CA . PRO B 1 318 ? -15.758 29.234 8.852 1 70.56 318 PRO B CA 1
ATOM 5569 C C . PRO B 1 318 ? -15.531 28.359 10.086 1 70.56 318 PRO B C 1
ATOM 5571 O O . PRO B 1 318 ? -16.391 28.312 10.969 1 70.56 318 PRO B O 1
ATOM 5574 N N . THR B 1 319 ? -14.43 27.812 10.148 1 70.62 319 THR B N 1
ATOM 5575 C CA . THR B 1 319 ? -14.094 26.969 11.289 1 70.62 319 THR B CA 1
ATOM 5576 C C . THR B 1 319 ? -13.898 27.812 12.547 1 70.62 319 THR B C 1
ATOM 5578 O O . THR B 1 319 ? -14.383 27.469 13.617 1 70.62 319 THR B O 1
ATOM 5581 N N . ILE B 1 320 ? -13.172 28.859 12.391 1 77.75 320 ILE B N 1
ATOM 5582 C CA . ILE B 1 320 ? -12.891 29.75 13.508 1 77.75 320 ILE B CA 1
ATOM 5583 C C . ILE B 1 320 ? -14.195 30.344 14.031 1 77.75 320 ILE B C 1
ATOM 5585 O O . ILE B 1 320 ? -14.406 30.422 15.25 1 77.75 320 ILE B O 1
ATOM 5589 N N . ALA B 1 321 ? -15.023 30.75 13.07 1 80.75 321 ALA B N 1
ATOM 5590 C CA . ALA B 1 321 ? -16.297 31.344 13.445 1 80.75 321 ALA B CA 1
ATOM 5591 C C . ALA B 1 321 ? -17.156 30.359 14.242 1 80.75 321 ALA B C 1
ATOM 5593 O O . ALA B 1 321 ? -17.797 30.734 15.219 1 80.75 321 ALA B O 1
ATOM 5594 N N . ALA B 1 322 ? -17.156 29.188 13.836 1 71.56 322 ALA B N 1
ATOM 5595 C CA . ALA B 1 322 ? -17.922 28.156 14.516 1 71.56 322 ALA B CA 1
ATOM 5596 C C . ALA B 1 322 ? -17.344 27.844 15.891 1 71.56 322 ALA B C 1
ATOM 5598 O O . ALA B 1 322 ? -18.078 27.656 16.859 1 71.56 322 ALA B O 1
ATOM 5599 N N . LEU B 1 323 ? -16.172 27.812 16.047 1 72.62 323 LEU B N 1
ATOM 5600 C CA . LEU B 1 323 ? -15.5 27.422 17.281 1 72.62 323 LEU B CA 1
ATOM 5601 C C . LEU B 1 323 ? -15.617 28.531 18.328 1 72.62 323 LEU B C 1
ATOM 5603 O O . LEU B 1 323 ? -15.82 28.25 19.516 1 72.62 323 LEU B O 1
ATOM 5607 N N . PHE B 1 324 ? -15.406 29.75 17.828 1 78.19 324 PHE B N 1
ATOM 5608 C CA . PHE B 1 324 ? -15.406 30.891 18.75 1 78.19 324 PHE B CA 1
ATOM 5609 C C . PHE B 1 324 ? -16.812 31.453 18.906 1 78.19 324 PHE B C 1
ATOM 5611 O O . PHE B 1 324 ? -17.047 32.312 19.75 1 78.19 324 PHE B O 1
ATOM 5618 N N . ASP B 1 325 ? -17.75 30.938 18.109 1 82.06 325 ASP B N 1
ATOM 5619 C CA . ASP B 1 325 ? -19.125 31.453 18.109 1 82.06 325 ASP B CA 1
ATOM 5620 C C . ASP B 1 325 ? -19.141 32.938 17.734 1 82.06 325 ASP B C 1
ATOM 5622 O O . ASP B 1 325 ? -19.703 33.75 18.469 1 82.06 325 ASP B O 1
ATOM 5626 N N . LEU B 1 326 ? -18.469 33.156 16.672 1 89.25 326 LEU B N 1
ATOM 5627 C CA . LEU B 1 326 ? -18.375 34.562 16.219 1 89.25 326 LEU B CA 1
ATOM 5628 C C . LEU B 1 326 ? -19.531 34.906 15.281 1 89.25 326 LEU B C 1
ATOM 5630 O O . LEU B 1 326 ? -19.938 34.062 14.461 1 89.25 326 LEU B O 1
ATOM 5634 N N . SER B 1 327 ? -20.062 36.125 15.422 1 92.12 327 SER B N 1
ATOM 5635 C CA . SER B 1 327 ? -21.016 36.656 14.445 1 92.12 327 SER B CA 1
ATOM 5636 C C . SER B 1 327 ? -20.328 37.031 13.148 1 92.12 327 SER B C 1
ATOM 5638 O O . SER B 1 327 ? -19.094 37.031 13.07 1 92.12 327 SER B O 1
ATOM 5640 N N . GLU B 1 328 ? -21.125 37.375 12.156 1 91.88 328 GLU B N 1
ATOM 5641 C CA . GLU B 1 328 ? -20.578 37.781 10.867 1 91.88 328 GLU B CA 1
ATOM 5642 C C . GLU B 1 328 ? -19.734 39.031 11 1 91.88 328 GLU B C 1
ATOM 5644 O O . GLU B 1 328 ? -18.672 39.156 10.383 1 91.88 328 GLU B O 1
ATOM 5649 N N . ALA B 1 329 ? -20.25 39.938 11.789 1 93.44 329 ALA B N 1
ATOM 5650 C CA . ALA B 1 329 ? -19.531 41.219 11.984 1 93.44 329 ALA B CA 1
ATOM 5651 C C . ALA B 1 329 ? -18.219 40.969 12.727 1 93.44 329 ALA B C 1
ATOM 5653 O O . ALA B 1 329 ? -17.203 41.594 12.391 1 93.44 329 ALA B O 1
ATOM 5654 N N . GLU B 1 330 ? -18.281 40.094 13.703 1 94.31 330 GLU B N 1
ATOM 5655 C CA . GLU B 1 330 ? -17.078 39.781 14.469 1 94.31 330 GLU B CA 1
ATOM 5656 C C . GLU B 1 330 ? -16.047 39.062 13.617 1 94.31 330 GLU B C 1
ATOM 5658 O O . GLU B 1 330 ? -14.844 39.281 13.773 1 94.31 330 GLU B O 1
ATOM 5663 N N . CYS B 1 331 ? -16.5 38.219 12.711 1 92.94 331 CYS B N 1
ATOM 5664 C CA . CYS B 1 331 ? -15.609 37.5 11.805 1 92.94 331 CYS B CA 1
ATOM 5665 C C . CYS B 1 331 ? -14.844 38.469 10.914 1 92.94 331 CYS B C 1
ATOM 5667 O O . CYS B 1 331 ? -13.641 38.312 10.695 1 92.94 331 CYS B O 1
ATOM 5669 N N . ALA B 1 332 ? -15.555 39.438 10.43 1 93.88 332 ALA B N 1
ATOM 5670 C CA . ALA B 1 332 ? -14.914 40.438 9.586 1 93.88 332 ALA B CA 1
ATOM 5671 C C . ALA B 1 332 ? -13.828 41.188 10.352 1 93.88 332 ALA B C 1
ATOM 5673 O O . ALA B 1 332 ? -12.758 41.469 9.805 1 93.88 332 ALA B O 1
ATOM 5674 N N . VAL B 1 333 ? -14.148 41.5 11.547 1 95.44 333 VAL B N 1
ATOM 5675 C CA . VAL B 1 333 ? -13.18 42.188 12.398 1 95.44 333 VAL B CA 1
ATOM 5676 C C . VAL B 1 333 ? -11.992 41.281 12.672 1 95.44 333 VAL B C 1
ATOM 5678 O O . VAL B 1 333 ? -10.836 41.719 12.609 1 95.44 333 VAL B O 1
ATOM 5681 N N . PHE B 1 334 ? -12.266 40.031 12.945 1 93.69 334 PHE B N 1
ATOM 5682 C CA . PHE B 1 334 ? -11.227 39.062 13.273 1 93.69 334 PHE B CA 1
ATOM 5683 C C . PHE B 1 334 ? -10.258 38.875 12.109 1 93.69 334 PHE B C 1
ATOM 5685 O O . PHE B 1 334 ? -9.047 38.781 12.312 1 93.69 334 PHE B O 1
ATOM 5692 N N . GLU B 1 335 ? -10.766 38.781 10.922 1 90.94 335 GLU B N 1
ATOM 5693 C CA . GLU B 1 335 ? -9.938 38.656 9.727 1 90.94 335 GLU B CA 1
ATOM 5694 C C . GLU B 1 335 ? -8.969 39.812 9.578 1 90.94 335 GLU B C 1
ATOM 5696 O O . GLU B 1 335 ? -7.797 39.625 9.25 1 90.94 335 GLU B O 1
ATOM 5701 N N . LEU B 1 336 ? -9.461 41.031 9.758 1 92.62 336 LEU B N 1
ATOM 5702 C CA . LEU B 1 336 ? -8.625 42.219 9.672 1 92.62 336 LEU B CA 1
ATOM 5703 C C . LEU B 1 336 ? -7.609 42.25 10.812 1 92.62 336 LEU B C 1
ATOM 5705 O O . LEU B 1 336 ? -6.484 42.719 10.625 1 92.62 336 LEU B O 1
ATOM 5709 N N . MET B 1 337 ? -8.031 41.75 12.039 1 92.56 337 MET B N 1
ATOM 5710 C CA . MET B 1 337 ? -7.098 41.625 13.148 1 92.56 337 MET B CA 1
ATOM 5711 C C . MET B 1 337 ? -5.926 40.719 12.758 1 92.56 337 MET B C 1
ATOM 5713 O O . MET B 1 337 ? -4.777 41 13.086 1 92.56 337 MET B O 1
ATOM 5717 N N . ALA B 1 338 ? -6.254 39.656 12.062 1 88.94 338 ALA B N 1
ATOM 5718 C CA . ALA B 1 338 ? -5.254 38.656 11.664 1 88.94 338 ALA B CA 1
ATOM 5719 C C . ALA B 1 338 ? -4.277 39.25 10.656 1 88.94 338 ALA B C 1
ATOM 5721 O O . ALA B 1 338 ? -3.139 38.781 10.547 1 88.94 338 ALA B O 1
ATOM 5722 N N . GLU B 1 339 ? -4.719 40.219 9.93 1 86.94 339 GLU B N 1
ATOM 5723 C CA . GLU B 1 339 ? -3.854 40.906 8.969 1 86.94 339 GLU B CA 1
ATOM 5724 C C . GLU B 1 339 ? -2.916 41.906 9.672 1 86.94 339 GLU B C 1
ATOM 5726 O O . GLU B 1 339 ? -2.021 42.469 9.047 1 86.94 339 GLU B O 1
ATOM 5731 N N . GLY B 1 340 ? -3.084 42.094 10.93 1 90.06 340 GLY B N 1
ATOM 5732 C CA . GLY B 1 340 ? -2.217 42.969 11.711 1 90.06 340 GLY B CA 1
ATOM 5733 C C . GLY B 1 340 ? -2.752 44.375 11.852 1 90.06 340 GLY B C 1
ATOM 5734 O O . GLY B 1 340 ? -2.094 45.219 12.438 1 90.06 340 GLY B O 1
ATOM 5735 N N . LYS B 1 341 ? -3.98 44.688 11.469 1 93.31 341 LYS B N 1
ATOM 5736 C CA . LYS B 1 341 ? -4.539 46.031 11.523 1 93.31 341 LYS B CA 1
ATOM 5737 C C . LYS B 1 341 ? -4.938 46.406 12.945 1 93.31 341 LYS B C 1
ATOM 5739 O O . LYS B 1 341 ? -5.434 45.562 13.703 1 93.31 341 LYS B O 1
ATOM 5744 N N . THR B 1 342 ? -4.676 47.656 13.312 1 93.69 342 THR B N 1
ATOM 5745 C CA . THR B 1 342 ? -5.086 48.156 14.617 1 93.69 342 THR B CA 1
ATOM 5746 C C . THR B 1 342 ? -6.59 48.406 14.648 1 93.69 342 THR B C 1
ATOM 5748 O O . THR B 1 342 ? -7.242 48.469 13.602 1 93.69 342 THR B O 1
ATOM 5751 N N . ASN B 1 343 ? -7.117 48.562 15.922 1 95.5 343 ASN B N 1
ATOM 5752 C CA . ASN B 1 343 ? -8.547 48.844 16.031 1 95.5 343 ASN B CA 1
ATOM 5753 C C . ASN B 1 343 ? -8.922 50.094 15.273 1 95.5 343 ASN B C 1
ATOM 5755 O O . ASN B 1 343 ? -10.008 50.188 14.688 1 95.5 343 ASN B O 1
ATOM 5759 N N . LYS B 1 344 ? -8.047 51.062 15.281 1 96.06 344 LYS B N 1
ATOM 5760 C CA . LYS B 1 344 ? -8.297 52.281 14.562 1 96.06 344 LYS B CA 1
ATOM 5761 C C . LYS B 1 344 ? -8.375 52.062 13.062 1 96.06 344 LYS B C 1
ATOM 5763 O O . LYS B 1 344 ? -9.273 52.562 12.391 1 96.06 344 LYS B O 1
ATOM 5768 N N . GLN B 1 345 ? -7.484 51.312 12.539 1 96.12 345 GLN B N 1
ATOM 5769 C CA . GLN B 1 345 ? -7.461 51 11.117 1 96.12 345 GLN B CA 1
ATOM 5770 C C . GLN B 1 345 ? -8.695 50.188 10.719 1 96.12 345 GLN B C 1
ATOM 5772 O O . GLN B 1 345 ? -9.266 50.406 9.648 1 96.12 345 GLN B O 1
ATOM 5777 N N . ILE B 1 346 ? -9.062 49.219 11.547 1 96.62 346 ILE B N 1
ATOM 5778 C CA . ILE B 1 346 ? -10.227 48.375 11.289 1 96.62 346 ILE B CA 1
ATOM 5779 C C . ILE B 1 346 ? -11.484 49.25 11.258 1 96.62 346 ILE B C 1
ATOM 5781 O O . ILE B 1 346 ? -12.352 49.062 10.398 1 96.62 346 ILE B O 1
ATOM 5785 N N . ALA B 1 347 ? -11.609 50.219 12.203 1 97.19 347 ALA B N 1
ATOM 5786 C CA . ALA B 1 347 ? -12.742 51.125 12.242 1 97.19 347 ALA B CA 1
ATOM 5787 C C . ALA B 1 347 ? -12.859 51.906 10.938 1 97.19 347 ALA B C 1
ATOM 5789 O O . ALA B 1 347 ? -13.953 52.062 10.383 1 97.19 347 ALA B O 1
ATOM 5790 N N . GLU B 1 348 ? -11.742 52.438 10.453 1 96.88 348 GLU B N 1
ATOM 5791 C CA . GLU B 1 348 ? -11.711 53.219 9.211 1 96.88 348 GLU B CA 1
ATOM 5792 C C . GLU B 1 348 ? -12.133 52.344 8.023 1 96.88 348 GLU B C 1
ATOM 5794 O O . GLU B 1 348 ? -12.922 52.781 7.184 1 96.88 348 GLU B O 1
ATOM 5799 N N . GLU B 1 349 ? -11.633 51.125 7.996 1 95.69 349 GLU B N 1
ATOM 5800 C CA . GLU B 1 349 ? -11.883 50.25 6.859 1 95.69 349 GLU B CA 1
ATOM 5801 C C . GLU B 1 349 ? -13.328 49.781 6.844 1 95.69 349 GLU B C 1
ATOM 5803 O O . GLU B 1 349 ? -13.914 49.562 5.777 1 95.69 349 GLU B O 1
ATOM 5808 N N . ARG B 1 350 ? -13.875 49.469 7.977 1 95.25 350 ARG B N 1
ATOM 5809 C CA . ARG B 1 350 ? -15.227 48.938 8.078 1 95.25 350 ARG B CA 1
ATOM 5810 C C . ARG B 1 350 ? -16.266 50.031 8.141 1 95.25 350 ARG B C 1
ATOM 5812 O O . ARG B 1 350 ? -17.469 49.781 8.055 1 95.25 350 ARG B O 1
ATOM 5819 N N . GLY B 1 351 ? -15.852 51.312 8.266 1 96 351 GLY B N 1
ATOM 5820 C CA . GLY B 1 351 ? -16.766 52.438 8.375 1 96 351 GLY B CA 1
ATOM 5821 C C . GLY B 1 351 ? -17.562 52.406 9.664 1 96 351 GLY B C 1
ATOM 5822 O O . GLY B 1 351 ? -18.781 52.625 9.656 1 96 351 GLY B O 1
ATOM 5823 N N . ARG B 1 352 ? -16.906 52.031 10.75 1 96.25 352 ARG B N 1
ATOM 5824 C CA . ARG B 1 352 ? -17.5 52 12.086 1 96.25 352 ARG B CA 1
ATOM 5825 C C . ARG B 1 352 ? -16.688 52.844 13.062 1 96.25 352 ARG B C 1
ATOM 5827 O O . ARG B 1 352 ? -15.562 53.219 12.758 1 96.25 352 ARG B O 1
ATOM 5834 N N . SER B 1 353 ? -17.297 53.188 14.203 1 96.38 353 SER B N 1
ATOM 5835 C CA . SER B 1 353 ? -16.594 53.969 15.211 1 96.38 353 SER B CA 1
ATOM 5836 C C . SER B 1 353 ? -15.547 53.125 15.922 1 96.38 353 SER B C 1
ATOM 5838 O O . SER B 1 353 ? -15.672 51.906 15.984 1 96.38 353 SER B O 1
ATOM 5840 N N . LEU B 1 354 ? -14.578 53.812 16.391 1 96.94 354 LEU B N 1
ATOM 5841 C CA . LEU B 1 354 ? -13.539 53.125 17.156 1 96.94 354 LEU B CA 1
ATOM 5842 C C . LEU B 1 354 ? -14.133 52.406 18.359 1 96.94 354 LEU B C 1
ATOM 5844 O O . LEU B 1 354 ? -13.688 51.312 18.734 1 96.94 354 LEU B O 1
ATOM 5848 N N . ASP B 1 355 ? -15.109 53.031 18.953 1 96.38 355 ASP B N 1
ATOM 5849 C CA . ASP B 1 355 ? -15.758 52.469 20.125 1 96.38 355 ASP B CA 1
ATOM 5850 C C . ASP B 1 355 ? -16.469 51.156 19.766 1 96.38 355 ASP B C 1
ATOM 5852 O O . ASP B 1 355 ? -16.453 50.188 20.547 1 96.38 355 ASP B O 1
ATOM 5856 N N . THR B 1 356 ? -17.078 51.125 18.656 1 96.5 356 THR B N 1
ATOM 5857 C CA . THR B 1 356 ? -17.766 49.906 18.188 1 96.5 356 THR B CA 1
ATOM 5858 C C . THR B 1 356 ? -16.75 48.781 17.953 1 96.5 356 THR B C 1
ATOM 5860 O O . THR B 1 356 ? -17 47.656 18.375 1 96.5 356 THR B O 1
ATOM 5863 N N . ILE B 1 357 ? -15.703 49.062 17.312 1 97.06 357 ILE B N 1
ATOM 5864 C CA . ILE B 1 357 ? -14.695 48.062 17.016 1 97.06 357 ILE B CA 1
ATOM 5865 C C . ILE B 1 357 ? -14.07 47.562 18.328 1 97.06 357 ILE B C 1
ATOM 5867 O O . ILE B 1 357 ? -13.828 46.344 18.484 1 97.06 357 ILE B O 1
ATOM 5871 N N . ASN B 1 358 ? -13.773 48.5 19.234 1 96.62 358 ASN B N 1
ATOM 5872 C CA . ASN B 1 358 ? -13.234 48.094 20.531 1 96.62 358 ASN B CA 1
ATOM 5873 C C . ASN B 1 358 ? -14.164 47.125 21.25 1 96.62 358 ASN B C 1
ATOM 5875 O O . ASN B 1 358 ? -13.703 46.156 21.859 1 96.62 358 ASN B O 1
ATOM 5879 N N . SER B 1 359 ? -15.391 47.406 21.203 1 96.5 359 SER B N 1
ATOM 5880 C CA . SER B 1 359 ? -16.391 46.562 21.812 1 96.5 359 SER B CA 1
ATOM 5881 C C . SER B 1 359 ? -16.422 45.188 21.141 1 96.5 359 SER B C 1
ATOM 5883 O O . SER B 1 359 ? -16.562 44.156 21.812 1 96.5 359 SER B O 1
ATOM 5885 N N . GLN B 1 360 ? -16.344 45.156 19.859 1 96.31 360 GLN B N 1
ATOM 5886 C CA . GLN B 1 360 ? -16.344 43.906 19.125 1 96.31 360 GLN B CA 1
ATOM 5887 C C . GLN B 1 360 ? -15.102 43.094 19.438 1 96.31 360 GLN B C 1
ATOM 5889 O O . GLN B 1 360 ? -15.172 41.875 19.562 1 96.31 360 GLN B O 1
ATOM 5894 N N . VAL B 1 361 ? -14 43.688 19.469 1 96.19 361 VAL B N 1
ATOM 5895 C CA . VAL B 1 361 ? -12.75 43 19.797 1 96.19 361 VAL B CA 1
ATOM 5896 C C . VAL B 1 361 ? -12.852 42.406 21.188 1 96.19 361 VAL B C 1
ATOM 5898 O O . VAL B 1 361 ? -12.414 41.281 21.406 1 96.19 361 VAL B O 1
ATOM 5901 N N . LYS B 1 362 ? -13.383 43.156 22.141 1 95.44 362 LYS B N 1
ATOM 5902 C CA . LYS B 1 362 ? -13.586 42.625 23.484 1 95.44 362 LYS B CA 1
ATOM 5903 C C . LYS B 1 362 ? -14.492 41.406 23.469 1 95.44 362 LYS B C 1
ATOM 5905 O O . LYS B 1 362 ? -14.25 40.438 24.188 1 95.44 362 LYS B O 1
ATOM 5910 N N . SER B 1 363 ? -15.484 41.5 22.672 1 95.62 363 SER B N 1
ATOM 5911 C CA . SER B 1 363 ? -16.391 40.375 22.516 1 95.62 363 SER B CA 1
ATOM 5912 C C . SER B 1 363 ? -15.672 39.156 21.953 1 95.62 363 SER B C 1
ATOM 5914 O O . SER B 1 363 ? -15.859 38.031 22.438 1 95.62 363 SER B O 1
ATOM 5916 N N . ILE B 1 364 ? -14.891 39.344 20.922 1 94 364 ILE B N 1
ATOM 5917 C CA . ILE B 1 364 ? -14.133 38.281 20.266 1 94 364 ILE B CA 1
ATOM 5918 C C . ILE B 1 364 ? -13.211 37.625 21.281 1 94 364 ILE B C 1
ATOM 5920 O O . ILE B 1 364 ? -13.133 36.375 21.344 1 94 364 ILE B O 1
ATOM 5924 N N . LEU B 1 365 ? -12.516 38.438 22.078 1 92.06 365 LEU B N 1
ATOM 5925 C CA . LEU B 1 365 ? -11.562 37.906 23.062 1 92.06 365 LEU B CA 1
ATOM 5926 C C . LEU B 1 365 ? -12.289 37.125 24.156 1 92.06 365 LEU B C 1
ATOM 5928 O O . LEU B 1 365 ? -11.781 36.094 24.625 1 92.06 365 LEU B O 1
ATOM 5932 N N . SER B 1 366 ? -13.383 37.594 24.531 1 91.5 366 SER B N 1
ATOM 5933 C CA . SER B 1 366 ? -14.188 36.906 25.516 1 91.5 366 SER B CA 1
ATOM 5934 C C . SER B 1 366 ? -14.688 35.562 24.984 1 91.5 366 SER B C 1
ATOM 5936 O O . SER B 1 366 ? -14.57 34.531 25.656 1 91.5 366 SER B O 1
ATOM 5938 N N . LYS B 1 367 ? -15.117 35.594 23.766 1 87.69 367 LYS B N 1
ATOM 5939 C CA . LYS B 1 367 ? -15.672 34.406 23.156 1 87.69 367 LYS B CA 1
ATOM 5940 C C . LYS B 1 367 ? -14.578 33.375 22.875 1 87.69 367 LYS B C 1
ATOM 5942 O O . LYS B 1 367 ? -14.828 32.156 22.953 1 87.69 367 LYS B O 1
ATOM 5947 N N . SER B 1 368 ? -13.461 33.844 22.516 1 84.19 368 SER B N 1
ATOM 5948 C CA . SER B 1 368 ? -12.352 32.938 22.234 1 84.19 368 SER B CA 1
ATOM 5949 C C . SER B 1 368 ? -11.602 32.562 23.5 1 84.19 368 SER B C 1
ATOM 5951 O O . SER B 1 368 ? -10.719 31.688 23.484 1 84.19 368 SER B O 1
ATOM 5953 N N . ASN B 1 369 ? -11.875 33.125 24.609 1 83.81 369 ASN B N 1
ATOM 5954 C CA . ASN B 1 369 ? -11.211 32.938 25.891 1 83.81 369 ASN B CA 1
ATOM 5955 C C . ASN B 1 369 ? -9.719 33.25 25.797 1 83.81 369 ASN B C 1
ATOM 5957 O O . ASN B 1 369 ? -8.891 32.438 26.219 1 83.81 369 ASN B O 1
ATOM 5961 N N . CYS B 1 370 ? -9.461 34.281 25.109 1 87.19 370 CYS B N 1
ATOM 5962 C CA . CYS B 1 370 ? -8.086 34.75 25 1 87.19 370 CYS B CA 1
ATOM 5963 C C . CYS B 1 370 ? -7.918 36.094 25.688 1 87.19 370 CYS B C 1
ATOM 5965 O O . CYS B 1 370 ? -8.852 36.906 25.734 1 87.19 370 CYS B O 1
ATOM 5967 N N . ASP B 1 371 ? -6.715 36.281 26.219 1 86.31 371 ASP B N 1
ATOM 5968 C CA . ASP B 1 371 ? -6.461 37.5 26.984 1 86.31 371 ASP B CA 1
ATOM 5969 C C . ASP B 1 371 ? -6.199 38.688 26.062 1 86.31 371 ASP B C 1
ATOM 5971 O O . ASP B 1 371 ? -6.406 39.844 26.453 1 86.31 371 ASP B O 1
ATOM 5975 N N . ASN B 1 372 ? -5.684 38.438 24.922 1 89.56 372 ASN B N 1
ATOM 5976 C CA . ASN B 1 372 ? -5.336 39.531 24 1 89.56 372 ASN B CA 1
ATOM 5977 C C . ASN B 1 372 ? -5.371 39.031 22.547 1 89.56 372 ASN B C 1
ATOM 5979 O O . ASN B 1 372 ? -5.59 37.875 22.281 1 89.56 372 ASN B O 1
ATOM 5983 N N . ARG B 1 373 ? -5.227 40.031 21.641 1 90.44 373 ARG B N 1
ATOM 5984 C CA . ARG B 1 373 ? -5.363 39.781 20.203 1 90.44 373 ARG B CA 1
ATOM 5985 C C . ARG B 1 373 ? -4.309 38.812 19.719 1 90.44 373 ARG B C 1
ATOM 5987 O O . ARG B 1 373 ? -4.586 37.969 18.859 1 90.44 373 ARG B O 1
ATOM 5994 N N . THR B 1 374 ? -3.096 38.875 20.25 1 87.19 374 THR B N 1
ATOM 5995 C CA . THR B 1 374 ? -2.012 37.969 19.844 1 87.19 374 THR B CA 1
ATOM 5996 C C . THR B 1 374 ? -2.361 36.531 20.141 1 87.19 374 THR B C 1
ATOM 5998 O O . THR B 1 374 ? -2.166 35.656 19.297 1 87.19 374 THR B O 1
ATOM 6001 N N . GLN B 1 375 ? -2.873 36.25 21.297 1 85.25 375 GLN B N 1
ATOM 6002 C CA . GLN B 1 375 ? -3.275 34.906 21.688 1 85.25 375 GLN B CA 1
ATOM 6003 C C . GLN B 1 375 ? -4.395 34.375 20.797 1 85.25 375 GLN B C 1
ATOM 6005 O O . GLN B 1 375 ? -4.391 33.219 20.391 1 85.25 375 GLN B O 1
ATOM 6010 N N . ALA B 1 376 ? -5.336 35.188 20.516 1 86.81 376 ALA B N 1
ATOM 6011 C CA . ALA B 1 376 ? -6.477 34.781 19.703 1 86.81 376 ALA B CA 1
ATOM 6012 C C . ALA B 1 376 ? -6.031 34.406 18.281 1 86.81 376 ALA B C 1
ATOM 6014 O O . ALA B 1 376 ? -6.477 33.406 17.734 1 86.81 376 ALA B O 1
ATOM 6015 N N . ILE B 1 377 ? -5.176 35.188 17.703 1 85.94 377 ILE B N 1
ATOM 6016 C CA . ILE B 1 377 ? -4.711 34.969 16.344 1 85.94 377 ILE B CA 1
ATOM 6017 C C . ILE B 1 377 ? -3.838 33.719 16.312 1 85.94 377 ILE B C 1
ATOM 6019 O O . ILE B 1 377 ? -3.902 32.938 15.367 1 85.94 377 ILE B O 1
ATOM 6023 N N . ARG B 1 378 ? -3.014 33.562 17.281 1 82.38 378 ARG B N 1
ATOM 6024 C CA . ARG B 1 378 ? -2.191 32.375 17.359 1 82.38 378 ARG B CA 1
ATOM 6025 C C . ARG B 1 378 ? -3.057 31.109 17.406 1 82.38 378 ARG B C 1
ATOM 6027 O O . ARG B 1 378 ? -2.795 30.141 16.703 1 82.38 378 ARG B O 1
ATOM 6034 N N . MET B 1 379 ? -3.986 31.156 18.266 1 79.25 379 MET B N 1
ATOM 6035 C CA . MET B 1 379 ? -4.898 30.016 18.406 1 79.25 379 MET B CA 1
ATOM 6036 C C . MET B 1 379 ? -5.617 29.734 17.094 1 79.25 379 MET B C 1
ATOM 6038 O O . MET B 1 379 ? -5.723 28.578 16.672 1 79.25 379 MET B O 1
ATOM 6042 N N . ALA B 1 380 ? -6.129 30.797 16.484 1 80.75 380 ALA B N 1
ATOM 6043 C CA . ALA B 1 380 ? -6.836 30.656 15.219 1 80.75 380 ALA B CA 1
ATOM 6044 C C . ALA B 1 380 ? -5.918 30.094 14.141 1 80.75 380 ALA B C 1
ATOM 6046 O O . ALA B 1 380 ? -6.348 29.281 13.312 1 80.75 380 ALA B O 1
ATOM 6047 N N . THR B 1 381 ? -4.727 30.516 14.133 1 78.81 381 THR B N 1
ATOM 6048 C CA . THR B 1 381 ? -3.752 30.047 13.148 1 78.81 381 THR B CA 1
ATOM 6049 C C . THR B 1 381 ? -3.432 28.578 13.359 1 78.81 381 THR B C 1
ATOM 6051 O O . THR B 1 381 ? -3.328 27.812 12.391 1 78.81 381 THR B O 1
ATOM 6054 N N . ASN B 1 382 ? -3.283 28.25 14.586 1 75.06 382 ASN B N 1
ATOM 6055 C CA . ASN B 1 382 ? -3.029 26.844 14.906 1 75.06 382 ASN B CA 1
ATOM 6056 C C . ASN B 1 382 ? -4.168 25.938 14.438 1 75.06 382 ASN B C 1
ATOM 6058 O O . ASN B 1 382 ? -3.93 24.875 13.883 1 75.06 382 ASN B O 1
ATOM 6062 N N . ILE B 1 383 ? -5.277 26.391 14.703 1 71.25 383 ILE B N 1
ATOM 6063 C CA . ILE B 1 383 ? -6.457 25.625 14.328 1 71.25 383 ILE B CA 1
ATOM 6064 C C . ILE B 1 383 ? -6.543 25.516 12.805 1 71.25 383 ILE B C 1
ATOM 6066 O O . ILE B 1 383 ? -6.82 24.438 12.266 1 71.25 383 ILE B O 1
ATOM 6070 N N . SER B 1 384 ? -6.305 26.594 12.172 1 71.75 384 SER B N 1
ATOM 6071 C CA . SER B 1 384 ? -6.445 26.656 10.719 1 71.75 384 SER B CA 1
ATOM 6072 C C . SER B 1 384 ? -5.371 25.828 10.031 1 71.75 384 SER B C 1
ATOM 6074 O O . SER B 1 384 ? -5.59 25.297 8.938 1 71.75 384 SER B O 1
ATOM 6076 N N . SER B 1 385 ? -4.223 25.75 10.609 1 66.75 385 SER B N 1
ATOM 6077 C CA . SER B 1 385 ? -3.105 25.047 9.992 1 66.75 385 SER B CA 1
ATOM 6078 C C . SER B 1 385 ? -3.361 23.547 9.953 1 66.75 385 SER B C 1
ATOM 6080 O O . SER B 1 385 ? -2.789 22.828 9.117 1 66.75 385 SER B O 1
ATOM 6082 N N . GLY B 1 386 ? -4.035 23.047 10.867 1 61.69 386 GLY B N 1
ATOM 6083 C CA . GLY B 1 386 ? -4.359 21.641 10.875 1 61.69 386 GLY B CA 1
ATOM 6084 C C . GLY B 1 386 ? -5.32 21.25 9.766 1 61.69 386 GLY B C 1
ATOM 6085 O O . GLY B 1 386 ? -5.484 20.062 9.469 1 61.69 386 GLY B O 1
ATOM 6086 N N . PHE B 1 387 ? -5.922 22.312 9.312 1 55.16 387 PHE B N 1
ATOM 6087 C CA . PHE B 1 387 ? -6.965 22.016 8.336 1 55.16 387 PHE B CA 1
ATOM 6088 C C . PHE B 1 387 ? -6.539 22.453 6.938 1 55.16 387 PHE B C 1
ATOM 6090 O O . PHE B 1 387 ? -5.684 23.328 6.789 1 55.16 387 PHE B O 1
ATOM 6097 N N . LEU B 1 388 ? -6.781 21.562 5.824 1 50.91 388 LEU B N 1
ATOM 6098 C CA . LEU B 1 388 ? -6.445 21.719 4.414 1 50.91 388 LEU B CA 1
ATOM 6099 C C . LEU B 1 388 ? -7.109 22.969 3.838 1 50.91 388 LEU B C 1
ATOM 6101 O O . LEU B 1 388 ? -8.336 23.031 3.76 1 50.91 388 LEU B O 1
ATOM 6105 N N . VAL B 1 389 ? -6.742 24.359 4.141 1 42.06 389 VAL B N 1
ATOM 6106 C CA . VAL B 1 389 ? -7.457 25.484 3.531 1 42.06 389 VAL B CA 1
ATOM 6107 C C . VAL B 1 389 ? -6.75 25.906 2.25 1 42.06 389 VAL B C 1
ATOM 6109 O O . VAL B 1 389 ? -5.598 26.344 2.287 1 42.06 389 VAL B O 1
ATOM 6112 N N . ARG B 1 390 ? -6.766 25.125 1.141 1 40.69 390 ARG B N 1
ATOM 6113 C CA . ARG B 1 390 ? -6.172 25.672 -0.073 1 40.69 390 ARG B CA 1
ATOM 6114 C C . ARG B 1 390 ? -7.047 26.766 -0.664 1 40.69 390 ARG B C 1
ATOM 6116 O O . ARG B 1 390 ? -8.273 26.703 -0.566 1 40.69 390 ARG B O 1
ATOM 6123 N N . ASP B 1 391 ? -6.445 27.984 -0.877 1 39.41 391 ASP B N 1
ATOM 6124 C CA . ASP B 1 391 ? -7.102 28.922 -1.788 1 39.41 391 ASP B CA 1
ATOM 6125 C C . ASP B 1 391 ? -7.414 28.266 -3.125 1 39.41 391 ASP B C 1
ATOM 6127 O O . ASP B 1 391 ? -6.652 27.406 -3.598 1 39.41 391 ASP B O 1
#

Sequence (782 aa):
MAPTDQHDQLVLSIYDAALDPGKWPELLTRIARYAGGIGAMIFEVETPGDQPHLLASHFSDTYQIDLVEGYLNQHNDLEIADQAVFARHSRATDDIQLIPDSVLAASEAELLARPNQKTMMQYGIRYRCGALLNKDQLFHDRFSMQFGSDASDDLPQRLARASRLLPHIAKALSIGRPIQAVQKRHQTVLNALDKLDVGFCVLDERMNVIAGNEEFRRQSEESGVFRRDPQGKLSFRSDDDLSRARTLLGDPQQHGRFGARPRKEALEADHQSDARIGDALCIDISPLHKAREIGEQALDGFLLMSTDTSRTYRLEMPTIAALFDLSEAECAVFELMAEGKTNKQIAEERGRSLDTINSQVKSILSKSNCDNRTQAIRMATNISSGFLVRDMAPTDQHDQLVLSIYDAALDPGKWPELLTRIARYAGGIGAMIFEVETPGDQPHLLASHFSDTYQIDLVEGYLNQHNDLEIADQAVFARHSRATDDIQLIPDSVLAASEAELLARPNQKTMMQYGIRYRCGALLNKDQLFHDRFSMQFGSDASDDLPQRLARASRLLPHIAKALSIGRPIQAVQKRHQTVLNALDKLDVGFCVLDERMNVIAGNEEFRRQSEESGVFRRDPQGKLSFRSDDDLSRARTLLGDPQQHGRFGARPRKEALEADHQSDARIGDALCIDISPLHKAREIGEQALDGFLLMSTDTSRTYRLEMPTIAALFDLSEAECAVFELMAEGKTNKQIAEERGRSLDTINSQVKSILSKSNCDNRTQAIRMATNISSGFLVRD

Foldseek 3Di:
DPLVVLLVVLLVLLLVCLAPVVSQQCSQCSLCVNLQFDKKFWWFWDDDDPDTAIDTPYMHPSDDPCVVVVLCVVCVPLVVVQLVQQLVVQLVDPAWFKAKSCSVDVDPVVVCPDPSQVVVVVVQFNIKIKTDLDNVDSRGTIMITTHGPVCVPPVVVSRVSSSVCSPSNSVSNVSSVVVVVVVVVVVVVLVVQQLACKWKFWAFLQQATPHTHPNVVVCCVVLVQWDADPVRHIDGPDPVVRVVVVVLNPPCVVVDVCCCVLPCCLCVSPPDDPDDPQFGKRKDKHWDWDPDDPDDTDTGTIIIIIDGRPDDQQQPLVVLCVQLVNDPVLSLLLRVLLVVDDLVRSCVVVVHDSVVSVVSLVSSCVSQVHPDSVVSNVVRVVVRNVHSPDD/DPLVVLLVVLLVLLLVCLAPVVSQQCSQCSLCVNLQFDKKFWWFWDDDDPDTAIDTPYMHPVDDPCVVVVLCVVCVPVVVVQLVQQLVVQLVDPAWFKAKSCSVDVDPVVSCPDPSQVVVVVVQFNIKIKTDLDNVDSRGTIMITTHGPVCVPPVVVSRVSSSVCSPSNSVSNVSSVVVVVVVVVVVVVLVVQLLACKWKFWAFPQQATPHTHPNVVVCCVVLVQWDADPVRHIDGPDVVVRVLVVVCVPPLVVPDFCQVVLPCVSCCCVPDDDDDPFFGKGKGKHWDFDPDDPDDGDTGTIIIIIHGRPDDQAQPLVVLCVQLVNDPVLSLLLRVVLVVDDLVRSCVVVVHDSVVSVVSLVSSCVSQVHPDSVRSSVVRVVVRNVHSPDD

pLDDT: mean 80.45, std 18.42, range [25.16, 97.44]

InterPro domains:
  IPR000792 Transcription regulator LuxR, C-terminal [PF00196] (326-380)
  IPR000792 Transcription regulator LuxR, C-terminal [PR00038] (326-340)
  IPR000792 Transcription regulator LuxR, C-terminal [PR00038] (340-356)
  IPR000792 Transcription regulator LuxR, C-terminal [PR00038] (356-368)
  IPR000792 Transcription regulator LuxR, C-terminal [PS50043] (319-384)
  IPR000792 Transcription regulator LuxR, C-terminal [SM00421] (323-380)
  IPR000792 Transcription regulator LuxR, C-terminal [cd06170] (326-380)
  IPR016032 Signal transduction response regulator, C-terminal effector [SSF46894] (312-382)
  IPR036388 Winged helix-like DNA-binding domain superfamily [G3DSA:1.10.10.10] (319-383)
  IPR039420 Transcriptional regulatory protein WalR-like [PTHR43214] (315-383)

Solvent-accessible surface area (backbone atoms only — not comparable to full-atom values): 41128 Å² total; per-residue (Å²): 122,58,71,70,48,53,53,52,50,47,52,52,50,41,51,52,24,28,81,35,67,84,44,38,22,60,48,30,34,51,52,16,51,74,32,64,32,72,25,25,35,33,33,33,51,39,63,70,80,96,53,79,39,75,39,73,78,37,40,15,63,85,55,55,67,67,57,53,52,51,50,44,66,75,35,38,70,60,50,51,52,50,51,49,53,30,35,57,58,25,65,74,41,93,57,54,44,56,37,63,49,70,78,76,33,96,41,70,69,59,42,60,66,34,71,65,45,47,56,38,45,75,73,54,33,66,41,54,27,27,23,38,50,35,87,87,42,82,46,39,48,31,36,35,40,30,21,35,75,82,36,74,86,50,42,70,61,27,36,54,57,44,21,71,47,39,58,53,49,32,48,19,53,59,56,21,47,60,46,51,49,51,51,50,52,41,49,47,51,51,52,45,45,40,53,38,83,38,17,41,32,34,24,34,78,82,36,29,62,73,44,64,16,54,40,27,52,50,48,32,68,72,57,51,48,50,38,69,46,97,86,37,33,60,40,45,64,47,67,68,52,35,53,52,48,42,61,70,65,64,61,64,82,74,32,50,67,59,56,54,39,35,49,30,62,37,47,57,51,76,60,65,95,80,65,63,88,53,62,30,52,41,56,42,72,43,83,28,60,41,88,47,76,90,80,64,63,49,75,52,18,31,31,38,32,32,37,63,53,63,54,81,80,69,70,44,55,69,36,47,29,39,55,34,66,48,52,72,70,46,44,55,50,48,54,45,43,58,70,43,49,48,59,63,55,47,12,65,73,71,72,48,51,51,67,56,41,50,52,44,50,51,48,50,28,61,52,55,73,29,93,40,72,45,35,44,40,38,53,45,35,48,58,25,53,67,41,64,69,77,132,123,57,72,70,48,52,53,53,50,48,54,53,51,42,52,51,24,28,79,36,68,84,45,39,22,62,46,29,32,53,52,15,52,75,32,64,34,73,25,25,36,33,33,32,52,39,63,69,80,96,54,79,39,75,39,74,80,37,40,14,64,85,55,54,66,68,58,52,52,52,49,44,65,75,35,36,70,59,51,52,52,49,50,50,53,29,34,56,60,27,65,75,42,94,56,54,43,55,38,64,50,71,77,76,33,96,41,72,68,59,41,61,67,34,70,65,46,46,56,38,46,76,72,54,32,66,40,53,26,26,23,37,50,36,85,86,41,83,45,40,48,31,37,36,40,30,22,35,73,83,36,74,86,48,42,72,60,27,35,52,56,44,22,70,48,39,58,52,49,32,47,18,53,60,56,23,48,60,48,51,49,51,51,50,51,40,48,47,49,50,49,45,46,40,53,39,83,37,17,40,31,33,24,34,77,82,36,29,62,73,44,64,17,55,39,29,52,51,48,34,68,72,52,53,42,51,37,69,47,96,86,38,33,59,39,47,64,46,65,67,52,37,51,52,48,45,53,43,64,70,42,66,80,58,66,45,72,37,34,45,38,20,35,70,62,38,56,50,50,71,61,77,94,82,74,69,95,54,62,30,64,35,48,36,58,41,82,29,61,44,86,50,75,94,81,67,62,50,76,52,18,31,31,37,32,32,36,64,54,61,55,81,81,66,68,44,54,50,27,48,29,45,59,34,67,47,51,74,70,47,44,55,50,48,56,44,44,56,70,42,49,48,61,64,53,48,11,66,73,70,74,47,51,54,68,56,40,51,51,44,50,52,48,51,28,60,50,53,71,30,93,41,72,45,34,44,41,39,51,46,35,49,57,24,55,63,43,66,69,76,132

Nearest PDB structures (foldseek):
  3p7n-assembly2_B  TM=3.261E-01  e=2.224E-04  Erythrobacter litoralis HTCC2594
  6kju-assembly1_A  TM=3.217E-01  e=2.003E-04  Vibrio cholerae
  3qp6-assembly1_A-2  TM=3.428E-01  e=2.889E-04  Chromobacterium violaceum
  5l09-assembly1_B  TM=5.904E-01  e=1.313E-01  Yersinia enterocolitica subsp. enterocolitica 8081
  7rzw-assembly1_A  TM=3.309E-01  e=1.315E-02  Arabidopsis thaliana

Organism: Ruegeria pomeroyi (strain ATCC 700808 / DSM 15171 / DSS-3) (NCBI:txid246200)

Radius of gyration: 33.89 Å; Cα contacts (8 Å, |Δi|>4): 1309; chains: 2; bounding box: 76×98×64 Å